Protein 2GCG (pdb70)

GO terms:
  GO:0120509 hydroxypyruvate reductase (NADPH) activity (F, EXP)
  GO:0005739 mitochondrion (C, HTP)
  GO:0030267 glyoxylate reductase (NADPH) activity (F, TAS)
  GO:0005782 peroxisomal matrix (C, TAS)
  GO:0005737 cytoplasm (C, IDA)
  GO:0005515 protein binding (F, IPI)
  GO:0070402 NADPH binding (F, IDA)
  GO:0030267 glyoxylate reductase (NADPH) activity (F, IDA)
  GO:0008465 hydroxypyruvate reductase (NADH) activity (F, IDA)
  GO:0016618 hydroxypyruvate reductase [NAD(P)H] activity (F, IDA)
  GO:0042803 protein homodimerization activity (F, IDA)
  GO:1902494 catalytic complex (C, IDA)
  GO:0046487 glyoxylate metabolic process (P, IDA)
  GO:0070062 extracellular exosome (C, HDA)

Organism: Homo sapiens (NCBI:txid9606)

B-factor: mean 33.36, std 8.47, range [8.5, 111.17]

InterPro domains:
  IPR006139 D-isomer specific 2-hydroxyacid dehydrogenase, catalytic domain [PF00389] (9-326)
  IPR006140 D-isomer specific 2-hydroxyacid dehydrogenase, NAD-binding domain [PF02826] (117-295)
  IPR029753 D-isomer specific 2-hydroxyacid dehydrogenase, NAD-binding domain conserved site [PS00671] (234-250)
  IPR036291 NAD(P)-binding domain superfamily [SSF51735] (108-296)
  IPR050223 D-isomer specific 2-hydroxyacid dehydrogenase [PTHR10996] (8-325)

Solvent-accessible surface area: 51468 Å² total; per-residue (Å²): 283,107,38,46,0,4,1,0,0,119,9,2,63,76,0,136,68,20,3,79,192,6,96,46,13,108,53,76,38,71,104,25,56,74,51,13,71,70,123,36,5,64,142,7,1,51,30,0,49,0,0,0,0,0,26,51,6,115,0,22,104,177,4,1,71,35,3,31,116,68,10,68,0,0,0,0,0,3,55,17,36,60,13,14,23,64,118,25,5,108,170,90,64,16,60,7,0,44,0,26,90,54,8,8,60,13,14,0,2,0,0,0,0,0,0,0,0,6,0,0,65,0,34,36,0,25,87,46,2,102,84,41,26,8,51,6,5,29,4,81,48,10,4,7,75,31,0,53,118,6,4,0,0,1,8,12,5,18,155,31,0,20,0,0,0,79,5,0,98,35,0,35,19,125,78,9,3,6,14,45,212,129,68,104,100,153,66,2,64,79,10,151,16,85,80,27,36,41,55,28,0,0,44,58,0,33,2,0,0,0,15,27,83,38,43,134,74,22,108,30,52,0,46,124,86,8,0,112,103,9,77,131,84,0,0,0,0,0,17,8,41,6,67,0,11,59,24,113,30,0,68,104,0,7,57,78,40,38,3,12,6,0,0,3,3,3,8,31,88,56,46,3,65,74,131,34,68,0,26,102,27,162,41,16,9,5,0,0,19,2,4,11,0,7,98,129,14,1,37,57,2,0,68,20,0,0,54,0,0,13,10,0,6,106,63,79,120,19,86,25,42,41,139,175,159,41,41,1,5,2,0,0,95,0,0,46,89,0,81,59,18,6,89,199,12,97,46,13,98,55,69,67,60,110,26,65,71,50,16,69,60,160,68,3,44,184,6,0,58,30,0,45,0,1,0,0,0,25,52,6,121,2,39,119,153,5,1,87,33,4,24,115,69,10,77,0,0,0,0,0,3,39,18,46,60,17,12,33,44,129,29,0,112,170,94,60,6,58,0,0,32,0,10,92,54,8,19,62,14,15,0,2,0,1,1,0,0,1,0,1,6,0,1,60,0,35,36,0,24,93,49,1,106,80,40,30,7,51,6,4,28,3,79,47,13,10,8,85,22,0,48,98,5,11,0,0,2,6,16,5,19,118,27,0,26,1,1,0,90,5,0,95,33,0,34,18,116,86,11,0,5,12,44,214,133,55,104,92,144,56,6,65,85,8,164,16,91,70,20,52,33,64,92,0,0,49,69,0,33,3,0,2,0,18,23,69,27,41,133,81,22,106,28,56,0,51,106,79,13,2,98,94,7,75,126,80,0,0,0,0,0,15,7,38,5,66,0,13,60,26,109,26,0,73,75,1,6,59,64,39,47,1,17,9,0,0,3,2,2,6,31,91,56,45,3,62,67,125,34,66,0,26,101,29,151,29,17,12,6,0,1,17,2,5,10,0,11,97,184,12,2,37,56,2,0,65,18,0,0,52,0,0,16,9,3,2,109,61,82,128,18,86,26,47,24,166,75,281,95,31,55,0,5,1,0,0,91,3,2,66,81,0,76,60,18,5,90,191,7,95,50,12,110,53,80,54,73,95,25,52,73,48,15,70,46,128,48,5,52,146,4,0,52,28,0,44,0,0,0,0,0,27,49,7,116,0,36,110,118,2,0,68,31,3,24,113,66,11,81,0,0,0,0,0,2,46,22,46,61,14,10,26,51,110,37,0,127,166,82,60,2,66,0,0,47,0,22,74,54,9,17,64,6,15,0,3,1,1,0,0,0,1,0,0,5,3,1,77,0,33,24,0,17,83,36,2,114,81,42,24,10,58,9,14,24,2,94,50,12,3,2,76,20,0,39,97,4,15,0,0,0,2,15,3,20,161,33,0,14,1,1,0,95,6,0,94,35,1,30,16,126,78,5,0,6,15,41,221,101,69,103,94,152,66,5,66,91,6,156,14,65,72,13,52,35,45,16,0,0,42,74,0,31,2,0,0,0,20,20,82,39,57,135,87,21,109,27,48,0,48,101,78,5,0,101,93,10,75,135,48,0,1,0,0,0,18,8,38,6,63,0,11,55,20,111,27,0,64,107,0,4,58,79,37,44,0,21,10,0,0,1,3,2,6,33,89,57,48,4,58,72,130,32,66,0,22,105,31,154,44,10,10,5,0,0,18,2,6,10,0,8,93,117,12,2,48,51,2,0,59,20,0,0,57,0,0,15,9,4,5,107,63,75,120,20,85,20,36,31,165,76,161,36,39,0,8,1,1,1,87,4,0,65,77,0,83,64,18,6,84,203,9,91,52,12,90,60,66,57,81,86,26,60,70,48,18,57,81,141,40,10,99,173,6,4,67,39,0,56,0,5,0,0,0,33,42,8,117,2,13,116,172,17,1,95,42,57,5,97,60,11,84,0,0,0,0,0,4,52,14,38,66,20,8,22,57,118,42,0,128,157,74,64,11,67,0,0,45,0,20,79,36,8,14,57,6,14,0,6,0,1,1,0,0,1,0,1,5,0,1,70,0,33,47,0,24,88,46,2,91,83,35,32,7,57,7,7,26,1,78,50,13,9,9,83,21,0,34,97,6,16,0,0,1,6,17,2,18,159,29,0,28,0,0,0,85,4,0,117,31,0,35,20,113,141,6,8,6,10,44,226,134,70,96,89,146,67,5,69,91,11,163,14,95,73,21,65,38,66,80,0,0,42,91,0,37,2,0,0,0,19,20,77,38,53,130,78,21,115,29,55,0,42,136,84,14,2,117,87,10,74,122,82,0,0,0,0,0,13,8,46,1,70,0,10,63,24,106,32,0,72,84,2,5,61,61,35,75,2,15,8,0,0,2,1,2,6,35,88,57,47,3,64,72,125,38,58,1,34,88,32,164,43,18,11,5,0,2,16,2,8,10,0,4,82,135,10,3,37,50,2,0,52,25,0,0,53,0,0,10,5,3,7,110,56,82,121,18,87,23,42,39,170,61

Sequence (1294 aa):
RLMKVFVTRRIPAEGRVALARAADCEVEQWDSDEPIPAKELERGVAGAHGLLCLLSDHVDKRILDAAGANLKVISTMSVGIDHLALDEIKKRGIRVGYTPDVLTDTTAELAVSLLLTTCRRLPEAIEEVKNGGWTSWKPLWLCGYGLTQSTVGIIGLGRIGQAIARRLKPFGVQRFLYTGRQPRPEEAAEFQAEFVSTPELAAQSDFIVVACSLTPATEGLCNKDFFQKMKETAVFINISRGDVVNQDDLYQALASGKIAAAGLDVTSPEPLPTNHPLLTLKNCVILPHIGSATHRTRNTMSLLAANNLLAGLRGEPMPSELKLLMKVFVTRRIPAEGRVALARAADCEVEQWDSDEPIPAKELERGVAGAHGLLCLLSDHVDKRILDAAGANLKVISTMSVGIDHLALDEIKKRGIRVGYTPDVLTDTTAELAVSLLLTTCRRLPEAIEEVKNGGWTSWKPLWLCGYGLTQSTVGIIGLGRIGQAIARRLKPFGVQRFLYTGRQPRPEEAAEFQAEFVSTPELAAQSDFIVVACSLTPATEGLCNKDFFQKMKETAVFINISRGDVVNQDDLYQALASGKIAAAGLDVTSPEPLPTNHPLLTLKNCVILPHIGSATHRTRNTMSLLAANNLLAGLRGEPMPSELKLRLMKVFVTRRIPAEGRVALARAADCEVEQWDSDEPIPAKELERGVAGAHGLLCLLSDHVDKRILDAAGANLKVISTMSVGIDHLALDEIKKRGIRVGYTPDVLTDTTAELAVSLLLTTCRRLPEAIEEVKNGGWTSWKPLWLCGYGLTQSTVGIIGLGRIGQAIARRLKPFGVQRFLYTGRQPRPEEAAEFQAEFVSTPELAAQSDFIVVACSLTPATEGLCNKDFFQKMKETAVFINISRGDVVNQDDLYQALASGKIAAAGLDVTSPEPLPTNHPLLTLKNCVILPHIGSATHRTRNTMSLLAANNLLAGLRGEPMPSELKLLMKVFVTRRIPAEGRVALARAADCEVEQWDSDEPIPAKELERGVAGAHGLLCLLSDHVDKRILDAAGANLKVISTMSVGIDHLALDEIKKRGIRVGYTPDVLTDTTAELAVSLLLTTCRRLPEAIEEVKNGGWTSWKPLWLCGYGLTQSTVGIIGLGRIGQAIARRLKPFGVQRFLYTGRQPRPEEAAEFQAEFVSTPELAAQSDFIVVACSLTPATEGLCNKDFFQKMKETAVFINISRGDVVNQDDLYQALASGKIAAAGLDVTSPEPLPTNHPLLTLKNCVILPHIGSATHRTRNTMSLLAANNLLAGLRGEPMPSELKL

Foldseek 3Di:
DAAEEEEQEDADDLLVVLQVPPPSHDYDYDYHHDGDDPVSLLVRLACHLEYEEEPPAQAAPSSVVSNPLNHAEYFYLAQADVSHPVVVCVVSNHWYHYDPPLQQLLLLVVQVVQQCCLQQLVVVVVVCVVVVVDDDDDDPPSHGHAQACFEEEEEACDSNVLSNLVVSVVSHHNAYEYEDDDDDCVSCVVNVYHYDYLLVSQQGGQEYEYAHEDDPVQFCQCALVSLQSHDLNHEYEYLYEARSHDVVSVLVCLVVSSHQAYEYLYHPPPPDPCPDSLVVHSRYHYHRNCSRDDSSSSSSSSNLSSQQRSCSSVVHDHPGIDDD/DAEEEEFADAPPVLVVLQVPDPVYHYDYPYHHDGDDPVVLLVRLDCHLEYEYEPPAQADPSSDVSNPLSHAEYFYLADADVSHPVVVCVVSNHWYHYDPPLLQLLLLVVQVVQVVCQQQLVVVVVVCVVVVVDDDDDPPPSDGDAQACFEEEEEDCDSNVLSNLVVSVVSHHPAYEYEDDDDDVVSCVVNVYHYDDLLVSQQRGQEYHYAHHDDPVLFQCAALVSLQNHQLNHEAEYLYEARSHPVVSVLVSCVVSSHQAYGYAYHPPPPDDCPDSLNVGSSYHYHRNCSRPDPVSRSVSSNLSNQQRVCSSVVHDHPGIDDD/DAAEEEEFEDADPLLVVLVVVPPRHDYDYDYHNDGDDPVVLLVRLQCGCEYEEEPVAQADVSSVVSNPLNHAEYQYLAQADPSHPVVVCVVSNHWYHYDPPLQQLLLLVVQLVFQCCQQQLVVVVVVCVVPVVDDDDDPPPSHGDAQAQFEEEEEDCDSNVLSNLVVSVVSHHPAYEYEDPDDPVVSCVVPVYHYDYLLVNQQRGQEYEYADEDDPVQFQCAAQVSLQNHQLRHEYAYLHEARSHDVVNVLVCCVVSSHPADYEAYHPPPPDDPPDSLNVDSRYDYHRNCSRDDSVSSSVSSNLSSQQRVCSSVVHDHPGIDDD/DAEAEEFEDAFVLLVVLQVVDPVYDYDYDYHPDGDDPVRLLVRCARHLYYEEEPVAQADDVNCPVVHQSNAEYFYLAQADVSHPVVVCVVSNHWYHYDPPLQQLQLLVVQVVFQCCQFLLVVVVVVCVVVVVDDDDDDPPSHGDAQACFEEEEEDLPSNVLSNLVVSVVSNHPAAEYEDPDDDVVSCVVGVYHYDHLLVNQQRGQEYEYADEDDPVQQQCAFLVSLQNHALNHEEAYLYAASSHDVVSVLCSCVVRSHQADYYQHHVDPPDDCPDSLVVDSRYDYHRNCSRDDSSSSSVSSNLSSQQRVQSSVVHDHPGIDDD

Radius of gyration: 41.06 Å; Cα contacts (8 Å, |Δi|>4): 2947; chains: 4; bounding box: 103×108×106 Å

Secondary structure (DSSP, 8-state):
-PEEEEESS---HHHHHHHHH-TTEEEEE--SSSPPPHHHHHHHHTT-SEEEE-TTS-B-HHHHHHH-TT--EEEESSS--TTB-HHHHHHTT-EEE---STTHHHHHHHHHHHHHHHHTTHHHHHHHHHTT---S--TTSS-B---TT-EEEEE--SHHHHHHHHHHGGGT--EEEEESSS--HHHHHTTTPEE--HHHHHHH-SEEEE-----TTTTT-BSHHHHHHS-TT-EEEE-S-GGGB-HHHHHHHHHHTSSSEEEES--SSSSPPTT-GGGG-TTEEE--S-TT-BHHHHHHHHHHHHHHHHHHHHT---TTEEP-/-EEEEE-S---HHHHHHHHT-TTEEEEE--SSSPPPHHHHHHHTTT-SEEEE-TTS-B-HHHHHHH-TT--EEEESSS--TTB-HHHHHHTT-EEE---STTHHHHHHHHHHHHHHHHTTHHHHHHHHHTT---S--TTSS-B---TT-EEEEE--SHHHHHHHHHHGGGT--EEEEESSS--HHHHGGGTPEE--HHHHHHH-SEEEE-----TTTTT-BSHHHHHHS-TT-EEEE-S-GGGB-HHHHHHHHHTTSSSEEEES--SSSSPPTT-GGGG-TTEEE--S-TT-BHHHHHHHHHHHHHHHHHHHTT---TTBPP-/-PEEEEE-S---HHHHHHHHT-TTEEEEE--SSSPPPHHHHHHHHTT-SEEEE-TTS-B-HHHHHHH-TT--EEEESSS--TTB-HHHHHHTT-EEE---STTHHHHHHHHHHHHHHHHTTHHHHHHHHHTT---S--TTSS-B---TT-EEEEES-SHHHHHHHHHHGGGT--EEEEE-SS--HHHHTTTTPEE--HHHHHHH-SEEEE-----TTTTT-B-HHHHHHS-TT-EEEE-S-GGGB-HHHHHHHHHHTSSSEEEES--SSSSPPTT-GGGG-TTEEE--S-TT-BHHHHHHHHHHHHHHHHHHHTT---SSEE--/-EEEEE-S---HHHHHHHHT-TTEEEEE---SSPPPHHHHHHHTTT-SEEEE-TTS-B-SSSSSSS-SS--EEEESSS--TTB-HHHHHHTT-EEE---STTHHHHHHHHHHHHHHHHTTHHHHHHHHHHT---S--TTSS-B--STT-EEEEE--SHHHHHHHHHHGGGT--EEEEE-SS--HHHHHTTTPEE--HHHHHHH-SEEEE-----TTTTT-BSHHHHHHS-TT-EEEE-S-STTB-HHHHHHHHHHTSSSEEEES--SSSSPPTT-GGGG-TTEEE--S-TT-BHHHHHHHHHHHHHHHHHHHHTPPPSSB---

Nearest PDB structures (foldseek):
  2gcg-assembly1_B  TM=1.001E+00  e=1.454E-60  Homo sapiens
  1gdh-assembly1_B  TM=8.686E-01  e=3.188E-30  Hyphomicrobium methylovorum
  6jwg-assembly1_B  TM=8.696E-01  e=2.112E-23  Pseudomonas sp. 101
  2nad-assembly1_B  TM=8.616E-01  e=4.915E-23  Pseudomonas sp. 101
  4xyg-assembly1_A  TM=8.766E-01  e=3.730E-22  Granulicella mallensis MP5ACTX8

CATH classification: 3.40.50.720 (+1 more: 3.40.50.720)

Structure (mmCIF, N/CA/C/O backbone):
data_2GCG
#
_entry.id   2GCG
#
_cell.length_a   76.568
_cell.length_b   66.877
_cell.length_c   149.780
_cell.angle_alpha   90.00
_cell.angle_beta   98.22
_cell.angle_gamma   90.00
#
_symmetry.space_group_name_H-M   'P 1 21 1'
#
loop_
_entity.id
_entity.type
_entity.pdbx_description
1 polymer 'Glyoxylate reductase/hydroxypyruvate reductase'
2 non-polymer 'NADPH DIHYDRO-NICOTINAMIDE-ADENINE-DINUCLEOTIDE PHOSPHATE'
3 non-polymer '(2R)-2,3-DIHYDROXYPROPANOIC ACID'
4 non-polymer 'SULFATE ION'
5 water water
#
loop_
_atom_site.group_PDB
_atom_site.id
_atom_site.type_symbol
_atom_site.label_atom_id
_atom_site.label_alt_id
_atom_site.label_comp_id
_atom_site.label_asym_id
_atom_site.label_entity_id
_atom_site.label_seq_id
_atom_site.pdbx_PDB_ins_code
_atom_site.Cartn_x
_atom_site.Cartn_y
_atom_site.Cartn_z
_atom_site.occupancy
_atom_site.B_iso_or_equiv
_atom_site.auth_seq_id
_atom_site.auth_comp_id
_atom_site.auth_asym_id
_atom_site.auth_atom_id
_atom_site.pdbx_PDB_model_num
ATOM 1 N N . ARG A 1 7 ? 10.858 -1.868 25.367 1.00 32.57 5 ARG A N 1
ATOM 2 C CA . ARG A 1 7 ? 10.275 -2.343 24.076 1.00 32.64 5 ARG A CA 1
ATOM 3 C C . ARG A 1 7 ? 10.702 -1.397 22.936 1.00 32.59 5 ARG A C 1
ATOM 4 O O . ARG A 1 7 ? 9.894 -1.059 22.059 1.00 32.33 5 ARG A O 1
ATOM 12 N N . LEU A 1 8 ? 11.973 -0.977 22.946 1.00 32.45 6 LEU A N 1
ATOM 13 C CA . LEU A 1 8 ? 12.452 0.057 21.995 1.00 32.39 6 LEU A CA 1
ATOM 14 C C . LEU A 1 8 ? 12.545 -0.450 20.580 1.00 32.41 6 LEU A C 1
ATOM 15 O O . LEU A 1 8 ? 13.360 -1.339 20.285 1.00 32.95 6 LEU A O 1
ATOM 20 N N . MET A 1 9 ? 11.744 0.138 19.700 1.00 32.21 7 MET A N 1
ATOM 21 C CA . MET A 1 9 ? 11.846 -0.137 18.272 1.00 32.22 7 MET A CA 1
ATOM 22 C C . MET A 1 9 ? 13.232 0.227 17.740 1.00 32.40 7 MET A C 1
ATOM 23 O O . MET A 1 9 ? 13.758 1.305 18.021 1.00 32.90 7 MET A O 1
ATOM 28 N N . LYS A 1 10 ? 13.847 -0.692 17.002 1.00 33.10 8 LYS A N 1
ATOM 29 C CA . LYS A 1 10 ? 15.104 -0.391 16.289 1.00 32.86 8 LYS A CA 1
ATOM 30 C C . LYS A 1 10 ? 14.837 0.381 15.006 1.00 32.24 8 LYS A C 1
ATOM 31 O O . LYS A 1 10 ? 13.923 0.059 14.276 1.00 32.61 8 LYS A O 1
ATOM 37 N N . VAL A 1 11 ? 15.655 1.394 14.730 1.00 32.40 9 VAL A N 1
ATOM 38 C CA . VAL A 1 11 ? 15.575 2.150 13.487 1.00 32.15 9 VAL A CA 1
ATOM 39 C C . VAL A 1 11 ? 16.951 2.115 12.856 1.00 32.33 9 VAL A C 1
ATOM 40 O O . VAL A 1 11 ? 17.942 2.293 13.551 1.00 33.95 9 VAL A O 1
ATOM 44 N N . PHE A 1 12 ? 17.039 1.877 11.551 1.00 32.26 10 PHE A N 1
ATOM 45 C CA . PHE A 1 12 ? 18.326 1.986 10.866 1.00 32.01 10 PHE A CA 1
ATOM 46 C C . PHE A 1 12 ? 18.278 3.141 9.891 1.00 32.20 10 PHE A C 1
ATOM 47 O O . PHE A 1 12 ? 17.295 3.332 9.196 1.00 31.94 10 PHE A O 1
ATOM 55 N N . VAL A 1 13 ? 19.356 3.915 9.864 1.00 32.64 11 VAL A N 1
ATOM 56 C CA . VAL A 1 13 ? 19.502 5.032 8.963 1.00 31.61 11 VAL A CA 1
ATOM 57 C C . VAL A 1 13 ? 20.723 4.714 8.146 1.00 31.69 11 VAL A C 1
ATOM 58 O O . VAL A 1 13 ? 21.800 4.470 8.699 1.00 30.64 11 VAL A O 1
ATOM 62 N N . THR A 1 14 ? 20.589 4.748 6.826 1.00 31.71 12 THR A N 1
ATOM 63 C CA . THR A 1 14 ? 21.651 4.198 5.972 1.00 31.83 12 THR A CA 1
ATOM 64 C C . THR A 1 14 ? 22.813 5.129 5.697 1.00 32.18 12 THR A C 1
ATOM 65 O O . THR A 1 14 ? 23.759 4.732 4.997 1.00 31.87 12 THR A O 1
ATOM 69 N N . ARG A 1 15 ? 22.763 6.339 6.248 1.00 32.60 13 ARG A N 1
ATOM 70 C CA . ARG A 1 15 ? 23.759 7.388 5.944 1.00 32.57 13 ARG A CA 1
ATOM 71 C C . ARG A 1 15 ? 23.677 8.495 6.975 1.00 32.27 13 ARG A C 1
ATOM 72 O O . ARG A 1 15 ? 22.717 8.542 7.704 1.00 32.80 13 ARG A O 1
ATOM 80 N N . ARG A 1 16 ? 24.691 9.367 7.042 1.00 32.32 14 ARG A N 1
ATOM 81 C CA . ARG A 1 16 ? 24.587 10.685 7.724 1.00 31.52 14 ARG A CA 1
ATOM 82 C C . ARG A 1 16 ? 23.584 11.570 6.972 1.00 30.39 14 ARG A C 1
ATOM 83 O O . ARG A 1 16 ? 23.803 11.904 5.791 1.00 29.80 14 ARG A O 1
ATOM 91 N N . ILE A 1 17 ? 22.512 11.976 7.647 1.00 30.07 15 ILE A N 1
ATOM 92 C CA . ILE A 1 17 ? 21.463 12.799 7.008 1.00 29.64 15 ILE A CA 1
ATOM 93 C C . ILE A 1 17 ? 21.510 14.201 7.602 1.00 28.86 15 ILE A C 1
ATOM 94 O O . ILE A 1 17 ? 22.068 14.364 8.682 1.00 28.32 15 ILE A O 1
ATOM 99 N N . PRO A 1 18 ? 20.935 15.217 6.908 1.00 28.66 16 PRO A N 1
ATOM 100 C CA . PRO A 1 18 ? 20.842 16.563 7.495 1.00 28.71 16 PRO A CA 1
ATOM 101 C C . PRO A 1 18 ? 20.309 16.610 8.943 1.00 27.96 16 PRO A C 1
ATOM 102 O O . PRO A 1 18 ? 19.558 15.736 9.362 1.00 28.03 16 PRO A O 1
ATOM 106 N N . ALA A 1 19 ? 20.702 17.638 9.675 1.00 28.92 17 ALA A N 1
ATOM 107 C CA . ALA A 1 19 ? 20.452 17.732 11.122 1.00 30.10 17 ALA A CA 1
ATOM 108 C C . ALA A 1 19 ? 18.985 17.696 11.571 1.00 30.98 17 ALA A C 1
ATOM 109 O O . ALA A 1 19 ? 18.673 17.031 12.558 1.00 32.11 17 ALA A O 1
ATOM 111 N N . GLU A 1 20 ? 18.082 18.335 10.834 1.00 31.75 18 GLU A N 1
ATOM 112 C CA . GLU A 1 20 ? 16.662 18.382 11.243 1.00 32.92 18 GLU A CA 1
ATOM 113 C C . GLU A 1 20 ? 16.010 17.005 11.326 1.00 32.80 18 GLU A C 1
ATOM 114 O O . GLU A 1 20 ? 15.199 16.754 12.229 1.00 33.52 18 GLU A O 1
ATOM 120 N N . GLY A 1 21 ? 16.361 16.121 10.395 1.00 32.71 19 GLY A N 1
ATOM 121 C CA . GLY A 1 21 ? 15.893 14.742 10.429 1.00 32.28 19 GLY A CA 1
ATOM 122 C C . GLY A 1 21 ? 16.577 13.898 11.492 1.00 32.55 19 GLY A C 1
ATOM 123 O O . GLY A 1 21 ? 15.932 13.094 12.172 1.00 32.80 19 GLY A O 1
ATOM 124 N N . ARG A 1 22 ? 17.883 14.082 11.632 1.00 32.25 20 ARG A N 1
ATOM 125 C CA . ARG A 1 22 ? 18.663 13.377 12.647 1.00 32.98 20 ARG A CA 1
ATOM 126 C C . ARG A 1 22 ? 18.159 13.716 14.081 1.00 32.82 20 ARG A C 1
ATOM 127 O O . ARG A 1 22 ? 17.974 12.814 14.915 1.00 32.39 20 ARG A O 1
ATOM 135 N N . VAL A 1 23 ? 17.886 14.993 14.340 1.00 32.28 21 VAL A N 1
ATOM 136 C CA . VAL A 1 23 ? 17.369 15.406 15.665 1.00 32.82 21 VAL A CA 1
ATOM 137 C C . VAL A 1 23 ? 15.988 14.809 15.947 1.00 32.62 21 VAL A C 1
ATOM 138 O O . VAL A 1 23 ? 15.739 14.323 17.050 1.00 32.68 21 VAL A O 1
ATOM 142 N N . ALA A 1 24 ? 15.100 14.820 14.951 1.00 32.71 22 ALA A N 1
ATOM 143 C CA . ALA A 1 24 ? 13.736 14.290 15.157 1.00 31.92 22 ALA A CA 1
ATOM 144 C C . ALA A 1 24 ? 13.780 12.818 15.542 1.00 31.29 22 ALA A C 1
ATOM 145 O O . ALA A 1 24 ? 13.054 12.392 16.415 1.00 30.22 22 ALA A O 1
ATOM 147 N N . LEU A 1 25 ? 14.656 12.049 14.897 1.00 31.21 23 LEU A N 1
ATOM 148 C CA . LEU A 1 25 ? 14.883 10.663 15.299 1.00 30.94 23 LEU A CA 1
ATOM 149 C C . LEU A 1 25 ? 15.474 10.513 16.699 1.00 31.50 23 LEU A C 1
ATOM 150 O O . LEU A 1 25 ? 15.016 9.668 17.491 1.00 31.49 23 LEU A O 1
ATOM 155 N N . ALA A 1 26 ? 16.461 11.354 17.010 1.00 31.32 24 ALA A N 1
ATOM 156 C CA . ALA A 1 26 ? 17.155 11.288 18.275 1.00 31.75 24 ALA A CA 1
ATOM 157 C C . ALA A 1 26 ? 16.188 11.494 19.435 1.00 32.38 24 ALA A C 1
ATOM 158 O O . ALA A 1 26 ? 16.313 10.828 20.452 1.00 32.76 24 ALA A O 1
ATOM 160 N N . ARG A 1 27 ? 15.209 12.381 19.258 1.00 33.16 25 ARG A N 1
ATOM 161 C CA . ARG A 1 27 ? 14.184 12.682 20.276 1.00 33.36 25 ARG A CA 1
ATOM 162 C C . ARG A 1 27 ? 13.143 11.557 20.469 1.00 33.77 25 ARG A C 1
ATOM 163 O O . ARG A 1 27 ? 12.471 11.489 21.513 1.00 33.98 25 ARG A O 1
ATOM 171 N N . ALA A 1 28 ? 12.992 10.697 19.464 1.00 33.98 26 ALA A N 1
ATOM 172 C CA . ALA A 1 28 ? 12.025 9.605 19.529 1.00 34.42 26 ALA A CA 1
ATOM 173 C C . ALA A 1 28 ? 12.383 8.600 20.650 1.00 34.85 26 ALA A C 1
ATOM 174 O O . ALA A 1 28 ? 13.217 7.683 20.454 1.00 34.75 26 ALA A O 1
ATOM 176 N N . ALA A 1 29 ? 11.757 8.793 21.813 1.00 34.30 27 ALA A N 1
ATOM 177 C CA . ALA A 1 29 ? 12.069 8.024 23.025 1.00 35.06 27 ALA A CA 1
ATOM 178 C C . ALA A 1 29 ? 11.433 6.624 23.039 1.00 35.15 27 ALA A C 1
ATOM 179 O O . ALA A 1 29 ? 11.649 5.854 23.971 1.00 34.93 27 ALA A O 1
ATOM 181 N N . ASP A 1 30 ? 10.649 6.319 22.004 1.00 35.34 28 ASP A N 1
ATOM 182 C CA . ASP A 1 30 ? 10.160 4.966 21.764 1.00 35.24 28 ASP A CA 1
ATOM 183 C C . ASP A 1 30 ? 11.040 4.215 20.740 1.00 35.36 28 ASP A C 1
ATOM 184 O O . ASP A 1 30 ? 10.746 3.055 20.402 1.00 34.85 28 ASP A O 1
ATOM 189 N N . CYS A 1 31 ? 12.114 4.872 20.273 1.00 35.13 29 CYS A N 1
ATOM 190 C CA . CYS A 1 31 ? 13.066 4.281 19.308 1.00 35.35 29 CYS A CA 1
ATOM 191 C C . CYS A 1 31 ? 14.535 4.303 19.768 1.00 35.36 29 CYS A C 1
ATOM 192 O O . CYS A 1 31 ? 14.963 5.204 20.498 1.00 35.15 29 CYS A O 1
ATOM 195 N N . GLU A 1 32 ? 15.296 3.302 19.323 1.00 35.38 30 GLU A N 1
ATOM 196 C CA . GLU A 1 32 ? 16.767 3.319 19.395 1.00 35.64 30 GLU A CA 1
ATOM 197 C C . GLU A 1 32 ? 17.341 3.462 17.976 1.00 35.98 30 GLU A C 1
ATOM 198 O O . GLU A 1 32 ? 17.100 2.618 17.103 1.00 35.96 30 GLU A O 1
ATOM 204 N N . VAL A 1 33 ? 18.104 4.519 17.741 1.00 36.34 31 VAL A N 1
ATOM 205 C CA . VAL A 1 33 ? 18.547 4.774 16.362 1.00 37.30 31 VAL A CA 1
ATOM 206 C C . VAL A 1 33 ? 19.967 4.263 16.136 1.00 37.17 31 VAL A C 1
ATOM 207 O O . VAL A 1 33 ? 20.911 4.693 16.821 1.00 37.73 31 VAL A O 1
ATOM 211 N N . GLU A 1 34 ? 20.091 3.328 15.197 1.00 36.74 32 GLU A N 1
ATOM 212 C CA . GLU A 1 34 ? 21.392 2.847 14.733 1.00 36.80 32 GLU A CA 1
ATOM 213 C C . GLU A 1 34 ? 21.675 3.392 13.313 1.00 35.87 32 GLU A C 1
ATOM 214 O O . GLU A 1 34 ? 20.774 3.487 12.463 1.00 35.22 32 GLU A O 1
ATOM 220 N N . GLN A 1 35 ? 22.918 3.802 13.066 1.00 35.03 33 GLN A N 1
ATOM 221 C CA . GLN A 1 35 ? 23.191 4.614 11.893 1.00 33.89 33 GLN A CA 1
ATOM 222 C C . GLN A 1 35 ? 24.501 4.249 11.215 1.00 32.85 33 GLN A C 1
ATOM 223 O O . GLN A 1 35 ? 25.479 3.914 11.887 1.00 33.10 33 GLN A O 1
ATOM 229 N N . TRP A 1 36 ? 24.526 4.358 9.899 1.00 30.70 34 TRP A N 1
ATOM 230 C CA . TRP A 1 36 ? 25.779 4.275 9.140 1.00 30.19 34 TRP A CA 1
ATOM 231 C C . TRP A 1 36 ? 26.422 5.662 9.172 1.00 30.17 34 TRP A C 1
ATOM 232 O O . TRP A 1 36 ? 26.020 6.574 8.451 1.00 30.27 34 TRP A O 1
ATOM 243 N N . ASP A 1 37 ? 27.393 5.809 10.069 1.00 30.37 35 ASP A N 1
ATOM 244 C CA . ASP A 1 37 ? 28.062 7.077 10.344 1.00 30.60 35 ASP A CA 1
ATOM 245 C C . ASP A 1 37 ? 29.052 7.404 9.217 1.00 29.90 35 ASP A C 1
ATOM 246 O O . ASP A 1 37 ? 30.277 7.262 9.407 1.00 30.60 35 ASP A O 1
ATOM 251 N N . SER A 1 38 ? 28.543 7.826 8.057 1.00 28.34 36 SER A N 1
ATOM 252 C CA . SER A 1 38 ? 29.429 8.101 6.890 1.00 28.25 36 SER A CA 1
ATOM 253 C C . SER A 1 38 ? 28.725 8.861 5.780 1.00 27.54 36 SER A C 1
ATOM 254 O O . SER A 1 38 ? 27.517 8.756 5.618 1.00 26.93 36 SER A O 1
ATOM 257 N N . ASP A 1 39 ? 29.504 9.573 4.984 1.00 27.50 37 ASP A N 1
ATOM 258 C CA . ASP A 1 39 ? 28.970 10.263 3.821 1.00 28.12 37 ASP A CA 1
ATOM 259 C C . ASP A 1 39 ? 28.991 9.334 2.633 1.00 27.80 37 ASP A C 1
ATOM 260 O O . ASP A 1 39 ? 28.355 9.600 1.638 1.00 28.58 37 ASP A O 1
ATOM 265 N N . GLU A 1 40 ? 29.623 8.182 2.794 1.00 28.24 38 GLU A N 1
ATOM 266 C CA . GLU A 1 40 ? 29.785 7.208 1.697 1.00 28.38 38 GLU A CA 1
ATOM 267 C C . GLU A 1 40 ? 28.685 6.155 1.731 1.00 29.81 38 GLU A C 1
ATOM 268 O O . GLU A 1 40 ? 28.158 5.832 2.827 1.00 30.43 38 GLU A O 1
ATOM 274 N N . PRO A 1 41 ? 28.326 5.615 0.545 1.00 30.10 39 PRO A N 1
ATOM 275 C CA . PRO A 1 41 ? 27.198 4.671 0.436 1.00 30.19 39 PRO A CA 1
ATOM 276 C C . PRO A 1 41 ? 27.458 3.402 1.263 1.00 30.27 39 PRO A C 1
ATOM 277 O O . PRO A 1 41 ? 28.564 2.911 1.307 1.00 29.44 39 PRO A O 1
ATOM 281 N N . ILE A 1 42 ? 26.454 2.884 1.964 1.00 30.74 40 ILE A N 1
ATOM 282 C CA . ILE A 1 42 ? 26.735 1.682 2.746 1.00 29.67 40 ILE A CA 1
ATOM 283 C C . ILE A 1 42 ? 26.794 0.482 1.785 1.00 29.48 40 ILE A C 1
ATOM 284 O O . ILE A 1 42 ? 25.887 0.338 0.970 1.00 29.30 40 ILE A O 1
ATOM 289 N N . PRO A 1 43 ? 27.843 -0.374 1.861 1.00 30.01 41 PRO A N 1
ATOM 290 C CA . PRO A 1 43 ? 27.760 -1.609 1.004 1.00 30.10 41 PRO A CA 1
ATOM 291 C C . PRO A 1 43 ? 26.551 -2.492 1.358 1.00 30.76 41 PRO A C 1
ATOM 292 O O . PRO A 1 43 ? 26.054 -2.438 2.502 1.00 30.75 41 PRO A O 1
ATOM 296 N N . ALA A 1 44 ? 26.073 -3.286 0.397 1.00 30.92 42 ALA A N 1
ATOM 297 C CA . ALA A 1 44 ? 24.865 -4.138 0.591 1.00 31.16 42 ALA A CA 1
ATOM 298 C C . ALA A 1 44 ? 24.967 -5.092 1.787 1.00 32.05 42 ALA A C 1
ATOM 299 O O . ALA A 1 44 ? 23.985 -5.295 2.530 1.00 31.74 42 ALA A O 1
ATOM 301 N N . LYS A 1 45 ? 26.148 -5.707 1.965 1.00 32.04 43 LYS A N 1
ATOM 302 C CA . LYS A 1 45 ? 26.302 -6.625 3.074 1.00 32.03 43 LYS A CA 1
ATOM 303 C C . LYS A 1 45 ? 26.346 -5.897 4.433 1.00 31.79 43 LYS A C 1
ATOM 304 O O . LYS A 1 45 ? 25.808 -6.405 5.423 1.00 30.80 43 LYS A O 1
ATOM 310 N N . GLU A 1 46 ? 26.886 -4.670 4.459 1.00 30.86 44 GLU A N 1
ATOM 311 C CA . GLU A 1 46 ? 26.798 -3.864 5.676 1.00 31.00 44 GLU A CA 1
ATOM 312 C C . GLU A 1 46 ? 25.359 -3.392 5.907 1.00 30.79 44 GLU A C 1
ATOM 313 O O . GLU A 1 46 ? 24.907 -3.293 7.054 1.00 30.65 44 GLU A O 1
ATOM 319 N N . LEU A 1 47 ? 24.639 -3.120 4.825 1.00 30.32 45 LEU A N 1
ATOM 320 C CA . LEU A 1 47 ? 23.213 -2.824 4.944 1.00 30.56 45 LEU A CA 1
ATOM 321 C C . LEU A 1 47 ? 22.456 -4.019 5.527 1.00 31.03 45 LEU A C 1
ATOM 322 O O . LEU A 1 47 ? 21.719 -3.851 6.505 1.00 31.01 45 LEU A O 1
ATOM 327 N N . GLU A 1 48 ? 22.636 -5.199 4.922 1.00 31.27 46 GLU A N 1
ATOM 328 C CA . GLU A 1 48 ? 21.977 -6.433 5.368 1.00 32.89 46 GLU A CA 1
ATOM 329 C C . GLU A 1 48 ? 22.203 -6.686 6.853 1.00 32.88 46 GLU A C 1
ATOM 330 O O . GLU A 1 48 ? 21.262 -7.097 7.538 1.00 32.42 46 GLU A O 1
ATOM 336 N N . ARG A 1 49 ? 23.444 -6.452 7.328 1.00 33.37 47 ARG A N 1
ATOM 337 C CA . ARG A 1 49 ? 23.826 -6.519 8.754 1.00 34.77 47 ARG A CA 1
ATOM 338 C C . ARG A 1 49 ? 23.065 -5.532 9.646 1.00 33.92 47 ARG A C 1
ATOM 339 O O . ARG A 1 49 ? 22.575 -5.898 10.720 1.00 33.85 47 ARG A O 1
ATOM 347 N N . GLY A 1 50 ? 22.974 -4.279 9.200 1.00 33.33 48 GLY A N 1
ATOM 348 C CA . GLY A 1 50 ? 22.397 -3.211 10.005 1.00 32.07 48 GLY A CA 1
ATOM 349 C C . GLY A 1 50 ? 20.891 -3.240 10.068 1.00 32.34 48 GLY A C 1
ATOM 350 O O . GLY A 1 50 ? 20.322 -2.841 11.078 1.00 32.60 48 GLY A O 1
ATOM 351 N N . VAL A 1 51 ? 20.227 -3.700 8.999 1.00 31.78 49 VAL A N 1
ATOM 352 C CA . VAL A 1 51 ? 18.749 -3.755 8.985 1.00 31.35 49 VAL A CA 1
ATOM 353 C C . VAL A 1 51 ? 18.174 -4.940 9.766 1.00 30.97 49 VAL A C 1
ATOM 354 O O . VAL A 1 51 ? 16.997 -4.971 10.015 1.00 30.81 49 VAL A O 1
ATOM 358 N N . ALA A 1 52 ? 19.015 -5.895 10.150 1.00 31.33 50 ALA A N 1
ATOM 359 C CA . ALA A 1 52 ? 18.577 -7.075 10.898 1.00 31.70 50 ALA A CA 1
ATOM 360 C C . ALA A 1 52 ? 17.735 -6.693 12.145 1.00 31.28 50 ALA A C 1
ATOM 361 O O . ALA A 1 52 ? 18.220 -6.029 13.062 1.00 30.90 50 ALA A O 1
ATOM 363 N N . GLY A 1 53 ? 16.462 -7.081 12.133 1.00 31.30 51 GLY A N 1
ATOM 364 C CA . GLY A 1 53 ? 15.549 -6.797 13.231 1.00 30.64 51 GLY A CA 1
ATOM 365 C C . GLY A 1 53 ? 15.186 -5.325 13.416 1.00 30.71 51 GLY A C 1
ATOM 366 O O . GLY A 1 53 ? 14.824 -4.905 14.523 1.00 31.28 51 GLY A O 1
ATOM 367 N N . ALA A 1 54 ? 15.256 -4.535 12.345 1.00 29.75 52 ALA A N 1
ATOM 368 C CA . ALA A 1 54 ? 14.847 -3.134 12.414 1.00 29.43 52 ALA A CA 1
ATOM 369 C C . ALA A 1 54 ? 13.327 -3.051 12.289 1.00 29.35 52 ALA A C 1
ATOM 370 O O . ALA A 1 54 ? 12.724 -3.794 11.514 1.00 29.57 52 ALA A O 1
ATOM 372 N N . HIS A 1 55 ? 12.713 -2.166 13.068 1.00 29.14 53 HIS A N 1
ATOM 373 C CA . HIS A 1 55 ? 11.297 -1.852 12.913 1.00 28.66 53 HIS A CA 1
ATOM 374 C C . HIS A 1 55 ? 11.064 -0.840 11.784 1.00 28.79 53 HIS A C 1
ATOM 375 O O . HIS A 1 55 ? 10.024 -0.895 11.090 1.00 28.48 53 HIS A O 1
ATOM 382 N N . GLY A 1 56 ? 12.032 0.067 11.599 1.00 28.16 54 GLY A N 1
ATOM 383 C CA . GLY A 1 56 ? 11.984 1.099 10.554 1.00 27.59 54 GLY A CA 1
ATOM 384 C C . GLY A 1 56 ? 13.327 1.319 9.855 1.00 27.99 54 GLY A C 1
ATOM 385 O O . GLY A 1 56 ? 14.385 1.161 10.489 1.00 27.25 54 GLY A O 1
ATOM 386 N N . LEU A 1 57 ? 13.274 1.635 8.550 1.00 27.08 55 LEU A N 1
ATOM 387 C CA . LEU A 1 57 ? 14.446 1.902 7.726 1.00 27.60 55 LEU A CA 1
ATOM 388 C C . LEU A 1 57 ? 14.352 3.318 7.139 1.00 28.68 55 LEU A C 1
ATOM 389 O O . LEU A 1 57 ? 13.354 3.661 6.512 1.00 29.25 55 LEU A O 1
ATOM 394 N N . LEU A 1 58 ? 15.393 4.121 7.318 1.00 28.68 56 LEU A N 1
ATOM 395 C CA . LEU A 1 58 ? 15.485 5.423 6.693 1.00 29.60 56 LEU A CA 1
ATOM 396 C C . LEU A 1 58 ? 16.637 5.319 5.696 1.00 30.29 56 LEU A C 1
ATOM 397 O O . LEU A 1 58 ? 17.814 5.143 6.095 1.00 30.51 56 LEU A O 1
ATOM 402 N N . CYS A 1 59 ? 16.286 5.389 4.414 1.00 30.65 57 CYS A N 1
ATOM 403 C CA . CYS A 1 59 ? 17.213 5.127 3.319 1.00 30.97 57 CYS A CA 1
ATOM 404 C C . CYS A 1 59 ? 17.179 6.268 2.350 1.00 30.75 57 CYS A C 1
ATOM 405 O O . CYS A 1 59 ? 16.453 7.254 2.554 1.00 30.12 57 CYS A O 1
ATOM 408 N N . LEU A 1 60 ? 17.986 6.109 1.297 1.00 30.84 58 LEU A N 1
ATOM 409 C CA . LEU A 1 60 ? 18.225 7.108 0.270 1.00 29.98 58 LEU A CA 1
ATOM 410 C C . LEU A 1 60 ? 18.078 6.411 -1.062 1.00 30.26 58 LEU A C 1
ATOM 411 O O . LEU A 1 60 ? 18.054 5.161 -1.134 1.00 29.95 58 LEU A O 1
ATOM 416 N N . LEU A 1 61 ? 18.049 7.228 -2.117 1.00 29.62 59 LEU A N 1
ATOM 417 C CA . LEU A 1 61 ? 17.677 6.784 -3.442 1.00 30.18 59 LEU A CA 1
ATOM 418 C C . LEU A 1 61 ? 18.665 5.815 -4.015 1.00 29.84 59 LEU A C 1
ATOM 419 O O . LEU A 1 61 ? 18.363 5.082 -4.951 1.00 30.76 59 LEU A O 1
ATOM 424 N N . SER A 1 62 ? 19.846 5.797 -3.437 1.00 30.84 60 SER A N 1
ATOM 425 C CA . SER A 1 62 ? 20.936 4.993 -3.994 1.00 30.98 60 SER A CA 1
ATOM 426 C C . SER A 1 62 ? 21.134 3.727 -3.185 1.00 30.63 60 SER A C 1
ATOM 427 O O . SER A 1 62 ? 21.978 2.909 -3.498 1.00 32.10 60 SER A O 1
ATOM 430 N N . ASP A 1 63 ? 20.343 3.556 -2.136 1.00 31.05 61 ASP A N 1
ATOM 431 C CA . ASP A 1 63 ? 20.303 2.284 -1.400 1.00 30.50 61 ASP A CA 1
ATOM 432 C C . ASP A 1 63 ? 19.303 1.360 -2.089 1.00 30.67 61 ASP A C 1
ATOM 433 O O . ASP A 1 63 ? 18.126 1.700 -2.219 1.00 30.12 61 ASP A O 1
ATOM 438 N N . HIS A 1 64 ? 19.766 0.189 -2.518 1.00 31.91 62 HIS A N 1
ATOM 439 C CA . HIS A 1 64 ? 18.890 -0.761 -3.223 1.00 31.60 62 HIS A CA 1
ATOM 440 C C . HIS A 1 64 ? 18.077 -1.664 -2.253 1.00 31.16 62 HIS A C 1
ATOM 441 O O . HIS A 1 64 ? 18.582 -2.630 -1.666 1.00 30.78 62 HIS A O 1
ATOM 448 N N . VAL A 1 65 ? 16.824 -1.309 -2.035 1.00 31.35 63 VAL A N 1
ATOM 449 C CA . VAL A 1 65 ? 16.041 -1.980 -0.990 1.00 31.05 63 VAL A CA 1
ATOM 450 C C . VAL A 1 65 ? 15.262 -3.138 -1.644 1.00 31.60 63 VAL A C 1
ATOM 451 O O . VAL A 1 65 ? 14.051 -3.029 -1.884 1.00 29.82 63 VAL A O 1
ATOM 455 N N . ASP A 1 66 ? 15.986 -4.236 -1.922 1.00 31.16 64 ASP A N 1
ATOM 456 C CA . ASP A 1 66 ? 15.464 -5.331 -2.711 1.00 31.69 64 ASP A CA 1
ATOM 457 C C . ASP A 1 66 ? 15.014 -6.465 -1.807 1.00 31.49 64 ASP A C 1
ATOM 458 O O . ASP A 1 66 ? 15.044 -6.325 -0.571 1.00 30.82 64 ASP A O 1
ATOM 463 N N . LYS A 1 67 ? 14.609 -7.586 -2.399 1.00 30.95 65 LYS A N 1
ATOM 464 C CA . LYS A 1 67 ? 14.180 -8.718 -1.581 1.00 31.28 65 LYS A CA 1
ATOM 465 C C . LYS A 1 67 ? 15.238 -9.174 -0.543 1.00 31.97 65 LYS A C 1
ATOM 466 O O . LYS A 1 67 ? 14.896 -9.390 0.624 1.00 32.26 65 LYS A O 1
ATOM 472 N N . ARG A 1 68 ? 16.498 -9.287 -0.981 1.00 32.40 66 ARG A N 1
ATOM 473 C CA . ARG A 1 68 ? 17.675 -9.524 -0.119 1.00 33.78 66 ARG A CA 1
ATOM 474 C C . ARG A 1 68 ? 17.692 -8.687 1.175 1.00 33.02 66 ARG A C 1
ATOM 475 O O . ARG A 1 68 ? 17.797 -9.262 2.265 1.00 32.94 66 ARG A O 1
ATOM 483 N N . ILE A 1 69 ? 17.533 -7.362 1.092 1.00 31.98 67 ILE A N 1
ATOM 484 C CA . ILE A 1 69 ? 17.539 -6.614 2.358 1.00 31.76 67 ILE A CA 1
ATOM 485 C C . ILE A 1 69 ? 16.228 -6.663 3.183 1.00 32.22 67 ILE A C 1
ATOM 486 O O . ILE A 1 69 ? 16.290 -6.532 4.433 1.00 32.05 67 ILE A O 1
ATOM 491 N N . LEU A 1 70 ? 15.074 -6.880 2.516 1.00 30.88 68 LEU A N 1
ATOM 492 C CA . LEU A 1 70 ? 13.825 -7.105 3.229 1.00 31.60 68 LEU A CA 1
ATOM 493 C C . LEU A 1 70 ? 13.845 -8.422 4.014 1.00 31.70 68 LEU A C 1
ATOM 494 O O . LEU A 1 70 ? 13.302 -8.482 5.114 1.00 32.29 68 LEU A O 1
ATOM 499 N N . ASP A 1 71 ? 14.467 -9.457 3.446 1.00 31.72 69 ASP A N 1
ATOM 500 C CA . ASP A 1 71 ? 14.669 -10.735 4.140 1.00 32.78 69 ASP A CA 1
ATOM 501 C C . ASP A 1 71 ? 15.656 -10.639 5.299 1.00 32.18 69 ASP A C 1
ATOM 502 O O . ASP A 1 71 ? 15.410 -11.155 6.397 1.00 32.06 69 ASP A O 1
ATOM 507 N N . ALA A 1 72 ? 16.775 -9.972 5.044 1.00 32.47 70 ALA A N 1
ATOM 508 C CA . ALA A 1 72 ? 17.761 -9.667 6.089 1.00 32.23 70 ALA A CA 1
ATOM 509 C C . ALA A 1 72 ? 17.145 -8.938 7.288 1.00 32.34 70 ALA A C 1
ATOM 510 O O . ALA A 1 72 ? 17.561 -9.131 8.412 1.00 32.68 70 ALA A O 1
ATOM 512 N N . ALA A 1 73 ? 16.137 -8.114 7.030 1.00 32.52 71 ALA A N 1
ATOM 513 C CA . ALA A 1 73 ? 15.442 -7.377 8.063 1.00 32.86 71 ALA A CA 1
ATOM 514 C C . ALA A 1 73 ? 14.466 -8.245 8.895 1.00 33.40 71 ALA A C 1
ATOM 515 O O . ALA A 1 73 ? 14.374 -8.079 10.123 1.00 33.45 71 ALA A O 1
ATOM 517 N N . GLY A 1 74 ? 13.752 -9.162 8.234 1.00 33.35 72 GLY A N 1
ATOM 518 C CA . GLY A 1 74 ? 12.778 -10.033 8.923 1.00 34.13 72 GLY A CA 1
ATOM 519 C C . GLY A 1 74 ? 11.428 -9.379 9.177 1.00 33.93 72 GLY A C 1
ATOM 520 O O . GLY A 1 74 ? 11.162 -8.275 8.695 1.00 34.34 72 GLY A O 1
ATOM 521 N N . ALA A 1 75 ? 10.592 -10.041 9.976 1.00 34.30 73 ALA A N 1
ATOM 522 C CA . ALA A 1 75 ? 9.194 -9.606 10.232 1.00 33.23 73 ALA A CA 1
ATOM 523 C C . ALA A 1 75 ? 8.995 -8.364 11.100 1.00 32.94 73 ALA A C 1
ATOM 524 O O . ALA A 1 75 ? 7.859 -7.881 11.199 1.00 32.13 73 ALA A O 1
ATOM 526 N N . ASN A 1 76 ? 10.062 -7.848 11.732 1.00 32.37 74 ASN A N 1
ATOM 527 C CA . ASN A 1 76 ? 9.966 -6.583 12.517 1.00 31.63 74 ASN A CA 1
ATOM 528 C C . ASN A 1 76 ? 9.661 -5.358 11.677 1.00 31.51 74 ASN A C 1
ATOM 529 O O . ASN A 1 76 ? 8.957 -4.436 12.130 1.00 30.99 74 ASN A O 1
ATOM 534 N N . LEU A 1 77 ? 10.214 -5.343 10.464 1.00 31.61 75 LEU A N 1
ATOM 535 C CA . LEU A 1 77 ? 10.146 -4.172 9.600 1.00 31.09 75 LEU A CA 1
ATOM 536 C C . LEU A 1 77 ? 8.712 -3.781 9.259 1.00 31.35 75 LEU A C 1
ATOM 537 O O . LEU A 1 77 ? 7.976 -4.566 8.685 1.00 31.44 75 LEU A O 1
ATOM 542 N N . LYS A 1 78 ? 8.328 -2.557 9.612 1.00 31.21 76 LYS A N 1
ATOM 543 C CA . LYS A 1 78 ? 6.966 -2.073 9.388 1.00 31.28 76 LYS A CA 1
ATOM 544 C C . LYS A 1 78 ? 6.887 -0.800 8.495 1.00 31.41 76 LYS A C 1
ATOM 545 O O . LYS A 1 78 ? 5.849 -0.517 7.871 1.00 30.56 76 LYS A O 1
ATOM 551 N N . VAL A 1 79 ? 7.988 -0.048 8.425 1.00 31.15 77 VAL A N 1
ATOM 552 C CA . VAL A 1 79 ? 8.011 1.169 7.628 1.00 31.96 77 VAL A CA 1
ATOM 553 C C . VAL A 1 79 ? 9.391 1.445 7.025 1.00 31.94 77 VAL A C 1
ATOM 554 O O . VAL A 1 79 ? 10.409 1.309 7.699 1.00 32.76 77 VAL A O 1
ATOM 558 N N . ILE A 1 80 ? 9.396 1.796 5.743 1.00 31.97 78 ILE A N 1
ATOM 559 C CA . ILE A 1 80 ? 10.584 2.198 5.018 1.00 32.32 78 ILE A CA 1
ATOM 560 C C . ILE A 1 80 ? 10.370 3.642 4.565 1.00 32.59 78 ILE A C 1
ATOM 561 O O . ILE A 1 80 ? 9.523 3.883 3.729 1.00 32.92 78 ILE A O 1
ATOM 566 N N . SER A 1 81 ? 11.144 4.578 5.119 1.00 32.22 79 SER A N 1
ATOM 567 C CA . SER A 1 81 ? 11.055 6.006 4.797 1.00 31.87 79 SER A CA 1
ATOM 568 C C . SER A 1 81 ? 12.209 6.440 3.884 1.00 31.67 79 SER A C 1
ATOM 569 O O . SER A 1 81 ? 13.324 6.507 4.329 1.00 32.41 79 SER A O 1
ATOM 572 N N . THR A 1 82 ? 11.959 6.723 2.614 1.00 31.36 80 THR A N 1
ATOM 573 C CA . THR A 1 82 ? 13.059 7.106 1.719 1.00 30.79 80 THR A CA 1
ATOM 574 C C . THR A 1 82 ? 13.182 8.639 1.578 1.00 30.95 80 THR A C 1
ATOM 575 O O . THR A 1 82 ? 12.178 9.326 1.425 1.00 31.10 80 THR A O 1
ATOM 579 N N . MET A 1 83 ? 14.407 9.176 1.632 1.00 30.98 81 MET A N 1
ATOM 580 C CA . MET A 1 83 ? 14.622 10.622 1.533 1.00 31.09 81 MET A CA 1
ATOM 581 C C . MET A 1 83 ? 14.740 11.078 0.087 1.00 30.24 81 MET A C 1
ATOM 582 O O . MET A 1 83 ? 15.787 11.578 -0.333 1.00 30.26 81 MET A O 1
ATOM 587 N N . SER A 1 84 ? 13.666 10.887 -0.675 1.00 29.73 82 SER A N 1
ATOM 588 C CA . SER A 1 84 ? 13.680 11.047 -2.123 1.00 30.62 82 SER A CA 1
ATOM 589 C C . SER A 1 84 ? 12.245 10.969 -2.595 1.00 30.61 82 SER A C 1
ATOM 590 O O . SER A 1 84 ? 11.375 10.449 -1.876 1.00 31.14 82 SER A O 1
ATOM 593 N N . VAL A 1 85 ? 11.970 11.505 -3.776 1.00 30.38 83 VAL A N 1
ATOM 594 C CA . VAL A 1 85 ? 10.635 11.366 -4.367 1.00 31.20 83 VAL A CA 1
ATOM 595 C C . VAL A 1 85 ? 10.612 10.135 -5.294 1.00 32.56 83 VAL A C 1
ATOM 596 O O . VAL A 1 85 ? 9.592 9.438 -5.416 1.00 32.77 83 VAL A O 1
ATOM 600 N N . GLY A 1 86 ? 11.753 9.866 -5.931 1.00 33.31 84 GLY A N 1
ATOM 601 C CA . GLY A 1 86 ? 11.952 8.631 -6.678 1.00 34.15 84 GLY A CA 1
ATOM 602 C C . GLY A 1 86 ? 11.825 7.411 -5.768 1.00 34.34 84 GLY A C 1
ATOM 603 O O . GLY A 1 86 ? 12.230 7.438 -4.601 1.00 35.94 84 GLY A O 1
ATOM 604 N N . ILE A 1 87 ? 11.320 6.328 -6.325 1.00 33.64 85 ILE A N 1
ATOM 605 C CA . ILE A 1 87 ? 10.901 5.187 -5.536 1.00 33.11 85 ILE A CA 1
ATOM 606 C C . ILE A 1 87 ? 11.388 3.896 -6.205 1.00 32.14 85 ILE A C 1
ATOM 607 O O . ILE A 1 87 ? 11.110 2.780 -5.729 1.00 32.91 85 ILE A O 1
ATOM 612 N N . ASP A 1 88 ? 12.146 4.047 -7.291 1.00 30.54 86 ASP A N 1
ATOM 613 C CA . ASP A 1 88 ? 12.526 2.892 -8.137 1.00 30.79 86 ASP A CA 1
ATOM 614 C C . ASP A 1 88 ? 13.560 1.990 -7.516 1.00 29.40 86 ASP A C 1
ATOM 615 O O . ASP A 1 88 ? 13.831 0.930 -8.045 1.00 28.20 86 ASP A O 1
ATOM 620 N N . HIS A 1 89 ? 14.148 2.431 -6.403 1.00 29.54 87 HIS A N 1
ATOM 621 C CA . HIS A 1 89 ? 15.210 1.668 -5.721 1.00 28.59 87 HIS A CA 1
ATOM 622 C C . HIS A 1 89 ? 14.556 0.725 -4.722 1.00 28.96 87 HIS A C 1
ATOM 623 O O . HIS A 1 89 ? 15.257 0.021 -3.982 1.00 27.67 87 HIS A O 1
ATOM 630 N N . LEU A 1 90 ? 13.216 0.720 -4.718 1.00 29.85 88 LEU A N 1
ATOM 631 C CA . LEU A 1 90 ? 12.431 -0.063 -3.756 1.00 31.39 88 LEU A CA 1
ATOM 632 C C . LEU A 1 90 ? 11.677 -1.224 -4.419 1.00 32.59 88 LEU A C 1
ATOM 633 O O . LEU A 1 90 ? 11.078 -1.048 -5.505 1.00 32.90 88 LEU A O 1
ATOM 638 N N . ALA A 1 91 ? 11.653 -2.377 -3.741 1.00 32.90 89 ALA A N 1
ATOM 639 C CA . ALA A 1 91 ? 10.913 -3.556 -4.212 1.00 33.56 89 ALA A CA 1
ATOM 640 C C . ALA A 1 91 ? 9.449 -3.469 -3.787 1.00 34.45 89 ALA A C 1
ATOM 641 O O . ALA A 1 91 ? 8.993 -4.164 -2.836 1.00 34.01 89 ALA A O 1
ATOM 643 N N . LEU A 1 92 ? 8.719 -2.612 -4.502 1.00 34.46 90 LEU A N 1
ATOM 644 C CA . LEU A 1 92 ? 7.347 -2.276 -4.143 1.00 35.15 90 LEU A CA 1
ATOM 645 C C . LEU A 1 92 ? 6.408 -3.487 -4.040 1.00 34.82 90 LEU A C 1
ATOM 646 O O . LEU A 1 92 ? 5.673 -3.601 -3.058 1.00 34.92 90 LEU A O 1
ATOM 651 N N . ASP A 1 93 ? 6.428 -4.378 -5.039 1.00 34.82 91 ASP A N 1
ATOM 652 C CA . ASP A 1 93 ? 5.653 -5.635 -4.965 1.00 35.07 91 ASP A CA 1
ATOM 653 C C . ASP A 1 93 ? 5.958 -6.440 -3.678 1.00 34.83 91 ASP A C 1
ATOM 654 O O . ASP A 1 93 ? 5.056 -6.894 -2.997 1.00 34.83 91 ASP A O 1
ATOM 659 N N . GLU A 1 94 ? 7.234 -6.591 -3.339 1.00 34.48 92 GLU A N 1
ATOM 660 C CA . GLU A 1 94 ? 7.597 -7.364 -2.169 1.00 34.35 92 GLU A CA 1
ATOM 661 C C . GLU A 1 94 ? 7.227 -6.590 -0.883 1.00 33.89 92 GLU A C 1
ATOM 662 O O . GLU A 1 94 ? 6.798 -7.179 0.118 1.00 34.32 92 GLU A O 1
ATOM 668 N N . ILE A 1 95 ? 7.344 -5.267 -0.946 1.00 33.45 93 ILE A N 1
ATOM 669 C CA . ILE A 1 95 ? 7.088 -4.379 0.186 1.00 32.05 93 ILE A CA 1
ATOM 670 C C . ILE A 1 95 ? 5.607 -4.387 0.484 1.00 31.87 93 ILE A C 1
ATOM 671 O O . ILE A 1 95 ? 5.200 -4.512 1.628 1.00 31.58 93 ILE A O 1
ATOM 676 N N . LYS A 1 96 ? 4.813 -4.330 -0.570 1.00 32.43 94 LYS A N 1
ATOM 677 C CA . LYS A 1 96 ? 3.343 -4.493 -0.497 1.00 32.52 94 LYS A CA 1
ATOM 678 C C . LYS A 1 96 ? 2.912 -5.828 0.129 1.00 33.25 94 LYS A C 1
ATOM 679 O O . LYS A 1 96 ? 2.150 -5.847 1.117 1.00 32.66 94 LYS A O 1
ATOM 685 N N . LYS A 1 97 ? 3.394 -6.933 -0.455 1.00 33.37 95 LYS A N 1
ATOM 686 C CA . LYS A 1 97 ? 3.095 -8.298 0.018 1.00 33.98 95 LYS A CA 1
ATOM 687 C C . LYS A 1 97 ? 3.216 -8.418 1.558 1.00 34.20 95 LYS A C 1
ATOM 688 O O . LYS A 1 97 ? 2.352 -8.990 2.210 1.00 35.10 95 LYS A O 1
ATOM 694 N N . ARG A 1 98 ? 4.262 -7.817 2.125 1.00 34.13 96 ARG A N 1
ATOM 695 C CA . ARG A 1 98 ? 4.588 -7.924 3.547 1.00 34.09 96 ARG A CA 1
ATOM 696 C C . ARG A 1 98 ? 3.861 -6.915 4.470 1.00 32.90 96 ARG A C 1
ATOM 697 O O . ARG A 1 98 ? 3.991 -6.988 5.702 1.00 32.28 96 ARG A O 1
ATOM 705 N N . GLY A 1 99 ? 3.102 -5.996 3.867 1.00 31.98 97 GLY A N 1
ATOM 706 C CA . GLY A 1 99 ? 2.281 -5.015 4.601 1.00 30.74 97 GLY A CA 1
ATOM 707 C C . GLY A 1 99 ? 3.072 -3.858 5.181 1.00 30.69 97 GLY A C 1
ATOM 708 O O . GLY A 1 99 ? 2.596 -3.198 6.089 1.00 30.98 97 GLY A O 1
ATOM 709 N N . ILE A 1 100 ? 4.280 -3.625 4.658 1.00 29.26 98 ILE A N 1
ATOM 710 C CA . ILE A 1 100 ? 5.183 -2.572 5.151 1.00 29.02 98 ILE A CA 1
ATOM 711 C C . ILE A 1 100 ? 4.791 -1.203 4.575 1.00 28.57 98 ILE A C 1
ATOM 712 O O . ILE A 1 100 ? 4.525 -1.112 3.367 1.00 29.01 98 ILE A O 1
ATOM 717 N N . ARG A 1 101 ? 4.798 -0.144 5.397 1.00 27.55 99 ARG A N 1
ATOM 718 C CA . ARG A 1 101 ? 4.413 1.199 4.879 1.00 27.39 99 ARG A CA 1
ATOM 719 C C . ARG A 1 101 ? 5.607 1.927 4.238 1.00 27.08 99 ARG A C 1
ATOM 720 O O . ARG A 1 101 ? 6.757 1.734 4.654 1.00 27.10 99 ARG A O 1
ATOM 728 N N . VAL A 1 102 ? 5.337 2.772 3.246 1.00 26.92 100 VAL A N 1
ATOM 729 C CA . VAL A 1 102 ? 6.402 3.516 2.579 1.00 27.14 100 VAL A CA 1
ATOM 730 C C . VAL A 1 102 ? 6.186 5.008 2.697 1.00 27.52 100 VAL A C 1
ATOM 731 O O . VAL A 1 102 ? 5.070 5.502 2.427 1.00 28.14 100 VAL A O 1
ATOM 735 N N . GLY A 1 103 ? 7.231 5.726 3.104 1.00 27.21 101 GLY A N 1
ATOM 736 C CA . GLY A 1 103 ? 7.191 7.190 3.095 1.00 28.16 101 GLY A CA 1
ATOM 737 C C . GLY A 1 103 ? 8.168 7.708 2.074 1.00 28.39 101 GLY A C 1
ATOM 738 O O . GLY A 1 103 ? 9.222 7.124 1.928 1.00 29.11 101 GLY A O 1
ATOM 739 N N . TYR A 1 104 ? 7.829 8.772 1.345 1.00 28.82 102 TYR A N 1
ATOM 740 C CA . TYR A 1 104 ? 8.788 9.381 0.396 1.00 29.33 102 TYR A CA 1
ATOM 741 C C . TYR A 1 104 ? 8.696 10.895 0.471 1.00 29.09 102 TYR A C 1
ATOM 742 O O . TYR A 1 104 ? 8.016 11.392 1.359 1.00 28.48 102 TYR A O 1
ATOM 751 N N . THR A 1 105 ? 9.388 11.628 -0.408 1.00 28.79 103 THR A N 1
ATOM 752 C CA . THR A 1 105 ? 9.439 13.100 -0.238 1.00 29.55 103 THR A CA 1
ATOM 753 C C . THR A 1 105 ? 9.005 13.941 -1.432 1.00 29.24 103 THR A C 1
ATOM 754 O O . THR A 1 105 ? 9.816 14.704 -1.930 1.00 30.18 103 THR A O 1
ATOM 758 N N . PRO A 1 106 ? 7.718 13.857 -1.863 1.00 29.89 104 PRO A N 1
ATOM 759 C CA . PRO A 1 106 ? 7.256 14.711 -2.982 1.00 29.51 104 PRO A CA 1
ATOM 760 C C . PRO A 1 106 ? 7.090 16.179 -2.550 1.00 30.38 104 PRO A C 1
ATOM 761 O O . PRO A 1 106 ? 7.159 16.475 -1.353 1.00 29.25 104 PRO A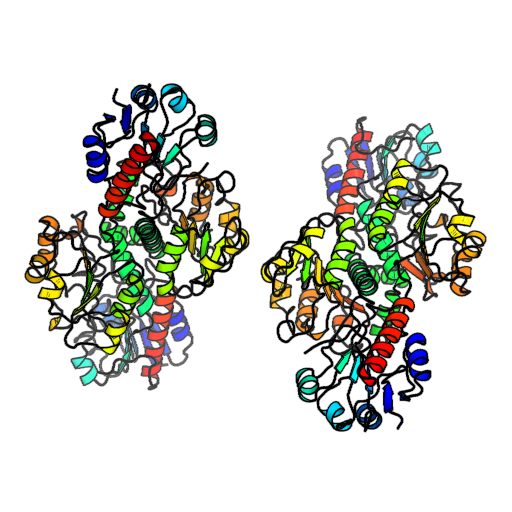 O 1
ATOM 765 N N . ASP A 1 107 ? 6.891 17.071 -3.537 1.00 31.17 105 ASP A N 1
ATOM 766 C CA . ASP A 1 107 ? 6.559 18.504 -3.384 1.00 30.34 105 ASP A CA 1
ATOM 767 C C . ASP A 1 107 ? 7.653 19.408 -2.796 1.00 30.42 105 ASP A C 1
ATOM 768 O O . ASP A 1 107 ? 8.020 20.486 -3.375 1.00 27.45 105 ASP A O 1
ATOM 773 N N . VAL A 1 108 ? 8.118 18.945 -1.631 1.00 29.38 106 VAL A N 1
ATOM 774 C CA . VAL A 1 108 ? 9.161 19.522 -0.793 1.00 30.15 106 VAL A CA 1
ATOM 775 C C . VAL A 1 108 ? 10.457 19.851 -1.577 1.00 29.57 106 VAL A C 1
ATOM 776 O O . VAL A 1 108 ? 11.129 20.825 -1.282 1.00 29.18 106 VAL A O 1
ATOM 780 N N . LEU A 1 109 ? 10.739 19.088 -2.628 1.00 29.79 107 LEU A N 1
ATOM 781 C CA . LEU A 1 109 ? 11.956 19.256 -3.443 1.00 30.90 107 LEU A CA 1
ATOM 782 C C . LEU A 1 109 ? 11.698 19.668 -4.903 1.00 30.89 107 LEU A C 1
ATOM 783 O O . LEU A 1 109 ? 12.634 19.776 -5.704 1.00 30.72 107 LEU A O 1
ATOM 788 N N . THR A 1 110 ? 10.422 19.897 -5.229 1.00 30.64 108 THR A N 1
ATOM 789 C CA . THR A 1 110 ? 9.962 20.283 -6.554 1.00 30.87 108 THR A CA 1
ATOM 790 C C . THR A 1 110 ? 10.567 21.572 -7.140 1.00 31.72 108 THR A C 1
ATOM 791 O O . THR A 1 110 ? 11.019 21.560 -8.311 1.00 32.12 108 THR A O 1
ATOM 795 N N . ASP A 1 111 ? 10.518 22.672 -6.381 1.00 30.81 109 ASP A N 1
ATOM 796 C CA . ASP A 1 111 ? 10.940 23.976 -6.911 1.00 31.94 109 ASP A CA 1
ATOM 797 C C . ASP A 1 111 ? 12.453 23.953 -7.142 1.00 31.01 109 ASP A C 1
ATOM 798 O O . ASP A 1 111 ? 12.931 24.305 -8.227 1.00 30.02 109 ASP A O 1
ATOM 803 N N . THR A 1 112 ? 13.183 23.494 -6.127 1.00 30.60 110 THR A N 1
ATOM 804 C CA . THR A 1 112 ? 14.643 23.296 -6.227 1.00 30.74 110 THR A CA 1
ATOM 805 C C . THR A 1 112 ? 15.179 22.445 -7.390 1.00 30.69 110 THR A C 1
ATOM 806 O O . THR A 1 112 ? 16.252 22.742 -7.949 1.00 31.07 110 THR A O 1
ATOM 810 N N . THR A 1 113 ? 14.459 21.372 -7.711 1.00 30.34 111 THR A N 1
ATOM 811 C CA . THR A 1 113 ? 14.839 20.448 -8.763 1.00 29.46 111 THR A CA 1
ATOM 812 C C . THR A 1 113 ? 14.553 21.059 -10.118 1.00 28.32 111 THR A C 1
ATOM 813 O O . THR A 1 113 ? 15.289 20.843 -11.059 1.00 27.74 111 THR A O 1
ATOM 817 N N . ALA A 1 114 ? 13.447 21.789 -10.191 1.00 27.46 112 ALA A N 1
ATOM 818 C CA . ALA A 1 114 ? 13.043 22.515 -11.409 1.00 26.67 112 ALA A CA 1
ATOM 819 C C . ALA A 1 114 ? 14.118 23.566 -11.734 1.00 26.27 112 ALA A C 1
ATOM 820 O O . ALA A 1 114 ? 14.511 23.765 -12.889 1.00 24.85 112 ALA A O 1
ATOM 822 N N . GLU A 1 115 ? 14.603 24.198 -10.661 1.00 27.16 113 GLU A N 1
ATOM 823 C CA . GLU A 1 115 ? 15.641 25.219 -10.712 1.00 27.20 113 GLU A CA 1
ATOM 824 C C . GLU A 1 115 ? 16.928 24.631 -11.280 1.00 27.28 113 GLU A C 1
ATOM 825 O O . GLU A 1 115 ? 17.628 25.300 -12.095 1.00 27.57 113 GLU A O 1
ATOM 831 N N . LEU A 1 116 ? 17.263 23.413 -10.826 1.00 26.70 114 LEU A N 1
ATOM 832 C CA . LEU A 1 116 ? 18.502 22.780 -11.202 1.00 26.15 114 LEU A CA 1
ATOM 833 C C . LEU A 1 116 ? 18.430 22.400 -12.693 1.00 27.00 114 LEU A C 1
ATOM 834 O O . LEU A 1 116 ? 19.415 22.605 -13.430 1.00 26.70 114 LEU A O 1
ATOM 839 N N . ALA A 1 117 ? 17.272 21.851 -13.107 1.00 26.41 115 ALA A N 1
ATOM 840 C CA . ALA A 1 117 ? 16.975 21.493 -14.484 1.00 26.89 115 ALA A CA 1
ATOM 841 C C . ALA A 1 117 ? 17.085 22.689 -15.428 1.00 26.95 115 ALA A C 1
ATOM 842 O O . ALA A 1 117 ? 17.625 22.556 -16.543 1.00 27.84 115 ALA A O 1
ATOM 844 N N . VAL A 1 118 ? 16.537 23.843 -15.024 1.00 26.04 116 VAL A N 1
ATOM 845 C CA . VAL A 1 118 ? 16.715 25.030 -15.860 1.00 25.66 116 VAL A CA 1
ATOM 846 C C . VAL A 1 118 ? 18.197 25.480 -15.816 1.00 25.35 116 VAL A C 1
ATOM 847 O O . VAL A 1 118 ? 18.770 25.752 -16.868 1.00 25.47 116 VAL A O 1
ATOM 851 N N . SER A 1 119 ? 18.846 25.464 -14.638 1.00 24.76 117 SER A N 1
ATOM 852 C CA . SER A 1 119 ? 20.292 25.698 -14.592 1.00 25.33 117 SER A CA 1
ATOM 853 C C . SER A 1 119 ? 21.007 24.837 -15.608 1.00 25.17 117 SER A C 1
ATOM 854 O O . SER A 1 119 ? 21.735 25.354 -16.414 1.00 25.96 117 SER A O 1
ATOM 857 N N . LEU A 1 120 ? 20.788 23.524 -15.569 1.00 24.06 118 LEU A N 1
ATOM 858 C CA . LEU A 1 120 ? 21.477 22.634 -16.476 1.00 23.56 118 LEU A CA 1
ATOM 859 C C . LEU A 1 120 ? 21.110 22.890 -17.932 1.00 23.88 118 LEU A C 1
ATOM 860 O O . LEU A 1 120 ? 21.959 22.858 -18.781 1.00 24.02 118 LEU A O 1
ATOM 865 N N . LEU A 1 121 ? 19.828 23.098 -18.224 1.00 24.15 119 LEU A N 1
ATOM 866 C CA . LEU A 1 121 ? 19.433 23.344 -19.600 1.00 24.54 119 LEU A CA 1
ATOM 867 C C . LEU A 1 121 ? 20.196 24.578 -20.172 1.00 23.54 119 LEU A C 1
ATOM 868 O O . LEU A 1 121 ? 20.652 24.572 -21.322 1.00 23.87 119 LEU A O 1
ATOM 873 N N . LEU A 1 122 ? 20.322 25.607 -19.351 1.00 21.90 120 LEU A N 1
ATOM 874 C CA . LEU A 1 122 ? 20.923 26.876 -19.751 1.00 21.87 120 LEU A CA 1
ATOM 875 C C . LEU A 1 122 ? 22.493 26.843 -19.861 1.00 22.14 120 LEU A C 1
ATOM 876 O O . LEU A 1 122 ? 23.074 27.386 -20.830 1.00 20.82 120 LEU A O 1
ATOM 881 N N . THR A 1 123 ? 23.174 26.174 -18.923 1.00 21.82 121 THR A N 1
ATOM 882 C CA . THR A 1 123 ? 24.642 26.041 -19.062 1.00 22.89 121 THR A CA 1
ATOM 883 C C . THR A 1 123 ? 25.014 25.235 -20.310 1.00 21.64 121 THR A C 1
ATOM 884 O O . THR A 1 123 ? 25.988 25.518 -20.932 1.00 20.46 121 THR A O 1
ATOM 888 N N . THR A 1 124 ? 24.212 24.223 -20.632 1.00 23.24 122 THR A N 1
ATOM 889 C CA . THR A 1 124 ? 24.354 23.367 -21.813 1.00 23.52 122 THR A CA 1
ATOM 890 C C . THR A 1 124 ? 24.026 24.169 -23.066 1.00 24.34 122 THR A C 1
ATOM 891 O O . THR A 1 124 ? 24.836 24.251 -23.979 1.00 23.97 122 THR A O 1
ATOM 895 N N . CYS A 1 125 ? 22.843 24.800 -23.070 1.00 24.69 123 CYS A N 1
ATOM 896 C CA . CYS A 1 125 ? 22.393 25.465 -24.247 1.00 24.97 123 CYS A CA 1
ATOM 897 C C . CYS A 1 125 ? 23.158 26.721 -24.499 1.00 26.37 123 CYS A C 1
ATOM 898 O O . CYS A 1 125 ? 23.381 27.053 -25.664 1.00 27.22 123 CYS A O 1
ATOM 901 N N . ARG A 1 126 ? 23.601 27.424 -23.450 1.00 26.58 124 ARG A N 1
ATOM 902 C CA . ARG A 1 126 ? 24.477 28.577 -23.707 1.00 26.04 124 ARG A CA 1
ATOM 903 C C . ARG A 1 126 ? 25.987 28.270 -23.615 1.00 26.59 124 ARG A C 1
ATOM 904 O O . ARG A 1 126 ? 26.807 29.175 -23.767 1.00 26.71 124 ARG A O 1
ATOM 912 N N . ARG A 1 127 ? 26.350 26.993 -23.400 1.00 27.20 125 ARG A N 1
ATOM 913 C CA . ARG A 1 127 ? 27.718 26.489 -23.668 1.00 26.76 125 ARG A CA 1
ATOM 914 C C . ARG A 1 127 ? 28.739 26.971 -22.627 1.00 27.96 125 ARG A C 1
ATOM 915 O O . ARG A 1 127 ? 29.953 27.054 -22.891 1.00 28.61 125 ARG A O 1
ATOM 923 N N . LEU A 1 128 ? 28.242 27.270 -21.435 1.00 28.95 126 LEU A N 1
ATOM 924 C CA . LEU A 1 128 ? 29.059 27.772 -20.338 1.00 28.71 126 LEU A CA 1
ATOM 925 C C . LEU A 1 128 ? 30.330 26.951 -20.029 1.00 29.08 126 LEU A C 1
ATOM 926 O O . LEU A 1 128 ? 31.432 27.540 -19.878 1.00 29.10 126 LEU A O 1
ATOM 931 N N . PRO A 1 129 ? 30.230 25.596 -19.960 1.00 28.45 127 PRO A N 1
ATOM 932 C CA . PRO A 1 129 ? 31.500 24.878 -19.639 1.00 27.44 127 PRO A CA 1
ATOM 933 C C . PRO A 1 129 ? 32.632 25.027 -20.674 1.00 27.21 127 PRO A C 1
ATOM 934 O O . PRO A 1 129 ? 33.772 25.154 -20.288 1.00 26.83 127 PRO A O 1
ATOM 938 N N . GLU A 1 130 ? 32.360 25.012 -21.971 1.00 27.35 128 GLU A N 1
ATOM 939 C CA . GLU A 1 130 ? 33.490 25.231 -22.879 1.00 28.66 128 GLU A CA 1
ATOM 940 C C . GLU A 1 130 ? 33.914 26.709 -22.914 1.00 28.38 128 GLU A C 1
ATOM 941 O O . GLU A 1 130 ? 35.098 27.009 -23.203 1.00 28.46 128 GLU A O 1
ATOM 947 N N . ALA A 1 131 ? 32.971 27.606 -22.582 1.00 26.16 129 ALA A N 1
ATOM 948 C CA . ALA A 1 131 ? 33.293 29.032 -22.451 1.00 25.33 129 ALA A CA 1
ATOM 949 C C . ALA A 1 131 ? 34.279 29.275 -21.287 1.00 24.20 129 ALA A C 1
ATOM 950 O O . ALA A 1 131 ? 35.329 29.853 -21.471 1.00 22.90 129 ALA A O 1
ATOM 952 N N . ILE A 1 132 ? 33.895 28.832 -20.090 1.00 23.77 130 ILE A N 1
ATOM 953 C CA . ILE A 1 132 ? 34.786 28.708 -18.934 1.00 22.63 130 ILE A CA 1
ATOM 954 C C . ILE A 1 132 ? 36.200 28.179 -19.261 1.00 22.18 130 ILE A C 1
ATOM 955 O O . ILE A 1 132 ? 37.202 28.757 -18.859 1.00 23.86 130 ILE A O 1
ATOM 960 N N . GLU A 1 133 ? 36.276 27.051 -19.949 1.00 22.42 131 GLU A N 1
ATOM 961 C CA . GLU A 1 133 ? 37.537 26.460 -20.340 1.00 22.83 131 GLU A CA 1
ATOM 962 C C . GLU A 1 133 ? 38.317 27.338 -21.344 1.00 23.08 131 GLU A C 1
ATOM 963 O O . GLU A 1 133 ? 39.570 27.358 -21.322 1.00 23.55 131 GLU A O 1
ATOM 969 N N . GLU A 1 134 ? 37.623 28.051 -22.228 1.00 23.60 132 GLU A N 1
ATOM 970 C CA . GLU A 1 134 ? 38.369 28.948 -23.149 1.00 25.33 132 GLU A CA 1
ATOM 971 C C . GLU A 1 134 ? 39.051 30.099 -22.401 1.00 25.99 132 GLU A C 1
ATOM 972 O O . GLU A 1 134 ? 40.099 30.588 -22.840 1.00 25.21 132 GLU A O 1
ATOM 978 N N . VAL A 1 135 ? 38.454 30.520 -21.271 1.00 26.45 133 VAL A N 1
ATOM 979 C CA . VAL A 1 135 ? 39.110 31.469 -20.340 1.00 25.88 133 VAL A CA 1
ATOM 980 C C . VAL A 1 135 ? 40.388 30.880 -19.696 1.00 26.17 133 VAL A C 1
ATOM 981 O O . VAL A 1 135 ? 41.456 31.494 -19.700 1.00 26.76 133 VAL A O 1
ATOM 985 N N . LYS A 1 136 ? 40.272 29.674 -19.156 1.00 26.06 134 LYS A N 1
ATOM 986 C CA . LYS A 1 136 ? 41.327 29.104 -18.374 1.00 26.16 134 LYS A CA 1
ATOM 987 C C . LYS A 1 136 ? 42.504 28.709 -19.214 1.00 26.12 134 LYS A C 1
ATOM 988 O O . LYS A 1 136 ? 43.638 28.861 -18.771 1.00 26.69 134 LYS A O 1
ATOM 994 N N . ASN A 1 137 ? 42.232 28.231 -20.424 1.00 25.90 135 ASN A N 1
ATOM 995 C CA . ASN A 1 137 ? 43.275 27.664 -21.291 1.00 25.81 135 ASN A CA 1
ATOM 996 C C . ASN A 1 137 ? 43.997 28.660 -22.216 1.00 25.32 135 ASN A C 1
ATOM 997 O O . ASN A 1 137 ? 44.863 28.261 -22.987 1.00 25.61 135 ASN A O 1
ATOM 1002 N N . GLY A 1 138 ? 43.598 29.934 -22.189 1.00 25.52 136 GLY A N 1
ATOM 1003 C CA . GLY A 1 138 ? 44.220 30.987 -23.020 1.00 25.00 136 GLY A CA 1
ATOM 1004 C C . GLY A 1 138 ? 43.574 31.136 -24.387 1.00 26.30 136 GLY A C 1
ATOM 1005 O O . GLY A 1 138 ? 44.101 31.845 -25.254 1.00 26.59 136 GLY A O 1
ATOM 1006 N N . GLY A 1 139 ? 42.417 30.492 -24.570 1.00 26.17 137 GLY A N 1
ATOM 1007 C CA . GLY A 1 139 ? 41.711 30.506 -25.840 1.00 26.03 137 GLY A CA 1
ATOM 1008 C C . GLY A 1 139 ? 41.068 31.852 -26.099 1.00 25.81 137 GLY A C 1
ATOM 1009 O O . GLY A 1 139 ? 40.993 32.315 -27.236 1.00 26.80 137 GLY A O 1
ATOM 1010 N N . TRP A 1 140 ? 40.620 32.495 -25.043 1.00 24.27 138 TRP A N 1
ATOM 1011 C CA . TRP A 1 140 ? 40.088 33.843 -25.145 1.00 24.01 138 TRP A CA 1
ATOM 1012 C C . TRP A 1 140 ? 41.137 34.875 -25.575 1.00 23.94 138 TRP A C 1
ATOM 1013 O O . TRP A 1 140 ? 42.188 35.029 -24.946 1.00 23.48 138 TRP A O 1
ATOM 1024 N N . THR A 1 141 ? 40.823 35.585 -26.660 1.00 23.70 139 THR A N 1
ATOM 1025 C CA . THR A 1 141 ? 41.674 36.657 -27.131 1.00 22.92 139 THR A CA 1
ATOM 1026 C C . THR A 1 141 ? 40.882 37.967 -27.284 1.00 23.06 139 THR A C 1
ATOM 1027 O O . THR A 1 141 ? 41.497 39.032 -27.282 1.00 21.87 139 THR A O 1
ATOM 1031 N N . SER A 1 142 ? 39.548 37.905 -27.405 1.00 21.70 140 SER A N 1
ATOM 1032 C CA . SER A 1 142 ? 38.757 39.148 -27.495 1.00 22.65 140 SER A CA 1
ATOM 1033 C C . SER A 1 142 ? 37.261 38.873 -27.456 1.00 22.85 140 SER A C 1
ATOM 1034 O O . SER A 1 142 ? 36.846 37.722 -27.384 1.00 20.93 140 SER A O 1
ATOM 1037 N N . TRP A 1 143 ? 36.467 39.941 -27.497 1.00 22.27 141 TRP A N 1
ATOM 1038 C CA . TRP A 1 143 ? 35.049 39.791 -27.828 1.00 22.41 141 TRP A CA 1
ATOM 1039 C C . TRP A 1 143 ? 35.065 39.381 -29.287 1.00 23.28 141 TRP A C 1
ATOM 1040 O O . TRP A 1 143 ? 35.778 40.000 -30.130 1.00 24.12 141 TRP A O 1
ATOM 1051 N N . LYS A 1 144 ? 34.331 38.315 -29.600 1.00 23.15 142 LYS A N 1
ATOM 1052 C CA . LYS A 1 144 ? 34.315 37.821 -30.979 1.00 22.75 142 LYS A CA 1
ATOM 1053 C C . LYS A 1 144 ? 32.896 37.568 -31.405 1.00 23.13 142 LYS A C 1
ATOM 1054 O O . LYS A 1 144 ? 32.147 36.923 -30.680 1.00 24.01 142 LYS A O 1
ATOM 1060 N N . PRO A 1 145 ? 32.524 38.049 -32.600 1.00 24.00 143 PRO A N 1
ATOM 1061 C CA . PRO A 1 145 ? 31.090 38.032 -32.947 1.00 24.15 143 PRO A CA 1
ATOM 1062 C C . PRO A 1 145 ? 30.496 36.629 -33.204 1.00 25.41 143 PRO A C 1
ATOM 1063 O O . PRO A 1 145 ? 29.310 36.437 -32.910 1.00 27.12 143 PRO A O 1
ATOM 1067 N N . LEU A 1 146 ? 31.291 35.662 -33.675 1.00 24.50 144 LEU A N 1
ATOM 1068 C CA . LEU A 1 146 ? 30.747 34.358 -34.011 1.00 24.91 144 LEU A CA 1
ATOM 1069 C C . LEU A 1 146 ? 31.254 33.196 -33.179 1.00 24.47 144 LEU A C 1
ATOM 1070 O O . LEU A 1 146 ? 31.239 32.062 -33.634 1.00 25.10 144 LEU A O 1
ATOM 1075 N N . TRP A 1 147 ? 31.649 33.487 -31.952 1.00 23.38 145 TRP A N 1
ATOM 1076 C CA . TRP A 1 147 ? 32.397 32.580 -31.104 1.00 22.68 145 TRP A CA 1
ATOM 1077 C C . TRP A 1 147 ? 31.508 32.215 -29.928 1.00 23.52 145 TRP A C 1
ATOM 1078 O O . TRP A 1 147 ? 30.841 33.104 -29.309 1.00 23.87 145 TRP A O 1
ATOM 1089 N N . LEU A 1 148 ? 31.439 30.915 -29.648 1.00 23.26 146 LEU A N 1
ATOM 1090 C CA . LEU A 1 148 ? 30.697 30.396 -28.475 1.00 23.74 146 LEU A CA 1
ATOM 1091 C C . LEU A 1 148 ? 29.196 30.703 -28.521 1.00 23.68 146 LEU A C 1
ATOM 1092 O O . LEU A 1 148 ? 28.489 30.849 -27.480 1.00 22.62 146 LEU A O 1
ATOM 1097 N N . CYS A 1 149 ? 28.710 30.828 -29.750 1.00 23.92 147 CYS A N 1
ATOM 1098 C CA . CYS A 1 149 ? 27.297 31.032 -29.965 1.00 24.40 147 CYS A CA 1
ATOM 1099 C C . CYS A 1 149 ? 26.505 29.761 -29.586 1.00 24.77 147 CYS A C 1
ATOM 1100 O O . CYS A 1 149 ? 26.842 28.633 -29.988 1.00 25.38 147 CYS A O 1
ATOM 1103 N N . GLY A 1 150 ? 25.494 29.964 -28.755 1.00 25.27 148 GLY A N 1
ATOM 1104 C CA . GLY A 1 150 ? 24.631 28.915 -28.231 1.00 26.06 148 GLY A CA 1
ATOM 1105 C C . GLY A 1 150 ? 23.204 28.965 -28.771 1.00 26.84 148 GLY A C 1
ATOM 1106 O O . GLY A 1 150 ? 22.902 29.669 -29.769 1.00 26.15 148 GLY A O 1
ATOM 1107 N N . TYR A 1 151 ? 22.327 28.217 -28.118 1.00 27.21 149 TYR A N 1
ATOM 1108 C CA . TYR A 1 151 ? 20.932 28.021 -28.615 1.00 28.76 149 TYR A CA 1
ATOM 1109 C C . TYR A 1 151 ? 19.990 28.686 -27.677 1.00 28.42 149 TYR A C 1
ATOM 1110 O O . TYR A 1 151 ? 19.937 28.317 -26.473 1.00 28.97 149 TYR A O 1
ATOM 1119 N N . GLY A 1 152 ? 19.248 29.654 -28.210 1.00 27.23 150 GLY A N 1
ATOM 1120 C CA . GLY A 1 152 ? 18.399 30.493 -27.391 1.00 27.80 150 GLY A CA 1
ATOM 1121 C C . GLY A 1 152 ? 16.969 30.014 -27.240 1.00 28.82 150 GLY A C 1
ATOM 1122 O O . GLY A 1 152 ? 16.432 29.334 -28.146 1.00 28.00 150 GLY A O 1
ATOM 1123 N N . LEU A 1 153 ? 16.353 30.390 -26.106 1.00 28.76 151 LEU A N 1
ATOM 1124 C CA . LEU A 1 153 ? 14.974 29.976 -25.769 1.00 29.81 151 LEU A CA 1
ATOM 1125 C C . LEU A 1 153 ? 13.865 30.861 -26.388 1.00 30.12 151 LEU A C 1
ATOM 1126 O O . LEU A 1 153 ? 12.660 30.521 -26.286 1.00 29.74 151 LEU A O 1
ATOM 1131 N N . THR A 1 154 ? 14.248 31.989 -27.003 1.00 29.56 152 THR A N 1
ATOM 1132 C CA . THR A 1 154 ? 13.239 32.908 -27.556 1.00 30.08 152 THR A CA 1
ATOM 1133 C C . THR A 1 154 ? 12.575 32.314 -28.817 1.00 30.37 152 THR A C 1
ATOM 1134 O O . THR A 1 154 ? 13.270 31.852 -29.730 1.00 29.67 152 THR A O 1
ATOM 1138 N N . GLN A 1 155 ? 11.229 32.303 -28.824 1.00 30.06 153 GLN A N 1
ATOM 1139 C CA . GLN A 1 155 ? 10.411 31.711 -29.899 1.00 30.91 153 GLN A CA 1
ATOM 1140 C C . GLN A 1 155 ? 10.609 30.203 -30.062 1.00 30.99 153 GLN A C 1
ATOM 1141 O O . GLN A 1 155 ? 10.300 29.615 -31.130 1.00 31.57 153 GLN A O 1
ATOM 1147 N N . SER A 1 156 ? 11.128 29.579 -29.010 1.00 29.71 154 SER A N 1
ATOM 1148 C CA . SER A 1 156 ? 11.497 28.192 -29.087 1.00 29.36 154 SER A CA 1
ATOM 1149 C C . SER A 1 156 ? 10.302 27.308 -28.735 1.00 28.52 154 SER A C 1
ATOM 1150 O O . SER A 1 156 ? 9.329 27.768 -28.145 1.00 27.84 154 SER A O 1
ATOM 1153 N N . THR A 1 157 ? 10.389 26.036 -29.104 1.00 28.15 155 THR A N 1
ATOM 1154 C CA . THR A 1 157 ? 9.434 25.025 -28.615 1.00 27.89 155 THR A CA 1
ATOM 1155 C C . THR A 1 157 ? 10.101 24.122 -27.580 1.00 28.38 155 THR A C 1
ATOM 1156 O O . THR A 1 157 ? 11.218 23.590 -27.795 1.00 27.68 155 THR A O 1
ATOM 1160 N N . VAL A 1 158 ? 9.419 23.978 -26.444 1.00 28.63 156 VAL A N 1
ATOM 1161 C CA . VAL A 1 158 ? 9.940 23.165 -25.344 1.00 28.15 156 VAL A CA 1
ATOM 1162 C C . VAL A 1 158 ? 9.053 21.931 -25.202 1.00 28.43 156 VAL A C 1
ATOM 1163 O O . VAL A 1 158 ? 7.838 22.040 -24.953 1.00 28.48 156 VAL A O 1
ATOM 1167 N N . GLY A 1 159 ? 9.664 20.763 -25.427 1.00 28.10 157 GLY A N 1
ATOM 1168 C CA . GLY A 1 159 ? 9.031 19.502 -25.156 1.00 27.85 157 GLY A CA 1
ATOM 1169 C C . GLY A 1 159 ? 9.369 18.958 -23.793 1.00 28.84 157 GLY A C 1
ATOM 1170 O O . GLY A 1 159 ? 10.529 18.816 -23.441 1.00 28.68 157 GLY A O 1
ATOM 1171 N N . ILE A 1 160 ? 8.346 18.659 -23.005 1.00 29.33 158 ILE A N 1
ATOM 1172 C CA . ILE A 1 160 ? 8.579 17.965 -21.737 1.00 30.59 158 ILE A CA 1
ATOM 1173 C C . ILE A 1 160 ? 8.032 16.530 -21.740 1.00 30.06 158 ILE A C 1
ATOM 1174 O O . ILE A 1 160 ? 6.853 16.309 -21.950 1.00 28.95 158 ILE A O 1
ATOM 1179 N N . ILE A 1 161 ? 8.908 15.558 -21.506 1.00 30.45 159 ILE A N 1
ATOM 1180 C CA . ILE A 1 161 ? 8.449 14.208 -21.309 1.00 30.75 159 ILE A CA 1
ATOM 1181 C C . ILE A 1 161 ? 8.146 14.081 -19.829 1.00 31.28 159 ILE A C 1
ATOM 1182 O O . ILE A 1 161 ? 9.068 14.002 -18.994 1.00 32.97 159 ILE A O 1
ATOM 1187 N N . GLY A 1 162 ? 6.874 14.104 -19.489 1.00 30.76 160 GLY A N 1
ATOM 1188 C CA . GLY A 1 162 ? 6.500 13.834 -18.126 1.00 31.89 160 GLY A CA 1
ATOM 1189 C C . GLY A 1 162 ? 6.211 15.090 -17.352 1.00 32.26 160 GLY A C 1
ATOM 1190 O O . GLY A 1 162 ? 6.980 15.474 -16.447 1.00 32.41 160 GLY A O 1
ATOM 1191 N N . LEU A 1 163 ? 5.076 15.701 -17.693 1.00 31.98 161 LEU A N 1
ATOM 1192 C CA . LEU A 1 163 ? 4.622 16.960 -17.093 1.00 31.66 161 LEU A CA 1
ATOM 1193 C C . LEU A 1 163 ? 3.962 16.814 -15.710 1.00 31.09 161 LEU A C 1
ATOM 1194 O O . LEU A 1 163 ? 2.795 17.240 -15.484 1.00 30.10 161 LEU A O 1
ATOM 1199 N N . GLY A 1 164 ? 4.733 16.234 -14.793 1.00 30.67 162 GLY A N 1
ATOM 1200 C CA . GLY A 1 164 ? 4.336 16.076 -13.393 1.00 31.31 162 GLY A CA 1
ATOM 1201 C C . GLY A 1 164 ? 4.637 17.371 -12.654 1.00 31.70 162 GLY A C 1
ATOM 1202 O O . GLY A 1 164 ? 4.786 18.414 -13.277 1.00 32.99 162 GLY A O 1
ATOM 1203 N N . ARG A 1 165 ? 4.736 17.317 -11.336 1.00 31.42 163 ARG A N 1
ATOM 1204 C CA . ARG A 1 165 ? 4.882 18.528 -10.561 1.00 31.19 163 ARG A CA 1
ATOM 1205 C C . ARG A 1 165 ? 6.217 19.206 -10.945 1.00 31.29 163 ARG A C 1
ATOM 1206 O O . ARG A 1 165 ? 6.262 20.395 -11.181 1.00 31.13 163 ARG A O 1
ATOM 1214 N N . ILE A 1 166 ? 7.289 18.426 -11.043 1.00 30.67 164 ILE A N 1
ATOM 1215 C CA . ILE A 1 166 ? 8.596 18.933 -11.449 1.00 29.64 164 ILE A CA 1
ATOM 1216 C C . ILE A 1 166 ? 8.595 19.454 -12.915 1.00 29.41 164 ILE A C 1
ATOM 1217 O O . ILE A 1 166 ? 9.061 20.553 -13.177 1.00 29.96 164 ILE A O 1
ATOM 1222 N N . GLY A 1 167 ? 8.020 18.688 -13.842 1.00 29.19 165 GLY A N 1
ATOM 1223 C CA . GLY A 1 167 ? 7.797 19.136 -15.231 1.00 27.88 165 GLY A CA 1
ATOM 1224 C C . GLY A 1 167 ? 6.939 20.400 -15.352 1.00 28.08 165 GLY A C 1
ATOM 1225 O O . GLY A 1 167 ? 7.189 21.241 -16.221 1.00 28.41 165 GLY A O 1
ATOM 1226 N N . GLN A 1 168 ? 5.944 20.569 -14.475 1.00 26.80 166 GLN A N 1
ATOM 1227 C CA . GLN A 1 168 ? 5.136 21.787 -14.498 1.00 25.34 166 GLN A CA 1
ATOM 1228 C C . GLN A 1 168 ? 5.996 22.986 -14.055 1.00 26.17 166 GLN A C 1
ATOM 1229 O O . GLN A 1 168 ? 6.088 23.974 -14.786 1.00 26.76 166 GLN A O 1
ATOM 1235 N N . ALA A 1 169 ? 6.661 22.859 -12.893 1.00 25.19 167 ALA A N 1
ATOM 1236 C CA . ALA A 1 169 ? 7.600 23.851 -12.330 1.00 25.08 167 ALA A CA 1
ATOM 1237 C C . ALA A 1 169 ? 8.769 24.255 -13.231 1.00 24.47 167 ALA A C 1
ATOM 1238 O O . ALA A 1 169 ? 9.343 25.323 -13.034 1.00 23.40 167 ALA A O 1
ATOM 1240 N N . ILE A 1 170 ? 9.121 23.396 -14.195 1.00 24.23 168 ILE A N 1
ATOM 1241 C CA . ILE A 1 170 ? 10.191 23.676 -15.122 1.00 23.93 168 ILE A CA 1
ATOM 1242 C C . ILE A 1 170 ? 9.640 24.537 -16.211 1.00 24.74 168 ILE A C 1
ATOM 1243 O O . ILE A 1 170 ? 10.278 25.542 -16.552 1.00 24.79 168 ILE A O 1
ATOM 1248 N N . ALA A 1 171 ? 8.450 24.155 -16.734 1.00 24.18 169 ALA A N 1
ATOM 1249 C CA . ALA A 1 171 ? 7.727 24.940 -17.748 1.00 23.85 169 ALA A CA 1
ATOM 1250 C C . ALA A 1 171 ? 7.457 26.384 -17.300 1.00 23.61 169 ALA A C 1
ATOM 1251 O O . ALA A 1 171 ? 7.737 27.347 -18.017 1.00 22.43 169 ALA A O 1
ATOM 1253 N N . ARG A 1 172 ? 6.979 26.498 -16.071 1.00 23.76 170 ARG A N 1
ATOM 1254 C CA . ARG A 1 172 ? 6.713 27.748 -15.407 1.00 23.84 170 ARG A CA 1
ATOM 1255 C C . ARG A 1 172 ? 7.994 28.605 -15.342 1.00 24.06 170 ARG A C 1
ATOM 1256 O O . ARG A 1 172 ? 7.926 29.817 -15.443 1.00 23.82 170 ARG A O 1
ATOM 1264 N N . ARG A 1 173 ? 9.164 27.971 -15.177 1.00 24.25 171 ARG A N 1
ATOM 1265 C CA . ARG A 1 173 ? 10.423 28.711 -15.060 1.00 23.36 171 ARG A CA 1
ATOM 1266 C C . ARG A 1 173 ? 10.995 29.102 -16.444 1.00 24.95 171 ARG A C 1
ATOM 1267 O O . ARG A 1 173 ? 11.772 30.076 -16.556 1.00 25.29 171 ARG A O 1
ATOM 1275 N N . LEU A 1 174 ? 10.629 28.338 -17.475 1.00 24.14 172 LEU A N 1
ATOM 1276 C CA . LEU A 1 174 ? 11.093 28.595 -18.856 1.00 25.09 172 LEU A CA 1
ATOM 1277 C C . LEU A 1 174 ? 10.175 29.568 -19.632 1.00 25.33 172 LEU A C 1
ATOM 1278 O O . LEU A 1 174 ? 10.614 30.232 -20.580 1.00 26.16 172 LEU A O 1
ATOM 1283 N N . LYS A 1 175 ? 8.918 29.665 -19.217 1.00 24.69 173 LYS A N 1
ATOM 1284 C CA . LYS A 1 175 ? 7.945 30.521 -19.897 1.00 25.84 173 LYS A CA 1
ATOM 1285 C C . LYS A 1 175 ? 8.492 31.946 -20.110 1.00 25.91 173 LYS A C 1
ATOM 1286 O O . LYS A 1 175 ? 8.574 32.379 -21.253 1.00 26.83 173 LYS A O 1
ATOM 1292 N N . PRO A 1 176 ? 8.907 32.659 -19.030 1.00 25.29 174 PRO A N 1
ATOM 1293 C CA . PRO A 1 176 ? 9.371 34.052 -19.236 1.00 24.18 174 PRO A CA 1
ATOM 1294 C C . PRO A 1 176 ? 10.618 34.209 -20.104 1.00 23.82 174 PRO A C 1
ATOM 1295 O O . PRO A 1 176 ? 11.028 35.359 -20.426 1.00 22.80 174 PRO A O 1
ATOM 1299 N N . PHE A 1 177 ? 11.219 33.078 -20.487 1.00 23.00 175 PHE A N 1
ATOM 1300 C CA . PHE A 1 177 ? 12.368 33.097 -21.417 1.00 22.46 175 PH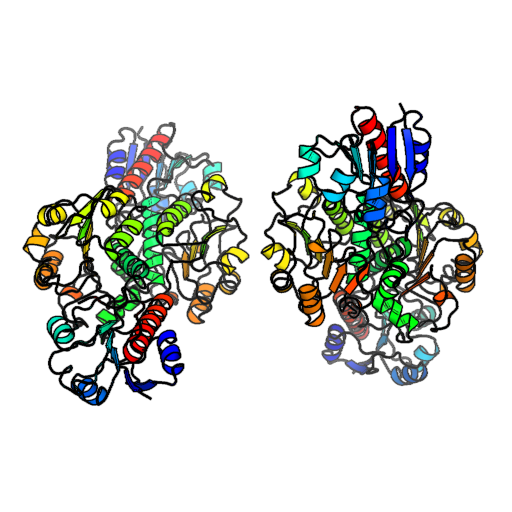E A CA 1
ATOM 1301 C C . PHE A 1 177 ? 11.920 33.287 -22.884 1.00 22.87 175 PHE A C 1
ATOM 1302 O O . PHE A 1 177 ? 12.742 33.316 -23.802 1.00 22.39 175 PHE A O 1
ATOM 1310 N N . GLY A 1 178 ? 10.611 33.401 -23.107 1.00 22.93 176 GLY A N 1
ATOM 1311 C CA . GLY A 1 178 ? 10.120 33.699 -24.454 1.00 23.13 176 GLY A CA 1
ATOM 1312 C C . GLY A 1 178 ? 9.752 32.462 -25.261 1.00 24.22 176 GLY A C 1
ATOM 1313 O O . GLY A 1 178 ? 9.539 32.550 -26.485 1.00 22.53 176 GLY A O 1
ATOM 1314 N N . VAL A 1 179 ? 9.694 31.307 -24.575 1.00 24.88 177 VAL A N 1
ATOM 1315 C CA . VAL A 1 179 ? 9.199 30.054 -25.181 1.00 25.56 177 VAL A CA 1
ATOM 1316 C C . VAL A 1 179 ? 7.856 30.274 -25.889 1.00 25.95 177 VAL A C 1
ATOM 1317 O O . VAL A 1 179 ? 6.910 30.806 -25.310 1.00 26.37 177 VAL A O 1
ATOM 1321 N N . GLN A 1 180 ? 7.786 29.850 -27.145 1.00 25.79 178 GLN A N 1
ATOM 1322 C CA . GLN A 1 180 ? 6.602 30.032 -27.961 1.00 25.13 178 GLN A CA 1
ATOM 1323 C C . GLN A 1 180 ? 5.544 28.949 -27.743 1.00 25.13 178 GLN A C 1
ATOM 1324 O O . GLN A 1 180 ? 4.337 29.226 -27.847 1.00 24.59 178 GLN A O 1
ATOM 1330 N N . ARG A 1 181 ? 5.995 27.724 -27.461 1.00 24.14 179 ARG A N 1
ATOM 1331 C CA . ARG A 1 181 ? 5.126 26.567 -27.479 1.00 24.58 179 ARG A CA 1
ATOM 1332 C C . ARG A 1 181 ? 5.655 25.497 -26.571 1.00 24.35 179 ARG A C 1
ATOM 1333 O O . ARG A 1 181 ? 6.815 25.093 -26.673 1.00 23.70 179 ARG A O 1
ATOM 1341 N N . PHE A 1 182 ? 4.774 25.022 -25.706 1.00 25.01 180 PHE A N 1
ATOM 1342 C CA . PHE A 1 182 ? 5.048 23.892 -24.811 1.00 26.14 180 PHE A CA 1
ATOM 1343 C C . PHE A 1 182 ? 4.328 22.594 -25.252 1.00 26.83 180 PHE A C 1
ATOM 1344 O O . PHE A 1 182 ? 3.104 22.571 -25.388 1.00 25.34 180 PHE A O 1
ATOM 1352 N N . LEU A 1 183 ? 5.108 21.528 -25.467 1.00 27.77 181 LEU A N 1
ATOM 1353 C CA . LEU A 1 183 ? 4.570 20.198 -25.802 1.00 27.53 181 LEU A CA 1
ATOM 1354 C C . LEU A 1 183 ? 4.868 19.261 -24.662 1.00 28.76 181 LEU A C 1
ATOM 1355 O O . LEU A 1 183 ? 5.790 19.520 -23.908 1.00 30.05 181 LEU A O 1
ATOM 1360 N N . TYR A 1 184 ? 4.102 18.183 -24.522 1.00 30.57 182 TYR A N 1
ATOM 1361 C CA . TYR A 1 184 ? 4.324 17.198 -23.453 1.00 31.71 182 TYR A CA 1
ATOM 1362 C C . TYR A 1 184 ? 3.715 15.797 -23.751 1.00 32.60 182 TYR A C 1
ATOM 1363 O O . TYR A 1 184 ? 2.746 15.627 -24.504 1.00 31.74 182 TYR A O 1
ATOM 1372 N N . THR A 1 185 ? 4.308 14.787 -23.132 1.00 33.32 183 THR A N 1
ATOM 1373 C CA . THR A 1 185 ? 4.028 13.400 -23.476 1.00 33.94 183 THR A CA 1
ATOM 1374 C C . THR A 1 185 ? 3.822 12.653 -22.157 1.00 33.86 183 THR A C 1
ATOM 1375 O O . THR A 1 185 ? 4.305 13.116 -21.095 1.00 34.49 183 THR A O 1
ATOM 1379 N N . GLY A 1 186 ? 3.113 11.522 -22.210 1.00 33.16 184 GLY A N 1
ATOM 1380 C CA . GLY A 1 186 ? 2.876 10.714 -21.020 1.00 32.45 184 GLY A CA 1
ATOM 1381 C C . GLY A 1 186 ? 1.704 9.768 -21.194 1.00 31.98 184 GLY A C 1
ATOM 1382 O O . GLY A 1 186 ? 1.176 9.634 -22.280 1.00 30.76 184 GLY A O 1
ATOM 1383 N N . ARG A 1 187 ? 1.271 9.131 -20.107 1.00 31.64 185 ARG A N 1
ATOM 1384 C CA . ARG A 1 187 ? 0.162 8.184 -20.211 1.00 32.08 185 ARG A CA 1
ATOM 1385 C C . ARG A 1 187 ? -1.117 8.854 -20.719 1.00 32.32 185 ARG A C 1
ATOM 1386 O O . ARG A 1 187 ? -1.684 8.418 -21.706 1.00 32.93 185 ARG A O 1
ATOM 1394 N N . GLN A 1 188 ? -1.537 9.919 -20.043 1.00 32.34 186 GLN A N 1
ATOM 1395 C CA . GLN A 1 188 ? -2.785 10.618 -20.323 1.00 32.09 186 GLN A CA 1
ATOM 1396 C C . GLN A 1 188 ? -2.563 12.142 -20.330 1.00 32.34 186 GLN A C 1
ATOM 1397 O O . GLN A 1 188 ? -1.609 12.638 -19.694 1.00 31.71 186 GLN A O 1
ATOM 1403 N N . PRO A 1 189 ? -3.435 12.896 -21.039 1.00 32.30 187 PRO A N 1
ATOM 1404 C CA . PRO A 1 189 ? -3.313 14.342 -20.903 1.00 32.66 187 PRO A CA 1
ATOM 1405 C C . PRO A 1 189 ? -3.554 14.813 -19.476 1.00 32.64 187 PRO A C 1
ATOM 1406 O O . PRO A 1 189 ? -4.150 14.104 -18.664 1.00 32.73 187 PRO A O 1
ATOM 1410 N N . ARG A 1 190 ? -3.078 16.012 -19.189 1.00 32.95 188 ARG A N 1
ATOM 1411 C CA . ARG A 1 190 ? -3.354 16.692 -17.936 1.00 33.33 188 ARG A CA 1
ATOM 1412 C C . ARG A 1 190 ? -3.763 18.104 -18.330 1.00 32.76 188 ARG A C 1
ATOM 1413 O O . ARG A 1 190 ? -2.955 19.014 -18.264 1.00 32.67 188 ARG A O 1
ATOM 1421 N N . PRO A 1 191 ? -5.012 18.283 -18.773 1.00 32.59 189 PRO A N 1
ATOM 1422 C CA . PRO A 1 191 ? -5.341 19.565 -19.410 1.00 32.68 189 PRO A CA 1
ATOM 1423 C C . PRO A 1 191 ? -5.468 20.724 -18.432 1.00 32.29 189 PRO A C 1
ATOM 1424 O O . PRO A 1 191 ? -5.242 21.873 -18.826 1.00 31.95 189 PRO A O 1
ATOM 1428 N N . GLU A 1 192 ? -5.839 20.395 -17.191 1.00 31.95 190 GLU A N 1
ATOM 1429 C CA . GLU A 1 192 ? -5.925 21.307 -16.054 1.00 32.00 190 GLU A CA 1
ATOM 1430 C C . GLU A 1 192 ? -4.513 21.802 -15.738 1.00 32.20 190 GLU A C 1
ATOM 1431 O O . GLU A 1 192 ? -4.269 23.012 -15.687 1.00 32.58 190 GLU A O 1
ATOM 1437 N N . GLU A 1 193 ? -3.586 20.856 -15.560 1.00 31.59 191 GLU A N 1
ATOM 1438 C CA . GLU A 1 193 ? -2.166 21.133 -15.340 1.00 31.41 191 GLU A CA 1
ATOM 1439 C C . GLU A 1 193 ? -1.530 21.926 -16.491 1.00 31.07 191 GLU A C 1
ATOM 1440 O O . GLU A 1 193 ? -0.928 22.965 -16.261 1.00 30.30 191 GLU A O 1
ATOM 1446 N N . ALA A 1 194 ? -1.682 21.402 -17.712 1.00 30.68 192 ALA A N 1
ATOM 1447 C CA . ALA A 1 194 ? -1.136 21.973 -18.955 1.00 31.23 192 ALA A CA 1
ATOM 1448 C C . ALA A 1 194 ? -1.662 23.355 -19.355 1.00 31.26 192 ALA A C 1
ATOM 1449 O O . ALA A 1 194 ? -0.899 24.133 -19.928 1.00 31.92 192 ALA A O 1
ATOM 1451 N N . ALA A 1 195 ? -2.935 23.646 -19.069 1.00 30.04 193 ALA A N 1
ATOM 1452 C CA . ALA A 1 195 ? -3.547 24.950 -19.348 1.00 30.15 193 ALA A CA 1
ATOM 1453 C C . ALA A 1 195 ? -2.682 26.156 -19.026 1.00 30.35 193 ALA A C 1
ATOM 1454 O O . ALA A 1 195 ? -2.590 27.092 -19.845 1.00 31.00 193 ALA A O 1
ATOM 1456 N N . GLU A 1 196 ? -2.120 26.163 -17.815 1.00 29.50 194 GLU A N 1
ATOM 1457 C CA . GLU A 1 196 ? -1.206 27.203 -17.377 1.00 30.30 194 GLU A CA 1
ATOM 1458 C C . GLU A 1 196 ? -0.168 27.545 -18.445 1.00 30.65 194 GLU A C 1
ATOM 1459 O O . GLU A 1 196 ? 0.258 28.697 -18.536 1.00 30.09 194 GLU A O 1
ATOM 1465 N N . PHE A 1 197 ? 0.258 26.546 -19.225 1.00 31.01 195 PHE A N 1
ATOM 1466 C CA . PHE A 1 197 ? 1.301 26.764 -20.229 1.00 31.68 195 PHE A CA 1
ATOM 1467 C C . PHE A 1 197 ? 0.743 26.677 -21.634 1.00 32.56 195 PHE A C 1
ATOM 1468 O O . PHE A 1 197 ? 1.478 26.824 -22.608 1.00 33.02 195 PHE A O 1
ATOM 1476 N N . GLN A 1 198 ? -0.572 26.483 -21.729 1.00 32.96 196 GLN A N 1
ATOM 1477 C CA . GLN A 1 198 ? -1.241 26.169 -22.993 1.00 33.57 196 GLN A CA 1
ATOM 1478 C C . GLN A 1 198 ? -0.478 25.040 -23.688 1.00 33.71 196 GLN A C 1
ATOM 1479 O O . GLN A 1 198 ? -0.360 25.001 -24.909 1.00 33.29 196 GLN A O 1
ATOM 1485 N N . ALA A 1 199 ? 0.049 24.127 -22.869 1.00 33.98 197 ALA A N 1
ATOM 1486 C CA . ALA A 1 199 ? 0.811 22.983 -23.359 1.00 34.76 197 ALA A CA 1
ATOM 1487 C C . ALA A 1 199 ? -0.089 22.031 -24.142 1.00 34.83 197 ALA A C 1
ATOM 1488 O O . ALA A 1 199 ? -1.259 21.861 -23.801 1.00 35.02 197 ALA A O 1
ATOM 1490 N N . GLU A 1 200 ? 0.466 21.429 -25.195 1.00 35.29 198 GLU A N 1
ATOM 1491 C CA . GLU A 1 200 ? -0.253 20.477 -26.054 1.00 35.24 198 GLU A CA 1
ATOM 1492 C C . GLU A 1 200 ? 0.187 19.042 -25.735 1.00 35.20 198 GLU A C 1
ATOM 1493 O O . GLU A 1 200 ? 1.375 18.757 -25.556 1.00 34.98 198 GLU A O 1
ATOM 1499 N N . PHE A 1 201 ? -0.770 18.138 -25.653 1.00 35.45 199 PHE A N 1
ATOM 1500 C CA . PHE A 1 201 ? -0.462 16.736 -25.420 1.00 35.74 199 PHE A CA 1
ATOM 1501 C C . PHE A 1 201 ? -0.173 16.079 -26.759 1.00 35.65 199 PHE A C 1
ATOM 1502 O O . PHE A 1 201 ? -1.031 16.052 -27.605 1.00 35.77 199 PHE A O 1
ATOM 1510 N N . VAL A 1 202 ? 1.040 15.568 -26.958 1.00 36.08 200 VAL A N 1
ATOM 1511 C CA . VAL A 1 202 ? 1.431 14.964 -28.254 1.00 35.73 200 VAL A CA 1
ATOM 1512 C C . VAL A 1 202 ? 2.063 13.578 -28.078 1.00 35.96 200 VAL A C 1
ATOM 1513 O O . VAL A 1 202 ? 2.329 13.142 -26.962 1.00 35.31 200 VAL A O 1
ATOM 1517 N N . SER A 1 203 ? 2.299 12.891 -29.189 1.00 36.22 201 SER A N 1
ATOM 1518 C CA . SER A 1 203 ? 2.963 11.609 -29.157 1.00 37.32 201 SER A CA 1
ATOM 1519 C C . SER A 1 203 ? 4.438 11.874 -29.042 1.00 37.86 201 SER A C 1
ATOM 1520 O O . SER A 1 203 ? 4.888 12.963 -29.357 1.00 38.70 201 SER A O 1
ATOM 1523 N N . THR A 1 204 ? 5.183 10.870 -28.587 1.00 38.76 202 THR A N 1
ATOM 1524 C CA . THR A 1 204 ? 6.638 10.947 -28.512 1.00 39.43 202 THR A CA 1
ATOM 1525 C C . THR A 1 204 ? 7.274 11.359 -29.852 1.00 39.54 202 THR A C 1
ATOM 1526 O O . THR A 1 204 ? 8.035 12.302 -29.872 1.00 39.80 202 THR A O 1
ATOM 1530 N N . PRO A 1 205 ? 6.967 10.652 -30.962 1.00 39.74 203 PRO A N 1
ATOM 1531 C CA . PRO A 1 205 ? 7.523 11.086 -32.245 1.00 39.89 203 PRO A CA 1
ATOM 1532 C C . PRO A 1 205 ? 7.297 12.569 -32.564 1.00 40.10 203 PRO A C 1
ATOM 1533 O O . PRO A 1 205 ? 8.265 13.252 -32.911 1.00 40.10 203 PRO A O 1
ATOM 1537 N N . GLU A 1 206 ? 6.060 13.065 -32.429 1.00 40.34 204 GLU A N 1
ATOM 1538 C CA . GLU A 1 206 ? 5.791 14.519 -32.570 1.00 40.18 204 GLU A CA 1
ATOM 1539 C C . GLU A 1 206 ? 6.572 15.437 -31.620 1.00 39.59 204 GLU A C 1
ATOM 1540 O O . GLU A 1 206 ? 7.048 16.483 -32.052 1.00 39.56 204 GLU A O 1
ATOM 1546 N N . LEU A 1 207 ? 6.674 15.056 -30.342 1.00 38.86 205 LEU A N 1
ATOM 1547 C CA . LEU A 1 207 ? 7.538 15.746 -29.360 1.00 38.39 205 LEU A CA 1
ATOM 1548 C C . LEU A 1 207 ? 9.002 15.854 -29.871 1.00 37.74 205 LEU A C 1
ATOM 1549 O O . LEU A 1 207 ? 9.658 16.897 -29.770 1.00 36.33 205 LEU A O 1
ATOM 1554 N N . ALA A 1 208 ? 9.516 14.768 -30.425 1.00 37.52 206 ALA A N 1
ATOM 1555 C CA . ALA A 1 208 ? 10.921 14.768 -30.832 1.00 37.75 206 ALA A CA 1
ATOM 1556 C C . ALA A 1 208 ? 11.091 15.661 -32.043 1.00 38.02 206 ALA A C 1
ATOM 1557 O O . ALA A 1 208 ? 12.023 16.459 -32.092 1.00 38.30 206 ALA A O 1
ATOM 1559 N N . ALA A 1 209 ? 10.167 15.554 -33.003 1.00 38.54 207 ALA A N 1
ATOM 1560 C CA . ALA A 1 209 ? 10.358 16.195 -34.309 1.00 38.83 207 ALA A CA 1
ATOM 1561 C C . ALA A 1 209 ? 10.306 17.713 -34.185 1.00 38.79 207 ALA A C 1
ATOM 1562 O O . ALA A 1 209 ? 10.995 18.442 -34.932 1.00 38.95 207 ALA A O 1
ATOM 1564 N N . GLN A 1 210 ? 9.518 18.172 -33.208 1.00 38.16 208 GLN A N 1
ATOM 1565 C CA . GLN A 1 210 ? 9.108 19.579 -33.133 1.00 37.26 208 GLN A CA 1
ATOM 1566 C C . GLN A 1 210 ? 9.835 20.434 -32.115 1.00 36.04 208 GLN A C 1
ATOM 1567 O O . GLN A 1 210 ? 9.736 21.660 -32.171 1.00 36.01 208 GLN A O 1
ATOM 1573 N N . SER A 1 211 ? 10.534 19.815 -31.168 1.00 35.45 209 SER A N 1
ATOM 1574 C CA . SER A 1 211 ? 11.076 20.575 -30.035 1.00 33.62 209 SER A CA 1
ATOM 1575 C C . SER A 1 211 ? 12.496 21.026 -30.300 1.00 33.30 209 SER A C 1
ATOM 1576 O O . SER A 1 211 ? 13.290 20.281 -30.889 1.00 34.00 209 SER A O 1
ATOM 1579 N N . ASP A 1 212 ? 12.799 22.238 -29.837 1.00 32.56 210 ASP A N 1
ATOM 1580 C CA . ASP A 1 212 ? 14.146 22.803 -29.779 1.00 32.24 210 ASP A CA 1
ATOM 1581 C C . ASP A 1 212 ? 14.815 22.371 -28.462 1.00 32.42 210 ASP A C 1
ATOM 1582 O O . ASP A 1 212 ? 16.031 22.222 -28.361 1.00 31.83 210 ASP A O 1
ATOM 1587 N N . PHE A 1 213 ? 13.980 22.148 -27.456 1.00 32.52 211 PHE A N 1
ATOM 1588 C CA . PHE A 1 213 ? 14.436 21.769 -26.135 1.00 33.34 211 PHE A CA 1
ATOM 1589 C C . PHE A 1 213 ? 13.633 20.582 -25.681 1.00 33.56 211 PHE A C 1
ATOM 1590 O O . PHE A 1 213 ? 12.412 20.599 -25.747 1.00 33.65 211 PHE A O 1
ATOM 1598 N N . ILE A 1 214 ? 14.326 19.552 -25.226 1.00 34.74 212 ILE A N 1
ATOM 1599 C CA . ILE A 1 214 ? 13.636 18.402 -24.677 1.00 35.92 212 ILE A CA 1
ATOM 1600 C C . ILE A 1 214 ? 14.105 18.226 -23.260 1.00 36.76 212 ILE A C 1
ATOM 1601 O O . ILE A 1 214 ? 15.315 18.075 -23.010 1.00 37.31 212 ILE A O 1
ATOM 1606 N N . VAL A 1 215 ? 13.140 18.226 -22.344 1.00 36.49 213 VAL A N 1
ATOM 1607 C CA . VAL A 1 215 ? 13.401 18.034 -20.947 1.00 36.48 213 VAL A CA 1
ATOM 1608 C C . VAL A 1 215 ? 12.599 16.812 -20.476 1.00 36.70 213 VAL A C 1
ATOM 1609 O O . VAL A 1 215 ? 11.361 16.811 -20.553 1.00 35.58 213 VAL A O 1
ATOM 1613 N N . VAL A 1 216 ? 13.332 15.823 -19.934 1.00 36.59 214 VAL A N 1
ATOM 1614 C CA . VAL A 1 216 ? 12.777 14.578 -19.413 1.00 36.54 214 VAL A CA 1
ATOM 1615 C C . VAL A 1 216 ? 12.609 14.636 -17.869 1.00 37.62 214 VAL A C 1
ATOM 1616 O O . VAL A 1 216 ? 13.598 14.677 -17.124 1.00 36.83 214 VAL A O 1
ATOM 1620 N N . ALA A 1 217 ? 11.371 14.664 -17.383 1.00 38.40 215 ALA A N 1
ATOM 1621 C CA . ALA A 1 217 ? 11.155 14.799 -15.945 1.00 39.23 215 ALA A CA 1
ATOM 1622 C C . ALA A 1 217 ? 10.050 13.854 -15.490 1.00 39.80 215 ALA A C 1
ATOM 1623 O O . ALA A 1 217 ? 9.114 14.228 -14.765 1.00 40.56 215 ALA A O 1
ATOM 1625 N N . CYS A 1 218 ? 10.205 12.618 -15.933 1.00 40.43 216 CYS A N 1
ATOM 1626 C CA . CYS A 1 218 ? 9.275 11.524 -15.707 1.00 40.42 216 CYS A CA 1
ATOM 1627 C C . CYS A 1 218 ? 9.823 10.579 -14.662 1.00 40.59 216 CYS A C 1
ATOM 1628 O O . CYS A 1 218 ? 10.921 10.776 -14.155 1.00 41.30 216 CYS A O 1
ATOM 1631 N N . SER A 1 219 ? 9.059 9.544 -14.340 1.00 40.94 217 SER A N 1
ATOM 1632 C CA . SER A 1 219 ? 9.533 8.493 -13.466 1.00 41.43 217 SER A CA 1
ATOM 1633 C C . SER A 1 219 ? 10.177 7.358 -14.269 1.00 41.31 217 SER A C 1
ATOM 1634 O O . SER A 1 219 ? 9.866 7.177 -15.448 1.00 41.54 217 SER A O 1
ATOM 1637 N N . LEU A 1 220 ? 11.070 6.595 -13.622 1.00 41.00 218 LEU A N 1
ATOM 1638 C CA . LEU A 1 220 ? 11.537 5.298 -14.153 1.00 39.74 218 LEU A CA 1
ATOM 1639 C C . LEU A 1 220 ? 10.543 4.135 -13.946 1.00 39.41 218 LEU A C 1
ATOM 1640 O O . LEU A 1 220 ? 10.342 3.647 -12.839 1.00 39.30 218 LEU A O 1
ATOM 1645 N N . THR A 1 221 ? 9.928 3.705 -15.040 1.00 39.32 219 THR A N 1
ATOM 1646 C CA . THR A 1 221 ? 9.074 2.518 -15.065 1.00 39.14 219 THR A CA 1
ATOM 1647 C C . THR A 1 221 ? 9.601 1.573 -16.149 1.00 39.51 219 THR A C 1
ATOM 1648 O O . THR A 1 221 ? 10.506 1.948 -16.908 1.00 39.36 219 THR A O 1
ATOM 1652 N N . PRO A 1 222 ? 9.048 0.345 -16.223 1.00 40.02 220 PRO A N 1
ATOM 1653 C CA . PRO A 1 222 ? 9.246 -0.493 -17.419 1.00 40.49 220 PRO A CA 1
ATOM 1654 C C . PRO A 1 222 ? 8.956 0.240 -18.742 1.00 40.92 220 PRO A C 1
ATOM 1655 O O . PRO A 1 222 ? 9.690 0.041 -19.725 1.00 41.48 220 PRO A O 1
ATOM 1659 N N . ALA A 1 223 ? 7.909 1.077 -18.747 1.00 40.46 221 ALA A N 1
ATOM 1660 C CA . ALA A 1 223 ? 7.544 1.933 -19.884 1.00 40.13 221 ALA A CA 1
ATOM 1661 C C . ALA A 1 223 ? 8.563 3.012 -20.278 1.00 39.99 221 ALA A C 1
ATOM 1662 O O . ALA A 1 223 ? 8.643 3.376 -21.451 1.00 39.76 221 ALA A O 1
ATOM 1664 N N . THR A 1 224 ? 9.299 3.551 -19.300 1.00 39.47 222 THR A N 1
ATOM 1665 C CA . THR A 1 224 ? 10.212 4.672 -19.540 1.00 39.20 222 THR A CA 1
ATOM 1666 C C . THR A 1 224 ? 11.681 4.260 -19.666 1.00 38.95 222 THR A C 1
ATOM 1667 O O . THR A 1 224 ? 12.502 5.025 -20.162 1.00 39.17 222 THR A O 1
ATOM 1671 N N . GLU A 1 225 ? 11.997 3.054 -19.207 1.00 38.99 223 GLU A N 1
ATOM 1672 C CA . GLU A 1 225 ? 13.322 2.470 -19.340 1.00 38.81 223 GLU A CA 1
ATOM 1673 C C . GLU A 1 225 ? 13.728 2.403 -20.834 1.00 38.50 223 GLU A C 1
ATOM 1674 O O . GLU A 1 225 ? 12.973 1.891 -21.678 1.00 38.37 223 GLU A O 1
ATOM 1680 N N . GLY A 1 226 ? 14.909 2.930 -21.152 1.00 37.31 224 GLY A N 1
ATOM 1681 C CA . GLY A 1 226 ? 15.449 2.877 -22.514 1.00 36.40 224 GLY A CA 1
ATOM 1682 C C . GLY A 1 226 ? 14.712 3.768 -23.518 1.00 35.57 224 GLY A C 1
ATOM 1683 O O . GLY A 1 226 ? 14.972 3.675 -24.719 1.00 34.62 224 GLY A O 1
ATOM 1684 N N . LEU A 1 227 ? 13.804 4.619 -23.017 1.00 34.95 225 LEU A N 1
ATOM 1685 C CA . LEU A 1 227 ? 12.930 5.494 -23.841 1.00 35.02 225 LEU A CA 1
ATOM 1686 C C . LEU A 1 227 ? 13.678 6.308 -24.892 1.00 34.37 225 LEU A C 1
ATOM 1687 O O . LEU A 1 227 ? 13.325 6.284 -26.066 1.00 33.85 225 LEU A O 1
ATOM 1692 N N . CYS A 1 228 ? 14.696 7.031 -24.443 1.00 33.56 226 CYS A N 1
ATOM 1693 C CA . CYS A 1 228 ? 15.434 7.923 -25.310 1.00 33.96 226 CYS A CA 1
ATOM 1694 C C . CYS A 1 228 ? 16.630 7.150 -25.867 1.00 34.12 226 CYS A C 1
ATOM 1695 O O . CYS A 1 228 ? 17.727 7.167 -25.302 1.00 34.23 226 CYS A O 1
ATOM 1698 N N . ASN A 1 229 ? 16.396 6.471 -26.984 1.00 33.80 227 ASN A N 1
ATOM 1699 C CA . ASN A 1 229 ? 17.416 5.645 -27.634 1.00 34.35 227 ASN A CA 1
ATOM 1700 C C . ASN A 1 229 ? 17.842 6.241 -28.971 1.00 34.05 227 ASN A C 1
ATOM 1701 O O . ASN A 1 229 ? 17.571 7.403 -29.231 1.00 33.61 227 ASN A O 1
ATOM 1706 N N . LYS A 1 230 ? 18.493 5.435 -29.815 1.00 34.10 228 LYS A N 1
ATOM 1707 C CA . LYS A 1 230 ? 18.918 5.873 -31.151 1.00 34.58 228 LYS A CA 1
ATOM 1708 C C . LYS A 1 230 ? 17.711 6.375 -31.950 1.00 35.01 228 LYS A C 1
ATOM 1709 O O . LYS A 1 230 ? 17.728 7.477 -32.500 1.00 35.22 228 LYS A O 1
ATOM 1715 N N . ASP A 1 231 ? 16.654 5.567 -31.954 1.00 34.87 229 ASP A N 1
ATOM 1716 C CA . ASP A 1 231 ? 15.399 5.869 -32.625 1.00 34.95 229 ASP A CA 1
ATOM 1717 C C . ASP A 1 231 ? 14.851 7.253 -32.273 1.00 34.23 229 ASP A C 1
ATOM 1718 O O . ASP A 1 231 ? 14.469 8.012 -33.155 1.00 33.71 229 ASP A O 1
ATOM 1723 N N . PHE A 1 232 ? 14.840 7.581 -30.985 1.00 34.42 230 PHE A N 1
ATOM 1724 C CA . PHE A 1 232 ? 14.421 8.899 -30.496 1.00 33.78 230 PHE A CA 1
ATOM 1725 C C . PHE A 1 232 ? 15.368 10.040 -30.930 1.00 33.13 230 PHE A C 1
ATOM 1726 O O . PHE A 1 232 ? 14.920 11.027 -31.477 1.00 31.80 230 PHE A O 1
ATOM 1734 N N . PHE A 1 233 ? 16.670 9.905 -30.701 1.00 33.23 231 PHE A N 1
ATOM 1735 C CA . PHE A 1 233 ? 17.605 10.978 -31.073 1.00 33.91 231 PHE A CA 1
ATOM 1736 C C . PHE A 1 233 ? 17.608 11.216 -32.588 1.00 34.31 231 PHE A C 1
ATOM 1737 O O . PHE A 1 233 ? 18.017 12.267 -33.071 1.00 34.79 231 PHE A O 1
ATOM 1745 N N . GLN A 1 234 ? 17.113 10.246 -33.329 1.00 34.75 232 GLN A N 1
ATOM 1746 C CA . GLN A 1 234 ? 17.109 10.346 -34.769 1.00 35.69 232 GLN A CA 1
ATOM 1747 C C . GLN A 1 234 ? 15.924 11.197 -35.230 1.00 35.32 232 GLN A C 1
ATOM 1748 O O . GLN A 1 234 ? 16.002 11.895 -36.241 1.00 35.83 232 GLN A O 1
ATOM 1754 N N . LYS A 1 235 ? 14.835 11.167 -34.477 1.00 34.74 233 LYS A N 1
ATOM 1755 C CA . LYS A 1 235 ? 13.685 12.000 -34.824 1.00 34.25 233 LYS A CA 1
ATOM 1756 C C . LYS A 1 235 ? 13.917 13.448 -34.367 1.00 34.08 233 LYS A C 1
ATOM 1757 O O . LYS A 1 235 ? 13.253 14.368 -34.844 1.00 33.91 233 LYS A O 1
ATOM 1763 N N . MET A 1 236 ? 14.876 13.639 -33.456 1.00 33.45 234 MET A N 1
ATOM 1764 C CA . MET A 1 236 ? 15.223 14.967 -32.943 1.00 33.48 234 MET A CA 1
ATOM 1765 C C . MET A 1 236 ? 15.875 15.858 -33.994 1.00 33.11 234 MET A C 1
ATOM 1766 O O . MET A 1 236 ? 16.578 15.384 -34.886 1.00 33.27 234 MET A O 1
ATOM 1771 N N . LYS A 1 237 ? 15.597 17.156 -33.885 1.00 33.26 235 LYS A N 1
ATOM 1772 C CA . LYS A 1 237 ? 16.280 18.215 -34.648 1.00 32.39 235 LYS A CA 1
ATOM 1773 C C . LYS A 1 237 ? 17.790 18.199 -34.385 1.00 31.88 235 LYS A C 1
ATOM 1774 O O . LYS A 1 237 ? 18.213 17.921 -33.268 1.00 31.63 235 LYS A O 1
ATOM 1780 N N . GLU A 1 238 ? 18.588 18.526 -35.398 1.00 31.52 236 GLU A N 1
ATOM 1781 C CA . GLU A 1 238 ? 20.051 18.641 -35.258 1.00 31.72 236 GLU A CA 1
ATOM 1782 C C . GLU A 1 238 ? 20.468 19.785 -34.323 1.00 31.05 236 GLU A C 1
ATOM 1783 O O . GLU A 1 238 ? 21.580 19.760 -33.733 1.00 31.20 236 GLU A O 1
ATOM 1789 N N . THR A 1 239 ? 19.596 20.795 -34.216 1.00 29.11 237 THR A N 1
ATOM 1790 C CA . THR A 1 239 ? 19.873 21.969 -33.405 1.00 28.18 237 THR A CA 1
ATOM 1791 C C . THR A 1 239 ? 19.322 21.843 -31.972 1.00 28.76 237 THR A C 1
ATOM 1792 O O . THR A 1 239 ? 19.457 22.791 -31.187 1.00 28.55 237 THR A O 1
ATOM 1796 N N . ALA A 1 240 ? 18.731 20.688 -31.632 1.00 28.36 238 ALA A N 1
ATOM 1797 C CA . ALA A 1 240 ? 18.052 20.513 -30.335 1.00 28.39 238 ALA A CA 1
ATOM 1798 C C . ALA A 1 240 ? 18.993 20.096 -29.212 1.00 28.78 238 ALA A C 1
ATOM 1799 O O . ALA A 1 240 ? 20.024 19.466 -29.439 1.00 30.07 238 ALA A O 1
ATOM 1801 N N . VAL A 1 241 ? 18.578 20.404 -27.998 1.00 28.82 239 VAL A N 1
ATOM 1802 C CA . VAL A 1 241 ? 19.325 20.190 -26.796 1.00 29.39 239 VAL A CA 1
ATOM 1803 C C . VAL A 1 241 ? 18.440 19.275 -25.951 1.00 31.06 239 VAL A C 1
ATOM 1804 O O . VAL A 1 241 ? 17.223 19.489 -25.820 1.00 31.99 239 VAL A O 1
ATOM 1808 N N . PHE A 1 242 ? 19.060 18.250 -25.380 1.00 31.83 240 PHE A N 1
ATOM 1809 C CA . PHE A 1 242 ? 18.371 17.196 -24.668 1.00 31.28 240 PHE A CA 1
ATOM 1810 C C . PHE A 1 242 ? 18.771 17.220 -23.200 1.00 31.14 240 PHE A C 1
ATOM 1811 O O . PHE A 1 242 ? 19.960 17.127 -22.883 1.00 30.66 240 PHE A O 1
ATOM 1819 N N . ILE A 1 243 ? 17.780 17.295 -22.313 1.00 29.99 241 ILE A N 1
ATOM 1820 C CA . ILE A 1 243 ? 18.031 17.457 -20.883 1.00 30.22 241 ILE A CA 1
ATOM 1821 C C . ILE A 1 243 ? 17.323 16.327 -20.080 1.00 30.29 241 ILE A C 1
ATOM 1822 O O . ILE A 1 243 ? 16.074 16.197 -20.145 1.00 30.95 241 ILE A O 1
ATOM 1827 N N . ASN A 1 244 ? 18.105 15.548 -19.321 1.00 29.77 242 ASN A N 1
ATOM 1828 C CA . ASN A 1 244 ? 17.543 14.511 -18.466 1.00 31.15 242 ASN A CA 1
ATOM 1829 C C . ASN A 1 244 ? 17.852 14.659 -17.000 1.00 31.43 242 ASN A C 1
ATOM 1830 O O . ASN A 1 244 ? 19.001 14.614 -16.615 1.00 32.02 242 ASN A O 1
ATOM 1835 N N . ILE A 1 245 ? 16.813 14.835 -16.195 1.00 31.14 243 ILE A N 1
ATOM 1836 C CA . ILE A 1 245 ? 16.947 14.992 -14.755 1.00 31.13 243 ILE A CA 1
ATOM 1837 C C . ILE A 1 245 ? 16.102 13.905 -14.085 1.00 30.87 243 ILE A C 1
ATOM 1838 O O . ILE A 1 245 ? 15.770 14.000 -12.906 1.00 31.12 243 ILE A O 1
ATOM 1843 N N . SER A 1 246 ? 15.747 12.870 -14.843 1.00 30.21 244 SER A N 1
ATOM 1844 C CA . SER A 1 246 ? 14.843 11.853 -14.315 1.00 30.42 244 SER A CA 1
ATOM 1845 C C . SER A 1 246 ? 15.632 10.688 -13.652 1.00 30.59 244 SER A C 1
ATOM 1846 O O . SER A 1 246 ? 16.030 10.795 -12.467 1.00 29.77 244 SER A O 1
ATOM 1849 N N . ARG A 1 247 ? 15.879 9.615 -14.419 1.00 30.50 245 ARG A N 1
ATOM 1850 C CA . ARG A 1 247 ? 16.778 8.528 -14.055 1.00 30.32 245 ARG A CA 1
ATOM 1851 C C . ARG A 1 247 ? 17.693 8.165 -15.225 1.00 30.49 245 ARG A C 1
ATOM 1852 O O . ARG A 1 247 ? 17.339 8.382 -16.373 1.00 29.82 245 ARG A O 1
ATOM 1860 N N . GLY A 1 248 ? 18.883 7.630 -14.914 1.00 30.70 246 GLY A N 1
ATOM 1861 C CA . GLY A 1 248 ? 19.863 7.259 -15.935 1.00 29.98 246 GLY A CA 1
ATOM 1862 C C . GLY A 1 248 ? 19.325 6.234 -16.915 1.00 28.76 246 GLY A C 1
ATOM 1863 O O . GLY A 1 248 ? 19.575 6.316 -18.136 1.00 26.94 246 GLY A O 1
ATOM 1864 N N . ASP A 1 249 ? 18.549 5.292 -16.385 1.00 28.70 247 ASP A N 1
ATOM 1865 C CA . ASP A 1 249 ? 18.043 4.185 -17.215 1.00 29.94 247 ASP A CA 1
ATOM 1866 C C . ASP A 1 249 ? 16.966 4.573 -18.239 1.00 29.10 247 ASP A C 1
ATOM 1867 O O . ASP A 1 249 ? 16.567 3.753 -19.054 1.00 29.76 247 ASP A O 1
ATOM 1872 N N . VAL A 1 250 ? 16.503 5.807 -18.199 1.00 28.41 248 VAL A N 1
ATOM 1873 C CA . VAL A 1 250 ? 15.674 6.327 -19.274 1.00 28.63 248 VAL A CA 1
ATOM 1874 C C . VAL A 1 250 ? 16.533 6.530 -20.541 1.00 28.35 248 VAL A C 1
ATOM 1875 O O . VAL A 1 250 ? 16.055 6.395 -21.647 1.00 27.62 248 VAL A O 1
ATOM 1879 N N . VAL A 1 251 ? 17.822 6.835 -20.374 1.00 29.40 249 VAL A N 1
ATOM 1880 C CA . VAL A 1 251 ? 18.638 7.214 -21.526 1.00 29.37 249 VAL A CA 1
ATOM 1881 C C . VAL A 1 251 ? 19.561 6.069 -21.936 1.00 30.26 249 VAL A C 1
ATOM 1882 O O . VAL A 1 251 ? 20.271 5.483 -21.100 1.00 30.90 249 VAL A O 1
ATOM 1886 N N . ASN A 1 252 ? 19.516 5.695 -23.216 1.00 30.35 250 ASN A N 1
ATOM 1887 C CA . ASN A 1 252 ? 20.533 4.775 -23.755 1.00 29.42 250 ASN A CA 1
ATOM 1888 C C . ASN A 1 252 ? 21.799 5.611 -24.032 1.00 29.00 250 ASN A C 1
ATOM 1889 O O . ASN A 1 252 ? 21.792 6.412 -24.968 1.00 28.24 250 ASN A O 1
ATOM 1894 N N . GLN A 1 253 ? 22.847 5.445 -23.205 1.00 28.16 251 GLN A N 1
ATOM 1895 C CA . GLN A 1 253 ? 24.090 6.304 -23.233 1.00 28.56 251 GLN A CA 1
ATOM 1896 C C . GLN A 1 253 ? 25.000 6.095 -24.462 1.00 29.19 251 GLN A C 1
ATOM 1897 O O . GLN A 1 253 ? 25.740 7.011 -24.901 1.00 29.43 251 GLN A O 1
ATOM 1903 N N . ASP A 1 254 ? 24.925 4.904 -25.027 1.00 29.24 252 ASP A N 1
ATOM 1904 C CA . ASP A 1 254 ? 25.635 4.586 -26.266 1.00 30.34 252 ASP A CA 1
ATOM 1905 C C . ASP A 1 254 ? 25.006 5.364 -27.442 1.00 30.43 252 ASP A C 1
ATOM 1906 O O . ASP A 1 254 ? 25.699 6.013 -28.249 1.00 30.46 252 ASP A O 1
ATOM 1911 N N . ASP A 1 255 ? 23.683 5.319 -27.503 1.00 30.19 253 ASP A N 1
ATOM 1912 C CA . ASP A 1 255 ? 22.926 6.061 -28.490 1.00 29.91 253 ASP A CA 1
ATOM 1913 C C . ASP A 1 255 ? 23.065 7.549 -28.265 1.00 29.55 253 ASP A C 1
ATOM 1914 O O . ASP A 1 255 ? 23.221 8.281 -29.229 1.00 29.68 253 ASP A O 1
ATOM 1919 N N . LEU A 1 256 ? 23.051 8.008 -27.005 1.00 29.60 254 LEU A N 1
ATOM 1920 C CA . LEU A 1 256 ? 23.358 9.419 -26.719 1.00 29.23 254 LEU A CA 1
ATOM 1921 C C . LEU A 1 256 ? 24.742 9.845 -27.258 1.00 29.23 254 LEU A C 1
ATOM 1922 O O . LEU A 1 256 ? 24.846 10.812 -28.012 1.00 28.30 254 LEU A O 1
ATOM 1927 N N . TYR A 1 257 ? 25.799 9.135 -26.869 1.00 30.18 255 TYR A N 1
ATOM 1928 C CA . TYR A 1 257 ? 27.151 9.474 -27.340 1.00 29.39 255 TYR A CA 1
ATOM 1929 C C . TYR A 1 257 ? 27.145 9.519 -28.862 1.00 29.84 255 TYR A C 1
ATOM 1930 O O . TYR A 1 257 ? 27.518 10.519 -29.458 1.00 30.24 255 TYR A O 1
ATOM 1939 N N . GLN A 1 258 ? 26.710 8.451 -29.513 1.00 29.58 256 GLN A N 1
ATOM 1940 C CA . GLN A 1 258 ? 26.692 8.475 -30.966 1.00 29.89 256 GLN A CA 1
ATOM 1941 C C . GLN A 1 258 ? 26.015 9.732 -31.566 1.00 30.04 256 GLN A C 1
ATOM 1942 O O . GLN A 1 258 ? 26.562 10.377 -32.472 1.00 30.28 256 GLN A O 1
ATOM 1948 N N . ALA A 1 259 ? 24.828 10.074 -31.067 1.00 29.92 257 ALA A N 1
ATOM 1949 C CA . ALA A 1 259 ? 24.052 11.167 -31.622 1.00 29.87 257 ALA A CA 1
ATOM 1950 C C . ALA A 1 259 ? 24.721 12.513 -31.352 1.00 29.85 257 ALA A C 1
ATOM 1951 O O . ALA A 1 259 ? 24.715 13.405 -32.208 1.00 30.09 257 ALA A O 1
ATOM 1953 N N . LEU A 1 260 ? 25.318 12.648 -30.175 1.00 29.29 258 LEU A N 1
ATOM 1954 C CA . LEU A 1 260 ? 26.165 13.818 -29.869 1.00 29.99 258 LEU A CA 1
ATOM 1955 C C . LEU A 1 260 ? 27.405 13.908 -30.750 1.00 30.55 258 LEU A C 1
ATOM 1956 O O . LEU A 1 260 ? 27.716 14.991 -31.295 1.00 30.45 258 LEU A O 1
ATOM 1961 N 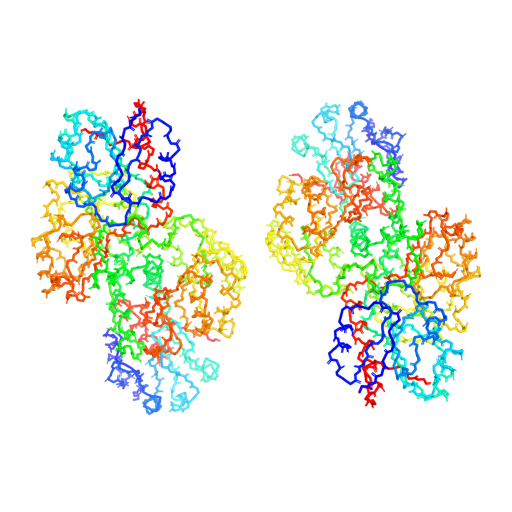N . ALA A 1 261 ? 28.094 12.771 -30.915 1.00 30.90 259 ALA A N 1
ATOM 1962 C CA . ALA A 1 261 ? 29.330 12.728 -31.733 1.00 31.52 259 ALA A CA 1
ATOM 1963 C C . ALA A 1 261 ? 29.122 12.909 -33.255 1.00 31.81 259 ALA A C 1
ATOM 1964 O O . ALA A 1 261 ? 30.027 13.361 -33.960 1.00 32.46 259 ALA A O 1
ATOM 1966 N N . SER A 1 262 ? 27.934 12.573 -33.753 1.00 32.08 260 SER A N 1
ATOM 1967 C CA . SER A 1 262 ? 27.662 12.572 -35.192 1.00 32.29 260 SER A CA 1
ATOM 1968 C C . SER A 1 262 ? 26.945 13.822 -35.679 1.00 33.01 260 SER A C 1
ATOM 1969 O O . SER A 1 262 ? 26.799 14.013 -36.900 1.00 33.09 260 SER A O 1
ATOM 1972 N N . GLY A 1 263 ? 26.469 14.646 -34.737 1.00 33.33 261 GLY A N 1
ATOM 1973 C CA . GLY A 1 263 ? 25.757 15.895 -35.063 1.00 34.00 261 GLY A CA 1
ATOM 1974 C C . GLY A 1 263 ? 24.260 15.705 -35.286 1.00 34.44 261 GLY A C 1
ATOM 1975 O O . GLY A 1 263 ? 23.643 16.435 -36.058 1.00 34.89 261 GLY A O 1
ATOM 1976 N N . LYS A 1 264 ? 23.677 14.724 -34.603 1.00 34.43 262 LYS A N 1
ATOM 1977 C CA . LYS A 1 264 ? 22.268 14.372 -34.766 1.00 34.27 262 LYS A CA 1
ATOM 1978 C C . LYS A 1 264 ? 21.433 15.261 -33.861 1.00 34.14 262 LYS A C 1
ATOM 1979 O O . LYS A 1 264 ? 20.302 15.611 -34.194 1.00 34.30 262 LYS A O 1
ATOM 1985 N N . ILE A 1 265 ? 21.995 15.604 -32.704 1.00 33.37 263 ILE A N 1
ATOM 1986 C CA . ILE A 1 265 ? 21.456 16.673 -31.883 1.00 32.38 263 ILE A CA 1
ATOM 1987 C C . ILE A 1 265 ? 22.603 17.617 -31.570 1.00 33.26 263 ILE A C 1
ATOM 1988 O O . ILE A 1 265 ? 23.790 17.267 -31.765 1.00 33.71 263 ILE A O 1
ATOM 1993 N N . ALA A 1 266 ? 22.245 18.804 -31.090 1.00 32.51 264 ALA A N 1
ATOM 1994 C CA . ALA A 1 266 ? 23.215 19.804 -30.698 1.00 31.22 264 ALA A CA 1
ATOM 1995 C C . ALA A 1 266 ? 23.998 19.513 -29.391 1.00 30.14 264 ALA A C 1
ATOM 1996 O O . ALA A 1 266 ? 25.227 19.602 -29.400 1.00 28.79 264 ALA A O 1
ATOM 1998 N N . ALA A 1 267 ? 23.309 19.113 -28.313 1.00 29.41 265 ALA A N 1
ATOM 1999 C CA . ALA A 1 267 ? 23.953 18.980 -27.009 1.00 29.08 265 ALA A CA 1
ATOM 2000 C C . ALA A 1 267 ? 23.070 18.276 -26.000 1.00 29.92 265 ALA A C 1
ATOM 2001 O O . ALA A 1 267 ? 21.861 18.128 -26.230 1.00 30.66 265 ALA A O 1
ATOM 2003 N N . ALA A 1 268 ? 23.648 17.833 -24.880 1.00 28.63 266 ALA A N 1
ATOM 2004 C CA . ALA A 1 268 ? 22.793 17.258 -23.825 1.00 29.29 266 ALA A CA 1
ATOM 2005 C C . ALA A 1 268 ? 23.319 17.616 -22.473 1.00 28.75 266 ALA A C 1
ATOM 2006 O O . ALA A 1 268 ? 24.491 17.845 -22.319 1.00 28.15 266 ALA A O 1
ATOM 2008 N N . GLY A 1 269 ? 22.432 17.662 -21.485 1.00 29.71 267 GLY A N 1
ATOM 2009 C CA . GLY A 1 269 ? 22.848 17.913 -20.097 1.00 28.51 267 GLY A CA 1
ATOM 2010 C C . GLY A 1 269 ? 22.200 16.858 -19.260 1.00 29.77 267 GLY A C 1
ATOM 2011 O O . GLY A 1 269 ? 20.947 16.662 -19.312 1.00 29.78 267 GLY A O 1
ATOM 2012 N N . LEU A 1 270 ? 23.020 16.151 -18.489 1.00 29.32 268 LEU A N 1
ATOM 2013 C CA . LEU A 1 270 ? 22.460 15.084 -17.677 1.00 29.54 268 LEU A CA 1
ATOM 2014 C C . LEU A 1 270 ? 22.721 15.351 -16.206 1.00 29.68 268 LEU A C 1
ATOM 2015 O O . LEU A 1 270 ? 23.834 15.728 -15.856 1.00 30.96 268 LEU A O 1
ATOM 2020 N N . ASP A 1 271 ? 21.691 15.201 -15.374 1.00 28.60 269 ASP A N 1
ATOM 2021 C CA . ASP A 1 271 ? 21.816 15.256 -13.919 1.00 29.33 269 ASP A CA 1
ATOM 2022 C C . ASP A 1 271 ? 21.904 13.866 -13.332 1.00 28.95 269 ASP A C 1
ATOM 2023 O O . ASP A 1 271 ? 22.212 13.679 -12.160 1.00 28.50 269 ASP A O 1
ATOM 2028 N N . VAL A 1 272 ? 21.582 12.891 -14.169 1.00 29.42 270 VAL A N 1
ATOM 2029 C CA . VAL A 1 272 ? 21.431 11.503 -13.779 1.00 28.67 270 VAL A CA 1
ATOM 2030 C C . VAL A 1 272 ? 22.207 10.607 -14.785 1.00 28.65 270 VAL A C 1
ATOM 2031 O O . VAL A 1 272 ? 22.294 10.940 -15.986 1.00 29.14 270 VAL A O 1
ATOM 2035 N N . THR A 1 273 ? 22.770 9.484 -14.322 1.00 28.07 271 THR A N 1
ATOM 2036 C CA . THR A 1 273 ? 23.486 8.564 -15.241 1.00 28.35 271 THR A CA 1
ATOM 2037 C C . THR A 1 273 ? 23.296 7.088 -14.890 1.00 28.71 271 THR A C 1
ATOM 2038 O O . THR A 1 273 ? 22.704 6.783 -13.850 1.00 28.54 271 THR A O 1
ATOM 2042 N N . SER A 1 274 ? 23.793 6.198 -15.768 1.00 28.16 272 SER A N 1
ATOM 2043 C CA . SER A 1 274 ? 23.951 4.770 -15.482 1.00 28.76 272 SER A CA 1
ATOM 2044 C C . SER A 1 274 ? 25.426 4.308 -15.694 1.00 28.40 272 SER A C 1
ATOM 2045 O O . SER A 1 274 ? 25.997 4.472 -16.786 1.00 27.94 272 SER A O 1
ATOM 2048 N N . PRO A 1 275 ? 26.074 3.783 -14.641 1.00 28.08 273 PRO A N 1
ATOM 2049 C CA . PRO A 1 275 ? 25.631 3.805 -13.266 1.00 28.04 273 PRO A CA 1
ATOM 2050 C C . PRO A 1 275 ? 25.938 5.197 -12.645 1.00 28.55 273 PRO A C 1
ATOM 2051 O O . PRO A 1 275 ? 26.320 6.139 -13.351 1.00 27.28 273 PRO A O 1
ATOM 2055 N N . GLU A 1 276 ? 25.748 5.299 -11.333 1.00 28.69 274 GLU A N 1
ATOM 2056 C CA . GLU A 1 276 ? 26.109 6.480 -10.593 1.00 28.69 274 GLU A CA 1
ATOM 2057 C C . GLU A 1 276 ? 27.029 6.012 -9.464 1.00 29.41 274 GLU A C 1
ATOM 2058 O O . GLU A 1 276 ? 26.644 5.137 -8.685 1.00 29.36 274 GLU A O 1
ATOM 2064 N N . PRO A 1 277 ? 28.279 6.531 -9.424 1.00 29.51 275 PRO A N 1
ATOM 2065 C CA . PRO A 1 277 ? 28.906 7.476 -10.387 1.00 28.86 275 PRO A CA 1
ATOM 2066 C C . PRO A 1 277 ? 29.203 6.898 -11.798 1.00 29.21 275 PRO A C 1
ATOM 2067 O O . PRO A 1 277 ? 29.344 5.690 -11.964 1.00 29.45 275 PRO A O 1
ATOM 2071 N N . LEU A 1 278 ? 29.313 7.772 -12.803 1.00 29.34 276 LEU A N 1
ATOM 2072 C CA . LEU A 1 278 ? 29.710 7.364 -14.157 1.00 29.15 276 LEU A CA 1
ATOM 2073 C C . LEU A 1 278 ? 31.221 7.257 -14.090 1.00 29.18 276 LEU A C 1
ATOM 2074 O O . LEU A 1 278 ? 31.836 8.101 -13.464 1.00 29.53 276 LEU A O 1
ATOM 2079 N N . PRO A 1 279 ? 31.835 6.192 -14.678 1.00 29.57 277 PRO A N 1
ATOM 2080 C CA . PRO A 1 279 ? 33.289 6.046 -14.580 1.00 29.12 277 PRO A CA 1
ATOM 2081 C C . PRO A 1 279 ? 33.923 7.240 -15.277 1.00 28.90 277 PRO A C 1
ATOM 2082 O O . PRO A 1 279 ? 33.416 7.674 -16.327 1.00 29.42 277 PRO A O 1
ATOM 2086 N N . THR A 1 280 ? 34.984 7.788 -14.693 1.00 28.35 278 THR A N 1
ATOM 2087 C CA . THR A 1 280 ? 35.634 9.019 -15.196 1.00 28.54 278 THR A CA 1
ATOM 2088 C C . THR A 1 280 ? 36.167 8.726 -16.612 1.00 29.62 278 THR A C 1
ATOM 2089 O O . THR A 1 280 ? 36.508 9.608 -17.399 1.00 29.11 278 THR A O 1
ATOM 2093 N N . ASN A 1 281 ? 36.152 7.433 -16.887 1.00 30.22 279 ASN A N 1
ATOM 2094 C CA . ASN A 1 281 ? 36.550 6.798 -18.111 1.00 32.11 279 ASN A CA 1
ATOM 2095 C C . ASN A 1 281 ? 35.564 6.911 -19.277 1.00 31.63 279 ASN A C 1
ATOM 2096 O O . ASN A 1 281 ? 35.942 6.700 -20.436 1.00 31.81 279 ASN A O 1
ATOM 2101 N N . HIS A 1 282 ? 34.299 7.187 -18.955 1.00 31.82 280 HIS A N 1
ATOM 2102 C CA . HIS A 1 282 ? 33.196 7.134 -19.921 1.00 31.84 280 HIS A CA 1
ATOM 2103 C C . HIS A 1 282 ? 33.342 8.076 -21.134 1.00 32.45 280 HIS A C 1
ATOM 2104 O O . HIS A 1 282 ? 33.676 9.258 -20.962 1.00 32.67 280 HIS A O 1
ATOM 2111 N N . PRO A 1 283 ? 33.037 7.577 -22.355 1.00 32.68 281 PRO A N 1
ATOM 2112 C CA . PRO A 1 283 ? 33.105 8.431 -23.570 1.00 31.78 281 PRO A CA 1
ATOM 2113 C C . PRO A 1 283 ? 32.244 9.697 -23.462 1.00 31.64 281 PRO A C 1
ATOM 2114 O O . PRO A 1 283 ? 32.584 10.722 -24.076 1.00 31.24 281 PRO A O 1
ATOM 2118 N N . LEU A 1 284 ? 31.150 9.647 -22.683 1.00 30.53 282 LEU A N 1
ATOM 2119 C CA . LEU A 1 284 ? 30.354 10.845 -22.476 1.00 30.06 282 LEU A CA 1
ATOM 2120 C C . LEU A 1 284 ? 31.203 12.015 -21.954 1.00 30.21 282 LEU A C 1
ATOM 2121 O O . LEU A 1 284 ? 30.998 13.169 -22.338 1.00 30.40 282 LEU A O 1
ATOM 2126 N N . LEU A 1 285 ? 32.188 11.704 -21.114 1.00 29.94 283 LEU A N 1
ATOM 2127 C CA . LEU A 1 285 ? 32.996 12.733 -20.464 1.00 29.80 283 LEU A CA 1
ATOM 2128 C C . LEU A 1 285 ? 34.049 13.334 -21.388 1.00 29.65 283 LEU A C 1
ATOM 2129 O O . LEU A 1 285 ? 34.842 14.162 -20.961 1.00 29.91 283 LEU A O 1
ATOM 2134 N N . THR A 1 286 ? 34.072 12.881 -22.637 1.00 28.88 284 THR A N 1
ATOM 2135 C CA . THR A 1 286 ? 35.056 13.351 -23.597 1.00 28.65 284 THR A CA 1
ATOM 2136 C C . THR A 1 286 ? 34.408 14.320 -24.575 1.00 28.64 284 THR A C 1
ATOM 2137 O O . THR A 1 286 ? 35.075 14.914 -25.396 1.00 30.07 284 THR A O 1
ATOM 2141 N N . LEU A 1 287 ? 33.095 14.442 -24.499 1.00 28.59 285 LEU A N 1
ATOM 2142 C CA . LEU A 1 287 ? 32.351 15.253 -25.422 1.00 28.17 285 LEU A CA 1
ATOM 2143 C C . LEU A 1 287 ? 32.214 16.646 -24.861 1.00 28.38 285 LEU A C 1
ATOM 2144 O O . LEU A 1 287 ? 31.776 16.820 -23.698 1.00 26.62 285 LEU A O 1
ATOM 2149 N N . LYS A 1 288 ? 32.566 17.646 -25.667 1.00 27.51 286 LYS A N 1
ATOM 2150 C CA . LYS A 1 288 ? 32.336 19.047 -25.257 1.00 28.93 286 LYS A CA 1
ATOM 2151 C C . LYS A 1 288 ? 30.873 19.533 -25.373 1.00 27.60 286 LYS A C 1
ATOM 2152 O O . LYS A 1 288 ? 30.524 20.555 -24.791 1.00 28.07 286 LYS A O 1
ATOM 2158 N N . ASN A 1 289 ? 30.030 18.822 -26.121 1.00 26.69 287 ASN A N 1
ATOM 2159 C CA . ASN A 1 289 ? 28.608 19.152 -26.125 1.00 25.59 287 ASN A CA 1
ATOM 2160 C C . ASN A 1 289 ? 27.762 18.256 -25.225 1.00 24.45 287 ASN A C 1
ATOM 2161 O O . ASN A 1 289 ? 26.605 18.061 -25.477 1.00 23.92 287 ASN A O 1
ATOM 2166 N N . CYS A 1 290 ? 28.375 17.709 -24.170 1.00 25.31 288 CYS A N 1
ATOM 2167 C CA . CYS A 1 290 ? 27.651 16.961 -23.119 1.00 24.42 288 CYS A CA 1
ATOM 2168 C C . CYS A 1 290 ? 28.003 17.542 -21.737 1.00 24.48 288 CYS A C 1
ATOM 2169 O O . CYS A 1 290 ? 29.209 17.684 -21.388 1.00 25.57 288 CYS A O 1
ATOM 2172 N N . VAL A 1 291 ? 26.989 17.899 -20.954 1.00 23.82 289 VAL A N 1
ATOM 2173 C CA . VAL A 1 291 ? 27.229 18.313 -19.559 1.00 23.75 289 VAL A CA 1
ATOM 2174 C C . VAL A 1 291 ? 26.667 17.267 -18.626 1.00 23.40 289 VAL A C 1
ATOM 2175 O O . VAL A 1 291 ? 25.513 16.835 -18.758 1.00 24.83 289 VAL A O 1
ATOM 2179 N N . ILE A 1 292 ? 27.479 16.838 -17.677 1.00 22.73 290 ILE A N 1
ATOM 2180 C CA . ILE A 1 292 ? 27.051 15.818 -16.752 1.00 21.53 290 ILE A CA 1
ATOM 2181 C C . ILE A 1 292 ? 27.185 16.310 -15.300 1.00 21.86 290 ILE A C 1
ATOM 2182 O O . ILE A 1 292 ? 28.243 16.796 -14.876 1.00 20.49 290 ILE A O 1
ATOM 2187 N N . LEU A 1 293 ? 26.085 16.256 -14.564 1.00 21.45 291 LEU A N 1
ATOM 2188 C CA . LEU A 1 293 ? 26.128 16.666 -13.151 1.00 22.47 291 LEU A CA 1
ATOM 2189 C C . LEU A 1 293 ? 25.816 15.423 -12.399 1.00 23.16 291 LEU A C 1
ATOM 2190 O O . LEU A 1 293 ? 25.008 14.600 -12.853 1.00 24.81 291 LEU A O 1
ATOM 2195 N N . PRO A 1 294 ? 26.392 15.320 -11.214 1.00 23.97 292 PRO A N 1
ATOM 2196 C CA . PRO A 1 294 ? 26.386 14.300 -10.209 1.00 22.51 292 PRO A CA 1
ATOM 2197 C C . PRO A 1 294 ? 25.118 14.235 -9.322 1.00 22.66 292 PRO A C 1
ATOM 2198 O O . PRO A 1 294 ? 25.236 14.080 -8.126 1.00 20.96 292 PRO A O 1
ATOM 2202 N N . HIS A 1 295 ? 23.936 14.301 -9.937 1.00 23.64 293 HIS A N 1
ATOM 2203 C CA . HIS A 1 295 ? 22.622 14.111 -9.251 1.00 24.84 293 HIS A CA 1
ATOM 2204 C C . HIS A 1 295 ? 22.430 15.089 -8.115 1.00 24.44 293 HIS A C 1
ATOM 2205 O O . HIS A 1 295 ? 22.237 14.678 -6.972 1.00 26.18 293 HIS A O 1
ATOM 2212 N N . ILE A 1 296 ? 22.503 16.383 -8.434 1.00 25.13 294 ILE A N 1
ATOM 2213 C CA . ILE A 1 296 ? 22.325 17.521 -7.472 1.00 24.92 294 ILE A CA 1
ATOM 2214 C C . ILE A 1 296 ? 20.984 18.297 -7.625 1.00 24.32 294 ILE A C 1
ATOM 2215 O O . ILE A 1 296 ? 20.807 19.406 -7.057 1.00 24.85 294 ILE A O 1
ATOM 2220 N N . GLY A 1 297 ? 20.028 17.725 -8.348 1.00 24.45 295 GLY A N 1
ATOM 2221 C CA . GLY A 1 297 ? 18.693 18.375 -8.501 1.00 23.11 295 GLY A CA 1
ATOM 2222 C C . GLY A 1 297 ? 18.133 19.049 -7.258 1.00 23.07 295 GLY A C 1
ATOM 2223 O O . GLY A 1 297 ? 17.754 20.211 -7.295 1.00 22.02 295 GLY A O 1
ATOM 2224 N N . SER A 1 298 ? 18.064 18.320 -6.144 1.00 23.96 296 SER A N 1
ATOM 2225 C CA . SER A 1 298 ? 17.459 18.883 -4.902 1.00 24.22 296 SER A CA 1
ATOM 2226 C C . SER A 1 298 ? 18.454 19.467 -3.919 1.00 24.74 296 SER A C 1
ATOM 2227 O O . SER A 1 298 ? 18.099 19.602 -2.722 1.00 24.18 296 SER A O 1
ATOM 2230 N N . ALA A 1 299 ? 19.671 19.810 -4.382 1.00 23.99 297 ALA A N 1
ATOM 2231 C CA . ALA A 1 299 ? 20.741 20.198 -3.456 1.00 25.05 297 ALA A CA 1
ATOM 2232 C C . ALA A 1 299 ? 20.862 21.669 -3.083 1.00 26.11 297 ALA A C 1
ATOM 2233 O O . ALA A 1 299 ? 21.628 22.397 -3.698 1.00 26.39 297 ALA A O 1
ATOM 2235 N N . THR A 1 300 ? 20.111 22.079 -2.058 1.00 26.62 298 THR A N 1
ATOM 2236 C CA . THR A 1 300 ? 20.331 23.285 -1.284 1.00 27.84 298 THR A CA 1
ATOM 2237 C C . THR A 1 300 ? 20.129 22.747 0.103 1.00 28.39 298 THR A C 1
ATOM 2238 O O . THR A 1 300 ? 19.402 21.789 0.286 1.00 29.10 298 THR A O 1
ATOM 2242 N N . HIS A 1 301 ? 20.725 23.366 1.104 1.00 28.92 299 HIS A N 1
ATOM 2243 C CA . HIS A 1 301 ? 20.565 22.876 2.456 1.00 28.54 299 HIS A CA 1
ATOM 2244 C C . HIS A 1 301 ? 19.126 22.922 2.929 1.00 28.08 299 HIS A C 1
ATOM 2245 O O . HIS A 1 301 ? 18.626 21.968 3.490 1.00 26.46 299 HIS A O 1
ATOM 2252 N N . ARG A 1 302 ? 18.475 24.046 2.704 1.00 28.62 300 ARG A N 1
ATOM 2253 C CA . ARG A 1 302 ? 17.099 24.237 3.146 1.00 30.25 300 ARG A CA 1
ATOM 2254 C C . ARG A 1 302 ? 16.191 23.066 2.637 1.00 29.27 300 ARG A C 1
ATOM 2255 O O . ARG A 1 302 ? 15.514 22.389 3.413 1.00 29.15 300 ARG A O 1
ATOM 2263 N N . THR A 1 303 ? 16.253 22.788 1.345 1.00 28.17 301 THR A N 1
ATOM 2264 C CA . THR A 1 303 ? 15.508 21.672 0.757 1.00 27.14 301 THR A CA 1
ATOM 2265 C C . THR A 1 303 ? 15.857 20.304 1.401 1.00 27.23 301 THR A C 1
ATOM 2266 O O . THR A 1 303 ? 14.967 19.482 1.688 1.00 25.39 301 THR A O 1
ATOM 2270 N N . ARG A 1 304 ? 17.158 20.068 1.581 1.00 26.41 302 ARG A N 1
ATOM 2271 C CA . ARG A 1 304 ? 17.677 18.787 2.031 1.00 26.59 302 ARG A CA 1
ATOM 2272 C C . ARG A 1 304 ? 17.343 18.635 3.525 1.00 26.98 302 ARG A C 1
ATOM 2273 O O . ARG A 1 304 ? 16.934 17.557 3.999 1.00 26.93 302 ARG A O 1
ATOM 2281 N N . ASN A 1 305 ? 17.516 19.721 4.269 1.00 27.16 303 ASN A N 1
ATOM 2282 C CA . ASN A 1 305 ? 16.919 19.832 5.617 1.00 28.53 303 ASN A CA 1
ATOM 2283 C C . ASN A 1 305 ? 15.430 19.469 5.635 1.00 27.94 303 ASN A C 1
ATOM 2284 O O . ASN A 1 305 ? 14.969 18.665 6.457 1.00 27.91 303 ASN A O 1
ATOM 2289 N N . THR A 1 306 ? 14.679 20.063 4.723 1.00 28.47 304 THR A N 1
ATOM 2290 C CA . THR A 1 306 ? 13.247 19.788 4.658 1.00 29.46 304 THR A CA 1
ATOM 2291 C C . THR A 1 306 ? 12.966 18.323 4.338 1.00 29.70 304 THR A C 1
ATOM 2292 O O . THR A 1 306 ? 12.147 17.719 5.036 1.00 29.40 304 THR A O 1
ATOM 2296 N N . MET A 1 307 ? 13.692 17.735 3.363 1.00 28.69 305 MET A N 1
ATOM 2297 C CA . MET A 1 307 ? 13.496 16.310 3.032 1.00 29.07 305 MET A CA 1
ATOM 2298 C C . MET A 1 307 ? 13.902 15.393 4.181 1.00 28.59 305 MET A C 1
ATOM 2299 O O . MET A 1 307 ? 13.330 14.335 4.393 1.00 29.15 305 MET A O 1
ATOM 2304 N N . SER A 1 308 ? 14.955 15.780 4.872 1.00 28.34 306 SER A N 1
ATOM 2305 C CA . SER A 1 308 ? 15.454 14.998 5.971 1.00 28.04 306 SER A CA 1
ATOM 2306 C C . SER A 1 308 ? 14.400 14.921 7.103 1.00 27.22 306 SER A C 1
ATOM 2307 O O . SER A 1 308 ? 14.151 13.849 7.656 1.00 25.81 306 SER A O 1
ATOM 2310 N N . LEU A 1 309 ? 13.781 16.066 7.414 1.00 27.45 307 LEU A N 1
ATOM 2311 C CA . LEU A 1 309 ? 12.736 16.152 8.448 1.00 27.03 307 LEU A CA 1
ATOM 2312 C C . LEU A 1 309 ? 11.503 15.403 7.993 1.00 26.92 307 LEU A C 1
ATOM 2313 O O . LEU A 1 309 ? 10.883 14.666 8.787 1.00 26.72 307 LEU A O 1
ATOM 2318 N N . LEU A 1 310 ? 11.131 15.588 6.729 1.00 26.67 308 LEU A N 1
ATOM 2319 C CA . LEU A 1 310 ? 10.009 14.814 6.160 1.00 27.42 308 LEU A CA 1
ATOM 2320 C C . LEU A 1 310 ? 10.253 13.290 6.273 1.00 27.29 308 LEU A C 1
ATOM 2321 O O . LEU A 1 310 ? 9.409 12.562 6.805 1.00 26.19 308 LEU A O 1
ATOM 2326 N N . ALA A 1 311 ? 11.414 12.825 5.808 1.00 27.44 309 ALA A N 1
ATOM 2327 C CA . ALA A 1 311 ? 11.749 11.405 5.937 1.00 28.24 309 ALA A CA 1
ATOM 2328 C C . ALA A 1 311 ? 11.665 10.933 7.404 1.00 29.01 309 ALA A C 1
ATOM 2329 O O . ALA A 1 311 ? 11.090 9.847 7.679 1.00 28.51 309 ALA A O 1
ATOM 2331 N N . ALA A 1 312 ? 12.210 11.736 8.338 1.00 29.22 310 ALA A N 1
ATOM 2332 C CA . ALA A 1 312 ? 12.143 11.377 9.782 1.00 29.53 310 ALA A CA 1
ATOM 2333 C C . ALA A 1 312 ? 10.709 11.177 10.198 1.00 29.86 310 ALA A C 1
ATOM 2334 O O . ALA A 1 312 ? 10.378 10.163 10.815 1.00 30.50 310 ALA A O 1
ATOM 2336 N N . ASN A 1 313 ? 9.874 12.150 9.862 1.00 29.80 311 ASN A N 1
ATOM 2337 C CA . ASN A 1 313 ? 8.500 12.192 10.366 1.00 30.18 311 ASN A CA 1
ATOM 2338 C C . ASN A 1 313 ? 7.631 11.132 9.734 1.00 29.40 311 ASN A C 1
ATOM 2339 O O . ASN A 1 313 ? 6.711 10.605 10.392 1.00 30.06 311 ASN A O 1
ATOM 2344 N N . ASN A 1 314 ? 7.913 10.821 8.467 1.00 27.53 312 ASN A N 1
ATOM 2345 C CA . ASN A 1 314 ? 7.305 9.653 7.818 1.00 27.60 312 ASN A CA 1
ATOM 2346 C C . ASN A 1 314 ? 7.562 8.338 8.615 1.00 27.53 312 ASN A C 1
ATOM 2347 O O . ASN A 1 314 ? 6.647 7.522 8.819 1.00 26.36 312 ASN A O 1
ATOM 2352 N N . LEU A 1 315 ? 8.806 8.159 9.048 1.00 28.09 313 LEU A N 1
ATOM 2353 C CA . LEU A 1 315 ? 9.234 6.935 9.720 1.00 29.41 313 LEU A CA 1
ATOM 2354 C C . LEU A 1 315 ? 8.609 6.881 11.097 1.00 29.08 313 LEU A C 1
ATOM 2355 O O . LEU A 1 315 ? 7.993 5.894 11.450 1.00 31.06 313 LEU A O 1
ATOM 2360 N N . LEU A 1 316 ? 8.726 7.947 11.865 1.00 28.92 314 LEU A N 1
ATOM 2361 C CA . LEU A 1 316 ? 8.198 7.936 13.223 1.00 29.33 314 LEU A CA 1
ATOM 2362 C C . LEU A 1 316 ? 6.698 7.676 13.263 1.00 29.05 314 LEU A C 1
ATOM 2363 O O . LEU A 1 316 ? 6.259 6.812 14.041 1.00 29.66 314 LEU A O 1
ATOM 2368 N N . ALA A 1 317 ? 5.922 8.396 12.439 1.00 29.08 315 ALA A N 1
ATOM 2369 C CA . ALA A 1 317 ? 4.450 8.146 12.314 1.00 29.51 315 ALA A CA 1
ATOM 2370 C C . ALA A 1 317 ? 4.171 6.703 11.871 1.00 30.80 315 ALA A C 1
ATOM 2371 O O . ALA A 1 317 ? 3.415 5.970 12.526 1.00 30.34 315 ALA A O 1
ATOM 2373 N N . GLY A 1 318 ? 4.843 6.284 10.787 1.00 31.48 316 GLY A N 1
ATOM 2374 C CA . GLY A 1 318 ? 4.834 4.883 10.354 1.00 32.63 316 GLY A CA 1
ATOM 2375 C C . GLY A 1 318 ? 5.133 3.884 11.452 1.00 33.27 316 GLY A C 1
ATOM 2376 O O . GLY A 1 318 ? 4.482 2.844 11.558 1.00 34.21 316 GLY A O 1
ATOM 2377 N N . LEU A 1 319 ? 6.126 4.188 12.273 1.00 33.57 317 LEU A N 1
ATOM 2378 C CA . LEU A 1 319 ? 6.427 3.382 13.458 1.00 34.04 317 LEU A CA 1
ATOM 2379 C C . LEU A 1 319 ? 5.257 3.327 14.482 1.00 33.95 317 LEU A C 1
ATOM 2380 O O . LEU A 1 319 ? 5.001 2.273 15.089 1.00 33.16 317 LEU A O 1
ATOM 2385 N N . ARG A 1 320 ? 4.551 4.454 14.651 1.00 34.20 318 ARG A N 1
ATOM 2386 C CA . ARG A 1 320 ? 3.512 4.596 15.707 1.00 34.27 318 ARG A CA 1
ATOM 2387 C C . ARG A 1 320 ? 2.069 4.252 15.247 1.00 34.76 318 ARG A C 1
ATOM 2388 O O . ARG A 1 320 ? 1.100 4.436 16.004 1.00 34.44 318 ARG A O 1
ATOM 2396 N N . GLY A 1 321 ? 1.935 3.752 14.016 1.00 35.12 319 GLY A N 1
ATOM 2397 C CA . GLY A 1 321 ? 0.616 3.418 13.452 1.00 35.01 319 GLY A CA 1
ATOM 2398 C C . GLY A 1 321 ? -0.245 4.633 13.151 1.00 35.01 319 GLY A C 1
ATOM 2399 O O . GLY A 1 321 ? -1.472 4.558 13.163 1.00 34.47 319 GLY A O 1
ATOM 2400 N N . GLU A 1 322 ? 0.406 5.754 12.865 1.00 35.52 320 GLU A N 1
ATOM 2401 C CA . GLU A 1 322 ? -0.283 7.022 12.581 1.00 35.93 320 GLU A CA 1
ATOM 2402 C C . GLU A 1 322 ? -0.262 7.394 11.078 1.00 35.90 320 GLU A C 1
ATOM 2403 O O . GLU A 1 322 ? 0.524 6.865 10.283 1.00 34.95 320 GLU A O 1
ATOM 2409 N N . PRO A 1 323 ? -1.146 8.313 10.677 1.00 36.15 321 PRO A N 1
ATOM 2410 C CA . PRO A 1 323 ? -1.034 8.854 9.320 1.00 36.03 321 PRO A CA 1
ATOM 2411 C C . PRO A 1 323 ? 0.349 9.463 9.062 1.00 35.40 321 PRO A C 1
ATOM 2412 O O . PRO A 1 323 ? 0.946 10.021 9.976 1.00 34.81 321 PRO A O 1
ATOM 2416 N N . MET A 1 324 ? 0.853 9.353 7.842 1.00 35.15 322 MET A N 1
ATOM 2417 C CA . MET A 1 324 ? 2.170 9.942 7.527 1.00 36.32 322 MET A CA 1
ATOM 2418 C C . MET A 1 324 ? 1.984 11.279 6.851 1.00 36.35 322 MET A C 1
ATOM 2419 O O . MET A 1 324 ? 1.013 11.448 6.113 1.00 35.76 322 MET A O 1
ATOM 2424 N N . PRO A 1 325 ? 2.883 12.249 7.123 1.00 37.11 323 PRO A N 1
ATOM 2425 C CA . PRO A 1 325 ? 2.813 13.496 6.352 1.00 37.51 323 PRO A CA 1
ATOM 2426 C C . PRO A 1 325 ? 2.804 13.224 4.837 1.00 37.75 323 PRO A C 1
ATOM 2427 O O . PRO A 1 325 ? 2.028 13.863 4.140 1.00 38.08 323 PRO A O 1
ATOM 2431 N N . SER A 1 326 ? 3.620 12.280 4.347 1.00 38.16 324 SER A N 1
ATOM 2432 C CA . SER A 1 326 ? 3.611 11.876 2.900 1.00 38.88 324 SER A CA 1
ATOM 2433 C C . SER A 1 326 ? 3.812 10.364 2.637 1.00 38.72 324 SER A C 1
ATOM 2434 O O . SER A 1 326 ? 4.902 9.918 2.232 1.00 37.73 324 SER A O 1
ATOM 2437 N N . GLU A 1 327 ? 2.764 9.576 2.855 1.00 39.15 325 GLU A N 1
ATOM 2438 C CA . GLU A 1 327 ? 2.856 8.141 2.633 1.00 39.06 325 GLU A CA 1
ATOM 2439 C C . GLU A 1 327 ? 2.713 7.829 1.144 1.00 40.08 325 GLU A C 1
ATOM 2440 O O . GLU A 1 327 ? 1.923 8.453 0.459 1.00 39.73 325 GLU A O 1
ATOM 2446 N N . LEU A 1 328 ? 3.486 6.879 0.641 1.00 41.62 326 LEU A N 1
ATOM 2447 C CA . LEU A 1 328 ? 3.216 6.313 -0.678 1.00 43.77 326 LEU A CA 1
ATOM 2448 C C . LEU A 1 328 ? 2.321 5.088 -0.539 1.00 45.17 326 LEU A C 1
ATOM 2449 O O . LEU A 1 328 ? 2.688 4.114 0.114 1.00 45.87 326 LEU A O 1
ATOM 2454 N N . LYS A 1 329 ? 1.167 5.088 -1.178 1.00 47.92 327 LYS A N 1
ATOM 2455 C CA . LYS A 1 329 ? 0.342 3.854 -1.122 1.00 50.52 327 LYS A CA 1
ATOM 2456 C C . LYS A 1 329 ? 0.463 2.938 -2.340 1.00 51.43 327 LYS A C 1
ATOM 2457 O O . LYS A 1 329 ? 0.581 3.391 -3.489 1.00 51.36 327 LYS A O 1
ATOM 2463 N N . LEU A 1 330 ? 0.510 1.646 -2.027 1.00 53.59 328 LEU A N 1
ATOM 2464 C CA . LEU A 1 330 ? 0.239 0.502 -2.936 1.00 55.49 328 LEU A CA 1
ATOM 2465 C C . LEU A 1 330 ? 0.603 0.584 -4.428 1.00 56.62 328 LEU A C 1
ATOM 2466 O O . LEU A 1 330 ? 0.264 -0.371 -5.140 1.00 56.89 328 LEU A O 1
ATOM 2472 N N . LEU B 1 8 ? 33.058 57.452 -54.544 1.00 35.59 6 LEU B N 1
ATOM 2473 C CA . LEU B 1 8 ? 32.821 56.317 -53.591 1.00 34.81 6 LEU B CA 1
ATOM 2474 C C . LEU B 1 8 ? 33.221 56.629 -52.138 1.00 34.61 6 LEU B C 1
ATOM 2475 O O . LEU B 1 8 ? 34.387 56.983 -51.844 1.00 34.49 6 LEU B O 1
ATOM 2480 N N . MET B 1 9 ? 32.261 56.462 -51.227 1.0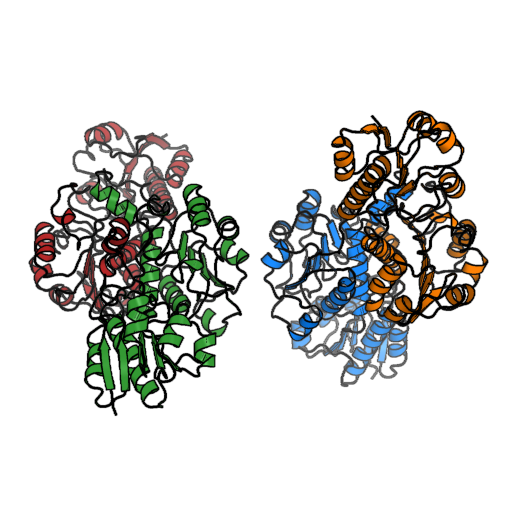0 33.50 7 MET B N 1
ATOM 2481 C CA . MET B 1 9 ? 32.527 56.606 -49.787 1.00 32.51 7 MET B CA 1
ATOM 2482 C C . MET B 1 9 ? 33.327 55.407 -49.272 1.00 31.81 7 MET B C 1
ATOM 2483 O O . MET B 1 9 ? 32.979 54.266 -49.558 1.00 31.78 7 MET B O 1
ATOM 2488 N N . LYS B 1 10 ? 34.396 55.680 -48.520 1.00 31.03 8 LYS B N 1
ATOM 2489 C CA . LYS B 1 10 ? 35.311 54.656 -47.995 1.00 30.23 8 LYS B CA 1
ATOM 2490 C C . LYS B 1 10 ? 34.815 54.170 -46.634 1.00 29.97 8 LYS B C 1
ATOM 2491 O O . LYS B 1 10 ? 34.388 54.985 -45.797 1.00 29.65 8 LYS B O 1
ATOM 2497 N N . VAL B 1 11 ? 34.817 52.841 -46.460 1.00 29.04 9 VAL B N 1
ATOM 2498 C CA . VAL B 1 11 ? 34.417 52.166 -45.211 1.00 28.72 9 VAL B CA 1
ATOM 2499 C C . VAL B 1 11 ? 35.553 51.270 -44.653 1.00 27.93 9 VAL B C 1
ATOM 2500 O O . VAL B 1 11 ? 36.175 50.501 -45.389 1.00 27.25 9 VAL B O 1
ATOM 2504 N N . PHE B 1 12 ? 35.836 51.378 -43.357 1.00 28.20 10 PHE B N 1
ATOM 2505 C CA . PHE B 1 12 ? 36.720 50.396 -42.725 1.00 27.66 10 PHE B CA 1
ATOM 2506 C C . PHE B 1 12 ? 35.955 49.564 -41.722 1.00 28.00 10 PHE B C 1
ATOM 2507 O O . PHE B 1 12 ? 35.240 50.116 -40.852 1.00 28.82 10 PHE B O 1
ATOM 2515 N N . VAL B 1 13 ? 36.091 48.238 -41.836 1.00 27.14 11 VAL B N 1
ATOM 2516 C CA . VAL B 1 13 ? 35.428 47.293 -40.899 1.00 26.99 11 VAL B CA 1
ATOM 2517 C C . VAL B 1 13 ? 36.550 46.594 -40.108 1.00 27.27 11 VAL B C 1
ATOM 2518 O O . VAL B 1 13 ? 37.471 46.049 -40.715 1.00 26.25 11 VAL B O 1
ATOM 2522 N N . THR B 1 14 ? 36.463 46.621 -38.768 1.00 26.76 12 THR B N 1
ATOM 2523 C CA . THR B 1 14 ? 37.585 46.260 -37.899 1.00 26.37 12 THR B CA 1
ATOM 2524 C C . THR B 1 14 ? 37.696 44.739 -37.618 1.00 27.11 12 THR B C 1
ATOM 2525 O O . THR B 1 14 ? 38.549 44.298 -36.825 1.00 28.22 12 THR B O 1
ATOM 2529 N N . ARG B 1 15 ? 36.854 43.926 -38.251 1.00 26.67 13 ARG B N 1
ATOM 2530 C CA . ARG B 1 15 ? 36.819 42.474 -37.970 1.00 26.58 13 ARG B CA 1
ATOM 2531 C C . ARG B 1 15 ? 35.980 41.766 -39.021 1.00 26.94 13 ARG B C 1
ATOM 2532 O O . ARG B 1 15 ? 35.202 42.431 -39.729 1.00 26.04 13 ARG B O 1
ATOM 2540 N N . ARG B 1 16 ? 36.123 40.429 -39.117 1.00 26.57 14 ARG B N 1
ATOM 2541 C CA . ARG B 1 16 ? 35.096 39.621 -39.797 1.00 26.21 14 ARG B CA 1
ATOM 2542 C C . ARG B 1 16 ? 33.780 39.706 -39.058 1.00 26.22 14 ARG B C 1
ATOM 2543 O O . ARG B 1 16 ? 33.646 39.150 -37.964 1.00 26.30 14 ARG B O 1
ATOM 2551 N N . ILE B 1 17 ? 32.795 40.357 -39.665 1.00 26.16 15 ILE B N 1
ATOM 2552 C CA . ILE B 1 17 ? 31.471 40.314 -39.070 1.00 26.99 15 ILE B CA 1
ATOM 2553 C C . ILE B 1 17 ? 30.612 39.179 -39.645 1.00 27.09 15 ILE B C 1
ATOM 2554 O O . ILE B 1 17 ? 30.911 38.680 -40.724 1.00 27.60 15 ILE B O 1
ATOM 2559 N N . PRO B 1 18 ? 29.613 38.697 -38.876 1.00 26.94 16 PRO B N 1
ATOM 2560 C CA . PRO B 1 18 ? 28.652 37.760 -39.411 1.00 26.93 16 PRO B CA 1
ATOM 2561 C C . PRO B 1 18 ? 28.135 38.189 -40.796 1.00 28.03 16 PRO B C 1
ATOM 2562 O O . PRO B 1 18 ? 27.792 39.366 -41.000 1.00 27.68 16 PRO B O 1
ATOM 2566 N N . ALA B 1 19 ? 28.101 37.207 -41.703 1.00 29.07 17 ALA B N 1
ATOM 2567 C CA . ALA B 1 19 ? 27.648 37.280 -43.124 1.00 30.07 17 ALA B CA 1
ATOM 2568 C C . ALA B 1 19 ? 26.593 38.302 -43.481 1.00 30.30 17 ALA B C 1
ATOM 2569 O O . ALA B 1 19 ? 26.837 39.129 -44.334 1.00 30.59 17 ALA B O 1
ATOM 2571 N N . GLU B 1 20 ? 25.436 38.267 -42.836 1.00 31.43 18 GLU B N 1
ATOM 2572 C CA . GLU B 1 20 ? 24.344 39.144 -43.281 1.00 32.98 18 GLU B CA 1
ATOM 2573 C C . GLU B 1 20 ? 24.767 40.597 -43.367 1.00 32.72 18 GLU B C 1
ATOM 2574 O O . GLU B 1 20 ? 24.360 41.307 -44.279 1.00 33.66 18 GLU B O 1
ATOM 2580 N N . GLY B 1 21 ? 25.598 41.035 -42.439 1.00 32.13 19 GLY B N 1
ATOM 2581 C CA . GLY B 1 21 ? 25.955 42.443 -42.378 1.00 32.55 19 GLY B CA 1
ATOM 2582 C C . GLY B 1 21 ? 27.006 42.769 -43.402 1.00 32.16 19 GLY B C 1
ATOM 2583 O O . GLY B 1 21 ? 27.023 43.874 -43.946 1.00 32.25 19 GLY B O 1
ATOM 2584 N N . ARG B 1 22 ? 27.860 41.783 -43.661 1.00 32.20 20 ARG B N 1
ATOM 2585 C CA . ARG B 1 22 ? 28.974 41.850 -44.604 1.00 32.28 20 ARG B CA 1
ATOM 2586 C C . ARG B 1 22 ? 28.409 41.860 -46.011 1.00 32.81 20 ARG B C 1
ATOM 2587 O O . ARG B 1 22 ? 28.923 42.525 -46.922 1.00 34.02 20 ARG B O 1
ATOM 2595 N N . VAL B 1 23 ? 27.347 41.084 -46.193 1.00 32.48 21 VAL B N 1
ATOM 2596 C CA . VAL B 1 23 ? 26.569 41.058 -47.431 1.00 32.11 21 VAL B CA 1
ATOM 2597 C C . VAL B 1 23 ? 25.948 42.450 -47.721 1.00 32.30 21 VAL B C 1
ATOM 2598 O O . VAL B 1 23 ? 26.123 43.010 -48.811 1.00 31.46 21 VAL B O 1
ATOM 2602 N N . ALA B 1 24 ? 25.254 43.012 -46.731 1.00 31.74 22 ALA B N 1
ATOM 2603 C CA . ALA B 1 24 ? 24.707 44.352 -46.844 1.00 32.01 22 ALA B CA 1
ATOM 2604 C C . ALA B 1 24 ? 25.765 45.340 -47.355 1.00 32.45 22 ALA B C 1
ATOM 2605 O O . ALA B 1 24 ? 25.488 46.176 -48.215 1.00 32.26 22 ALA B O 1
ATOM 2607 N N . LEU B 1 25 ? 26.986 45.230 -46.835 1.00 32.80 23 LEU B N 1
ATOM 2608 C CA . LEU B 1 25 ? 28.046 46.165 -47.189 1.00 32.34 23 LEU B CA 1
ATOM 2609 C C . LEU B 1 25 ? 28.631 45.840 -48.552 1.00 31.98 23 LEU B C 1
ATOM 2610 O O . LEU B 1 25 ? 29.054 46.759 -49.246 1.00 31.34 23 LEU B O 1
ATOM 2615 N N . ALA B 1 26 ? 28.646 44.555 -48.930 1.00 31.36 24 ALA B N 1
ATOM 2616 C CA . ALA B 1 26 ? 29.124 44.147 -50.266 1.00 31.51 24 ALA B CA 1
ATOM 2617 C C . ALA B 1 26 ? 28.179 44.505 -51.390 1.00 31.02 24 ALA B C 1
ATOM 2618 O O . ALA B 1 26 ? 28.575 44.543 -52.555 1.00 31.93 24 ALA B O 1
ATOM 2620 N N . ARG B 1 27 ? 26.915 44.735 -51.053 1.00 30.59 25 ARG B N 1
ATOM 2621 C CA . ARG B 1 27 ? 25.910 45.071 -52.055 1.00 28.46 25 ARG B CA 1
ATOM 2622 C C . ARG B 1 27 ? 25.754 46.586 -52.175 1.00 27.93 25 ARG B C 1
ATOM 2623 O O . ARG B 1 27 ? 24.968 47.045 -52.985 1.00 27.23 25 ARG B O 1
ATOM 2631 N N . ALA B 1 28 ? 26.520 47.359 -51.401 1.00 26.88 26 ALA B N 1
ATOM 2632 C CA . ALA B 1 28 ? 26.466 48.819 -51.516 1.00 27.11 26 ALA B CA 1
ATOM 2633 C C . ALA B 1 28 ? 27.360 49.403 -52.655 1.00 27.16 26 ALA B C 1
ATOM 2634 O O . ALA B 1 28 ? 28.581 49.471 -52.525 1.00 26.62 26 ALA B O 1
ATOM 2636 N N . ALA B 1 29 ? 26.746 49.830 -53.758 1.00 27.28 27 ALA B N 1
ATOM 2637 C CA . ALA B 1 29 ? 27.506 50.366 -54.909 1.00 27.91 27 ALA B CA 1
ATOM 2638 C C . ALA B 1 29 ? 28.165 51.734 -54.644 1.00 28.44 27 ALA B C 1
ATOM 2639 O O . ALA B 1 29 ? 29.196 52.048 -55.234 1.00 28.15 27 ALA B O 1
ATOM 2641 N N . ASP B 1 30 ? 27.574 52.527 -53.750 1.00 28.85 28 ASP B N 1
ATOM 2642 C CA . ASP B 1 30 ? 28.145 53.819 -53.348 1.00 29.59 28 ASP B CA 1
ATOM 2643 C C . ASP B 1 30 ? 29.406 53.766 -52.425 1.00 30.23 28 ASP B C 1
ATOM 2644 O O . ASP B 1 30 ? 30.070 54.801 -52.198 1.00 29.50 28 ASP B O 1
ATOM 2649 N N . CYS B 1 31 ? 29.750 52.572 -51.932 1.00 31.15 29 CYS B N 1
ATOM 2650 C CA . CYS B 1 31 ? 30.773 52.442 -50.900 1.00 32.29 29 CYS B CA 1
ATOM 2651 C C . CYS B 1 31 ? 31.991 51.675 -51.324 1.00 32.84 29 CYS B C 1
ATOM 2652 O O . CYS B 1 31 ? 31.883 50.748 -52.121 1.00 33.63 29 CYS B O 1
ATOM 2655 N N . GLU B 1 32 ? 33.147 52.076 -50.789 1.00 32.81 30 GLU B N 1
ATOM 2656 C CA . GLU B 1 32 ? 34.372 51.295 -50.898 1.00 33.85 30 GLU B CA 1
ATOM 2657 C C . GLU B 1 32 ? 34.758 50.719 -49.526 1.00 33.10 30 GLU B C 1
ATOM 2658 O O . GLU B 1 32 ? 35.199 51.450 -48.628 1.00 32.84 30 GLU B O 1
ATOM 2664 N N . VAL B 1 33 ? 34.587 49.403 -49.395 1.00 32.49 31 VAL B N 1
ATOM 2665 C CA . VAL B 1 33 ? 34.690 48.717 -48.121 1.00 32.40 31 VAL B CA 1
ATOM 2666 C C . VAL B 1 33 ? 36.022 47.978 -47.973 1.00 32.45 31 VAL B C 1
ATOM 2667 O O . VAL B 1 33 ? 36.401 47.151 -48.832 1.00 33.20 31 VAL B O 1
ATOM 2671 N N . GLU B 1 34 ? 36.730 48.308 -46.901 1.00 31.24 32 GLU B N 1
ATOM 2672 C CA . GLU B 1 34 ? 37.961 47.620 -46.529 1.00 31.62 32 GLU B CA 1
ATOM 2673 C C . GLU B 1 34 ? 37.684 46.919 -45.196 1.00 30.85 32 GLU B C 1
ATOM 2674 O O . GLU B 1 34 ? 37.106 47.533 -44.297 1.00 30.10 32 GLU B O 1
ATOM 2680 N N . GLN B 1 35 ? 38.099 45.646 -45.100 1.00 30.69 33 GLN B N 1
ATOM 2681 C CA . GLN B 1 35 ? 37.980 44.819 -43.903 1.00 31.41 33 GLN B CA 1
ATOM 2682 C C . GLN B 1 35 ? 39.328 44.439 -43.264 1.00 31.39 33 GLN B C 1
ATOM 2683 O O . GLN B 1 35 ? 40.305 44.163 -43.961 1.00 31.47 33 GLN B O 1
ATOM 2689 N N . TRP B 1 36 ? 39.358 44.397 -41.933 1.00 31.37 34 TRP B N 1
ATOM 2690 C CA . TRP B 1 36 ? 40.372 43.659 -41.194 1.00 30.86 34 TRP B CA 1
ATOM 2691 C C . TRP B 1 36 ? 39.864 42.229 -41.340 1.00 30.73 34 TRP B C 1
ATOM 2692 O O . TRP B 1 36 ? 38.811 41.880 -40.783 1.00 29.80 34 TRP B O 1
ATOM 2703 N N . ASP B 1 37 ? 40.594 41.430 -42.118 1.00 30.47 35 ASP B N 1
ATOM 2704 C CA . ASP B 1 37 ? 40.106 40.113 -42.611 1.00 30.35 35 ASP B CA 1
ATOM 2705 C C . ASP B 1 37 ? 40.471 39.011 -41.618 1.00 30.08 35 ASP B C 1
ATOM 2706 O O . ASP B 1 37 ? 41.295 38.142 -41.941 1.00 29.67 35 ASP B O 1
ATOM 2711 N N . SER B 1 38 ? 39.845 39.020 -40.440 1.00 28.49 36 SER B N 1
ATOM 2712 C CA . SER B 1 38 ? 40.356 38.247 -39.312 1.00 28.16 36 SER B CA 1
ATOM 2713 C C . SER B 1 38 ? 39.332 38.137 -38.200 1.00 27.74 36 SER B C 1
ATOM 2714 O O . SER B 1 38 ? 38.449 38.982 -38.069 1.00 28.50 36 SER B O 1
ATOM 2717 N N . ASP B 1 39 ? 39.481 37.111 -37.376 1.00 27.28 37 ASP B N 1
ATOM 2718 C CA . ASP B 1 39 ? 38.676 36.969 -36.180 1.00 27.13 37 ASP B CA 1
ATOM 2719 C C . ASP B 1 39 ? 39.347 37.555 -34.966 1.00 27.93 37 ASP B C 1
ATOM 2720 O O . ASP B 1 39 ? 38.750 37.604 -33.881 1.00 28.67 37 ASP B O 1
ATOM 2725 N N . GLU B 1 40 ? 40.603 37.989 -35.134 1.00 28.65 38 GLU B N 1
ATOM 2726 C CA . GLU B 1 40 ? 41.443 38.482 -34.025 1.00 28.63 38 GLU B CA 1
ATOM 2727 C C . GLU B 1 40 ? 41.387 40.028 -33.963 1.00 29.07 38 GLU B C 1
ATOM 2728 O O . GLU B 1 40 ? 41.186 40.661 -35.018 1.00 29.75 38 GLU B O 1
ATOM 2734 N N . PRO B 1 41 ? 41.599 40.644 -32.767 1.00 28.85 39 PRO B N 1
ATOM 2735 C CA . PRO B 1 41 ? 41.272 42.077 -32.682 1.00 29.60 39 PRO B CA 1
ATOM 2736 C C . PRO B 1 41 ? 42.298 42.886 -33.447 1.00 29.52 39 PRO B C 1
ATOM 2737 O O . PRO B 1 41 ? 43.395 42.406 -33.620 1.00 31.03 39 PRO B O 1
ATOM 2741 N N . ILE B 1 42 ? 41.946 44.085 -33.914 1.00 30.46 40 ILE B N 1
ATOM 2742 C CA . ILE B 1 42 ? 42.925 44.924 -34.657 1.00 31.07 40 ILE B CA 1
ATOM 2743 C C . ILE B 1 42 ? 43.917 45.661 -33.727 1.00 31.64 40 ILE B C 1
ATOM 2744 O O . ILE B 1 42 ? 43.504 46.357 -32.834 1.00 32.22 40 ILE B O 1
ATOM 2749 N N . PRO B 1 43 ? 45.238 45.486 -33.927 1.00 33.07 41 PRO B N 1
ATOM 2750 C CA . PRO B 1 43 ? 46.176 46.436 -33.276 1.00 33.01 41 PRO B CA 1
ATOM 2751 C C . PRO B 1 43 ? 45.795 47.912 -33.520 1.00 33.86 41 PRO B C 1
ATOM 2752 O O . PRO B 1 43 ? 45.444 48.301 -34.654 1.00 33.38 41 PRO B O 1
ATOM 2756 N N . ALA B 1 44 ? 45.830 48.719 -32.460 1.00 34.23 42 ALA B N 1
ATOM 2757 C CA . ALA B 1 44 ? 45.515 50.142 -32.565 1.00 34.78 42 ALA B CA 1
ATOM 2758 C C . ALA B 1 44 ? 46.267 50.732 -33.741 1.00 35.27 42 ALA B C 1
ATOM 2759 O O . ALA B 1 44 ? 45.710 51.507 -34.496 1.00 35.23 42 ALA B O 1
ATOM 2761 N N . LYS B 1 45 ? 47.531 50.328 -33.900 1.00 36.49 43 LYS B N 1
ATOM 2762 C CA . LYS B 1 45 ? 48.378 50.785 -35.006 1.00 37.09 43 LYS B CA 1
ATOM 2763 C C . LYS B 1 45 ? 47.801 50.438 -36.380 1.00 36.49 43 LYS B C 1
ATOM 2764 O O . LYS B 1 45 ? 47.868 51.256 -37.318 1.00 36.86 43 LYS B O 1
ATOM 2770 N N . GLU B 1 46 ? 47.224 49.244 -36.497 1.00 34.91 44 GLU B N 1
ATOM 2771 C CA . GLU B 1 46 ? 46.648 48.822 -37.778 1.00 34.65 44 GLU B CA 1
ATOM 2772 C C . GLU B 1 46 ? 45.293 49.514 -38.003 1.00 34.12 44 GLU B C 1
ATOM 2773 O O . GLU B 1 46 ? 44.859 49.763 -39.145 1.00 32.97 44 GLU B O 1
ATOM 2779 N N . LEU B 1 47 ? 44.622 49.810 -36.891 1.00 34.32 45 LEU B N 1
ATOM 2780 C CA . LEU B 1 47 ? 43.337 50.516 -36.925 1.00 33.69 45 LEU B CA 1
ATOM 2781 C C . LEU B 1 47 ? 43.504 51.962 -37.408 1.00 33.68 45 LEU B C 1
ATOM 2782 O O . LEU B 1 47 ? 42.668 52.434 -38.168 1.00 33.78 45 LEU B O 1
ATOM 2787 N N . GLU B 1 48 ? 44.563 52.651 -36.956 1.00 33.25 46 GLU B N 1
ATOM 2788 C CA . GLU B 1 48 ? 44.885 54.004 -37.402 1.00 34.41 46 GLU B CA 1
ATOM 2789 C C . GLU B 1 48 ? 45.181 54.034 -38.909 1.00 34.26 46 GLU B C 1
ATOM 2790 O O . GLU B 1 48 ? 44.731 54.944 -39.594 1.00 33.29 46 GLU B O 1
ATOM 2796 N N . ARG B 1 49 ? 45.954 53.051 -39.406 1.00 34.44 47 ARG B N 1
ATOM 2797 C CA . ARG B 1 49 ? 46.218 52.916 -40.860 1.00 34.42 47 ARG B CA 1
ATOM 2798 C C . ARG B 1 49 ? 44.916 52.588 -41.579 1.00 34.75 47 ARG B C 1
ATOM 2799 O O . ARG B 1 49 ? 44.575 53.236 -42.569 1.00 35.54 47 ARG B O 1
ATOM 2807 N N . GLY B 1 50 ? 44.210 51.568 -41.080 1.00 34.39 48 GLY B N 1
ATOM 2808 C CA . GLY B 1 50 ? 42.927 51.133 -41.642 1.00 34.06 48 GLY B CA 1
ATOM 2809 C C . GLY B 1 50 ? 41.881 52.235 -41.821 1.00 33.90 48 GLY B C 1
ATOM 2810 O O . GLY B 1 50 ? 41.226 52.284 -42.862 1.00 34.95 48 GLY B O 1
ATOM 2811 N N . VAL B 1 51 ? 41.735 53.124 -40.831 1.00 32.74 49 VAL B N 1
ATOM 2812 C CA . VAL B 1 51 ? 40.659 54.137 -40.855 1.00 31.71 49 VAL B CA 1
ATOM 2813 C C . VAL B 1 51 ? 40.996 55.433 -41.596 1.00 31.43 49 VAL B C 1
ATOM 2814 O O . VAL B 1 51 ? 40.147 56.321 -41.666 1.00 29.61 49 VAL B O 1
ATOM 2818 N N . ALA B 1 52 ? 42.227 55.559 -42.097 1.00 30.64 50 ALA B N 1
ATOM 2819 C CA . ALA B 1 52 ? 42.657 56.791 -42.760 1.00 32.60 50 ALA B CA 1
ATOM 2820 C C . ALA B 1 52 ? 41.816 57.076 -44.009 1.00 33.23 50 ALA B C 1
ATOM 2821 O O . ALA B 1 52 ? 41.864 56.320 -44.984 1.00 34.55 50 ALA B O 1
ATOM 2823 N N . GLY B 1 53 ? 41.053 58.162 -43.994 1.00 33.28 51 GLY B N 1
ATOM 2824 C CA . GLY B 1 53 ? 40.314 58.547 -45.185 1.00 34.19 51 GLY B CA 1
ATOM 2825 C C . GLY B 1 53 ? 38.865 58.076 -45.165 1.00 34.92 51 GLY B C 1
ATOM 2826 O O . GLY B 1 53 ? 38.021 58.561 -45.938 1.00 35.45 51 GLY B O 1
ATOM 2827 N N . ALA B 1 54 ? 38.574 57.152 -44.256 1.00 34.72 52 ALA B N 1
ATOM 2828 C CA . ALA B 1 54 ? 37.286 56.512 -44.194 1.00 34.20 52 ALA B CA 1
ATOM 2829 C C . ALA B 1 54 ? 36.220 57.548 -43.916 1.00 34.36 52 ALA B C 1
ATOM 2830 O O . ALA B 1 54 ? 36.456 58.518 -43.187 1.00 34.52 52 ALA B O 1
ATOM 2832 N N . HIS B 1 55 ? 35.065 57.337 -44.547 1.00 34.56 53 HIS B N 1
ATOM 2833 C CA . HIS B 1 55 ? 33.840 58.087 -44.330 1.00 33.66 53 HIS B CA 1
ATOM 2834 C C . HIS B 1 55 ? 33.026 57.398 -43.247 1.00 33.41 53 HIS B C 1
ATOM 2835 O O . HIS B 1 55 ? 32.286 58.057 -42.500 1.00 33.27 53 HIS B O 1
ATOM 2842 N N . GLY B 1 56 ? 33.180 56.073 -43.168 1.00 32.93 54 GLY B N 1
ATOM 2843 C CA . GLY B 1 56 ? 32.413 55.239 -42.248 1.00 32.86 54 GLY B CA 1
ATOM 2844 C C . GLY B 1 56 ? 33.282 54.188 -41.574 1.00 32.46 54 GLY B C 1
ATOM 2845 O O . GLY B 1 56 ? 34.118 53.551 -42.220 1.00 33.90 54 GLY B O 1
ATOM 2846 N N . LEU B 1 57 ? 33.099 54.016 -40.271 1.00 31.41 55 LEU B N 1
ATOM 2847 C CA . LEU B 1 57 ? 33.788 52.966 -39.527 1.00 30.19 55 LEU B CA 1
ATOM 2848 C C . LEU B 1 57 ? 32.764 52.069 -38.864 1.00 29.63 55 LEU B C 1
ATOM 2849 O O . LEU B 1 57 ? 31.881 52.554 -38.133 1.00 30.37 55 LEU B O 1
ATOM 2854 N N . LEU B 1 58 ? 32.829 50.772 -39.167 1.00 28.81 56 LEU B N 1
ATOM 2855 C CA . LEU B 1 58 ? 32.002 49.771 -38.461 1.00 27.01 56 LEU B CA 1
ATOM 2856 C C . LEU B 1 58 ? 32.950 49.036 -37.522 1.00 25.76 56 LEU B C 1
ATOM 2857 O O . LEU B 1 58 ? 33.935 48.402 -37.968 1.00 26.53 56 LEU B O 1
ATOM 2862 N N . CYS B 1 59 ? 32.681 49.143 -36.223 1.00 24.02 57 CYS B N 1
ATOM 2863 C CA . CYS B 1 59 ? 33.676 48.820 -35.190 1.00 22.40 57 CYS B CA 1
ATOM 2864 C C . CYS B 1 59 ? 33.024 47.887 -34.114 1.00 22.23 57 CYS B C 1
ATOM 2865 O O . CYS B 1 59 ? 31.790 47.720 -34.112 1.00 20.68 57 CYS B O 1
ATOM 2868 N N . LEU B 1 60 ? 33.845 47.281 -33.231 1.00 20.76 58 LEU B N 1
ATOM 2869 C CA . LEU B 1 60 ? 33.323 46.377 -32.141 1.00 20.70 58 LEU B CA 1
ATOM 2870 C C . LEU B 1 60 ? 33.521 47.016 -30.783 1.00 18.45 58 LEU B C 1
ATOM 2871 O O . LEU B 1 60 ? 34.338 47.914 -30.697 1.00 18.63 58 LEU B O 1
ATOM 2876 N N . LEU B 1 61 ? 32.850 46.508 -29.740 1.00 17.14 59 LEU B N 1
ATOM 2877 C CA . LEU B 1 61 ? 32.936 47.051 -28.367 1.00 17.20 59 LEU B CA 1
ATOM 2878 C C . LEU B 1 61 ? 34.347 47.047 -27.776 1.00 18.29 59 LEU B C 1
ATOM 2879 O O . LEU B 1 61 ? 34.609 47.728 -26.762 1.00 18.21 59 LEU B O 1
ATOM 2884 N N . SER B 1 62 ? 35.231 46.259 -28.399 1.00 18.57 60 SER B N 1
ATOM 2885 C CA . SER B 1 62 ? 36.613 46.089 -27.961 1.00 19.13 60 SER B CA 1
ATOM 2886 C C . SER B 1 62 ? 37.644 46.964 -28.727 1.00 19.77 60 SER B C 1
ATOM 2887 O O . SER B 1 62 ? 38.823 47.012 -28.369 1.00 18.59 60 SER B O 1
ATOM 2890 N N . ASP B 1 63 ? 37.205 47.631 -29.792 1.00 21.71 61 ASP B N 1
ATOM 2891 C CA . ASP B 1 63 ? 38.044 48.631 -30.464 1.00 22.45 61 ASP B CA 1
ATOM 2892 C C . ASP B 1 63 ? 38.009 49.942 -29.690 1.00 23.02 61 ASP B C 1
ATOM 2893 O O . ASP B 1 63 ? 36.956 50.377 -29.220 1.00 23.49 61 ASP B O 1
ATOM 2898 N N . HIS B 1 64 ? 39.176 50.545 -29.518 1.00 23.47 62 HIS B N 1
ATOM 2899 C CA . HIS B 1 64 ? 39.303 51.754 -28.707 1.00 23.90 62 HIS B CA 1
ATOM 2900 C C . HIS B 1 64 ? 39.234 52.938 -29.654 1.00 23.78 62 HIS B C 1
ATOM 2901 O O . HIS B 1 64 ? 40.247 53.311 -30.207 1.00 23.16 62 HIS B O 1
ATOM 2908 N N . VAL B 1 65 ? 38.035 53.494 -29.880 1.00 24.35 63 VAL B N 1
ATOM 2909 C CA . VAL B 1 65 ? 37.867 54.669 -30.775 1.00 23.94 63 VAL B CA 1
ATOM 2910 C C . VAL B 1 65 ? 38.052 55.958 -29.971 1.00 24.46 63 VAL B C 1
ATOM 2911 O O . VAL B 1 65 ? 37.052 56.550 -29.462 1.00 24.64 63 VAL B O 1
ATOM 2915 N N . ASP B 1 66 ? 39.321 56.341 -29.808 1.00 24.12 64 ASP B N 1
ATOM 2916 C CA . ASP B 1 66 ? 39.729 57.536 -29.063 1.00 25.40 64 ASP B CA 1
ATOM 2917 C C . ASP B 1 66 ? 40.103 58.676 -30.015 1.00 26.19 64 ASP B C 1
ATOM 2918 O O . ASP B 1 66 ? 39.930 58.570 -31.223 1.00 25.62 64 ASP B O 1
ATOM 2923 N N . LYS B 1 67 ? 40.627 59.764 -29.457 1.00 27.78 65 LYS B N 1
ATOM 2924 C CA . LYS B 1 67 ? 41.167 60.877 -30.255 1.00 28.57 65 LYS B CA 1
ATOM 2925 C C . LYS B 1 67 ? 42.085 60.416 -31.416 1.00 29.33 65 LYS B C 1
ATOM 2926 O O . LYS B 1 67 ? 41.899 60.812 -32.573 1.00 29.72 65 LYS B O 1
ATOM 2932 N N . ARG B 1 68 ? 43.063 59.557 -31.119 1.00 29.95 66 ARG B N 1
ATOM 2933 C CA . ARG B 1 68 ? 44.054 59.190 -32.147 1.00 30.28 66 ARG B CA 1
ATOM 2934 C C . ARG B 1 68 ? 43.428 58.524 -33.358 1.00 29.67 66 ARG B C 1
ATOM 2935 O O . ARG B 1 68 ? 43.847 58.802 -34.474 1.00 29.53 66 ARG B O 1
ATOM 2943 N N . ILE B 1 69 ? 42.427 57.665 -33.151 1.00 28.89 67 ILE B N 1
ATOM 2944 C CA . ILE B 1 69 ? 41.767 57.047 -34.289 1.00 28.72 67 ILE B CA 1
ATOM 2945 C C . ILE B 1 69 ? 40.853 58.045 -35.049 1.00 28.50 67 ILE B C 1
ATOM 2946 O O . ILE B 1 69 ? 40.718 57.968 -36.280 1.00 27.82 67 ILE B O 1
ATOM 2951 N N . LEU B 1 70 ? 40.293 59.018 -34.336 1.00 27.20 68 LEU B N 1
ATOM 2952 C CA . LEU B 1 70 ? 39.447 59.995 -35.023 1.00 26.97 68 LEU B CA 1
ATOM 2953 C C . LEU B 1 70 ? 40.294 60.901 -35.891 1.00 26.25 68 LEU B C 1
ATOM 2954 O O . LEU B 1 70 ? 39.873 61.214 -36.991 1.00 25.59 68 LEU B O 1
ATOM 2959 N N . ASP B 1 71 ? 41.466 61.293 -35.375 1.00 26.30 69 ASP B N 1
ATOM 2960 C CA . ASP B 1 71 ? 42.466 62.135 -36.079 1.00 27.10 69 ASP B CA 1
ATOM 2961 C C . ASP B 1 71 ? 43.141 61.378 -37.245 1.00 26.77 69 ASP B C 1
ATOM 2962 O O . ASP B 1 71 ? 43.310 61.919 -38.332 1.00 27.38 69 ASP B O 1
ATOM 2967 N N . ALA B 1 72 ? 43.542 60.132 -37.002 1.00 26.76 70 ALA B N 1
ATOM 2968 C CA . ALA B 1 72 ? 43.861 59.200 -38.085 1.00 25.96 70 ALA B CA 1
ATOM 2969 C C . ALA B 1 72 ? 42.796 59.236 -39.194 1.00 25.51 70 ALA B C 1
ATOM 2970 O O . ALA B 1 72 ? 43.121 59.438 -40.339 1.00 25.19 70 ALA B O 1
ATOM 2972 N N . ALA B 1 73 ? 41.523 59.007 -38.858 1.00 25.40 71 ALA B N 1
ATOM 2973 C CA . ALA B 1 73 ? 40.471 58.948 -39.887 1.00 25.34 71 ALA B CA 1
ATOM 2974 C C . ALA B 1 73 ? 40.361 60.238 -40.683 1.00 25.87 71 ALA B C 1
ATOM 2975 O O . ALA B 1 73 ? 40.350 60.210 -41.921 1.00 26.86 71 ALA B O 1
ATOM 2977 N N . GLY B 1 74 ? 40.305 61.369 -39.973 1.00 25.80 72 GLY B N 1
ATOM 2978 C CA . GLY B 1 74 ? 40.260 62.676 -40.619 1.00 26.20 72 GLY B CA 1
ATOM 2979 C C . GLY B 1 74 ? 38.862 63.174 -40.933 1.00 26.25 72 GLY B C 1
ATOM 2980 O O . GLY B 1 74 ? 37.870 62.495 -40.649 1.00 25.91 72 GLY B O 1
ATOM 2981 N N . ALA B 1 75 ? 38.790 64.341 -41.569 1.00 26.30 73 ALA B N 1
ATOM 2982 C CA . ALA B 1 75 ? 37.521 65.094 -41.699 1.00 26.71 73 ALA B CA 1
ATOM 2983 C C . ALA B 1 75 ? 36.402 64.397 -42.505 1.00 26.56 73 ALA B C 1
ATOM 2984 O O . ALA B 1 75 ? 35.225 64.772 -42.385 1.00 26.37 73 ALA B O 1
ATOM 2986 N N . ASN B 1 76 ? 36.792 63.396 -43.306 1.00 26.93 74 ASN B N 1
ATOM 2987 C CA . ASN B 1 76 ? 35.898 62.481 -44.027 1.00 27.25 74 ASN B CA 1
ATOM 2988 C C . ASN B 1 76 ? 34.945 61.700 -43.133 1.00 28.03 74 ASN B C 1
ATOM 2989 O O . ASN B 1 76 ? 33.802 61.429 -43.510 1.00 28.78 74 ASN B O 1
ATOM 2994 N N . LEU B 1 77 ? 35.423 61.311 -41.962 1.00 28.24 75 LEU B N 1
ATOM 2995 C CA . LEU B 1 77 ? 34.642 60.451 -41.076 1.00 29.09 75 LEU B CA 1
ATOM 2996 C C . LEU B 1 77 ? 33.261 61.064 -40.720 1.00 29.20 75 LEU B C 1
ATOM 2997 O O . LEU B 1 77 ? 33.207 62.118 -40.091 1.00 30.28 75 LEU B O 1
ATOM 3002 N N . LYS B 1 78 ? 32.171 60.410 -41.143 1.00 28.83 76 LYS B N 1
ATOM 3003 C CA . LYS B 1 78 ? 30.794 60.899 -40.917 1.00 28.75 76 LYS B CA 1
ATOM 3004 C C . LYS B 1 78 ? 29.870 60.026 -40.031 1.00 28.77 76 LYS B C 1
ATOM 3005 O O . LYS B 1 78 ? 28.879 60.520 -39.480 1.00 28.39 76 LYS B O 1
ATOM 3011 N N . VAL B 1 79 ? 30.182 58.733 -39.929 1.00 28.72 77 VAL B N 1
ATOM 3012 C CA . VAL B 1 79 ? 29.369 57.787 -39.164 1.00 28.06 77 VAL B CA 1
ATOM 3013 C C . VAL B 1 79 ? 30.315 56.800 -38.525 1.00 28.07 77 VAL B C 1
ATOM 3014 O O . VAL B 1 79 ? 31.219 56.277 -39.194 1.00 27.44 77 VAL B O 1
ATOM 3018 N N . ILE B 1 80 ? 30.120 56.577 -37.225 1.00 28.24 78 ILE B N 1
ATOM 3019 C CA . ILE B 1 80 ? 30.670 55.417 -36.534 1.00 27.70 78 ILE B CA 1
ATOM 3020 C C . ILE B 1 80 ? 29.506 54.503 -36.128 1.00 27.47 78 ILE B C 1
ATOM 3021 O O . ILE B 1 80 ? 28.572 54.955 -35.489 1.00 28.52 78 ILE B O 1
ATOM 3026 N N . SER B 1 81 ? 29.565 53.231 -36.522 1.00 28.03 79 SER B N 1
ATOM 3027 C CA . SER B 1 81 ? 28.531 52.233 -36.221 1.00 27.94 79 SER B CA 1
ATOM 3028 C C . SER B 1 81 ? 29.117 51.050 -35.461 1.00 29.00 79 SER B C 1
ATOM 3029 O O . SER B 1 81 ? 29.876 50.252 -36.036 1.00 28.84 79 SER B O 1
ATOM 3032 N N . THR B 1 82 ? 28.758 50.936 -3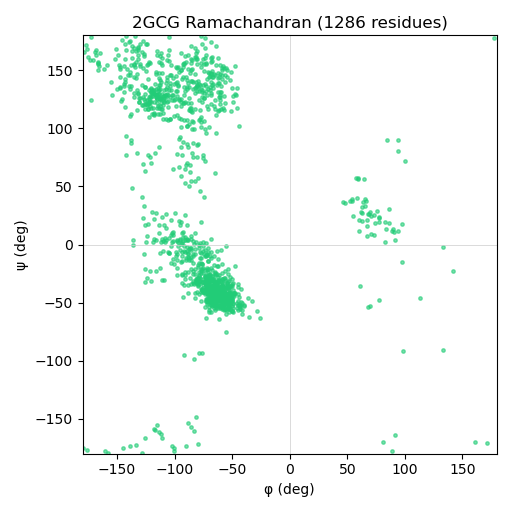4.180 1.00 29.41 80 THR B N 1
ATOM 3033 C CA . THR B 1 82 ? 29.313 49.893 -33.311 1.00 30.31 80 THR B CA 1
ATOM 3034 C C . THR B 1 82 ? 28.355 48.698 -33.237 1.00 31.11 80 THR B C 1
ATOM 3035 O O . THR B 1 82 ? 27.138 48.871 -33.185 1.00 32.12 80 THR B O 1
ATOM 3039 N N . MET B 1 83 ? 28.914 47.496 -33.306 1.00 30.50 81 MET B N 1
ATOM 3040 C CA . MET B 1 83 ? 28.157 46.295 -33.223 1.00 30.11 81 MET B CA 1
ATOM 3041 C C . MET B 1 83 ? 28.003 45.920 -31.737 1.00 30.32 81 MET B C 1
ATOM 3042 O O . MET B 1 83 ? 28.577 44.916 -31.256 1.00 31.71 81 MET B O 1
ATOM 3047 N N . SER B 1 84 ? 27.248 46.734 -31.016 1.00 30.29 82 SER B N 1
ATOM 3048 C CA . SER B 1 84 ? 27.066 46.589 -29.570 1.00 29.81 82 SER B CA 1
ATOM 3049 C C . SER B 1 84 ? 26.115 47.653 -29.051 1.00 29.91 82 SER B C 1
ATOM 3050 O O . SER B 1 84 ? 25.895 48.673 -29.735 1.00 29.64 82 SER B O 1
ATOM 3053 N N . VAL B 1 85 ? 25.636 47.459 -27.813 1.00 29.20 83 VAL B N 1
ATOM 3054 C CA . VAL B 1 85 ? 24.769 48.415 -27.131 1.00 28.64 83 VAL B CA 1
ATOM 3055 C C . VAL B 1 85 ? 25.564 49.386 -26.272 1.00 29.16 83 VAL B C 1
ATOM 3056 O O . VAL B 1 85 ? 25.312 50.606 -26.293 1.00 29.11 83 VAL B O 1
ATOM 3060 N N . GLY B 1 86 ? 26.520 48.847 -25.512 1.00 29.45 84 GLY B N 1
ATOM 3061 C CA . GLY B 1 86 ? 27.511 49.662 -24.814 1.00 28.33 84 GLY B CA 1
ATOM 3062 C C . GLY B 1 86 ? 28.223 50.571 -25.810 1.00 29.05 84 GLY B C 1
ATOM 3063 O O . GLY B 1 86 ? 28.399 50.218 -27.016 1.00 28.80 84 GLY B O 1
ATOM 3064 N N . ILE B 1 87 ? 28.653 51.725 -25.294 1.00 28.97 85 ILE B N 1
ATOM 3065 C CA . ILE B 1 87 ? 29.291 52.777 -26.079 1.00 29.51 85 ILE B CA 1
ATOM 3066 C C . ILE B 1 87 ? 30.527 53.358 -25.367 1.00 29.98 85 ILE B C 1
ATOM 3067 O O . ILE B 1 87 ? 31.227 54.258 -25.891 1.00 29.81 85 ILE B O 1
ATOM 3072 N N . ASP B 1 88 ? 30.811 52.829 -24.178 1.00 29.57 86 ASP B N 1
ATOM 3073 C CA . ASP B 1 88 ? 31.963 53.294 -23.373 1.00 30.34 86 ASP B CA 1
ATOM 3074 C C . ASP B 1 88 ? 33.337 53.152 -24.044 1.00 29.11 86 ASP B C 1
ATOM 3075 O O . ASP B 1 88 ? 34.314 53.598 -23.455 1.00 30.27 86 ASP B O 1
ATOM 3080 N N . HIS B 1 89 ? 33.417 52.546 -25.230 1.00 28.02 87 HIS B N 1
ATOM 3081 C CA . HIS B 1 89 ? 34.668 52.478 -26.016 1.00 28.10 87 HIS B CA 1
ATOM 3082 C C . HIS B 1 89 ? 34.758 53.579 -27.104 1.00 27.70 87 HIS B C 1
ATOM 3083 O O . HIS B 1 89 ? 35.700 53.588 -27.895 1.00 27.29 87 HIS B O 1
ATOM 3090 N N . LEU B 1 90 ? 33.721 54.409 -27.205 1.00 26.87 88 LEU B N 1
ATOM 3091 C CA . LEU B 1 90 ? 33.736 55.569 -28.104 1.00 27.89 88 LEU B CA 1
ATOM 3092 C C . LEU B 1 90 ? 33.979 56.839 -27.301 1.00 28.44 88 LEU B C 1
ATOM 3093 O O . LEU B 1 90 ? 33.385 57.049 -26.235 1.00 27.88 88 LEU B O 1
ATOM 3098 N N . ALA B 1 91 ? 34.902 57.664 -27.792 1.00 29.79 89 ALA B N 1
ATOM 3099 C CA . ALA B 1 91 ? 35.129 59.011 -27.259 1.00 29.85 89 ALA B CA 1
ATOM 3100 C C . ALA B 1 91 ? 33.980 59.916 -27.694 1.00 30.57 89 ALA B C 1
ATOM 3101 O O . ALA B 1 91 ? 34.158 60.777 -28.551 1.00 30.74 89 ALA B O 1
ATOM 3103 N N . LEU B 1 92 ? 32.809 59.710 -27.099 1.00 30.58 90 LEU B N 1
ATOM 3104 C CA . LEU B 1 92 ? 31.570 60.412 -27.496 1.00 31.73 90 LEU B CA 1
ATOM 3105 C C . LEU B 1 92 ? 31.654 61.958 -27.558 1.00 32.12 90 LEU B C 1
ATOM 3106 O O . LEU B 1 92 ? 31.118 62.596 -28.489 1.00 32.44 90 LEU B O 1
ATOM 3111 N N . ASP B 1 93 ? 32.337 62.558 -26.584 1.00 32.96 91 ASP B N 1
ATOM 3112 C CA . ASP B 1 93 ? 32.540 64.011 -26.574 1.00 33.43 91 ASP B CA 1
ATOM 3113 C C . ASP B 1 93 ? 33.159 64.512 -27.880 1.00 33.84 91 ASP B C 1
ATOM 3114 O O . ASP B 1 93 ? 32.679 65.490 -28.486 1.00 33.85 91 ASP B O 1
ATOM 3119 N N . GLU B 1 94 ? 34.224 63.846 -28.304 1.00 33.67 92 GLU B N 1
ATOM 3120 C CA . GLU B 1 94 ? 34.907 64.221 -29.531 1.00 34.71 92 GLU B CA 1
ATOM 3121 C C . GLU B 1 94 ? 34.030 63.973 -30.754 1.00 34.66 92 GLU B C 1
ATOM 3122 O O . GLU B 1 94 ? 34.053 64.750 -31.704 1.00 35.21 92 GLU B O 1
ATOM 3128 N N . ILE B 1 95 ? 33.253 62.893 -30.716 1.00 34.67 93 ILE B N 1
ATOM 3129 C CA . ILE B 1 95 ? 32.411 62.474 -31.848 1.00 34.39 93 ILE B CA 1
ATOM 3130 C C . ILE B 1 95 ? 31.278 63.490 -32.074 1.00 34.43 93 ILE B C 1
ATOM 3131 O O . ILE B 1 95 ? 31.034 63.912 -33.203 1.00 34.11 93 ILE B O 1
ATOM 3136 N N . LYS B 1 96 ? 30.628 63.888 -30.972 1.00 34.87 94 LYS B N 1
ATOM 3137 C CA . LYS B 1 96 ? 29.590 64.932 -30.930 1.00 34.98 94 LYS B CA 1
ATOM 3138 C C . LYS B 1 96 ? 30.113 66.214 -31.572 1.00 35.12 94 LYS B C 1
ATOM 3139 O O . LYS B 1 96 ? 29.505 66.751 -32.502 1.00 35.42 94 LYS B O 1
ATOM 3145 N N . LYS B 1 97 ? 31.254 66.682 -31.080 1.00 34.66 95 LYS B N 1
ATOM 3146 C CA . LYS B 1 97 ? 31.783 67.972 -31.479 1.00 34.32 95 LYS B CA 1
ATOM 3147 C C . LYS B 1 97 ? 32.276 67.990 -32.943 1.00 34.02 95 LYS B C 1
ATOM 3148 O O . LYS B 1 97 ? 32.127 68.985 -33.652 1.00 33.28 95 LYS B O 1
ATOM 3154 N N . ARG B 1 98 ? 32.769 66.847 -33.407 1.00 34.03 96 ARG B N 1
ATOM 3155 C CA . ARG B 1 98 ? 33.065 66.629 -34.825 1.00 33.96 96 ARG B CA 1
ATOM 3156 C C . ARG B 1 98 ? 31.780 66.446 -35.682 1.00 33.51 96 ARG B C 1
ATOM 3157 O O . ARG B 1 98 ? 31.838 66.447 -36.904 1.00 33.38 96 ARG B O 1
ATOM 3165 N N . GLY B 1 99 ? 30.621 66.308 -35.035 1.00 33.34 97 GLY B N 1
ATOM 3166 C CA . GLY B 1 99 ? 29.342 66.150 -35.752 1.00 32.63 97 GLY B CA 1
ATOM 3167 C C . GLY B 1 99 ? 29.186 64.798 -36.459 1.00 32.41 97 GLY B C 1
ATOM 3168 O O . GLY B 1 99 ? 28.410 64.684 -37.417 1.00 32.25 97 GLY B O 1
ATOM 3169 N N . ILE B 1 100 ? 29.904 63.778 -35.967 1.00 31.19 98 ILE B N 1
ATOM 3170 C CA . ILE B 1 100 ? 29.863 62.434 -36.523 1.00 30.34 98 ILE B CA 1
ATOM 3171 C C . ILE B 1 100 ? 28.645 61.691 -35.957 1.00 30.43 98 ILE B C 1
ATOM 3172 O O . ILE B 1 100 ? 28.403 61.730 -34.747 1.00 30.78 98 ILE B O 1
ATOM 3177 N N . ARG B 1 101 ? 27.890 61.001 -36.816 1.00 30.09 99 ARG B N 1
ATOM 3178 C CA . ARG B 1 101 ? 26.692 60.259 -36.364 1.00 29.53 99 ARG B CA 1
ATOM 3179 C C . ARG B 1 101 ? 27.106 58.920 -35.800 1.00 29.12 99 ARG B C 1
ATOM 3180 O O . ARG B 1 101 ? 28.047 58.307 -36.304 1.00 29.60 99 ARG B O 1
ATOM 3188 N N . VAL B 1 102 ? 26.380 58.433 -34.785 1.00 29.26 100 VAL B N 1
ATOM 3189 C CA . VAL B 1 102 ? 26.678 57.118 -34.166 1.00 28.13 100 VAL B CA 1
ATOM 3190 C C . VAL B 1 102 ? 25.500 56.136 -34.247 1.00 28.03 100 VAL B C 1
ATOM 3191 O O . VAL B 1 102 ? 24.377 56.490 -33.918 1.00 28.04 100 VAL B O 1
ATOM 3195 N N . GLY B 1 103 ? 25.785 54.903 -34.697 1.00 28.60 101 GLY B N 1
ATOM 3196 C CA . GLY B 1 103 ? 24.867 53.762 -34.624 1.00 27.07 101 GLY B CA 1
ATOM 3197 C C . GLY B 1 103 ? 25.284 52.733 -33.562 1.00 27.34 101 GLY B C 1
ATOM 3198 O O . GLY B 1 103 ? 26.482 52.483 -33.345 1.00 26.51 101 GLY B O 1
ATOM 3199 N N . TYR B 1 104 ? 24.302 52.120 -32.895 1.00 25.68 102 TYR B N 1
ATOM 3200 C CA . TYR B 1 104 ? 24.623 51.051 -31.931 1.00 25.88 102 TYR B CA 1
ATOM 3201 C C . TYR B 1 104 ? 23.525 49.995 -31.978 1.00 25.74 102 TYR B C 1
ATOM 3202 O O . TYR B 1 104 ? 22.616 50.124 -32.798 1.00 24.90 102 TYR B O 1
ATOM 3211 N N . THR B 1 105 ? 23.569 48.985 -31.098 1.00 25.67 103 THR B N 1
ATOM 3212 C CA . THR B 1 105 ? 22.628 47.872 -31.192 1.00 25.41 103 THR B CA 1
ATOM 3213 C C . THR B 1 105 ? 21.855 47.544 -29.896 1.00 25.42 103 THR B C 1
ATOM 3214 O O . THR B 1 105 ? 22.083 46.506 -29.280 1.00 24.60 103 THR B O 1
ATOM 3218 N N . PRO B 1 106 ? 20.937 48.449 -29.490 1.00 25.15 104 PRO B N 1
ATOM 3219 C CA . PRO B 1 106 ? 19.989 48.257 -28.391 1.00 25.15 104 PRO B CA 1
ATOM 3220 C C . PRO B 1 106 ? 18.903 47.278 -28.818 1.00 27.00 104 PRO B C 1
ATOM 3221 O O . PRO B 1 106 ? 18.743 47.060 -30.040 1.00 27.60 104 PRO B O 1
ATOM 3225 N N . ASP B 1 107 ? 18.154 46.721 -27.837 1.00 27.76 105 ASP B N 1
ATOM 3226 C CA . ASP B 1 107 ? 16.915 45.878 -28.049 1.00 27.58 105 ASP B CA 1
ATOM 3227 C C . ASP B 1 107 ? 17.116 44.449 -28.671 1.00 28.82 105 ASP B C 1
ATOM 3228 O O . ASP B 1 107 ? 16.656 43.432 -28.104 1.00 29.12 105 ASP B O 1
ATOM 3233 N N . VAL B 1 108 ? 17.799 44.374 -29.812 1.00 27.96 106 VAL B N 1
ATOM 3234 C CA . VAL B 1 108 ? 17.921 43.093 -30.513 1.00 28.49 106 VAL B CA 1
ATOM 3235 C C . VAL B 1 108 ? 18.667 42.059 -29.691 1.00 28.59 106 VAL B C 1
ATOM 3236 O O . VAL B 1 108 ? 18.480 40.877 -29.896 1.00 29.98 106 VAL B O 1
ATOM 3240 N N . LEU B 1 109 ? 19.527 42.518 -28.784 1.00 28.26 107 LEU B N 1
ATOM 3241 C CA . LEU B 1 109 ? 20.259 41.639 -27.890 1.00 28.63 107 LEU B CA 1
ATOM 3242 C C . LEU B 1 109 ? 19.742 41.570 -26.423 1.00 28.41 107 LEU B C 1
ATOM 3243 O O . LEU B 1 109 ? 20.408 40.979 -25.554 1.00 28.67 107 LEU B O 1
ATOM 3248 N N . THR B 1 110 ? 18.581 42.174 -26.140 1.00 28.42 108 THR B N 1
ATOM 3249 C CA . THR B 1 110 ? 18.140 42.318 -24.735 1.00 27.04 108 THR B CA 1
ATOM 3250 C C . THR B 1 110 ? 17.804 40.928 -24.184 1.00 27.57 108 THR B C 1
ATOM 3251 O O . THR B 1 110 ? 18.202 40.574 -23.053 1.00 27.24 108 THR B O 1
ATOM 3255 N N . ASP B 1 111 ? 17.096 40.129 -24.975 1.00 26.76 109 ASP B N 1
ATOM 3256 C CA . ASP B 1 111 ? 16.567 38.862 -24.453 1.00 28.03 109 ASP B CA 1
ATOM 3257 C C . ASP B 1 111 ? 17.710 37.835 -24.266 1.00 28.65 109 ASP B C 1
ATOM 3258 O O . ASP B 1 111 ? 17.803 37.183 -23.237 1.00 29.57 109 ASP B O 1
ATOM 3263 N N . THR B 1 112 ? 18.527 37.691 -25.296 1.00 28.09 110 THR B N 1
ATOM 3264 C CA . THR B 1 112 ? 19.714 36.873 -25.245 1.00 29.07 110 THR B CA 1
ATOM 3265 C C . THR B 1 112 ? 20.683 37.178 -24.113 1.00 29.58 110 THR B C 1
ATOM 3266 O O . THR B 1 112 ? 21.225 36.252 -23.517 1.00 30.42 110 THR B O 1
ATOM 3270 N N . THR B 1 113 ? 20.951 38.462 -23.866 1.00 29.12 111 THR B N 1
ATOM 3271 C CA . THR B 1 113 ? 21.840 38.860 -22.779 1.00 28.59 111 THR B CA 1
ATOM 3272 C C . THR B 1 113 ? 21.231 38.547 -21.395 1.00 28.20 111 THR B C 1
ATOM 3273 O O . THR B 1 113 ? 21.947 38.130 -20.480 1.00 29.06 111 THR B O 1
ATOM 3277 N N . ALA B 1 114 ? 19.945 38.811 -21.217 1.00 26.64 112 ALA B N 1
ATOM 3278 C CA . ALA B 1 114 ? 19.263 38.487 -19.962 1.00 25.99 112 ALA B CA 1
ATOM 3279 C C . ALA B 1 114 ? 19.306 37.007 -19.738 1.00 26.28 112 ALA B C 1
ATOM 3280 O O . ALA B 1 114 ? 19.293 36.551 -18.607 1.00 26.67 112 ALA B O 1
ATOM 3282 N N . GLU B 1 115 ? 19.312 36.259 -20.850 1.00 27.17 113 GLU B N 1
ATOM 3283 C CA . GLU B 1 115 ? 19.247 34.806 -20.818 1.00 27.45 113 GLU B CA 1
ATOM 3284 C C . GLU B 1 115 ? 20.573 34.298 -20.294 1.00 27.32 113 GLU B C 1
ATOM 3285 O O . GLU B 1 115 ? 20.622 33.333 -19.523 1.00 26.15 113 GLU B O 1
ATOM 3291 N N . LEU B 1 116 ? 21.640 34.961 -20.756 1.00 26.80 114 LEU B N 1
ATOM 3292 C CA . LEU B 1 116 ? 22.985 34.570 -20.402 1.00 26.24 114 LEU B CA 1
ATOM 3293 C C . LEU B 1 116 ? 23.213 34.948 -18.942 1.00 26.93 114 LEU B C 1
ATOM 3294 O O . LEU B 1 116 ? 23.816 34.170 -18.183 1.00 26.38 114 LEU B O 1
ATOM 3299 N N . ALA B 1 117 ? 22.679 36.110 -18.526 1.00 26.55 115 ALA B N 1
ATOM 3300 C CA . ALA B 1 117 ? 22.926 36.541 -17.183 1.00 27.30 115 ALA B CA 1
ATOM 3301 C C . ALA B 1 117 ? 22.281 35.633 -16.124 1.00 27.50 115 ALA B C 1
ATOM 3302 O O . ALA B 1 117 ? 22.856 35.422 -15.060 1.00 27.27 115 ALA B O 1
ATOM 3304 N N . VAL B 1 118 ? 21.085 35.114 -16.419 1.00 27.97 116 VAL B N 1
ATOM 3305 C CA . VAL B 1 118 ? 20.420 34.173 -15.533 1.00 27.09 116 VAL B CA 1
ATOM 3306 C C . VAL B 1 118 ? 21.119 32.834 -15.672 1.00 27.37 116 VAL B C 1
ATOM 3307 O O . VAL B 1 118 ? 21.164 32.058 -14.704 1.00 26.86 116 VAL B O 1
ATOM 3311 N N . SER B 1 119 ? 21.630 32.530 -16.880 1.00 26.59 117 SER B N 1
ATOM 3312 C CA . SER B 1 119 ? 22.432 31.319 -17.062 1.00 27.23 117 SER B CA 1
ATOM 3313 C C . SER B 1 119 ? 23.589 31.295 -16.043 1.00 27.16 117 SER B C 1
ATOM 3314 O O . SER B 1 119 ? 23.791 30.274 -15.331 1.00 25.57 117 SER B O 1
ATOM 3317 N N . LEU B 1 120 ? 24.317 32.434 -15.995 1.00 26.43 118 LEU B N 1
ATOM 3318 C CA . LEU B 1 120 ? 25.524 32.637 -15.177 1.00 26.42 118 LEU B CA 1
ATOM 3319 C C . LEU B 1 120 ? 25.170 32.609 -13.718 1.00 26.05 118 LEU B C 1
ATOM 3320 O O . LEU B 1 120 ? 25.891 32.054 -12.918 1.00 26.43 118 LEU B O 1
ATOM 3325 N N . LEU B 1 121 ? 24.064 33.245 -13.369 1.00 26.16 119 LEU B N 1
ATOM 3326 C CA . LEU B 1 121 ? 23.636 33.277 -11.957 1.00 26.07 119 LEU B CA 1
ATOM 3327 C C . LEU B 1 121 ? 23.308 31.879 -11.466 1.00 25.11 119 LEU B C 1
ATOM 3328 O O . LEU B 1 121 ? 23.728 31.447 -10.378 1.00 25.06 119 LEU B O 1
ATOM 3333 N N . LEU B 1 122 ? 22.558 31.150 -12.284 1.00 24.16 120 LEU B N 1
ATOM 3334 C CA . LEU B 1 122 ? 22.273 29.758 -11.969 1.00 22.56 120 LEU B CA 1
ATOM 3335 C C . LEU B 1 122 ? 23.510 28.833 -12.019 1.00 22.62 120 LEU B C 1
ATOM 3336 O O . LEU B 1 122 ? 23.665 27.973 -11.138 1.00 23.01 120 LEU B O 1
ATOM 3341 N N . THR B 1 123 ? 24.402 28.980 -13.003 1.00 21.80 121 THR B N 1
ATOM 3342 C CA . THR B 1 123 ? 25.591 28.105 -12.987 1.00 21.36 121 THR B CA 1
ATOM 3343 C C . THR B 1 123 ? 26.376 28.352 -11.690 1.00 19.85 121 THR B C 1
ATOM 3344 O O . THR B 1 123 ? 26.815 27.424 -11.037 1.00 19.76 121 THR B O 1
ATOM 3348 N N . THR B 1 124 ? 26.507 29.620 -11.323 1.00 19.29 122 THR B N 1
ATOM 3349 C CA . THR B 1 124 ? 27.254 30.038 -10.154 1.00 18.63 122 THR B CA 1
ATOM 3350 C C . THR B 1 124 ? 26.572 29.589 -8.844 1.00 18.73 122 THR B C 1
ATOM 3351 O O . THR B 1 124 ? 27.213 29.052 -7.962 1.00 17.99 122 THR B O 1
ATOM 3355 N N . CYS B 1 125 ? 25.280 29.823 -8.703 1.00 19.83 123 CYS B N 1
ATOM 3356 C CA . CYS B 1 125 ? 24.672 29.679 -7.375 1.00 21.70 123 CYS B CA 1
ATOM 3357 C C . CYS B 1 125 ? 24.354 28.208 -7.086 1.00 22.08 123 CYS B C 1
ATOM 3358 O O . CYS B 1 125 ? 24.388 27.795 -5.927 1.00 20.13 123 CYS B O 1
ATOM 3361 N N . ARG B 1 126 ? 24.075 27.425 -8.142 1.00 22.54 124 ARG B N 1
ATOM 3362 C CA . ARG B 1 126 ? 23.929 25.964 -8.003 1.00 23.08 124 ARG B CA 1
ATOM 3363 C C . ARG B 1 126 ? 25.244 25.123 -8.209 1.00 23.87 124 ARG B C 1
ATOM 3364 O O . ARG B 1 126 ? 25.242 23.867 -8.199 1.00 24.33 124 ARG B O 1
ATOM 3372 N N . ARG B 1 127 ? 26.349 25.834 -8.402 1.00 23.19 125 ARG B N 1
ATOM 3373 C CA . ARG B 1 127 ? 27.733 25.273 -8.319 1.00 22.90 125 ARG B CA 1
ATOM 3374 C C . ARG B 1 127 ? 28.079 24.273 -9.390 1.00 22.61 125 ARG B C 1
ATOM 3375 O O . ARG B 1 127 ? 28.792 23.318 -9.144 1.00 23.45 125 ARG B O 1
ATOM 3383 N N . LEU B 1 128 ? 27.579 24.531 -10.591 1.00 22.72 126 LEU B N 1
ATOM 3384 C CA . LEU B 1 128 ? 27.670 23.602 -11.680 1.00 21.02 126 LEU B CA 1
ATOM 3385 C C . LEU B 1 128 ? 29.078 23.258 -12.097 1.00 21.42 126 LEU B C 1
ATOM 3386 O O . LEU B 1 128 ? 29.374 22.091 -12.265 1.00 21.38 126 LEU B O 1
ATOM 3391 N N . PRO B 1 129 ? 29.965 24.257 -12.214 1.00 21.97 127 PRO B N 1
ATOM 3392 C CA . PRO B 1 129 ? 31.398 23.978 -12.457 1.00 22.18 127 PRO B CA 1
ATOM 3393 C C . PRO B 1 129 ? 32.061 22.997 -11.496 1.00 22.61 127 PRO B C 1
ATOM 3394 O O . PRO B 1 129 ? 32.617 22.001 -11.940 1.00 23.11 127 PRO B O 1
ATOM 3398 N N . GLU B 1 130 ? 31.994 23.280 -10.195 1.00 22.98 128 GLU B N 1
ATOM 3399 C CA . GLU B 1 130 ? 32.452 22.398 -9.166 1.00 22.32 128 GLU B CA 1
ATOM 3400 C C . GLU B 1 130 ? 31.881 20.976 -9.382 1.00 21.98 128 GLU B C 1
ATOM 3401 O O . GLU B 1 130 ? 32.652 19.994 -9.388 1.00 22.66 128 GLU B O 1
ATOM 3407 N N . ALA B 1 131 ? 30.544 20.883 -9.571 1.00 21.23 129 ALA B N 1
ATOM 3408 C CA . ALA B 1 131 ? 29.790 19.631 -9.852 1.00 20.66 129 ALA B CA 1
ATOM 3409 C C . ALA B 1 131 ? 30.312 18.919 -11.088 1.00 20.97 129 ALA B C 1
ATOM 3410 O O . ALA B 1 131 ? 30.629 17.683 -11.038 1.00 20.60 129 ALA B O 1
ATOM 3412 N N . ILE B 1 132 ? 30.421 19.693 -12.173 1.00 20.47 130 ILE B N 1
ATOM 3413 C CA . ILE B 1 132 ? 30.926 19.153 -13.417 1.00 21.67 130 ILE B CA 1
ATOM 3414 C C . ILE B 1 132 ? 32.296 18.484 -13.183 1.00 21.97 130 ILE B C 1
ATOM 3415 O O . ILE B 1 132 ? 32.529 17.368 -13.639 1.00 21.39 130 ILE B O 1
ATOM 3420 N N . GLU B 1 133 ? 33.177 19.143 -12.445 1.00 22.79 131 GLU B N 1
ATOM 3421 C CA . GLU B 1 133 ? 34.459 18.524 -12.228 1.00 24.28 131 GLU B CA 1
ATOM 3422 C C . GLU B 1 133 ? 34.538 17.439 -11.137 1.00 24.69 131 GLU B C 1
ATOM 3423 O O . GLU B 1 133 ? 35.341 16.550 -11.265 1.00 25.33 131 GLU B O 1
ATOM 3429 N N . GLU B 1 134 ? 33.706 17.475 -10.090 1.00 25.21 132 GLU B N 1
ATOM 3430 C CA . GLU B 1 134 ? 33.628 16.280 -9.219 1.00 24.86 132 GLU B CA 1
ATOM 3431 C C . GLU B 1 134 ? 33.340 15.014 -10.016 1.00 24.97 132 GLU B C 1
ATOM 3432 O O . GLU B 1 134 ? 33.734 13.941 -9.620 1.00 26.67 132 GLU B O 1
ATOM 3438 N N . VAL B 1 135 ? 32.699 15.150 -11.176 1.00 24.57 133 VAL B N 1
ATOM 3439 C CA . VAL B 1 135 ? 32.332 14.012 -12.021 1.00 23.60 133 VAL B CA 1
ATOM 3440 C C . VAL B 1 135 ? 33.533 13.493 -12.782 1.00 23.23 133 VAL B C 1
ATOM 3441 O O . VAL B 1 135 ? 33.792 12.278 -12.776 1.00 23.51 133 VAL B O 1
ATOM 3445 N N . LYS B 1 136 ? 34.262 14.403 -13.421 1.00 22.29 134 LYS B N 1
ATOM 3446 C CA . LYS B 1 136 ? 35.391 14.054 -14.257 1.00 22.64 134 LYS B CA 1
ATOM 3447 C C . LYS B 1 136 ? 36.646 13.649 -13.489 1.00 23.48 134 LYS B C 1
ATOM 3448 O O . LYS B 1 136 ? 37.548 13.046 -14.077 1.00 22.88 134 LYS B O 1
ATOM 3454 N N . ASN B 1 137 ? 36.732 14.032 -12.207 1.00 23.76 135 ASN B N 1
ATOM 3455 C CA . ASN B 1 137 ? 37.942 13.837 -11.408 1.00 23.60 135 ASN B CA 1
ATOM 3456 C C . ASN B 1 137 ? 37.781 12.758 -10.351 1.00 24.68 135 ASN B C 1
ATOM 3457 O O . ASN B 1 137 ? 38.662 12.597 -9.499 1.00 24.48 135 ASN B O 1
ATOM 3462 N N . GLY B 1 138 ? 36.644 12.068 -10.366 1.00 24.57 136 GLY B N 1
ATOM 3463 C CA . GLY B 1 138 ? 36.487 10.876 -9.548 1.00 25.57 136 GLY B CA 1
ATOM 3464 C C . GLY B 1 138 ? 36.080 11.168 -8.107 1.00 26.35 136 GLY B C 1
ATOM 3465 O O . GLY B 1 138 ? 36.132 10.272 -7.255 1.00 26.24 136 GLY B O 1
ATOM 3466 N N . GLY B 1 139 ? 35.659 12.409 -7.842 1.00 26.38 137 GLY B N 1
ATOM 3467 C CA . GLY B 1 139 ? 35.167 12.791 -6.505 1.00 26.97 137 GLY B CA 1
ATOM 3468 C C . GLY B 1 139 ? 33.748 12.323 -6.282 1.00 26.86 137 GLY B C 1
ATOM 3469 O O . GLY B 1 139 ? 33.336 12.086 -5.141 1.00 27.99 137 GLY B O 1
ATOM 3470 N N . TRP B 1 140 ? 33.006 12.178 -7.374 1.00 26.54 138 TRP B N 1
ATOM 3471 C CA . TRP B 1 140 ? 31.644 11.596 -7.347 1.00 25.60 138 TRP B CA 1
ATOM 3472 C C . TRP B 1 140 ? 31.664 10.120 -6.930 1.00 25.55 138 TRP B C 1
ATOM 3473 O O . TRP B 1 140 ? 32.244 9.289 -7.631 1.00 23.33 138 TRP B O 1
ATOM 3484 N N . THR B 1 141 ? 31.039 9.809 -5.790 1.00 25.15 139 THR B N 1
ATOM 3485 C CA . THR B 1 141 ? 30.959 8.415 -5.335 1.00 25.89 139 THR B CA 1
ATOM 3486 C C . THR B 1 141 ? 29.560 7.878 -5.088 1.00 25.38 139 THR B C 1
ATOM 3487 O O . THR B 1 141 ? 29.346 6.684 -5.213 1.00 25.85 139 THR B O 1
ATOM 3491 N N . SER B 1 142 ? 28.619 8.750 -4.730 1.00 25.07 140 SER B N 1
ATOM 3492 C CA . SER B 1 142 ? 27.217 8.359 -4.605 1.00 24.05 140 SER B CA 1
ATOM 3493 C C . SER B 1 142 ? 26.374 9.637 -4.732 1.00 23.51 140 SER B C 1
ATOM 3494 O O . SER B 1 142 ? 26.920 10.758 -4.851 1.00 23.48 140 SER B O 1
ATOM 3497 N N . TRP B 1 143 ? 25.058 9.484 -4.636 1.00 21.78 141 TRP B N 1
ATOM 3498 C CA . TRP B 1 143 ? 24.194 10.607 -4.269 1.00 21.88 141 TRP B CA 1
ATOM 3499 C C . TRP B 1 143 ? 24.473 10.864 -2.762 1.00 21.46 141 TRP B C 1
ATOM 3500 O O . TRP B 1 143 ? 24.686 9.928 -2.001 1.00 20.38 141 TRP B O 1
ATOM 3511 N N . LYS B 1 144 ? 24.481 12.129 -2.373 1.00 21.08 142 LYS B N 1
ATOM 3512 C CA . LYS B 1 144 ? 24.854 12.549 -1.041 1.00 21.67 142 LYS B CA 1
ATOM 3513 C C . LYS B 1 144 ? 24.016 13.744 -0.663 1.00 21.46 142 LYS B C 1
ATOM 3514 O O . LYS B 1 144 ? 24.036 14.752 -1.361 1.00 21.39 142 LYS B O 1
ATOM 3520 N N . PRO B 1 145 ? 23.324 13.641 0.477 1.00 21.48 143 PRO B N 1
ATOM 3521 C CA . PRO B 1 145 ? 22.385 14.629 1.042 1.00 21.93 143 PRO B CA 1
ATOM 3522 C C . PRO B 1 145 ? 22.987 16.028 1.390 1.00 22.19 143 PRO B C 1
ATOM 3523 O O . PRO B 1 145 ? 22.233 17.028 1.361 1.00 23.02 143 PRO B O 1
ATOM 3527 N N . LEU B 1 146 ? 24.291 16.109 1.672 1.00 21.34 144 LEU B N 1
ATOM 3528 C CA . LEU B 1 146 ? 24.913 17.367 2.132 1.00 21.47 144 LEU B CA 1
ATOM 3529 C C . LEU B 1 146 ? 25.997 17.934 1.197 1.00 21.66 144 LEU B C 1
ATOM 3530 O O . LEU B 1 146 ? 26.839 18.730 1.631 1.00 20.91 144 LEU B O 1
ATOM 3535 N N . TRP B 1 147 ? 25.944 17.531 -0.072 1.00 21.85 145 TRP B N 1
ATOM 3536 C CA . TRP B 1 147 ? 27.029 17.676 -1.026 1.00 22.18 145 TRP B CA 1
ATOM 3537 C C . TRP B 1 147 ? 26.612 18.509 -2.212 1.00 22.36 145 TRP B C 1
ATOM 3538 O O . TRP B 1 147 ? 25.545 18.317 -2.795 1.00 21.13 145 TRP B O 1
ATOM 3549 N N . LEU B 1 148 ? 27.499 19.435 -2.556 1.00 23.32 146 LEU B N 1
ATOM 3550 C CA . LEU B 1 148 ? 27.303 20.392 -3.626 1.00 23.68 146 LEU B CA 1
ATOM 3551 C C . LEU B 1 148 ? 26.008 21.225 -3.498 1.00 24.17 146 LEU B C 1
ATOM 3552 O O . LEU B 1 148 ? 25.452 21.682 -4.502 1.00 23.74 146 LEU B O 1
ATOM 3557 N N . CYS B 1 149 ? 25.513 21.363 -2.268 1.00 23.54 147 CYS B N 1
ATOM 3558 C CA . CYS B 1 149 ? 24.375 22.223 -1.980 1.00 23.64 147 CYS B CA 1
ATOM 3559 C C . CYS B 1 149 ? 24.664 23.685 -2.333 1.00 24.67 147 CYS B C 1
ATOM 3560 O O . CYS B 1 149 ? 25.727 24.229 -1.951 1.00 24.70 147 CYS B O 1
ATOM 3563 N N . GLY B 1 150 ? 23.759 24.302 -3.105 1.00 24.70 148 GLY B N 1
ATOM 3564 C CA . GLY B 1 150 ? 23.949 25.670 -3.550 1.00 25.54 148 GLY B CA 1
ATOM 3565 C C . GLY B 1 150 ? 22.913 26.561 -2.911 1.00 27.50 148 GLY B C 1
ATOM 3566 O O . GLY B 1 150 ? 22.317 26.182 -1.903 1.00 27.16 148 GLY B O 1
ATOM 3567 N N . TYR B 1 151 ? 22.719 27.737 -3.504 1.00 27.60 149 TYR B N 1
ATOM 3568 C CA . TYR B 1 151 ? 21.824 28.777 -3.008 1.00 28.82 149 TYR B CA 1
ATOM 3569 C C . TYR B 1 151 ? 20.567 28.957 -3.904 1.00 28.13 149 TYR B C 1
ATOM 3570 O O . TYR B 1 151 ? 20.672 29.428 -5.062 1.00 29.44 149 TYR B O 1
ATOM 3579 N N . GLY B 1 152 ? 19.398 28.625 -3.360 1.00 25.88 150 GLY B N 1
ATOM 3580 C CA . GLY B 1 152 ? 18.121 28.784 -4.064 1.00 24.14 150 GLY B CA 1
ATOM 3581 C C . GLY B 1 152 ? 17.573 30.205 -4.184 1.00 24.50 150 GLY B C 1
ATOM 3582 O O . GLY B 1 152 ? 17.962 31.128 -3.435 1.00 21.52 150 GLY B O 1
ATOM 3583 N N . LEU B 1 153 ? 16.672 30.340 -5.164 1.00 24.09 151 LEU B N 1
ATOM 3584 C CA . LEU B 1 153 ? 15.990 31.575 -5.555 1.00 25.71 151 LEU B CA 1
ATOM 3585 C C . LEU B 1 153 ? 14.654 31.679 -4.841 1.00 26.23 151 LEU B C 1
ATOM 3586 O O . LEU B 1 153 ? 14.073 32.751 -4.755 1.00 25.98 151 LEU B O 1
ATOM 3591 N N . THR B 1 154 ? 14.211 30.574 -4.268 1.00 27.30 152 THR B N 1
ATOM 3592 C CA . THR B 1 154 ? 12.967 30.580 -3.501 1.00 29.33 152 THR B CA 1
ATOM 3593 C C . THR B 1 154 ? 13.091 31.547 -2.334 1.00 29.11 152 THR B C 1
ATOM 3594 O O . THR B 1 154 ? 14.014 31.466 -1.551 1.00 29.62 152 THR B O 1
ATOM 3598 N N . GLN B 1 155 ? 12.141 32.459 -2.231 1.00 29.48 153 GLN B N 1
ATOM 3599 C CA . GLN B 1 155 ? 12.055 33.419 -1.114 1.00 29.20 153 GLN B CA 1
ATOM 3600 C C . GLN B 1 155 ? 13.286 34.299 -1.016 1.00 28.07 153 GLN B C 1
ATOM 3601 O O . GLN B 1 155 ? 13.550 34.872 0.039 1.00 28.61 153 GLN B O 1
ATOM 3607 N N . SER B 1 156 ? 14.027 34.424 -2.116 1.00 27.64 154 SER B N 1
ATOM 3608 C CA . SER B 1 156 ? 15.237 35.245 -2.147 1.00 26.56 154 SER B CA 1
ATOM 3609 C C . SER B 1 156 ? 14.933 36.716 -2.351 1.00 27.07 154 SER B C 1
ATOM 3610 O O . SER B 1 156 ? 13.834 37.075 -2.771 1.00 25.47 154 SER B O 1
ATOM 3613 N N . THR B 1 157 ? 15.933 37.561 -2.082 1.00 26.71 155 THR B N 1
ATOM 3614 C CA . THR B 1 157 ? 15.885 38.986 -2.472 1.00 26.48 155 THR B CA 1
ATOM 3615 C C . THR B 1 157 ? 16.903 39.141 -3.617 1.00 26.47 155 THR B C 1
ATOM 3616 O O . THR B 1 157 ? 18.060 38.718 -3.493 1.00 27.66 155 THR B O 1
ATOM 3620 N N . VAL B 1 158 ? 16.468 39.613 -4.773 1.00 26.11 156 VAL B N 1
ATOM 3621 C CA . VAL B 1 158 ? 17.426 39.989 -5.795 1.00 25.85 156 VAL B CA 1
ATOM 3622 C C . VAL B 1 158 ? 17.479 41.493 -5.974 1.00 25.42 156 VAL B C 1
ATOM 3623 O O . VAL B 1 158 ? 16.449 42.158 -6.121 1.00 24.74 156 VAL B O 1
ATOM 3627 N N . GLY B 1 159 ? 18.707 42.002 -5.896 1.00 24.69 157 GLY B N 1
ATOM 3628 C CA . GLY B 1 159 ? 19.009 43.392 -6.166 1.00 24.38 157 GLY B CA 1
ATOM 3629 C C . GLY B 1 159 ? 19.568 43.506 -7.559 1.00 25.33 157 GLY B C 1
ATOM 3630 O O . GLY B 1 159 ? 20.519 42.809 -7.927 1.00 26.75 157 GLY B O 1
ATOM 3631 N N . ILE B 1 160 ? 18.950 44.339 -8.365 1.00 25.11 158 ILE B N 1
ATOM 3632 C CA . ILE B 1 160 ? 19.487 44.628 -9.680 1.00 25.13 158 ILE B CA 1
ATOM 3633 C C . ILE B 1 160 ? 20.086 46.037 -9.682 1.00 24.79 158 ILE B C 1
ATOM 3634 O O . ILE B 1 160 ? 19.425 46.993 -9.381 1.00 25.41 158 ILE B O 1
ATOM 3639 N N . ILE B 1 161 ? 21.349 46.151 -10.013 1.00 24.46 159 ILE B N 1
ATOM 3640 C CA . ILE B 1 161 ? 21.973 47.462 -10.226 1.00 24.04 159 ILE B CA 1
ATOM 3641 C C . ILE B 1 161 ? 21.860 47.840 -11.710 1.00 24.21 159 ILE B C 1
ATOM 3642 O O . ILE B 1 161 ? 22.573 47.281 -12.553 1.00 24.38 159 ILE B O 1
ATOM 3647 N N . GLY B 1 162 ? 20.975 48.798 -12.029 1.00 24.45 160 GLY B N 1
ATOM 3648 C CA . GLY B 1 162 ? 20.632 49.102 -13.421 1.00 23.38 160 GLY B CA 1
ATOM 3649 C C . GLY B 1 162 ? 19.407 48.375 -13.956 1.00 23.12 160 GLY B C 1
ATOM 3650 O O . GLY B 1 162 ? 19.535 47.392 -14.670 1.00 23.69 160 GLY B O 1
ATOM 3651 N N . LEU B 1 163 ? 18.214 48.866 -13.633 1.00 23.41 161 LEU B N 1
ATOM 3652 C CA . LEU B 1 163 ? 16.943 48.300 -14.143 1.00 23.78 161 LEU B CA 1
ATOM 3653 C C . LEU B 1 163 ? 16.578 48.889 -15.503 1.00 23.33 161 LEU B C 1
ATOM 3654 O O . LEU B 1 163 ? 15.491 49.442 -15.703 1.00 23.43 161 LEU B O 1
ATOM 3659 N N . GLY B 1 164 ? 17.500 48.779 -16.443 1.00 23.69 162 GLY B N 1
ATOM 3660 C CA . GLY B 1 164 ? 17.229 49.205 -17.805 1.00 24.16 162 GLY B CA 1
ATOM 3661 C C . GLY B 1 164 ? 16.615 48.051 -18.560 1.00 25.11 162 GLY B C 1
ATOM 3662 O O . GLY B 1 164 ? 16.072 47.130 -17.964 1.00 23.93 162 GLY B O 1
ATOM 3663 N N . ARG B 1 165 ? 16.797 48.063 -19.876 1.00 26.54 163 ARG B N 1
ATOM 3664 C CA . ARG B 1 165 ? 16.208 47.078 -20.782 1.00 28.11 163 ARG B CA 1
ATOM 3665 C C . ARG B 1 165 ? 16.536 45.674 -20.343 1.00 27.22 163 ARG B C 1
ATOM 3666 O O . ARG B 1 165 ? 15.646 44.828 -20.163 1.00 28.53 163 ARG B O 1
ATOM 3674 N N . ILE B 1 166 ? 17.821 45.438 -20.149 1.00 26.00 164 ILE B N 1
ATOM 3675 C CA . ILE B 1 166 ? 18.350 44.123 -19.797 1.00 23.83 164 ILE B CA 1
ATOM 3676 C C . ILE B 1 166 ? 18.023 43.778 -18.359 1.00 23.55 164 ILE B C 1
ATOM 3677 O O . ILE B 1 166 ? 17.419 42.761 -18.133 1.00 24.10 164 ILE B O 1
ATOM 3682 N N . GLY B 1 167 ? 18.358 44.633 -17.394 1.00 23.88 165 GLY B N 1
ATOM 3683 C CA . GLY B 1 167 ? 17.914 44.425 -15.999 1.00 25.08 165 GLY B CA 1
ATOM 3684 C C . GLY B 1 167 ? 16.446 44.033 -15.848 1.00 26.51 165 GLY B C 1
ATOM 3685 O O . GLY B 1 167 ? 16.110 43.201 -14.990 1.00 27.66 165 GLY B O 1
ATOM 3686 N N . GLN B 1 168 ? 15.580 44.603 -16.701 1.00 26.62 166 GLN B N 1
ATOM 3687 C CA . GLN B 1 168 ? 14.141 44.245 -16.752 1.00 27.18 166 GLN B CA 1
ATOM 3688 C C . GLN B 1 168 ? 13.872 42.817 -17.306 1.00 27.00 166 GLN B C 1
ATOM 3689 O O . GLN B 1 168 ? 13.098 42.061 -16.726 1.00 27.25 166 GLN B O 1
ATOM 3695 N N . ALA B 1 169 ? 14.526 42.478 -18.432 1.00 26.70 167 ALA B N 1
ATOM 3696 C CA . ALA B 1 169 ? 14.467 41.147 -19.006 1.00 25.12 167 ALA B CA 1
ATOM 3697 C C . ALA B 1 169 ? 15.036 40.058 -18.100 1.00 24.30 167 ALA B C 1
ATOM 3698 O O . ALA B 1 169 ? 14.602 38.918 -18.180 1.00 23.94 167 ALA B O 1
ATOM 3700 N N . ILE B 1 170 ? 15.989 40.435 -17.244 1.00 24.76 168 ILE B N 1
ATOM 3701 C CA . ILE B 1 170 ? 16.570 39.597 -16.187 1.00 23.87 168 ILE B CA 1
ATOM 3702 C C . ILE B 1 170 ? 15.552 39.307 -15.072 1.00 24.49 168 ILE B C 1
ATOM 3703 O O . ILE B 1 170 ? 15.235 38.125 -14.789 1.00 25.41 168 ILE B O 1
ATOM 3708 N N . ALA B 1 171 ? 15.019 40.373 -14.450 1.00 24.82 169 ALA B N 1
ATOM 3709 C CA . ALA B 1 171 ? 14.007 40.241 -13.399 1.00 25.51 169 ALA B CA 1
ATOM 3710 C C . ALA B 1 171 ? 12.812 39.412 -13.867 1.00 26.73 169 ALA B C 1
ATOM 3711 O O . ALA B 1 171 ? 12.207 38.673 -13.090 1.00 27.52 169 ALA B O 1
ATOM 3713 N N . ARG B 1 172 ? 12.476 39.527 -15.150 1.00 26.84 170 ARG B N 1
ATOM 3714 C CA . ARG B 1 172 ? 11.249 38.928 -15.676 1.00 27.21 170 ARG B CA 1
ATOM 3715 C C . ARG B 1 172 ? 11.493 37.430 -15.727 1.00 27.55 170 ARG B C 1
ATOM 3716 O O . ARG B 1 172 ? 10.597 36.626 -15.426 1.00 27.01 170 ARG B O 1
ATOM 3724 N N . ARG B 1 173 ? 12.732 37.067 -16.088 1.00 27.73 171 ARG B N 1
ATOM 3725 C CA . ARG B 1 173 ? 13.175 35.666 -16.124 1.00 27.43 171 ARG B CA 1
ATOM 3726 C C . ARG B 1 173 ? 13.385 35.102 -14.704 1.00 27.74 171 ARG B C 1
ATOM 3727 O O . ARG B 1 173 ? 13.211 33.929 -14.494 1.00 28.41 171 ARG B O 1
ATOM 3735 N N . LEU B 1 174 ? 13.711 35.959 -13.733 1.00 27.99 172 LEU B N 1
ATOM 3736 C CA . LEU B 1 174 ? 13.966 35.533 -12.345 1.00 27.40 172 LEU B CA 1
ATOM 3737 C C . LEU B 1 174 ? 12.718 35.292 -11.481 1.00 27.91 172 LEU B C 1
ATOM 3738 O O . LEU B 1 174 ? 12.724 34.417 -10.595 1.00 26.61 172 LEU B O 1
ATOM 3743 N N . LYS B 1 175 ? 11.666 36.077 -11.755 1.00 27.77 173 LYS B N 1
ATOM 3744 C CA . LYS B 1 175 ? 10.369 36.042 -11.053 1.00 28.77 173 LYS B CA 1
ATOM 3745 C C . LYS B 1 175 ? 9.735 34.629 -10.775 1.00 29.31 173 LYS B C 1
ATOM 3746 O O . LYS B 1 175 ? 9.320 34.374 -9.655 1.00 29.73 173 LYS B O 1
ATOM 3752 N N . PRO B 1 176 ? 9.588 33.741 -11.800 1.00 28.85 174 PRO B N 1
ATOM 3753 C CA . PRO B 1 176 ? 8.963 32.429 -11.500 1.00 28.96 174 PRO B CA 1
ATOM 3754 C C . PRO B 1 176 ? 9.851 31.440 -10.711 1.00 29.16 174 PRO B C 1
ATOM 3755 O O . PRO B 1 176 ? 9.364 30.393 -10.325 1.00 29.34 174 PRO B O 1
ATOM 3759 N N . PHE B 1 177 ? 11.108 31.800 -10.448 1.00 27.54 175 PHE B N 1
ATOM 3760 C CA . PHE B 1 177 ? 11.962 31.040 -9.580 1.00 27.11 175 PHE B CA 1
ATOM 3761 C C . PHE B 1 177 ? 11.567 31.265 -8.114 1.00 26.83 175 PHE B C 1
ATOM 3762 O O . PHE B 1 177 ? 12.223 30.797 -7.221 1.00 27.12 175 PHE B O 1
ATOM 3770 N N . GLY B 1 178 ? 10.526 32.044 -7.863 1.00 27.19 176 GLY B N 1
ATOM 3771 C CA . GLY B 1 178 ? 10.021 32.180 -6.482 1.00 26.35 176 GLY B CA 1
ATOM 3772 C C . GLY B 1 178 ? 10.640 33.305 -5.685 1.00 25.14 176 GLY B C 1
ATOM 3773 O O . GLY B 1 178 ? 10.436 33.399 -4.471 1.00 24.50 176 GLY B O 1
ATOM 3774 N N . VAL B 1 179 ? 11.388 34.162 -6.366 1.00 24.42 177 VAL B N 1
ATOM 3775 C CA . VAL B 1 179 ? 11.936 35.389 -5.738 1.00 24.41 177 VAL B CA 1
ATOM 3776 C C . VAL B 1 179 ? 10.790 36.071 -4.987 1.00 25.65 177 VAL B C 1
ATOM 3777 O O . VAL B 1 179 ? 9.719 36.253 -5.534 1.00 26.06 177 VAL B O 1
ATOM 3781 N N . GLN B 1 180 ? 11.013 36.412 -3.728 1.00 26.13 178 GLN B N 1
ATOM 3782 C CA . GLN B 1 180 ? 10.022 37.070 -2.895 1.00 26.16 178 GLN B CA 1
ATOM 3783 C C . GLN B 1 180 ? 10.156 38.590 -2.993 1.00 25.56 178 GLN B C 1
ATOM 3784 O O . GLN B 1 180 ? 9.194 39.319 -2.801 1.00 23.67 178 GLN B O 1
ATOM 3790 N N . ARG B 1 181 ? 11.358 39.088 -3.300 1.00 25.90 179 ARG B N 1
ATOM 3791 C CA . ARG B 1 181 ? 11.530 40.543 -3.325 1.00 26.44 179 ARG B CA 1
ATOM 3792 C C . ARG B 1 181 ? 12.579 41.025 -4.318 1.00 26.47 179 ARG B C 1
ATOM 3793 O O . ARG B 1 181 ? 13.663 40.453 -4.393 1.00 25.94 179 ARG B O 1
ATOM 3801 N N . PHE B 1 182 ? 12.235 42.065 -5.100 1.00 27.19 180 PHE B N 1
ATOM 3802 C CA . PHE B 1 182 ? 13.221 42.720 -6.001 1.00 27.77 180 PHE B CA 1
ATOM 3803 C C . PHE B 1 182 ? 13.513 44.131 -5.523 1.00 27.86 180 PHE B C 1
ATOM 3804 O O . PHE B 1 182 ? 12.600 44.916 -5.241 1.00 28.29 180 PHE B O 1
ATOM 3812 N N . LEU B 1 183 ? 14.793 44.463 -5.485 1.00 27.80 181 LEU B N 1
ATOM 3813 C CA . LEU B 1 183 ? 15.196 45.796 -5.170 1.00 28.07 181 LEU B CA 1
ATOM 3814 C C . LEU B 1 183 ? 16.020 46.251 -6.360 1.00 28.86 181 LEU B C 1
ATOM 3815 O O . LEU B 1 183 ? 16.532 45.421 -7.117 1.00 29.19 181 LEU B O 1
ATOM 3820 N N . TYR B 1 184 ? 16.119 47.556 -6.543 1.00 29.24 182 TYR B N 1
ATOM 3821 C CA . TYR B 1 184 ? 17.016 48.091 -7.560 1.00 30.09 182 TYR B CA 1
ATOM 3822 C C . TYR B 1 184 ? 17.538 49.448 -7.127 1.00 30.67 182 TYR B C 1
ATOM 3823 O O . TYR B 1 184 ? 17.000 50.135 -6.200 1.00 28.98 182 TYR B O 1
ATOM 3832 N N . THR B 1 185 ? 18.611 49.832 -7.795 1.00 31.00 183 THR B N 1
ATOM 3833 C CA . THR B 1 185 ? 19.118 51.163 -7.627 1.00 31.90 183 THR B CA 1
ATOM 3834 C C . THR B 1 185 ? 19.630 51.699 -8.978 1.00 32.55 183 THR B C 1
ATOM 3835 O O . THR B 1 185 ? 19.743 50.944 -9.964 1.00 33.13 183 THR B O 1
ATOM 3839 N N . GLY B 1 186 ? 19.885 53.007 -9.003 1.00 31.78 184 GLY B N 1
ATOM 3840 C CA . GLY B 1 186 ? 20.273 53.746 -10.188 1.00 32.11 184 GLY B CA 1
ATOM 3841 C C . GLY B 1 186 ? 20.258 55.218 -9.816 1.00 32.16 184 GLY B C 1
ATOM 3842 O O . GLY B 1 186 ? 20.108 55.567 -8.640 1.00 31.38 184 GLY B O 1
ATOM 3843 N N . ARG B 1 187 ? 20.408 56.080 -10.810 1.00 32.72 185 ARG B N 1
ATOM 3844 C CA . ARG B 1 187 ? 20.379 57.520 -10.575 1.00 33.94 185 ARG B CA 1
ATOM 3845 C C . ARG B 1 187 ? 19.011 58.018 -10.117 1.00 34.43 185 ARG B C 1
ATOM 3846 O O . ARG B 1 187 ? 18.918 58.899 -9.258 1.00 35.36 185 ARG B O 1
ATOM 3854 N N . GLN B 1 188 ? 17.965 57.410 -10.671 1.00 34.77 186 GLN B N 1
ATOM 3855 C CA . GLN B 1 188 ? 16.601 57.917 -10.646 1.00 34.97 186 GLN B CA 1
ATOM 3856 C C . GLN B 1 188 ? 15.706 56.680 -10.598 1.00 35.78 186 GLN B C 1
ATOM 3857 O O . GLN B 1 188 ? 16.058 55.638 -11.184 1.00 34.54 186 GLN B O 1
ATOM 3863 N N . PRO B 1 189 ? 14.575 56.756 -9.862 1.00 35.91 187 PRO B N 1
ATOM 3864 C CA . PRO B 1 189 ? 13.703 55.601 -9.947 1.00 35.99 187 PRO B CA 1
ATOM 3865 C C . PRO B 1 189 ? 13.089 55.467 -11.343 1.00 36.32 187 PRO B C 1
ATOM 3866 O O . PRO B 1 189 ? 13.013 56.445 -12.104 1.00 35.90 187 PRO B O 1
ATOM 3870 N N . ARG B 1 190 ? 12.672 54.247 -11.661 1.00 36.05 188 ARG B N 1
ATOM 3871 C CA . ARG B 1 190 ? 11.944 53.955 -12.885 1.00 37.05 188 ARG B CA 1
ATOM 3872 C C . ARG B 1 190 ? 10.614 53.303 -12.485 1.00 36.74 188 ARG B C 1
ATOM 3873 O O . ARG B 1 190 ? 10.465 52.091 -12.573 1.00 36.71 188 ARG B O 1
ATOM 3881 N N . PRO B 1 191 ? 9.651 54.118 -12.024 1.00 37.13 189 PRO B N 1
ATOM 3882 C CA . PRO B 1 191 ? 8.440 53.595 -11.384 1.00 37.17 189 PRO B CA 1
ATOM 3883 C C . PRO B 1 191 ? 7.567 52.687 -12.258 1.00 36.58 189 PRO B C 1
ATOM 3884 O O . PRO B 1 191 ? 6.976 51.741 -11.743 1.00 36.94 189 PRO B O 1
ATOM 3888 N N . GLU B 1 192 ? 7.509 52.972 -13.554 1.00 35.88 190 GLU B N 1
ATOM 3889 C CA . GLU B 1 192 ? 6.629 52.271 -14.481 1.00 35.78 190 GLU B CA 1
ATOM 3890 C C . GLU B 1 192 ? 7.158 50.872 -14.730 1.00 35.34 190 GLU B C 1
ATOM 3891 O O . GLU B 1 192 ? 6.419 49.883 -14.629 1.00 34.57 190 GLU B O 1
ATOM 3897 N N . GLU B 1 193 ? 8.456 50.815 -15.035 1.00 35.35 191 GLU B N 1
ATOM 3898 C CA . GLU B 1 193 ? 9.193 49.584 -15.232 1.00 35.86 191 GLU B CA 1
ATOM 3899 C C . GLU B 1 193 ? 9.409 48.775 -13.948 1.00 35.48 191 GLU B C 1
ATOM 3900 O O . GLU B 1 193 ? 9.361 47.544 -13.995 1.00 35.34 191 GLU B O 1
ATOM 3906 N N . ALA B 1 194 ? 9.651 49.466 -12.826 1.00 34.42 192 ALA B N 1
ATOM 3907 C CA . ALA B 1 194 ? 9.749 48.844 -11.487 1.00 33.46 192 ALA B CA 1
ATOM 3908 C C . ALA B 1 194 ? 8.514 48.048 -11.121 1.00 32.88 192 ALA B C 1
ATOM 3909 O O . ALA B 1 194 ? 8.625 46.965 -10.572 1.00 32.73 192 ALA B O 1
ATOM 3911 N N . ALA B 1 195 ? 7.347 48.610 -11.440 1.00 32.16 193 ALA B N 1
ATOM 3912 C CA . ALA B 1 195 ? 6.028 48.041 -11.142 1.00 31.62 193 ALA B CA 1
ATOM 3913 C C . ALA B 1 195 ? 5.786 46.576 -11.586 1.00 31.43 193 ALA B C 1
ATOM 3914 O O . ALA B 1 195 ? 5.107 45.827 -10.885 1.00 30.91 193 ALA B O 1
ATOM 3916 N N . GLU B 1 196 ? 6.349 46.167 -12.728 1.00 31.19 194 GLU B N 1
ATOM 3917 C CA . GLU B 1 196 ? 6.153 44.816 -13.224 1.00 31.33 194 GLU B CA 1
ATOM 3918 C C . GLU B 1 196 ? 6.655 43.782 -12.187 1.00 31.33 194 GLU B C 1
ATOM 3919 O O . GLU B 1 196 ? 6.121 42.664 -12.074 1.00 31.70 194 GLU B O 1
ATOM 3925 N N . PHE B 1 197 ? 7.650 44.187 -11.405 1.00 30.55 195 PHE B N 1
ATOM 3926 C CA . PHE B 1 197 ? 8.335 43.289 -10.477 1.00 30.55 195 PHE B CA 1
ATOM 3927 C C . PHE B 1 197 ? 8.026 43.646 -9.005 1.00 30.56 195 PHE B C 1
ATOM 3928 O O . PHE B 1 197 ? 8.558 43.013 -8.089 1.00 31.11 195 PHE B O 1
ATOM 3936 N N . GLN B 1 198 ? 7.134 44.630 -8.813 1.00 29.48 196 GLN B N 1
ATOM 3937 C CA . GLN B 1 198 ? 6.983 45.382 -7.562 1.00 29.08 196 GLN B CA 1
ATOM 3938 C C . GLN B 1 198 ? 8.355 45.848 -6.989 1.00 28.21 196 GLN B C 1
ATOM 3939 O O . GLN B 1 198 ? 8.543 45.856 -5.773 1.00 29.18 196 GLN B O 1
ATOM 3945 N N . ALA B 1 199 ? 9.310 46.228 -7.835 1.00 25.63 197 ALA B N 1
ATOM 3946 C CA . ALA B 1 199 ? 10.680 46.468 -7.314 1.00 26.57 197 ALA B CA 1
ATOM 3947 C C . ALA B 1 199 ? 10.744 47.748 -6.440 1.00 25.65 197 ALA B C 1
ATOM 3948 O O . ALA B 1 199 ? 10.055 48.707 -6.723 1.00 25.54 197 ALA B O 1
ATOM 3950 N N . GLU B 1 200 ? 11.547 47.738 -5.380 1.00 24.53 198 GLU B N 1
ATOM 3951 C CA . GLU B 1 200 ? 11.786 48.928 -4.579 1.00 23.98 198 GLU B CA 1
ATOM 3952 C C . GLU B 1 200 ? 13.122 49.562 -4.923 1.00 22.67 198 GLU B C 1
ATOM 3953 O O . GLU B 1 200 ? 14.143 48.895 -4.891 1.00 21.34 198 GLU B O 1
ATOM 3959 N N . PHE B 1 201 ? 13.101 50.865 -5.211 1.00 22.38 199 PHE B N 1
ATOM 3960 C CA . PHE B 1 201 ? 14.309 51.695 -5.384 1.00 21.27 199 PHE B CA 1
ATOM 3961 C C . PHE B 1 201 ? 14.923 52.008 -4.042 1.00 20.55 199 PHE B C 1
ATOM 3962 O O . PHE B 1 201 ? 14.261 52.567 -3.160 1.00 20.16 199 PHE B O 1
ATOM 3970 N N . VAL B 1 202 ? 16.188 51.633 -3.875 1.00 20.49 200 VAL B N 1
ATOM 3971 C CA . VAL B 1 202 ? 16.898 51.804 -2.589 1.00 19.72 200 VAL B CA 1
ATOM 3972 C C . VAL B 1 202 ? 18.288 52.357 -2.901 1.00 21.31 200 VAL B C 1
ATOM 3973 O O . VAL B 1 202 ? 18.706 52.358 -4.080 1.00 20.68 200 VAL B O 1
ATOM 3977 N N . SER B 1 203 ? 19.019 52.802 -1.876 1.00 21.38 201 SER B N 1
ATOM 3978 C CA . SER B 1 203 ? 20.431 53.114 -2.097 1.00 22.90 201 SER B CA 1
ATOM 3979 C C . SER B 1 203 ? 21.254 51.827 -2.373 1.00 24.04 201 SER B C 1
ATOM 3980 O O . SER B 1 203 ? 20.757 50.666 -2.286 1.00 23.39 201 SER B O 1
ATOM 3983 N N . THR B 1 204 ? 22.516 52.059 -2.703 1.00 24.11 202 THR B N 1
ATOM 3984 C CA . THR B 1 204 ? 23.432 50.985 -3.005 1.00 25.21 202 THR B CA 1
ATOM 3985 C C . THR B 1 204 ? 23.864 50.229 -1.767 1.00 24.37 202 THR B C 1
ATOM 3986 O O . THR B 1 204 ? 23.963 49.028 -1.837 1.00 24.72 202 THR B O 1
ATOM 3990 N N . PRO B 1 205 ? 24.173 50.934 -0.650 1.00 24.84 203 PRO B N 1
ATOM 3991 C CA . PRO B 1 205 ? 24.426 50.221 0.609 1.00 24.19 203 PRO B CA 1
ATOM 3992 C C . PRO B 1 205 ? 23.259 49.332 1.090 1.00 24.27 203 PRO B C 1
ATOM 3993 O O . PRO B 1 205 ? 23.496 48.179 1.483 1.00 23.84 203 PRO B O 1
ATOM 3997 N N . GLU B 1 206 ? 22.035 49.857 1.056 1.00 23.68 204 GLU B N 1
ATOM 3998 C CA . GLU B 1 206 ? 20.819 49.071 1.333 1.00 23.63 204 GLU B CA 1
ATOM 3999 C C . GLU B 1 206 ? 20.607 47.917 0.369 1.00 23.80 204 GLU B C 1
ATOM 4000 O O . GLU B 1 206 ? 20.167 46.843 0.778 1.00 23.98 204 GLU B O 1
ATOM 4006 N N . LEU B 1 207 ? 20.906 48.110 -0.911 1.00 24.12 205 LEU B N 1
ATOM 4007 C CA . LEU B 1 207 ? 20.769 47.002 -1.860 1.00 23.72 205 LEU B CA 1
ATOM 4008 C C . LEU B 1 207 ? 21.767 45.870 -1.529 1.00 23.98 205 LEU B C 1
ATOM 4009 O O . LEU B 1 207 ? 21.444 44.679 -1.679 1.00 23.40 205 LEU B O 1
ATOM 4014 N N . ALA B 1 208 ? 22.978 46.226 -1.090 1.00 23.02 206 ALA B N 1
ATOM 4015 C CA . ALA B 1 208 ? 23.956 45.192 -0.712 1.00 22.05 206 ALA B CA 1
ATOM 4016 C C . ALA B 1 208 ? 23.471 44.475 0.543 1.00 21.65 206 ALA B C 1
ATOM 4017 O O . ALA B 1 208 ? 23.478 43.224 0.595 1.00 21.19 206 ALA B O 1
ATOM 4019 N N . ALA B 1 209 ? 23.046 45.264 1.538 1.00 20.52 207 ALA B N 1
ATOM 4020 C CA . ALA B 1 209 ? 22.634 44.742 2.844 1.00 21.12 207 ALA B CA 1
ATOM 4021 C C . ALA B 1 209 ? 21.510 43.711 2.741 1.00 21.62 207 ALA B C 1
ATOM 4022 O O . ALA B 1 209 ? 21.549 42.699 3.433 1.00 21.30 207 ALA B O 1
ATOM 4024 N N . GLN B 1 210 ? 20.541 43.961 1.862 1.00 22.55 208 GLN B N 1
ATOM 4025 C CA . GLN B 1 210 ? 19.340 43.131 1.785 1.00 24.63 208 GLN B CA 1
ATOM 4026 C C . GLN B 1 210 ? 19.403 42.001 0.766 1.00 24.23 208 GLN B C 1
ATOM 4027 O O . GLN B 1 210 ? 18.697 41.023 0.925 1.00 24.95 208 GLN B O 1
ATOM 4033 N N . SER B 1 211 ? 20.205 42.135 -0.291 1.00 23.90 209 SER B N 1
ATOM 4034 C CA . SER B 1 211 ? 20.065 41.197 -1.415 1.00 22.88 209 SER B CA 1
ATOM 4035 C C . SER B 1 211 ? 20.708 39.848 -1.171 1.00 23.11 209 SER B C 1
ATOM 4036 O O . SER B 1 211 ? 21.851 39.757 -0.739 1.00 23.31 209 SER B O 1
ATOM 4039 N N . ASP B 1 212 ? 19.967 38.793 -1.460 1.00 22.37 210 ASP B N 1
ATOM 4040 C CA . ASP B 1 212 ? 20.582 37.469 -1.492 1.00 22.29 210 ASP B CA 1
ATOM 4041 C C . ASP B 1 212 ? 21.364 37.240 -2.840 1.00 22.64 210 ASP B C 1
ATOM 4042 O O . ASP B 1 212 ? 22.287 36.395 -2.918 1.00 23.63 210 ASP B O 1
ATOM 4047 N N . PHE B 1 213 ? 20.976 37.970 -3.882 1.00 22.53 211 PHE B N 1
ATOM 4048 C CA . PHE B 1 213 ? 21.612 37.873 -5.206 1.00 23.55 211 PHE B CA 1
ATOM 4049 C C . PHE B 1 213 ? 21.725 39.258 -5.757 1.00 24.35 211 PHE B C 1
ATOM 4050 O O . PHE B 1 213 ? 20.800 40.047 -5.643 1.00 24.91 211 PHE B O 1
ATOM 4058 N N . ILE B 1 214 ? 22.877 39.559 -6.335 1.00 25.17 212 ILE B N 1
ATOM 4059 C CA . ILE B 1 214 ? 23.111 40.884 -6.863 1.00 25.54 212 ILE B CA 1
ATOM 4060 C C . ILE B 1 214 ? 23.465 40.715 -8.315 1.00 25.61 212 ILE B C 1
ATOM 4061 O O . ILE B 1 214 ? 24.413 39.966 -8.632 1.00 25.65 212 ILE B O 1
ATOM 4066 N N . VAL B 1 215 ? 22.648 41.355 -9.168 1.00 24.74 213 VAL B N 1
ATOM 4067 C CA . VAL B 1 215 ? 22.908 41.496 -10.611 1.00 24.16 213 VAL B CA 1
ATOM 4068 C C . VAL B 1 215 ? 23.185 42.952 -11.077 1.00 24.38 213 VAL B C 1
ATOM 4069 O O . VAL B 1 215 ? 22.365 43.863 -10.891 1.00 22.10 213 VAL B O 1
ATOM 4073 N N . VAL B 1 216 ? 24.337 43.105 -11.746 1.00 23.61 214 VAL B N 1
ATOM 4074 C CA . VAL B 1 216 ? 24.791 44.361 -12.276 1.00 23.59 214 VAL B CA 1
ATOM 4075 C C . VAL B 1 216 ? 24.616 44.347 -13.816 1.00 24.38 214 VAL B C 1
ATOM 4076 O O . VAL B 1 216 ? 25.361 43.675 -14.541 1.00 24.20 214 VAL B O 1
ATOM 4080 N N . ALA B 1 217 ? 23.629 45.094 -14.284 1.00 24.52 215 ALA B N 1
ATOM 4081 C CA . ALA B 1 217 ? 23.354 45.255 -15.679 1.00 26.79 215 ALA B CA 1
ATOM 4082 C C . ALA B 1 217 ? 23.468 46.737 -16.132 1.00 28.19 215 ALA B C 1
ATOM 4083 O O . ALA B 1 217 ? 22.794 47.149 -17.079 1.00 28.91 215 ALA B O 1
ATOM 4085 N N . CYS B 1 218 ? 24.298 47.546 -15.471 1.00 30.12 216 CYS B N 1
ATOM 4086 C CA . CYS B 1 218 ? 24.332 48.997 -15.788 1.00 31.52 216 CYS B CA 1
ATOM 4087 C C . CYS B 1 218 ? 25.269 49.352 -16.960 1.00 32.07 216 CYS B C 1
ATOM 4088 O O . CYS B 1 218 ? 25.973 48.502 -17.453 1.00 32.60 216 CYS B O 1
ATOM 4091 N N . SER B 1 219 ? 25.230 50.590 -17.451 1.00 33.07 217 SER B N 1
ATOM 4092 C CA . SER B 1 219 ? 26.225 51.071 -18.405 1.00 33.69 217 SER B CA 1
ATOM 4093 C C . SER B 1 219 ? 27.490 51.482 -17.630 1.00 34.07 217 SER B C 1
ATOM 4094 O O . SER B 1 219 ? 27.389 51.763 -16.418 1.00 34.04 217 SER B O 1
ATOM 4097 N N . LEU B 1 220 ? 28.660 51.465 -18.293 1.00 33.24 218 LEU B N 1
ATOM 4098 C CA . LEU B 1 220 ? 29.901 51.962 -17.689 1.00 32.73 218 LEU B CA 1
ATOM 4099 C C . LEU B 1 220 ? 30.057 53.439 -17.966 1.00 33.71 218 LEU B C 1
ATOM 4100 O O . LEU B 1 220 ? 30.330 53.827 -19.097 1.00 32.98 218 LEU B O 1
ATOM 4105 N N . THR B 1 221 ? 29.848 54.248 -16.927 1.00 34.32 219 THR B N 1
ATOM 4106 C CA . THR B 1 221 ? 30.073 55.700 -16.955 1.00 35.22 219 THR B CA 1
ATOM 4107 C C . THR B 1 221 ? 31.044 56.045 -15.815 1.00 35.89 219 THR B C 1
ATOM 4108 O O . THR B 1 221 ? 31.341 55.162 -14.983 1.00 35.19 219 THR B O 1
ATOM 4112 N N . PRO B 1 222 ? 31.515 57.322 -15.755 1.00 36.37 220 PRO B N 1
ATOM 4113 C CA . PRO B 1 222 ? 32.350 57.803 -14.656 1.00 36.74 220 PRO B CA 1
ATOM 4114 C C . PRO B 1 222 ? 31.813 57.498 -13.248 1.00 36.93 220 PRO B C 1
ATOM 4115 O O . PRO B 1 222 ? 32.628 57.256 -12.354 1.00 37.67 220 PRO B O 1
ATOM 4119 N N . ALA B 1 223 ? 30.486 57.482 -13.075 1.00 36.36 221 ALA B N 1
ATOM 4120 C CA . ALA B 1 223 ? 29.804 57.194 -11.781 1.00 35.95 221 ALA B CA 1
ATOM 4121 C C . ALA B 1 223 ? 29.491 55.683 -11.483 1.00 35.83 221 ALA B C 1
ATOM 4122 O O . ALA B 1 223 ? 29.079 55.311 -10.373 1.00 35.61 221 ALA B O 1
ATOM 4124 N N . THR B 1 224 ? 29.646 54.828 -12.478 1.00 35.37 222 THR B N 1
ATOM 4125 C CA . THR B 1 224 ? 29.485 53.395 -12.256 1.00 35.58 222 THR B CA 1
ATOM 4126 C C . THR B 1 224 ? 30.840 52.734 -12.063 1.00 35.43 222 THR B C 1
ATOM 4127 O O . THR B 1 224 ? 30.929 51.626 -11.530 1.00 36.04 222 THR B O 1
ATOM 4131 N N . GLU B 1 225 ? 31.882 53.422 -12.523 1.00 34.97 223 GLU B N 1
ATOM 4132 C CA . GLU B 1 225 ? 33.253 52.933 -12.504 1.00 34.64 223 GLU B CA 1
ATOM 4133 C C . GLU B 1 225 ? 33.745 52.645 -11.085 1.00 34.22 223 GLU B C 1
ATOM 4134 O O . GLU B 1 225 ? 33.725 53.520 -10.230 1.00 33.51 223 GLU B O 1
ATOM 4140 N N . GLY B 1 226 ? 34.211 51.421 -10.846 1.00 34.17 224 GLY B N 1
ATOM 4141 C CA . GLY B 1 226 ? 34.696 51.041 -9.509 1.00 34.17 224 GLY B CA 1
ATOM 4142 C C . GLY B 1 226 ? 33.584 51.113 -8.458 1.00 34.62 224 GLY B C 1
ATOM 4143 O O . GLY B 1 226 ? 33.871 51.324 -7.289 1.00 34.72 224 GLY B O 1
ATOM 4144 N N . LEU B 1 227 ? 32.319 50.942 -8.874 1.00 34.45 225 LEU B N 1
ATOM 4145 C CA . LEU B 1 227 ? 31.161 51.066 -7.958 1.00 34.64 225 LEU B CA 1
ATOM 4146 C C . LEU B 1 227 ? 31.149 49.859 -7.007 1.00 33.84 225 LEU B C 1
ATOM 4147 O O . LEU B 1 227 ? 30.842 49.967 -5.827 1.00 33.56 225 LEU B O 1
ATOM 4152 N N . CYS B 1 228 ? 31.527 48.723 -7.561 1.00 33.35 226 CYS B N 1
ATOM 4153 C CA . CYS B 1 228 ? 31.512 47.442 -6.858 1.00 33.18 226 CYS B CA 1
ATOM 4154 C C . CYS B 1 228 ? 32.930 47.156 -6.291 1.00 32.94 226 CYS B C 1
ATOM 4155 O O . CYS B 1 228 ? 33.834 46.571 -6.950 1.00 31.91 226 CYS B O 1
ATOM 4158 N N . ASN B 1 229 ? 33.100 47.611 -5.050 1.00 33.11 227 ASN B N 1
ATOM 4159 C CA . ASN B 1 229 ? 34.407 47.680 -4.409 1.00 33.21 227 ASN B CA 1
ATOM 4160 C C . ASN B 1 229 ? 34.354 47.133 -3.005 1.00 33.47 227 ASN B C 1
ATOM 4161 O O . ASN B 1 229 ? 33.321 46.607 -2.584 1.00 35.00 227 ASN B O 1
ATOM 4166 N N . LYS B 1 230 ? 35.457 47.293 -2.286 1.00 32.86 228 LYS B N 1
ATOM 4167 C CA . LYS B 1 230 ? 35.633 46.805 -0.920 1.00 33.71 228 LYS B CA 1
ATOM 4168 C C . LYS B 1 230 ? 34.405 47.070 -0.047 1.00 33.39 228 LYS B C 1
ATOM 4169 O O . LYS B 1 230 ? 33.861 46.153 0.584 1.00 33.97 228 LYS B O 1
ATOM 4175 N N . ASP B 1 231 ? 33.963 48.318 0.018 1.00 32.74 229 ASP B N 1
ATOM 4176 C CA . ASP B 1 231 ? 32.834 48.582 0.889 1.00 31.82 229 ASP B CA 1
ATOM 4177 C C . ASP B 1 231 ? 31.491 48.062 0.399 1.00 31.54 229 ASP B C 1
ATOM 4178 O O . ASP B 1 231 ? 30.698 47.593 1.228 1.00 31.06 229 ASP B O 1
ATOM 4183 N N . PHE B 1 232 ? 31.268 48.054 -0.917 1.00 29.73 230 PHE B N 1
ATOM 4184 C CA . PHE B 1 232 ? 30.123 47.326 -1.456 1.00 29.18 230 PHE B CA 1
ATOM 4185 C C . PHE B 1 232 ? 30.135 45.896 -0.881 1.00 28.87 230 PHE B C 1
ATOM 4186 O O . PHE B 1 232 ? 29.173 45.475 -0.241 1.00 28.00 230 PHE B O 1
ATOM 4194 N N . PHE B 1 233 ? 31.252 45.184 -1.104 1.00 28.66 231 PHE B N 1
ATOM 4195 C CA . PHE B 1 233 ? 31.373 43.751 -0.793 1.00 28.33 231 PHE B CA 1
ATOM 4196 C C . PHE B 1 233 ? 31.293 43.529 0.695 1.00 28.74 231 PHE B C 1
ATOM 4197 O O . PHE B 1 233 ? 30.749 42.527 1.142 1.00 29.22 231 PHE B O 1
ATOM 4205 N N . GLN B 1 234 ? 31.840 44.480 1.453 1.00 29.53 232 GLN B N 1
ATOM 4206 C CA . GLN B 1 234 ? 31.732 44.474 2.915 1.00 30.99 232 GLN B CA 1
ATOM 4207 C C . GLN B 1 234 ? 30.292 44.413 3.445 1.00 30.67 232 GLN B C 1
ATOM 4208 O O . GLN B 1 234 ? 30.044 43.618 4.336 1.00 31.62 232 GLN B O 1
ATOM 4214 N N . LYS B 1 235 ? 29.357 45.188 2.871 1.00 30.15 233 LYS B N 1
ATOM 4215 C CA . LYS B 1 235 ? 27.954 45.253 3.341 1.00 29.66 233 LYS B CA 1
ATOM 4216 C C . LYS B 1 235 ? 27.055 44.131 2.829 1.00 28.77 233 LYS B C 1
ATOM 4217 O O . LYS B 1 235 ? 25.987 43.905 3.399 1.00 29.62 233 LYS B O 1
ATOM 4223 N N . MET B 1 236 ? 27.442 43.486 1.723 1.00 27.09 234 MET B N 1
ATOM 4224 C CA . MET B 1 236 ? 26.742 42.310 1.222 1.00 25.77 234 MET B CA 1
ATOM 4225 C C . MET B 1 236 ? 26.688 41.209 2.278 1.00 25.31 234 MET B C 1
ATOM 4226 O O . MET B 1 236 ? 27.584 41.109 3.107 1.00 24.43 234 MET B O 1
ATOM 4231 N N . LYS B 1 237 ? 25.648 40.377 2.202 1.00 25.38 235 LYS B N 1
ATOM 4232 C CA . LYS B 1 237 ? 25.536 39.156 2.985 1.00 24.72 235 LYS B CA 1
ATOM 4233 C C . LYS B 1 237 ? 26.663 38.204 2.649 1.00 25.16 235 LYS B C 1
ATOM 4234 O O . LYS B 1 237 ? 27.090 38.096 1.501 1.00 24.88 235 LYS B O 1
ATOM 4240 N N . GLU B 1 238 ? 27.132 37.494 3.666 1.00 25.54 236 GLU B N 1
ATOM 4241 C CA . GLU B 1 238 ? 28.187 36.538 3.501 1.00 25.71 236 GLU B CA 1
ATOM 4242 C C . GLU B 1 238 ? 27.717 35.346 2.689 1.00 25.53 236 GLU B C 1
ATOM 4243 O O . GLU B 1 238 ? 28.549 34.609 2.110 1.00 24.76 236 GLU B O 1
ATOM 4249 N N . THR B 1 239 ? 26.386 35.187 2.642 1.00 24.02 237 THR B N 1
ATOM 4250 C CA . THR B 1 239 ? 25.727 34.169 1.809 1.00 24.06 237 THR B CA 1
ATOM 4251 C C . THR B 1 239 ? 25.361 34.559 0.382 1.00 22.79 237 THR B C 1
ATOM 4252 O O . THR B 1 239 ? 24.942 33.707 -0.358 1.00 23.12 237 THR B O 1
ATOM 4256 N N . ALA B 1 240 ? 25.540 35.816 -0.001 1.00 23.18 238 ALA B N 1
ATOM 4257 C CA . ALA B 1 240 ? 25.026 36.326 -1.270 1.00 24.11 238 ALA B CA 1
ATOM 4258 C C . ALA B 1 240 ? 25.902 36.032 -2.479 1.00 24.02 238 ALA B C 1
ATOM 4259 O O . ALA B 1 240 ? 27.104 35.816 -2.365 1.00 23.87 238 ALA B O 1
ATOM 4261 N N . VAL B 1 241 ? 25.292 36.134 -3.650 1.00 24.40 239 VAL B N 1
ATOM 4262 C CA . VAL B 1 241 ? 25.972 35.803 -4.886 1.00 24.39 239 VAL B CA 1
ATOM 4263 C C . VAL B 1 241 ? 26.036 37.047 -5.722 1.00 24.98 239 VAL B C 1
ATOM 4264 O O . VAL B 1 241 ? 25.019 37.741 -5.854 1.00 25.72 239 VAL B O 1
ATOM 4268 N N . PHE B 1 242 ? 27.219 37.334 -6.278 1.00 25.74 240 PHE B N 1
ATOM 4269 C CA . PHE B 1 242 ? 27.468 38.547 -7.067 1.00 25.54 240 PHE B CA 1
ATOM 4270 C C . PHE B 1 242 ? 27.695 38.250 -8.551 1.00 26.12 240 PHE B C 1
ATOM 4271 O O . PHE B 1 242 ? 28.665 37.581 -8.938 1.00 25.71 240 PHE B O 1
ATOM 4279 N N . ILE B 1 243 ? 26.787 38.770 -9.378 1.00 26.95 241 ILE B N 1
ATOM 4280 C CA . ILE B 1 243 ? 26.843 38.653 -10.847 1.00 27.29 241 ILE B CA 1
ATOM 4281 C C . ILE B 1 243 ? 27.108 40.010 -11.601 1.00 28.74 241 ILE B C 1
ATOM 4282 O O . ILE B 1 243 ? 26.368 41.000 -11.429 1.00 28.77 241 ILE B O 1
ATOM 4287 N N . ASN B 1 244 ? 28.133 40.039 -12.462 1.00 29.01 242 ASN B N 1
ATOM 4288 C CA . ASN B 1 244 ? 28.366 41.193 -13.309 1.00 28.30 242 ASN B CA 1
ATOM 4289 C C . ASN B 1 244 ? 28.348 40.881 -14.780 1.00 29.31 242 ASN B C 1
ATOM 4290 O O . ASN B 1 244 ? 29.216 40.152 -15.302 1.00 30.05 242 ASN B O 1
ATOM 4295 N N . ILE B 1 245 ? 27.414 41.510 -15.472 1.00 27.92 243 ILE B N 1
ATOM 4296 C CA . ILE B 1 245 ? 27.372 41.415 -16.910 1.00 28.12 243 ILE B CA 1
ATOM 4297 C C . ILE B 1 245 ? 27.571 42.796 -17.589 1.00 28.62 243 ILE B C 1
ATOM 4298 O O . ILE B 1 245 ? 27.538 42.889 -18.820 1.00 28.99 243 ILE B O 1
ATOM 4303 N N . SER B 1 246 ? 27.849 43.850 -16.804 1.00 27.85 244 SER B N 1
ATOM 4304 C CA . SER B 1 246 ? 27.942 45.178 -17.384 1.00 26.87 244 SER B CA 1
ATOM 4305 C C . SER B 1 246 ? 29.281 45.388 -18.088 1.00 26.55 244 SER B C 1
ATOM 4306 O O . SER B 1 246 ? 29.437 45.009 -19.248 1.00 26.35 244 SER B O 1
ATOM 4309 N N . ARG B 1 247 ? 30.250 45.946 -17.378 1.00 26.40 245 ARG B N 1
ATOM 4310 C CA . ARG B 1 247 ? 31.603 46.117 -17.869 1.00 26.58 245 ARG B CA 1
ATOM 4311 C C . ARG B 1 247 ? 32.603 45.749 -16.738 1.00 26.77 245 ARG B C 1
ATOM 4312 O O . ARG B 1 247 ? 32.271 45.808 -15.537 1.00 26.57 245 ARG B O 1
ATOM 4320 N N . GLY B 1 248 ? 33.828 45.346 -17.099 1.00 26.56 246 GLY B N 1
ATOM 4321 C CA . GLY B 1 248 ? 34.856 45.067 -16.085 1.00 26.55 246 GLY B CA 1
ATOM 4322 C C . GLY B 1 248 ? 35.120 46.172 -15.061 1.00 26.89 246 GLY B C 1
ATOM 4323 O O . GLY B 1 248 ? 35.206 45.932 -13.834 1.00 26.64 246 GLY B O 1
ATOM 4324 N N . ASP B 1 249 ? 35.233 47.392 -15.573 1.00 27.23 247 ASP B N 1
ATOM 4325 C CA . ASP B 1 249 ? 35.601 48.519 -14.790 1.00 28.70 247 ASP B CA 1
ATOM 4326 C C . ASP B 1 249 ? 34.534 48.934 -13.776 1.00 29.28 247 ASP B C 1
ATOM 4327 O O . ASP B 1 249 ? 34.807 49.748 -12.927 1.00 29.38 247 ASP B O 1
ATOM 4332 N N . VAL B 1 250 ? 33.325 48.396 -13.856 1.00 30.06 248 VAL B N 1
ATOM 4333 C CA . VAL B 1 250 ? 32.366 48.681 -12.754 1.00 30.67 248 VAL B CA 1
ATOM 4334 C C . VAL B 1 250 ? 32.847 48.025 -11.450 1.00 29.84 248 VAL B C 1
ATOM 4335 O O . VAL B 1 250 ? 32.609 48.568 -10.386 1.00 29.44 248 VAL B O 1
ATOM 4339 N N . VAL B 1 251 ? 33.552 46.894 -11.567 1.00 29.19 249 VAL B N 1
ATOM 4340 C CA . VAL B 1 251 ? 34.098 46.156 -10.411 1.00 29.29 249 VAL B CA 1
ATOM 4341 C C . VAL B 1 251 ? 35.542 46.541 -9.970 1.00 29.80 249 VAL B C 1
ATOM 4342 O O . VAL B 1 251 ? 36.458 46.593 -10.811 1.00 28.97 249 VAL B O 1
ATOM 4346 N N . ASN B 1 252 ? 35.757 46.766 -8.668 1.00 29.10 250 ASN B N 1
ATOM 4347 C CA . ASN B 1 252 ? 37.123 46.677 -8.156 1.00 29.63 250 ASN B CA 1
ATOM 4348 C C . ASN B 1 252 ? 37.521 45.214 -8.002 1.00 31.12 250 ASN B C 1
ATOM 4349 O O . ASN B 1 252 ? 37.052 44.512 -7.063 1.00 31.74 250 ASN B O 1
ATOM 4354 N N . GLN B 1 253 ? 38.372 44.749 -8.928 1.00 30.97 251 GLN B N 1
ATOM 4355 C CA . GLN B 1 253 ? 38.695 43.323 -9.075 1.00 31.05 251 GLN B CA 1
ATOM 4356 C C . GLN B 1 253 ? 39.454 42.724 -7.915 1.00 31.94 251 GLN B C 1
ATOM 4357 O O . GLN B 1 253 ? 39.170 41.596 -7.492 1.00 33.34 251 GLN B O 1
ATOM 4363 N N . ASP B 1 254 ? 40.403 43.479 -7.385 1.00 32.82 252 ASP B N 1
ATOM 4364 C CA . ASP B 1 254 ? 41.100 43.090 -6.157 1.00 33.14 252 ASP B CA 1
ATOM 4365 C C . ASP B 1 254 ? 40.198 42.926 -4.936 1.00 32.87 252 ASP B C 1
ATOM 4366 O O . ASP B 1 254 ? 40.376 41.990 -4.150 1.00 33.93 252 ASP B O 1
ATOM 4371 N N . ASP B 1 255 ? 39.253 43.846 -4.773 1.00 31.61 253 ASP B N 1
ATOM 4372 C CA . ASP B 1 255 ? 38.345 43.809 -3.643 1.00 31.14 253 ASP B CA 1
ATOM 4373 C C . ASP B 1 255 ? 37.497 42.589 -3.836 1.00 29.85 253 ASP B C 1
ATOM 4374 O O . ASP B 1 255 ? 37.215 41.873 -2.887 1.00 29.32 253 ASP B O 1
ATOM 4379 N N . LEU B 1 256 ? 37.110 42.323 -5.082 1.00 28.81 254 LEU B N 1
ATOM 4380 C CA . LEU B 1 256 ? 36.295 41.108 -5.325 1.00 28.37 254 LEU B CA 1
ATOM 4381 C C . LEU B 1 256 ? 37.095 39.834 -4.986 1.00 27.21 254 LEU B C 1
ATOM 4382 O O . LEU B 1 256 ? 36.629 39.001 -4.207 1.00 27.82 254 LEU B O 1
ATOM 4387 N N . TYR B 1 257 ? 38.276 39.677 -5.579 1.00 26.06 255 TYR B N 1
ATOM 4388 C CA . TYR B 1 257 ? 39.171 38.579 -5.181 1.00 26.39 255 TYR B CA 1
ATOM 4389 C C . TYR B 1 257 ? 39.251 38.481 -3.661 1.00 25.78 255 TYR B C 1
ATOM 4390 O O . TYR B 1 257 ? 39.067 37.425 -3.102 1.00 25.61 255 TYR B O 1
ATOM 4399 N N . GLN B 1 258 ? 39.537 39.589 -3.003 1.00 25.36 256 GLN B N 1
ATOM 4400 C CA . GLN B 1 258 ? 39.732 39.563 -1.540 1.00 26.03 256 GLN B CA 1
ATOM 4401 C C . GLN B 1 258 ? 38.520 39.034 -0.815 1.00 26.12 256 GLN B C 1
ATOM 4402 O O . GLN B 1 258 ? 38.673 38.239 0.118 1.00 26.79 256 GLN B O 1
ATOM 4408 N N . ALA B 1 259 ? 37.337 39.493 -1.253 1.00 25.56 257 ALA B N 1
ATOM 4409 C CA . ALA B 1 259 ? 36.035 39.169 -0.669 1.00 25.60 257 ALA B CA 1
ATOM 4410 C C . ALA B 1 259 ? 35.647 37.695 -0.777 1.00 25.44 257 ALA B C 1
ATOM 4411 O O . ALA B 1 259 ? 35.145 37.087 0.198 1.00 25.15 257 ALA B O 1
ATOM 4413 N N . LEU B 1 260 ? 35.879 37.145 -1.962 1.00 24.88 258 LEU B N 1
ATOM 4414 C CA . LEU B 1 260 ? 35.623 35.749 -2.264 1.00 25.37 258 LEU B CA 1
ATOM 4415 C C . LEU B 1 260 ? 36.548 34.803 -1.526 1.00 26.49 258 LEU B C 1
ATOM 4416 O O . LEU B 1 260 ? 36.087 33.754 -1.052 1.00 27.82 258 LEU B O 1
ATOM 4421 N N . ALA B 1 261 ? 37.842 35.172 -1.445 1.00 25.80 259 ALA B N 1
ATOM 4422 C CA . ALA B 1 261 ? 38.873 34.379 -0.787 1.00 24.98 259 ALA B CA 1
ATOM 4423 C C . ALA B 1 261 ? 38.734 34.375 0.743 1.00 25.36 259 ALA B C 1
ATOM 4424 O O . ALA B 1 261 ? 39.149 33.420 1.404 1.00 25.06 259 ALA B O 1
ATOM 4426 N N . SER B 1 262 ? 38.151 35.430 1.305 1.00 25.54 260 SER B N 1
ATOM 4427 C CA . SER B 1 262 ? 37.937 35.507 2.750 1.00 25.88 260 SER B CA 1
ATOM 4428 C C . SER B 1 262 ? 36.494 35.196 3.240 1.00 26.23 260 SER B C 1
ATOM 4429 O O . SER B 1 262 ? 36.182 35.272 4.441 1.00 26.52 260 SER B O 1
ATOM 4432 N N . GLY B 1 263 ? 35.616 34.837 2.307 1.00 27.13 261 GLY B N 1
ATOM 4433 C CA . GLY B 1 263 ? 34.268 34.389 2.628 1.00 27.13 261 GLY B CA 1
ATOM 4434 C C . GLY B 1 263 ? 33.338 35.525 2.978 1.00 28.28 261 GLY B C 1
ATOM 4435 O O . GLY B 1 263 ? 32.355 35.322 3.696 1.00 28.39 261 GLY B O 1
ATOM 4436 N N . LYS B 1 264 ? 33.659 36.725 2.496 1.00 28.52 262 LYS B N 1
ATOM 4437 C CA . LYS B 1 264 ? 32.812 37.899 2.714 1.00 29.69 262 LYS B CA 1
ATOM 4438 C C . LYS B 1 264 ? 31.534 37.893 1.873 1.00 30.00 262 LYS B C 1
ATOM 4439 O O . LYS B 1 264 ? 30.543 38.531 2.241 1.00 30.95 262 LYS B O 1
ATOM 4445 N N . ILE B 1 265 ? 31.600 37.225 0.724 1.00 29.83 263 ILE B N 1
ATOM 4446 C CA . ILE B 1 265 ? 30.421 36.845 -0.040 1.00 30.01 263 ILE B CA 1
ATOM 4447 C C . ILE B 1 265 ? 30.558 35.357 -0.405 1.00 29.72 263 ILE B C 1
ATOM 4448 O O . ILE B 1 265 ? 31.651 34.789 -0.324 1.00 29.65 263 ILE B O 1
ATOM 4453 N N . ALA B 1 266 ? 29.453 34.748 -0.793 1.00 28.66 264 ALA B N 1
ATOM 4454 C CA . ALA B 1 266 ? 29.451 33.346 -1.151 1.00 28.23 264 ALA B CA 1
ATOM 4455 C C . ALA B 1 266 ? 30.105 32.995 -2.521 1.00 27.61 264 ALA B C 1
ATOM 4456 O O . ALA B 1 266 ? 30.806 32.001 -2.602 1.00 28.06 264 ALA B O 1
ATOM 4458 N N . ALA B 1 267 ? 29.914 33.808 -3.562 1.00 27.20 265 ALA B N 1
ATOM 4459 C CA . ALA B 1 267 ? 30.454 33.512 -4.911 1.00 26.50 265 ALA B CA 1
ATOM 4460 C C . ALA B 1 267 ? 30.177 34.618 -5.913 1.00 26.34 265 ALA B C 1
ATOM 4461 O O . ALA B 1 267 ? 29.404 35.520 -5.635 1.00 26.79 265 ALA B O 1
ATOM 4463 N N . ALA B 1 268 ? 30.775 34.522 -7.096 1.00 26.39 266 ALA B N 1
ATOM 4464 C CA . ALA B 1 268 ? 30.647 35.546 -8.104 1.00 26.84 266 ALA B CA 1
ATOM 4465 C C . ALA B 1 268 ? 30.678 34.958 -9.482 1.00 27.41 266 ALA B C 1
ATOM 4466 O O . ALA B 1 268 ? 31.500 34.103 -9.816 1.00 28.40 266 ALA B O 1
ATOM 4468 N N . GLY B 1 269 ? 29.770 35.437 -10.301 1.00 27.62 267 GLY B N 1
ATOM 4469 C CA . GLY B 1 269 ? 29.765 35.056 -11.702 1.00 27.44 267 GLY B CA 1
ATOM 4470 C C . GLY B 1 269 ? 30.028 36.306 -12.529 1.00 26.73 267 GLY B C 1
ATOM 4471 O O . GLY B 1 269 ? 29.348 37.319 -12.364 1.00 26.66 267 GLY B O 1
ATOM 4472 N N . LEU B 1 270 ? 31.014 36.245 -13.404 1.00 26.05 268 LEU B N 1
ATOM 4473 C CA . LEU B 1 270 ? 31.325 37.426 -14.222 1.00 26.13 268 LEU B CA 1
ATOM 4474 C C . LEU B 1 270 ? 31.360 37.159 -15.720 1.00 26.31 268 LEU B C 1
ATOM 4475 O O . LEU B 1 270 ? 32.110 36.285 -16.175 1.00 27.73 268 LEU B O 1
ATOM 4480 N N . ASP B 1 271 ? 30.581 37.910 -16.491 1.00 26.60 269 ASP B N 1
ATOM 4481 C CA . ASP B 1 271 ? 30.676 37.817 -17.945 1.00 26.76 269 ASP B CA 1
ATOM 4482 C C . ASP B 1 271 ? 31.651 38.798 -18.542 1.00 26.14 269 ASP B C 1
ATOM 4483 O O . ASP B 1 271 ? 31.912 38.749 -19.753 1.00 26.74 269 ASP B O 1
ATOM 4488 N N . VAL B 1 272 ? 32.177 39.688 -17.712 1.00 26.32 270 VAL B N 1
ATOM 4489 C CA . VAL B 1 272 ? 33.122 40.776 -18.130 1.00 25.54 270 VAL B CA 1
ATOM 4490 C C . VAL B 1 272 ? 34.253 40.943 -17.112 1.00 25.66 270 VAL B C 1
ATOM 4491 O O . VAL B 1 272 ? 34.018 40.755 -15.890 1.00 26.34 270 VAL B O 1
ATOM 4495 N N . THR B 1 273 ? 35.451 41.334 -17.561 1.00 24.67 271 THR B N 1
ATOM 4496 C CA . THR B 1 273 ? 36.605 41.509 -16.647 1.00 24.10 271 THR B CA 1
ATOM 4497 C C . THR B 1 273 ? 37.422 42.712 -17.075 1.00 25.09 271 THR B C 1
ATOM 4498 O O . THR B 1 273 ? 37.059 43.368 -18.043 1.00 25.66 271 THR B O 1
ATOM 4502 N N . SER B 1 274 ? 38.502 43.003 -16.337 1.00 25.34 272 SER B N 1
ATOM 4503 C CA . SER B 1 274 ? 39.435 44.064 -16.653 1.00 24.88 272 SER B CA 1
ATOM 4504 C C . SER B 1 274 ? 40.833 43.504 -16.529 1.00 24.78 272 SER B C 1
ATOM 4505 O O . SER B 1 274 ? 41.215 43.067 -15.461 1.00 26.09 272 SER B O 1
ATOM 4508 N N . PRO B 1 275 ? 41.610 43.432 -17.623 1.00 24.67 273 PRO B N 1
ATOM 4509 C CA . PRO B 1 275 ? 41.307 43.676 -19.038 1.00 24.32 273 PRO B CA 1
ATOM 4510 C C . PRO B 1 275 ? 40.538 42.446 -19.625 1.00 24.44 273 PRO B C 1
ATOM 4511 O O . PRO B 1 275 ? 40.260 41.490 -18.892 1.00 24.12 273 PRO B O 1
ATOM 4515 N N . GLU B 1 276 ? 40.175 42.496 -20.901 1.00 23.33 274 GLU B N 1
ATOM 4516 C CA . GLU B 1 276 ? 39.647 41.335 -21.583 1.00 24.02 274 GLU B CA 1
ATOM 4517 C C . GLU B 1 276 ? 40.628 41.054 -22.703 1.00 23.20 274 GLU B C 1
ATOM 4518 O O . GLU B 1 276 ? 41.006 41.980 -23.409 1.00 22.96 274 GLU B O 1
ATOM 4524 N N . PRO B 1 277 ? 41.085 39.794 -22.850 1.00 23.36 275 PRO B N 1
ATOM 4525 C CA . PRO B 1 277 ? 40.902 38.582 -22.002 1.00 23.38 275 PRO B CA 1
ATOM 4526 C C . PRO B 1 277 ? 41.540 38.675 -20.640 1.00 24.18 275 PRO B C 1
ATOM 4527 O O . PRO B 1 277 ? 42.610 39.266 -20.484 1.00 23.43 275 PRO B O 1
ATOM 4531 N N . LEU B 1 278 ? 40.923 38.048 -19.646 1.00 25.45 276 LEU B N 1
ATOM 4532 C CA . LEU B 1 278 ? 41.635 37.935 -18.364 1.00 26.01 276 LEU B CA 1
ATOM 4533 C C . LEU B 1 278 ? 42.835 36.983 -18.503 1.00 26.07 276 LEU B C 1
ATOM 4534 O O . LEU B 1 278 ? 42.678 35.860 -18.998 1.00 26.69 276 LEU B O 1
ATOM 4539 N N . PRO B 1 279 ? 44.030 37.390 -18.002 1.00 25.93 277 PRO B N 1
ATOM 4540 C CA . PRO B 1 279 ? 45.165 36.493 -18.100 1.00 25.10 277 PRO B CA 1
ATOM 4541 C C . PRO B 1 279 ? 44.868 35.151 -17.389 1.00 25.09 277 PRO B C 1
ATOM 4542 O O . PRO B 1 279 ? 44.093 35.082 -16.426 1.00 25.76 277 PRO B O 1
ATOM 4546 N N . THR B 1 280 ? 45.492 34.088 -17.837 1.00 25.08 278 THR B N 1
ATOM 4547 C CA . THR B 1 280 ? 45.072 32.765 -17.418 1.00 24.79 278 THR B CA 1
ATOM 4548 C C . THR B 1 280 ? 45.557 32.449 -16.026 1.00 25.26 278 THR B C 1
ATOM 4549 O O . THR B 1 280 ? 45.017 31.530 -15.388 1.00 26.10 278 THR B O 1
ATOM 4553 N N . ASN B 1 281 ? 46.527 33.235 -15.553 1.00 23.92 279 ASN B N 1
ATOM 4554 C CA . ASN B 1 281 ? 47.109 33.068 -14.211 1.00 24.05 279 ASN B CA 1
ATOM 4555 C C . ASN B 1 281 ? 46.584 34.126 -13.222 1.00 24.51 279 ASN B C 1
ATOM 4556 O O . ASN B 1 281 ? 47.226 34.418 -12.210 1.00 26.19 279 ASN B O 1
ATOM 4561 N N . HIS B 1 282 ? 45.446 34.723 -13.516 1.00 24.43 280 HIS B N 1
ATOM 4562 C CA . HIS B 1 282 ? 44.976 35.815 -12.695 1.00 24.62 280 HIS B CA 1
ATOM 4563 C C . HIS B 1 282 ? 44.439 35.260 -11.358 1.00 25.66 280 HIS B C 1
ATOM 4564 O O . HIS B 1 282 ? 43.944 34.123 -11.294 1.00 25.55 280 HIS B O 1
ATOM 4571 N N . PRO B 1 283 ? 44.554 36.039 -10.269 1.00 26.29 281 PRO B N 1
ATOM 4572 C CA . PRO B 1 283 ? 44.034 35.508 -8.992 1.00 25.57 281 PRO B CA 1
ATOM 4573 C C . PRO B 1 283 ? 42.589 35.011 -8.983 1.00 25.81 281 PRO B C 1
ATOM 4574 O O . PRO B 1 283 ? 42.324 34.054 -8.266 1.00 26.61 281 PRO B O 1
ATOM 4578 N N . LEU B 1 284 ? 41.654 35.628 -9.717 1.00 25.73 282 LEU B N 1
ATOM 4579 C CA . LEU B 1 284 ? 40.246 35.188 -9.665 1.00 26.21 282 LEU B CA 1
ATOM 4580 C C . LEU B 1 284 ? 40.068 33.806 -10.283 1.00 27.12 282 LEU B C 1
ATOM 4581 O O . LEU B 1 284 ? 39.156 33.071 -9.886 1.00 29.26 282 LEU B O 1
ATOM 4586 N N . LEU B 1 285 ? 40.942 33.435 -11.216 1.00 27.50 283 LEU B N 1
ATOM 4587 C CA . LEU B 1 285 ? 40.899 32.094 -11.804 1.00 28.40 283 LEU B CA 1
ATOM 4588 C C . LEU B 1 285 ? 41.447 30.993 -10.893 1.00 28.33 283 LEU B C 1
ATOM 4589 O O . LEU B 1 285 ? 41.406 29.846 -11.279 1.00 29.49 283 LEU B O 1
ATOM 4594 N N . THR B 1 286 ? 41.922 31.332 -9.690 1.00 28.22 284 THR B N 1
ATOM 4595 C CA . THR B 1 286 ? 42.346 30.315 -8.712 1.00 27.12 284 THR B CA 1
ATOM 4596 C C . THR B 1 286 ? 41.282 29.996 -7.646 1.00 27.92 284 THR B C 1
ATOM 4597 O O . THR B 1 286 ? 41.564 29.227 -6.684 1.00 27.16 284 THR B O 1
ATOM 4601 N N . LEU B 1 287 ? 40.093 30.600 -7.781 1.00 26.76 285 LEU B N 1
ATOM 4602 C CA . LEU B 1 287 ? 39.046 30.449 -6.756 1.00 27.45 285 LEU B CA 1
ATOM 4603 C C . LEU B 1 287 ? 37.907 29.600 -7.236 1.00 27.66 285 LEU B C 1
ATOM 4604 O O . LEU B 1 287 ? 37.301 29.918 -8.273 1.00 27.75 285 LEU B O 1
ATOM 4609 N N . LYS B 1 288 ? 37.584 28.560 -6.466 1.00 27.18 286 LYS B N 1
ATOM 4610 C CA . LYS B 1 288 ? 36.518 27.657 -6.819 1.00 29.84 286 LYS B CA 1
ATOM 4611 C C . LYS B 1 288 ? 35.097 28.286 -6.725 1.00 28.88 286 LYS B C 1
ATOM 4612 O O . LYS B 1 288 ? 34.111 27.649 -7.116 1.00 28.97 286 LYS B O 1
ATOM 4618 N N . ASN B 1 289 ? 34.999 29.491 -6.156 1.00 28.08 287 ASN B N 1
ATOM 4619 C CA . ASN B 1 289 ? 33.703 30.156 -5.943 1.00 27.43 287 ASN B CA 1
ATOM 4620 C C . ASN B 1 289 ? 33.556 31.381 -6.847 1.00 26.37 287 ASN B C 1
ATOM 4621 O O . ASN B 1 289 ? 32.786 32.294 -6.587 1.00 25.38 287 ASN B O 1
ATOM 4626 N N . CYS B 1 290 ? 34.304 31.354 -7.935 1.00 26.00 288 CYS B N 1
ATOM 4627 C CA . CYS B 1 290 ? 34.287 32.395 -8.930 1.00 25.66 288 CYS B CA 1
ATOM 4628 C C . CYS B 1 290 ? 34.145 31.749 -10.281 1.00 26.53 288 CYS B C 1
ATOM 4629 O O . CYS B 1 290 ? 34.992 30.880 -10.660 1.00 25.87 288 CYS B O 1
ATOM 4632 N N . VAL B 1 291 ? 33.083 32.146 -11.000 1.00 26.45 289 VAL B N 1
ATOM 4633 C CA . VAL B 1 291 ? 32.857 31.681 -12.356 1.00 26.26 289 VAL B CA 1
ATOM 4634 C C . VAL B 1 291 ? 33.113 32.861 -13.308 1.00 26.27 289 VAL B C 1
ATOM 4635 O O . VAL B 1 291 ? 32.616 33.958 -13.063 1.00 25.34 289 VAL B O 1
ATOM 4639 N N . ILE B 1 292 ? 33.882 32.628 -14.375 1.00 26.21 290 ILE B N 1
ATOM 4640 C CA . ILE B 1 292 ? 34.230 33.719 -15.341 1.00 26.41 290 ILE B CA 1
ATOM 4641 C C . ILE B 1 292 ? 33.966 33.263 -16.761 1.00 26.61 290 ILE B C 1
ATOM 4642 O O . ILE B 1 292 ? 34.509 32.225 -17.188 1.00 27.01 290 ILE B O 1
ATOM 4647 N N . LEU B 1 293 ? 33.112 34.009 -17.481 1.00 25.81 291 LEU B N 1
ATOM 4648 C CA . LEU B 1 293 ? 32.809 33.702 -18.889 1.00 25.25 291 LEU B CA 1
ATOM 4649 C C . LEU B 1 293 ? 33.408 34.794 -19.709 1.00 24.91 291 LEU B C 1
ATOM 4650 O O . LEU B 1 293 ? 33.548 35.915 -19.184 1.00 26.04 291 LEU B O 1
ATOM 4655 N N . PRO B 1 294 ? 33.731 34.504 -20.990 1.00 23.87 292 PRO B N 1
ATOM 4656 C CA . PRO B 1 294 ? 34.487 35.389 -21.887 1.00 23.64 292 PRO B CA 1
ATOM 4657 C C . PRO B 1 294 ? 33.613 36.394 -22.671 1.00 23.68 292 PRO B C 1
ATOM 4658 O O . PRO B 1 294 ? 33.730 36.516 -23.895 1.00 23.19 292 PRO B O 1
ATOM 4662 N N . HIS B 1 295 ? 32.745 37.104 -21.953 1.00 23.98 293 HIS B N 1
ATOM 4663 C CA . HIS B 1 295 ? 31.905 38.158 -22.555 1.00 23.05 293 HIS B CA 1
ATOM 4664 C C . HIS B 1 295 ? 31.012 37.638 -23.668 1.00 22.41 293 HIS B C 1
ATOM 4665 O O . HIS B 1 295 ? 31.049 38.117 -24.816 1.00 21.61 293 HIS B O 1
ATOM 4672 N N . ILE B 1 296 ? 30.213 36.642 -23.307 1.00 22.11 294 ILE B N 1
ATOM 4673 C CA . ILE B 1 296 ? 29.372 35.910 -24.272 1.00 20.69 294 ILE B CA 1
ATOM 4674 C C . ILE B 1 296 ? 27.885 36.233 -24.082 1.00 20.76 294 ILE B C 1
ATOM 4675 O O . ILE B 1 296 ? 26.998 35.528 -24.591 1.00 19.67 294 ILE B O 1
ATOM 4680 N N . GLY B 1 297 ? 27.603 37.320 -23.371 1.00 23.56 295 GLY B N 1
ATOM 4681 C CA . GLY B 1 297 ? 26.181 37.814 -23.204 1.00 23.60 295 GLY B CA 1
ATOM 4682 C C . GLY B 1 297 ? 25.295 37.610 -24.436 1.00 25.67 295 GLY B C 1
ATOM 4683 O O . GLY B 1 297 ? 24.310 36.877 -24.393 1.00 24.96 295 GLY B O 1
ATOM 4684 N N . SER B 1 298 ? 25.655 38.249 -25.558 1.00 27.57 296 SER B N 1
ATOM 4685 C CA . SER B 1 298 ? 24.812 38.198 -26.754 1.00 28.97 296 SER B CA 1
ATOM 4686 C C . SER B 1 298 ? 25.105 37.024 -27.721 1.00 29.50 296 SER B C 1
ATOM 4687 O O . SER B 1 298 ? 24.670 37.032 -28.883 1.00 29.28 296 SER B O 1
ATOM 4690 N N . ALA B 1 299 ? 25.819 36.011 -27.249 1.00 29.83 297 ALA B N 1
ATOM 4691 C CA . ALA B 1 299 ? 26.234 34.920 -28.131 1.00 29.54 297 ALA B CA 1
ATOM 4692 C C . ALA B 1 299 ? 25.146 33.861 -28.405 1.00 30.22 297 ALA B C 1
ATOM 4693 O O . ALA B 1 299 ? 25.177 32.742 -27.833 1.00 29.32 297 ALA B O 1
ATOM 4695 N N . THR B 1 300 ? 24.177 34.229 -29.252 1.00 29.03 298 THR B N 1
ATOM 4696 C CA . THR B 1 300 ? 23.534 33.256 -30.104 1.00 29.37 298 THR B CA 1
ATOM 4697 C C . THR B 1 300 ? 23.716 33.751 -31.518 1.00 29.75 298 THR B C 1
ATOM 4698 O O . THR B 1 300 ? 23.652 34.965 -31.760 1.00 29.17 298 THR B O 1
ATOM 4702 N N . HIS B 1 301 ? 23.948 32.811 -32.435 1.00 30.24 299 HIS B N 1
ATOM 4703 C CA . HIS B 1 301 ? 24.082 33.091 -33.866 1.00 30.80 299 HIS B CA 1
ATOM 4704 C C . HIS B 1 301 ? 22.970 33.985 -34.415 1.00 29.36 299 HIS B C 1
ATOM 4705 O O . HIS B 1 301 ? 23.268 34.894 -35.166 1.00 28.35 299 HIS B O 1
ATOM 4712 N N . ARG B 1 302 ? 21.713 33.725 -34.046 1.00 28.08 300 ARG B N 1
ATOM 4713 C CA . ARG B 1 302 ? 20.593 34.548 -34.550 1.00 28.55 300 ARG B CA 1
ATOM 4714 C C . ARG B 1 302 ? 20.637 35.986 -34.011 1.00 27.69 300 ARG B C 1
ATOM 4715 O O . ARG B 1 302 ? 20.399 36.941 -34.762 1.00 26.40 300 ARG B O 1
ATOM 4723 N N . THR B 1 303 ? 20.948 36.150 -32.724 1.00 26.82 301 THR B N 1
ATOM 4724 C CA . THR B 1 303 ? 21.136 37.505 -32.186 1.00 26.66 301 THR B CA 1
ATOM 4725 C C . THR B 1 303 ? 22.340 38.191 -32.823 1.00 27.30 301 THR B C 1
ATOM 4726 O O . THR B 1 303 ? 22.356 39.419 -32.974 1.00 26.97 301 THR B O 1
ATOM 4730 N N . ARG B 1 304 ? 23.357 37.410 -33.169 1.00 27.36 302 ARG B N 1
ATOM 4731 C CA . ARG B 1 304 ? 24.608 38.017 -33.620 1.00 28.07 302 ARG B CA 1
ATOM 4732 C C . ARG B 1 304 ? 24.457 38.465 -35.061 1.00 28.38 302 ARG B C 1
ATOM 4733 O O . ARG B 1 304 ? 24.888 39.570 -35.381 1.00 29.33 302 ARG B O 1
ATOM 4741 N N . ASN B 1 305 ? 23.829 37.650 -35.921 1.00 27.61 303 ASN B N 1
ATOM 4742 C CA . ASN B 1 305 ? 23.518 38.121 -37.283 1.00 27.71 303 ASN B CA 1
ATOM 4743 C C . ASN B 1 305 ? 22.623 39.336 -37.324 1.00 27.49 303 ASN B C 1
ATOM 4744 O O . ASN B 1 305 ? 22.819 40.216 -38.177 1.00 28.08 303 ASN B O 1
ATOM 4749 N N . THR B 1 306 ? 21.636 39.400 -36.423 1.00 27.42 304 THR B N 1
ATOM 4750 C CA . THR B 1 306 ? 20.702 40.549 -36.382 1.00 26.83 304 THR B CA 1
ATOM 4751 C C . THR B 1 306 ? 21.488 41.809 -36.045 1.00 26.88 304 THR B C 1
ATOM 4752 O O . THR B 1 306 ? 21.218 42.871 -36.614 1.00 26.24 304 THR B O 1
ATOM 4756 N N . MET B 1 307 ? 22.472 41.654 -35.136 1.00 26.97 305 MET B N 1
ATOM 4757 C CA . MET B 1 307 ? 23.438 42.693 -34.738 1.00 26.99 305 MET B CA 1
ATOM 4758 C C . MET B 1 307 ? 24.332 43.107 -35.891 1.00 25.85 305 MET B C 1
ATOM 4759 O O . MET B 1 307 ? 24.585 44.304 -36.087 1.00 24.70 305 MET B O 1
ATOM 4764 N N . SER B 1 308 ? 24.838 42.111 -36.626 1.00 25.32 306 SER B N 1
ATOM 4765 C CA . SER B 1 308 ? 25.672 42.382 -37.768 1.00 25.53 306 SER B CA 1
ATOM 4766 C C . SER B 1 308 ? 24.854 43.233 -38.732 1.00 25.22 306 SER B C 1
ATOM 4767 O O . SER B 1 308 ? 25.245 44.330 -39.084 1.00 24.87 306 SER B O 1
ATOM 4770 N N . LEU B 1 309 ? 23.685 42.740 -39.108 1.00 25.54 307 LEU B N 1
ATOM 4771 C CA . LEU B 1 309 ? 22.828 43.476 -40.046 1.00 26.11 307 LEU B CA 1
ATOM 4772 C C . LEU B 1 309 ? 22.484 44.885 -39.544 1.00 25.66 307 LEU B C 1
ATOM 4773 O O . LEU B 1 309 ? 22.580 45.844 -40.326 1.00 25.96 307 LEU B O 1
ATOM 4778 N N . LEU B 1 310 ? 22.157 45.031 -38.252 1.00 25.52 308 LEU B N 1
ATOM 4779 C CA . LEU B 1 310 ? 21.903 46.364 -37.673 1.00 26.21 308 LEU B CA 1
ATOM 4780 C C . LEU B 1 310 ? 23.119 47.243 -37.920 1.00 26.20 308 LEU B C 1
ATOM 4781 O O . LEU B 1 310 ? 22.990 48.322 -38.508 1.00 27.72 308 LEU B O 1
ATOM 4786 N N . ALA B 1 311 ? 24.289 46.786 -37.467 1.00 25.27 309 ALA B N 1
ATOM 4787 C CA . ALA B 1 311 ? 25.497 47.593 -37.502 1.00 25.08 309 ALA B CA 1
ATOM 4788 C C . ALA B 1 311 ? 25.727 48.081 -38.936 1.00 26.18 309 ALA B C 1
ATOM 4789 O O . ALA B 1 311 ? 26.135 49.228 -39.138 1.00 27.59 309 ALA B O 1
ATOM 4791 N N . ALA B 1 312 ? 25.416 47.241 -39.925 1.00 26.49 310 ALA B N 1
ATOM 4792 C CA . ALA B 1 312 ? 25.590 47.600 -41.346 1.00 27.10 310 ALA B CA 1
ATOM 4793 C C . ALA B 1 312 ? 24.583 48.625 -41.819 1.00 27.14 310 ALA B C 1
ATOM 4794 O O . ALA B 1 312 ? 24.942 49.582 -42.508 1.00 27.29 310 ALA B O 1
ATOM 4796 N N . ASN B 1 313 ? 23.314 48.409 -41.486 1.00 26.95 311 ASN B N 1
ATOM 4797 C CA . ASN B 1 313 ? 22.282 49.348 -41.920 1.00 26.54 311 ASN B CA 1
ATOM 4798 C C . ASN B 1 313 ? 22.432 50.721 -41.251 1.00 27.04 311 ASN B C 1
ATOM 4799 O O . ASN B 1 313 ? 22.158 51.757 -41.889 1.00 27.55 311 ASN B O 1
ATOM 4804 N N . ASN B 1 314 ? 22.845 50.733 -39.975 1.00 26.99 312 ASN B N 1
ATOM 4805 C CA . ASN B 1 314 ? 23.118 51.986 -39.278 1.00 27.38 312 ASN B CA 1
ATOM 4806 C C . ASN B 1 314 ? 24.244 52.734 -40.039 1.00 27.93 312 ASN B C 1
ATOM 4807 O O . ASN B 1 314 ? 24.187 53.970 -40.210 1.00 27.27 312 ASN B O 1
ATOM 4812 N N . LEU B 1 315 ? 25.269 51.993 -40.455 1.00 27.35 313 LEU B N 1
ATOM 4813 C CA . LEU B 1 315 ? 26.384 52.570 -41.216 1.00 28.52 313 LEU B CA 1
ATOM 4814 C C . LEU B 1 315 ? 25.936 53.182 -42.548 1.00 28.05 313 LEU B C 1
ATOM 4815 O O . LEU B 1 315 ? 26.070 54.396 -42.752 1.00 28.04 313 LEU B O 1
ATOM 4820 N N . LEU B 1 316 ? 25.422 52.337 -43.446 1.00 27.93 314 LEU B N 1
ATOM 4821 C CA . LEU B 1 316 ? 24.795 52.780 -44.711 1.00 28.15 314 LEU B CA 1
ATOM 4822 C C . LEU B 1 316 ? 23.871 53.990 -44.574 1.00 29.07 314 LEU B C 1
ATOM 4823 O O . LEU B 1 316 ? 24.041 54.982 -45.277 1.00 29.11 314 LEU B O 1
ATOM 4828 N N . ALA B 1 317 ? 22.910 53.921 -43.654 1.00 29.40 315 ALA B N 1
ATOM 4829 C CA . ALA B 1 317 ? 21.984 55.037 -43.472 1.00 30.00 315 ALA B CA 1
ATOM 4830 C C . ALA B 1 317 ? 22.709 56.340 -43.121 1.00 30.19 315 ALA B C 1
ATOM 4831 O O . ALA B 1 317 ? 22.348 57.403 -43.639 1.00 30.80 315 ALA B O 1
ATOM 4833 N N . GLY B 1 318 ? 23.739 56.254 -42.276 1.00 30.06 316 GLY B N 1
ATOM 4834 C CA . GLY B 1 318 ? 24.531 57.429 -41.889 1.00 30.07 316 GLY B CA 1
ATOM 4835 C C . GLY B 1 318 ? 25.339 57.999 -43.043 1.00 30.10 316 GLY B C 1
ATOM 4836 O O . GLY B 1 318 ? 25.386 59.204 -43.256 1.00 30.18 316 GLY B O 1
ATOM 4837 N N . LEU B 1 319 ? 25.988 57.105 -43.779 1.00 30.74 317 LEU B N 1
ATOM 4838 C CA . LEU B 1 319 ? 26.755 57.416 -44.994 1.00 30.27 317 LEU B CA 1
ATOM 4839 C C . LEU B 1 319 ? 25.913 58.127 -46.054 1.00 29.39 317 LEU B C 1
ATOM 4840 O O . LEU B 1 319 ? 26.392 59.009 -46.703 1.00 29.97 317 LEU B O 1
ATOM 4845 N N . ARG B 1 320 ? 24.651 57.750 -46.211 1.00 29.11 318 ARG B N 1
ATOM 4846 C CA . ARG B 1 320 ? 23.760 58.387 -47.189 1.00 28.85 318 ARG B CA 1
ATOM 4847 C C . ARG B 1 320 ? 22.899 59.566 -46.647 1.00 28.68 318 ARG B C 1
ATOM 4848 O O . ARG B 1 320 ? 21.998 60.010 -47.321 1.00 28.62 318 ARG B O 1
ATOM 4856 N N . GLY B 1 321 ? 23.169 60.053 -45.437 1.00 29.08 319 GLY B N 1
ATOM 4857 C CA . GLY B 1 321 ? 22.372 61.107 -44.799 1.00 29.91 319 GLY B CA 1
ATOM 4858 C C . GLY B 1 321 ? 20.913 60.738 -44.529 1.00 30.86 319 GLY B C 1
ATOM 4859 O O . GLY B 1 321 ? 20.033 61.602 -44.567 1.00 31.42 319 GLY B O 1
ATOM 4860 N N . GLU B 1 322 ? 20.643 59.466 -44.252 1.00 31.27 320 GLU B N 1
ATOM 4861 C CA . GLU B 1 322 ? 19.265 59.024 -43.980 1.00 32.62 320 GLU B CA 1
ATOM 4862 C C . GLU B 1 322 ? 19.041 58.775 -42.483 1.00 32.98 320 GLU B C 1
ATOM 4863 O O . GLU B 1 322 ? 20.002 58.763 -41.709 1.00 33.29 320 GLU B O 1
ATOM 4869 N N . PRO B 1 323 ? 17.775 58.619 -42.064 1.00 33.18 321 PRO B N 1
ATOM 4870 C CA . PRO B 1 323 ? 17.542 58.118 -40.701 1.00 34.04 321 PRO B CA 1
ATOM 4871 C C . PRO B 1 323 ? 17.988 56.671 -40.554 1.00 35.28 321 PRO B C 1
ATOM 4872 O O . PRO B 1 323 ? 17.750 55.827 -41.437 1.00 35.48 321 PRO B O 1
ATOM 4876 N N . MET B 1 324 ? 18.646 56.414 -39.430 1.00 36.54 322 MET B N 1
ATOM 4877 C CA . MET B 1 324 ? 19.250 55.129 -39.130 1.00 38.07 322 MET B CA 1
ATOM 4878 C C . MET B 1 324 ? 18.277 54.267 -38.342 1.00 37.78 322 MET B C 1
ATOM 4879 O O . MET B 1 324 ? 17.515 54.796 -37.523 1.00 38.51 322 MET B O 1
ATOM 4884 N N . PRO B 1 325 ? 18.280 52.945 -38.595 1.00 38.07 323 PRO B N 1
ATOM 4885 C CA . PRO B 1 325 ? 17.437 52.040 -37.837 1.00 38.57 323 PRO B CA 1
ATOM 4886 C C . PRO B 1 325 ? 17.605 52.210 -36.310 1.00 38.52 323 PRO B C 1
ATOM 4887 O O . PRO B 1 325 ? 16.590 52.366 -35.631 1.00 38.30 323 PRO B O 1
ATOM 4891 N N . SER B 1 326 ? 18.839 52.261 -35.785 1.00 38.07 324 SER B N 1
ATOM 4892 C CA . SER B 1 326 ? 19.066 52.676 -34.372 1.00 38.17 324 SER B CA 1
ATOM 4893 C C . SER B 1 326 ? 20.257 53.625 -34.150 1.00 39.10 324 SER B C 1
ATOM 4894 O O . SER B 1 326 ? 21.395 53.182 -33.899 1.00 39.03 324 SER B O 1
ATOM 4897 N N . GLU B 1 327 ? 19.996 54.929 -34.229 1.00 39.36 325 GLU B N 1
ATOM 4898 C CA . GLU B 1 327 ? 21.018 55.919 -33.938 1.00 39.52 325 GLU B CA 1
ATOM 4899 C C . GLU B 1 327 ? 21.093 56.171 -32.434 1.00 40.24 325 GLU B C 1
ATOM 4900 O O . GLU B 1 327 ? 20.052 56.243 -31.769 1.00 39.30 325 GLU B O 1
ATOM 4906 N N . LEU B 1 328 ? 22.323 56.308 -31.915 1.00 40.64 326 LEU B N 1
ATOM 4907 C CA . LEU B 1 328 ? 22.573 56.820 -30.557 1.00 41.64 326 LEU B CA 1
ATOM 4908 C C . LEU B 1 328 ? 22.349 58.330 -30.494 1.00 42.64 326 LEU B C 1
ATOM 4909 O O . LEU B 1 328 ? 22.908 59.104 -31.293 1.00 41.44 326 LEU B O 1
ATOM 4914 N N . LYS B 1 329 ? 21.583 58.769 -29.504 1.00 44.34 327 LYS B N 1
ATOM 4915 C CA . LYS B 1 329 ? 21.363 60.199 -29.405 1.00 45.45 327 LYS B CA 1
ATOM 4916 C C . LYS B 1 329 ? 22.429 60.772 -28.513 1.00 45.99 327 LYS B C 1
ATOM 4917 O O . LYS B 1 329 ? 22.627 60.303 -27.390 1.00 46.56 327 LYS B O 1
ATOM 4923 N N . LEU B 1 330 ? 23.169 61.728 -29.062 1.00 46.38 328 LEU B N 1
ATOM 4924 C CA . LEU B 1 330 ? 24.360 62.262 -28.404 1.00 48.02 328 LEU B CA 1
ATOM 4925 C C . LEU B 1 330 ? 24.014 63.578 -27.668 1.00 48.81 328 LEU B C 1
ATOM 4926 O O . LEU B 1 330 ? 24.575 63.872 -26.597 1.00 49.54 328 LEU B O 1
ATOM 4931 N N . ARG C 1 7 ? -55.682 28.775 -48.062 1.00 31.94 5 ARG C N 1
ATOM 4932 C CA . ARG C 1 7 ? -54.415 29.392 -48.590 1.00 32.03 5 ARG C CA 1
ATOM 4933 C C . ARG C 1 7 ? -53.207 28.419 -48.602 1.00 31.99 5 ARG C C 1
ATOM 4934 O O . ARG C 1 7 ? -52.501 28.228 -47.596 1.00 31.78 5 ARG C O 1
ATOM 4942 N N . LEU C 1 8 ? -52.979 27.812 -49.762 1.00 31.99 6 LEU C N 1
ATOM 4943 C CA . LEU C 1 8 ? -51.914 26.827 -49.928 1.00 31.67 6 LEU C CA 1
ATOM 4944 C C . LEU C 1 8 ? -50.558 27.487 -49.713 1.00 32.05 6 LEU C C 1
ATOM 4945 O O . LEU C 1 8 ? -50.436 28.713 -49.852 1.00 32.72 6 LEU C O 1
ATOM 4950 N N . MET C 1 9 ? -49.555 26.698 -49.318 1.00 31.73 7 MET C N 1
ATOM 4951 C CA . MET C 1 9 ? -48.193 27.219 -49.195 1.00 30.53 7 MET C CA 1
ATOM 4952 C C . MET C 1 9 ? -47.460 26.827 -50.453 1.00 30.72 7 MET C C 1
ATOM 4953 O O . MET C 1 9 ? -47.503 25.660 -50.863 1.00 30.71 7 MET C O 1
ATOM 4958 N N . LYS C 1 10 ? -46.770 27.801 -51.047 1.00 30.69 8 LYS C N 1
ATOM 4959 C CA . LYS C 1 10 ? -46.046 27.605 -52.273 1.00 30.16 8 LYS C CA 1
ATOM 4960 C C . LYS C 1 10 ? -44.712 26.979 -51.937 1.00 30.52 8 LYS C C 1
ATOM 4961 O O . LYS C 1 10 ? -44.042 27.400 -50.986 1.00 30.88 8 LYS C O 1
ATOM 4967 N N . VAL C 1 11 ? -44.359 25.963 -52.731 1.00 29.88 9 VAL C N 1
ATOM 4968 C CA . VAL C 1 11 ? -43.150 25.175 -52.596 1.00 29.31 9 VAL C CA 1
ATOM 4969 C C . VAL C 1 11 ? -42.435 25.228 -53.923 1.00 29.25 9 VAL C C 1
ATOM 4970 O O . VAL C 1 11 ? -43.062 25.006 -54.959 1.00 30.49 9 VAL C O 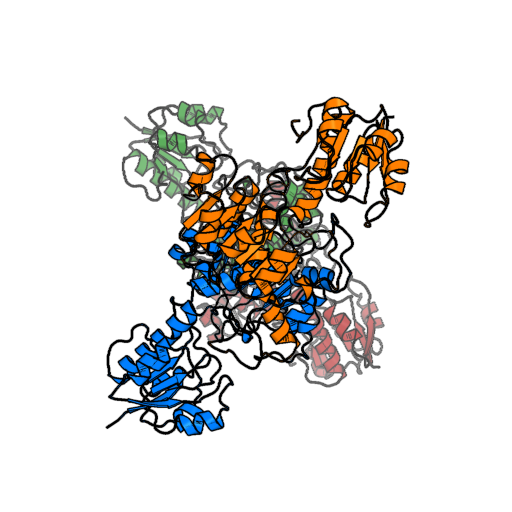1
ATOM 4974 N N . PHE C 1 12 ? -41.142 25.551 -53.905 1.00 28.45 10 PHE C N 1
ATOM 4975 C CA . PHE C 1 12 ? -40.325 25.488 -55.124 1.00 27.56 10 PHE C CA 1
ATOM 4976 C C . PHE C 1 12 ? -39.298 24.346 -55.078 1.00 26.92 10 PHE C C 1
ATOM 4977 O O . PHE C 1 12 ? -38.516 24.244 -54.115 1.00 25.91 10 PHE C O 1
ATOM 4985 N N . VAL C 1 13 ? -39.283 23.509 -56.125 1.00 26.43 11 VAL C N 1
ATOM 4986 C CA . VAL C 1 13 ? -38.357 22.398 -56.217 1.00 24.79 11 VAL C CA 1
ATOM 4987 C C . VAL C 1 13 ? -37.451 22.707 -57.414 1.00 24.99 11 VAL C C 1
ATOM 4988 O O . VAL C 1 13 ? -37.942 22.954 -58.508 1.00 24.45 11 VAL C O 1
ATOM 4992 N N . THR C 1 14 ? -36.134 22.642 -57.220 1.00 23.64 12 THR C N 1
ATOM 4993 C CA . THR C 1 14 ? -35.187 23.191 -58.191 1.00 22.63 12 THR C CA 1
ATOM 4994 C C . THR C 1 14 ? -34.735 22.240 -59.296 1.00 22.21 12 THR C C 1
ATOM 4995 O O . THR C 1 14 ? -33.872 22.614 -60.110 1.00 20.47 12 THR C O 1
ATOM 4999 N N . ARG C 1 15 ? -35.321 21.033 -59.324 1.00 21.04 13 ARG C N 1
ATOM 5000 C CA . ARG C 1 15 ? -34.897 19.956 -60.231 1.00 21.18 13 ARG C CA 1
ATOM 5001 C C . ARG C 1 15 ? -35.952 18.836 -60.272 1.00 21.11 13 ARG C C 1
ATOM 5002 O O . ARG C 1 15 ? -36.761 18.710 -59.331 1.00 22.60 13 ARG C O 1
ATOM 5010 N N . ARG C 1 16 ? -35.991 18.054 -61.346 1.00 20.53 14 ARG C N 1
ATOM 5011 C CA . ARG C 1 16 ? -36.685 16.749 -61.283 1.00 20.95 14 ARG C CA 1
ATOM 5012 C C . ARG C 1 16 ? -36.016 15.924 -60.158 1.00 20.20 14 ARG C C 1
ATOM 5013 O O . ARG C 1 16 ? -34.813 15.663 -60.240 1.00 20.14 14 ARG C O 1
ATOM 5021 N N . ILE C 1 17 ? -36.768 15.578 -59.111 1.00 19.39 15 ILE C N 1
ATOM 5022 C CA . ILE C 1 17 ? -36.266 14.707 -58.015 1.00 19.48 15 ILE C CA 1
ATOM 5023 C C . ILE C 1 17 ? -36.816 13.250 -58.072 1.00 19.96 15 ILE C C 1
ATOM 5024 O O . ILE C 1 17 ? -37.832 12.995 -58.730 1.00 19.54 15 ILE C O 1
ATOM 5029 N N . PRO C 1 18 ? -36.127 12.266 -57.441 1.00 20.40 16 PRO C N 1
ATOM 5030 C CA . PRO C 1 18 ? -36.739 10.906 -57.498 1.00 20.67 16 PRO C CA 1
ATOM 5031 C C . PRO C 1 18 ? -38.214 10.836 -57.088 1.00 21.68 16 PRO C C 1
ATOM 5032 O O . PRO C 1 18 ? -38.659 11.599 -56.230 1.00 21.33 16 PRO C O 1
ATOM 5036 N N . ALA C 1 19 ? -38.941 9.905 -57.700 1.00 22.53 17 ALA C N 1
ATOM 5037 C CA . ALA C 1 19 ? -40.390 9.779 -57.558 1.00 24.30 17 ALA C CA 1
ATOM 5038 C C . ALA C 1 19 ? -40.890 9.754 -56.111 1.00 25.33 17 ALA C C 1
ATOM 5039 O O . ALA C 1 19 ? -41.832 10.465 -55.773 1.00 26.06 17 ALA C O 1
ATOM 5041 N N . GLU C 1 20 ? -40.247 8.964 -55.258 1.00 26.15 18 GLU C N 1
ATOM 5042 C CA . GLU C 1 20 ? -40.663 8.840 -53.869 1.00 27.38 18 GLU C CA 1
ATOM 5043 C C . GLU C 1 20 ? -40.859 10.224 -53.210 1.00 28.06 18 GLU C C 1
ATOM 5044 O O . GLU C 1 20 ? -41.952 10.550 -52.759 1.00 28.29 18 GLU C O 1
ATOM 5050 N N . GLY C 1 21 ? -39.814 11.049 -53.208 1.00 28.64 19 GLY C N 1
ATOM 5051 C CA . GLY C 1 21 ? -39.927 12.451 -52.813 1.00 28.95 19 GLY C CA 1
ATOM 5052 C C . GLY C 1 21 ? -40.961 13.248 -53.606 1.00 29.61 19 GLY C C 1
ATOM 5053 O O . GLY C 1 21 ? -41.765 13.995 -53.018 1.00 29.56 19 GLY C O 1
ATOM 5054 N N . ARG C 1 22 ? -40.964 13.088 -54.927 1.00 29.40 20 ARG C N 1
ATOM 5055 C CA . ARG C 1 22 ? -41.918 13.813 -55.792 1.00 30.20 20 ARG C CA 1
ATOM 5056 C C . ARG C 1 22 ? -43.369 13.611 -55.326 1.00 29.83 20 ARG C C 1
ATOM 5057 O O . ARG C 1 22 ? -44.135 14.568 -55.200 1.00 29.88 20 ARG C O 1
ATOM 5065 N N . VAL C 1 23 ? -43.695 12.348 -55.040 1.00 29.57 21 VAL C N 1
ATOM 5066 C CA . VAL C 1 23 ? -45.019 11.868 -54.679 1.00 29.16 21 VAL C CA 1
ATOM 5067 C C . VAL C 1 23 ? -45.468 12.345 -53.297 1.00 29.27 21 VAL C C 1
ATOM 5068 O O . VAL C 1 23 ? -46.630 12.748 -53.137 1.00 30.06 21 VAL C O 1
ATOM 5072 N N . ALA C 1 24 ? -44.566 12.329 -52.310 1.00 28.40 22 ALA C N 1
ATOM 5073 C CA . ALA C 1 24 ? -44.852 12.946 -51.003 1.00 28.15 22 ALA C CA 1
ATOM 5074 C C . ALA C 1 24 ? -45.250 14.424 -51.091 1.00 28.33 22 ALA C C 1
ATOM 5075 O O . ALA C 1 24 ? -46.143 14.877 -50.355 1.00 27.78 22 ALA C O 1
ATOM 5077 N N . LEU C 1 25 ? -44.594 15.178 -51.975 1.00 28.03 23 LEU C N 1
ATOM 5078 C CA . LEU C 1 25 ? -45.012 16.553 -52.256 1.00 28.44 23 LEU C CA 1
ATOM 5079 C C . LEU C 1 25 ? -46.346 16.733 -53.027 1.00 29.57 23 LEU C C 1
ATOM 5080 O O . LEU C 1 25 ? -47.098 17.671 -52.734 1.00 31.02 23 LEU C O 1
ATOM 5085 N N . ALA C 1 26 ? -46.638 15.873 -54.002 1.00 30.39 24 ALA C N 1
ATOM 5086 C CA . ALA C 1 26 ? -47.918 15.922 -54.758 1.00 31.14 24 ALA C CA 1
ATOM 5087 C C . ALA C 1 26 ? -49.133 15.565 -53.922 1.00 31.91 24 ALA C C 1
ATOM 5088 O O . ALA C 1 26 ? -50.277 15.915 -54.277 1.00 32.01 24 ALA C O 1
ATOM 5090 N N . ARG C 1 27 ? -48.891 14.839 -52.833 1.00 32.34 25 ARG C N 1
ATOM 5091 C CA . ARG C 1 27 ? -49.965 14.442 -51.923 1.00 32.50 25 ARG C CA 1
ATOM 5092 C C . ARG C 1 27 ? -50.247 15.522 -50.879 1.00 32.26 25 ARG C C 1
ATOM 5093 O O . ARG C 1 27 ? -51.265 15.458 -50.182 1.00 32.10 25 ARG C O 1
ATOM 5101 N N . ALA C 1 28 ? -49.365 16.526 -50.793 1.00 32.23 26 ALA C N 1
ATOM 5102 C CA . ALA C 1 28 ? -49.475 17.591 -49.773 1.00 31.74 26 ALA C CA 1
ATOM 5103 C C . ALA C 1 28 ? -50.622 18.570 -50.085 1.00 31.98 26 ALA C C 1
ATOM 5104 O O . ALA C 1 28 ? -50.460 19.514 -50.869 1.00 31.48 26 ALA C O 1
ATOM 5106 N N . ALA C 1 29 ? -51.784 18.329 -49.463 1.00 31.80 27 ALA C N 1
ATOM 5107 C CA . ALA C 1 29 ? -53.017 19.036 -49.803 1.00 31.92 27 ALA C CA 1
ATOM 5108 C C . ALA C 1 29 ? -53.033 20.500 -49.361 1.00 32.28 27 ALA C C 1
ATOM 5109 O O . ALA C 1 29 ? -53.891 21.275 -49.809 1.00 31.93 27 ALA C O 1
ATOM 5111 N N . ASP C 1 30 ? -52.084 20.865 -48.496 1.00 32.83 28 ASP C N 1
ATOM 5112 C CA . ASP C 1 30 ? -51.907 22.247 -48.036 1.00 33.54 28 ASP C CA 1
ATOM 5113 C C . ASP C 1 30 ? -50.808 22.997 -48.805 1.00 33.67 28 ASP C C 1
ATOM 5114 O O . ASP C 1 30 ? -50.513 24.155 -48.515 1.00 34.27 28 ASP C O 1
ATOM 5119 N N . CYS C 1 31 ? -50.216 22.341 -49.800 1.00 33.81 29 CYS C N 1
ATOM 5120 C CA . CYS C 1 31 ? -49.196 22.986 -50.622 1.00 33.76 29 CYS C CA 1
ATOM 5121 C C . CYS C 1 31 ? -49.502 23.045 -52.134 1.00 33.81 29 CYS C C 1
ATOM 5122 O O . CYS C 1 31 ? -50.244 22.215 -52.671 1.00 33.09 29 CYS C O 1
ATOM 5125 N N . GLU C 1 32 ? -48.877 24.026 -52.794 1.00 33.96 30 GLU C N 1
ATOM 5126 C CA . GLU C 1 32 ? -48.861 24.196 -54.248 1.00 34.62 30 GLU C CA 1
ATOM 5127 C C . GLU C 1 32 ? -47.403 24.135 -54.723 1.00 34.03 30 GLU C C 1
ATOM 5128 O O . GLU C 1 32 ? -46.617 25.010 -54.435 1.00 33.16 30 GLU C O 1
ATOM 5134 N N . VAL C 1 33 ? -47.058 23.085 -55.453 1.00 34.87 31 VAL C N 1
ATOM 5135 C CA . VAL C 1 33 ? -45.671 22.801 -55.820 1.00 35.16 31 VAL C CA 1
ATOM 5136 C C . VAL C 1 33 ? -45.332 23.369 -57.199 1.00 36.25 31 VAL C C 1
ATOM 5137 O O . VAL C 1 33 ? -45.947 23.010 -58.219 1.00 36.44 31 VAL C O 1
ATOM 5141 N N . GLU C 1 34 ? -44.364 24.274 -57.232 1.00 36.69 32 GLU C N 1
ATOM 5142 C CA . GLU C 1 34 ? -43.822 24.701 -58.518 1.00 36.68 32 GLU C CA 1
ATOM 5143 C C . GLU C 1 34 ? -42.481 24.039 -58.704 1.00 35.64 32 GLU C C 1
ATOM 5144 O O . GLU C 1 34 ? -41.766 23.814 -57.740 1.00 35.05 32 GLU C O 1
ATOM 5150 N N . GLN C 1 35 ? -42.151 23.703 -59.939 1.00 35.12 33 GLN C N 1
ATOM 5151 C CA . GLN C 1 35 ? -40.969 22.911 -60.184 1.00 35.70 33 GLN C CA 1
ATOM 5152 C C . GLN C 1 35 ? -40.232 23.286 -61.469 1.00 35.03 33 GLN C C 1
ATOM 5153 O O . GLN C 1 35 ? -40.847 23.546 -62.508 1.00 34.70 33 GLN C O 1
ATOM 5159 N N . TRP C 1 36 ? -38.909 23.324 -61.364 1.00 34.66 34 TRP C N 1
ATOM 5160 C CA . TRP C 1 36 ? -38.005 23.284 -62.496 1.00 34.24 34 TRP C CA 1
ATOM 5161 C C . TRP C 1 36 ? -38.014 21.842 -63.041 1.00 34.80 34 TRP C C 1
ATOM 5162 O O . TRP C 1 36 ? -37.373 20.945 -62.500 1.00 36.02 34 TRP C O 1
ATOM 5173 N N . ASP C 1 37 ? -38.772 21.617 -64.099 1.00 34.59 35 ASP C N 1
ATOM 5174 C CA . ASP C 1 37 ? -38.927 20.266 -64.630 1.00 35.37 35 ASP C CA 1
ATOM 5175 C C . ASP C 1 37 ? -37.770 19.952 -65.591 1.00 34.03 35 ASP C C 1
ATOM 5176 O O . ASP C 1 37 ? -37.920 20.046 -66.806 1.00 33.74 35 ASP C O 1
ATOM 5181 N N . SER C 1 38 ? -36.613 19.626 -65.014 1.00 33.32 36 SER C N 1
ATOM 5182 C CA . SER C 1 38 ? -35.367 19.408 -65.765 1.00 32.77 36 SER C CA 1
ATOM 5183 C C . SER C 1 38 ? -34.346 18.614 -64.951 1.00 32.24 36 SER C C 1
ATOM 5184 O O . SER C 1 38 ? -34.349 18.644 -63.722 1.00 32.13 36 SER C O 1
ATOM 5187 N N . ASP C 1 39 ? -33.502 17.862 -65.649 1.00 31.56 37 ASP C N 1
ATOM 5188 C CA . ASP C 1 39 ? -32.394 17.174 -65.017 1.00 31.13 37 ASP C CA 1
ATOM 5189 C C . ASP C 1 39 ? -31.216 18.124 -64.890 1.00 30.74 37 ASP C C 1
ATOM 5190 O O . ASP C 1 39 ? -30.293 17.876 -64.098 1.00 31.81 37 ASP C O 1
ATOM 5195 N N . GLU C 1 40 ? -31.280 19.221 -65.637 1.00 29.89 38 GLU C N 1
ATOM 5196 C CA . GLU C 1 40 ? -30.248 20.251 -65.651 1.00 29.58 38 GLU C CA 1
ATOM 5197 C C . GLU C 1 40 ? -30.426 21.260 -64.546 1.00 30.37 38 GLU C C 1
ATOM 5198 O O . GLU C 1 40 ? -31.549 21.530 -64.095 1.00 30.46 38 GLU C O 1
ATOM 5204 N N . PRO C 1 41 ? -29.298 21.840 -64.099 1.00 30.59 39 PRO C N 1
ATOM 5205 C CA . PRO C 1 41 ? -29.353 22.727 -62.955 1.00 29.61 39 PRO C CA 1
ATOM 5206 C C . PRO C 1 41 ? -30.055 24.002 -63.395 1.00 29.65 39 PRO C C 1
ATOM 5207 O O . PRO C 1 41 ? -29.951 24.403 -64.557 1.00 27.55 39 PRO C O 1
ATOM 5211 N N . ILE C 1 42 ? -30.769 24.625 -62.460 1.00 29.52 40 ILE C N 1
ATOM 5212 C CA . ILE C 1 42 ? -31.562 25.789 -62.787 1.00 29.89 40 ILE C CA 1
ATOM 5213 C C . ILE C 1 42 ? -30.599 26.971 -62.730 1.00 30.15 40 ILE C C 1
ATOM 5214 O O . ILE C 1 42 ? -29.832 27.081 -61.768 1.00 29.42 40 ILE C O 1
ATOM 5219 N N . PRO C 1 43 ? -30.626 27.862 -63.747 1.00 30.34 41 PRO C N 1
ATOM 5220 C CA . PRO C 1 43 ? -29.891 29.147 -63.577 1.00 30.34 41 PRO C CA 1
ATOM 5221 C C . PRO C 1 43 ? -30.340 29.986 -62.351 1.00 30.21 41 PRO C C 1
ATOM 5222 O O . PRO C 1 43 ? -31.497 29.871 -61.875 1.00 29.33 41 PRO C O 1
ATOM 5226 N N . ALA C 1 44 ? -29.412 30.805 -61.845 1.00 30.23 42 ALA C N 1
ATOM 5227 C CA . ALA C 1 44 ? -29.653 31.651 -60.661 1.00 30.42 42 ALA C CA 1
ATOM 5228 C C . ALA C 1 44 ? -30.804 32.627 -60.960 1.00 30.27 42 ALA C C 1
ATOM 5229 O O . ALA C 1 44 ? -31.726 32.823 -60.118 1.00 30.00 42 ALA C O 1
ATOM 5231 N N . LYS C 1 45 ? -30.773 33.182 -62.172 1.00 28.89 43 LYS C N 1
ATOM 5232 C CA . LYS C 1 45 ? -31.825 34.085 -62.634 1.00 29.59 43 LYS C CA 1
ATOM 5233 C C . LYS C 1 45 ? -33.198 33.423 -62.575 1.00 29.18 43 LYS C C 1
ATOM 5234 O O . LYS C 1 45 ? -34.162 34.054 -62.103 1.00 29.01 43 LYS C O 1
ATOM 5240 N N . GLU C 1 46 ? -33.279 32.177 -63.063 1.00 28.50 44 GLU C N 1
ATOM 5241 C CA . GLU C 1 46 ? -34.531 31.409 -63.035 1.00 28.45 44 GLU C CA 1
ATOM 5242 C C . GLU C 1 46 ? -34.890 30.958 -61.606 1.00 28.85 44 GLU C C 1
ATOM 5243 O O . GLU C 1 46 ? -36.058 30.838 -61.301 1.00 29.23 44 GLU C O 1
ATOM 5249 N N . LEU C 1 47 ? -33.891 30.675 -60.759 1.00 28.72 45 LEU C N 1
ATOM 5250 C CA . LEU C 1 47 ? -34.113 30.339 -59.350 1.00 29.28 45 LEU C CA 1
ATOM 5251 C C . LEU C 1 47 ? -34.756 31.485 -58.551 1.00 30.20 45 LEU C C 1
ATOM 5252 O O . LEU C 1 47 ? -35.765 31.281 -57.880 1.00 30.46 45 LEU C O 1
ATOM 5257 N N . GLU C 1 48 ? -34.131 32.659 -58.594 1.00 31.20 46 GLU C N 1
ATOM 5258 C CA . GLU C 1 48 ? -34.710 33.895 -58.063 1.00 32.73 46 GLU C CA 1
ATOM 5259 C C . GLU C 1 48 ? -36.168 33.990 -58.410 1.00 32.25 46 GLU C C 1
ATOM 5260 O O . GLU C 1 48 ? -36.970 34.246 -57.550 1.00 31.76 46 GLU C O 1
ATOM 5266 N N . ARG C 1 49 ? -36.495 33.787 -59.688 1.00 32.59 47 ARG C N 1
ATOM 5267 C CA . ARG C 1 49 ? -37.870 33.926 -60.180 1.00 33.70 47 ARG C CA 1
ATOM 5268 C C . ARG C 1 49 ? -38.806 32.838 -59.616 1.00 34.14 47 ARG C C 1
ATOM 5269 O O . ARG C 1 49 ? -39.930 33.138 -59.226 1.00 34.25 47 ARG C O 1
ATOM 5277 N N . GLY C 1 50 ? -38.323 31.595 -59.554 1.00 34.19 48 GLY C N 1
ATOM 5278 C CA . GLY C 1 50 ? -39.130 30.471 -59.096 1.00 33.92 48 GLY C CA 1
ATOM 5279 C C . GLY C 1 50 ? -39.408 30.582 -57.613 1.00 34.36 48 GLY C C 1
ATOM 5280 O O . GLY C 1 50 ? -40.524 30.305 -57.152 1.00 34.18 48 GLY C O 1
ATOM 5281 N N . VAL C 1 51 ? -38.406 31.010 -56.849 1.00 33.82 49 VAL C N 1
ATOM 5282 C CA . VAL C 1 51 ? -38.596 31.064 -55.402 1.00 33.85 49 VAL C CA 1
ATOM 5283 C C . VAL C 1 51 ? -39.414 32.246 -54.919 1.00 33.08 49 VAL C C 1
ATOM 5284 O O . VAL C 1 51 ? -39.771 32.245 -53.757 1.00 33.73 49 VAL C O 1
ATOM 5288 N N . ALA C 1 52 ? -39.686 33.249 -55.761 1.00 32.33 50 ALA C N 1
ATOM 5289 C CA . ALA C 1 52 ? -40.440 34.432 -55.300 1.00 32.81 50 ALA C CA 1
ATOM 5290 C C . ALA C 1 52 ? -41.670 34.030 -54.476 1.00 32.37 50 ALA C C 1
ATOM 5291 O O . ALA C 1 52 ? -42.548 33.323 -54.969 1.00 32.75 50 ALA C O 1
ATOM 5293 N N . GLY C 1 53 ? -41.694 34.439 -53.210 1.00 32.73 51 GLY C N 1
ATOM 5294 C CA . GLY C 1 53 ? -42.818 34.165 -52.291 1.00 32.10 51 GLY C CA 1
ATOM 5295 C C . GLY C 1 53 ? -43.031 32.705 -51.901 1.00 32.60 51 GLY C C 1
ATOM 5296 O O . GLY C 1 53 ? -44.138 32.325 -51.514 1.00 32.54 51 GLY C O 1
ATOM 5297 N N . ALA C 1 54 ? -41.996 31.866 -52.038 1.00 32.60 52 ALA C N 1
ATOM 5298 C CA . ALA C 1 54 ? -42.084 30.453 -51.640 1.00 32.11 52 ALA C CA 1
ATOM 5299 C C . ALA C 1 54 ? -42.055 30.371 -50.122 1.00 32.30 52 ALA C C 1
ATOM 5300 O O . ALA C 1 54 ? -41.288 31.106 -49.501 1.00 32.19 52 ALA C O 1
ATOM 5302 N N . HIS C 1 55 ? -42.897 29.513 -49.530 1.00 31.56 53 HIS C N 1
ATOM 5303 C CA . HIS C 1 55 ? -42.838 29.213 -48.091 1.00 31.87 53 HIS C CA 1
ATOM 5304 C C . HIS C 1 55 ? -41.806 28.073 -47.869 1.00 31.83 53 HIS C C 1
ATOM 5305 O O . HIS C 1 55 ? -41.282 27.907 -46.772 1.00 31.68 53 HIS C O 1
ATOM 5312 N N . GLY C 1 56 ? -41.530 27.309 -48.925 1.00 31.53 54 GLY C N 1
ATOM 5313 C CA . GLY C 1 56 ? -40.616 26.176 -48.869 1.00 31.03 54 GLY C CA 1
ATOM 5314 C C . GLY C 1 56 ? -39.796 25.994 -50.121 1.00 30.99 54 GLY C C 1
ATOM 5315 O O . GLY C 1 56 ? -40.314 26.096 -51.230 1.00 30.78 54 GLY C O 1
ATOM 5316 N N . LEU C 1 57 ? -38.506 25.720 -49.926 1.00 31.45 55 LEU C N 1
ATOM 5317 C CA . LEU C 1 57 ? -37.580 25.443 -51.010 1.00 31.76 55 LEU C CA 1
ATOM 5318 C C . LEU C 1 57 ? -36.988 24.035 -50.865 1.00 31.96 55 LEU C C 1
ATOM 5319 O O . LEU C 1 57 ? -36.530 23.638 -49.789 1.00 31.14 55 LEU C O 1
ATOM 5324 N N . LEU C 1 58 ? -37.030 23.258 -51.946 1.00 32.52 56 LEU C N 1
ATOM 5325 C CA . LEU C 1 58 ? -36.302 21.985 -51.979 1.00 32.67 56 LEU C CA 1
ATOM 5326 C C . LEU C 1 58 ? -35.210 22.118 -53.009 1.00 33.56 56 LEU C C 1
ATOM 5327 O O . LEU C 1 58 ? -35.487 22.334 -54.197 1.00 33.36 56 LEU C O 1
ATOM 5332 N N . CYS C 1 59 ? -33.961 22.004 -52.556 1.00 33.69 57 CYS C N 1
ATOM 5333 C CA . CYS C 1 59 ? -32.826 22.264 -53.437 1.00 33.21 57 CYS C CA 1
ATOM 5334 C C . CYS C 1 59 ? -31.847 21.106 -53.414 1.00 32.47 57 CYS C C 1
ATOM 5335 O O . CYS C 1 59 ? -32.015 20.165 -52.651 1.00 31.64 57 CYS C O 1
ATOM 5338 N N . LEU C 1 60 ? -30.821 21.214 -54.272 1.00 31.47 58 LEU C N 1
ATOM 5339 C CA . LEU C 1 60 ? -29.718 20.263 -54.375 1.00 29.52 58 LEU C CA 1
ATOM 5340 C C . LEU C 1 60 ? -28.432 20.954 -53.968 1.00 29.45 58 LEU C C 1
ATOM 5341 O O . LEU C 1 60 ? -28.383 22.201 -53.892 1.00 29.64 58 LEU C O 1
ATOM 5346 N N . LEU C 1 61 ? -27.390 20.155 -53.739 1.00 28.86 59 LEU C N 1
ATOM 5347 C CA . LEU C 1 61 ? -26.109 20.677 -53.272 1.00 28.51 59 LEU C CA 1
ATOM 5348 C C . LEU C 1 61 ? -25.461 21.563 -54.330 1.00 27.82 59 LEU C C 1
ATOM 5349 O O . LEU C 1 61 ? -24.472 22.220 -54.071 1.00 28.75 59 LEU C O 1
ATOM 5354 N N . SER C 1 62 ? -26.001 21.582 -55.534 1.00 28.00 60 SER C N 1
ATOM 5355 C CA . SER C 1 62 ? -25.358 22.401 -56.551 1.00 28.38 60 SER C CA 1
ATOM 5356 C C . SER C 1 62 ? -26.034 23.750 -56.724 1.00 28.14 60 SER C C 1
ATOM 5357 O O . SER C 1 62 ? -25.561 24.553 -57.512 1.00 28.30 60 SER C O 1
ATOM 5360 N N . ASP C 1 63 ? -27.164 23.954 -56.043 1.00 27.63 61 ASP C N 1
ATOM 5361 C CA . ASP C 1 63 ? -27.851 25.249 -56.047 1.00 27.48 61 ASP C CA 1
ATOM 5362 C C . ASP C 1 63 ? -27.191 26.134 -55.035 1.00 27.29 61 ASP C C 1
ATOM 5363 O O . ASP C 1 63 ? -27.005 25.718 -53.907 1.00 27.00 61 ASP C O 1
ATOM 5368 N N . HIS C 1 64 ? -26.847 27.358 -55.446 1.00 27.83 62 HIS C N 1
ATOM 5369 C CA . HIS C 1 64 ? -26.261 28.346 -54.561 1.00 28.63 62 HIS C CA 1
ATOM 5370 C C . HIS C 1 64 ? -27.356 29.172 -53.900 1.00 28.83 62 HIS C C 1
ATOM 5371 O O . HIS C 1 64 ? -27.956 30.054 -54.515 1.00 28.90 62 HIS C O 1
ATOM 5378 N N . VAL C 1 65 ? -27.639 28.849 -52.646 1.00 28.69 63 VAL C N 1
ATOM 5379 C CA . VAL C 1 65 ? -28.725 29.483 -51.906 1.00 28.63 63 VAL C CA 1
ATOM 5380 C C . VAL C 1 65 ? -28.120 30.590 -51.043 1.00 28.99 63 VAL C C 1
ATOM 5381 O O . VAL C 1 65 ? -27.925 30.413 -49.820 1.00 28.49 63 VAL C O 1
ATOM 5385 N N . ASP C 1 66 ? -27.818 31.703 -51.714 1.00 28.57 64 ASP C N 1
ATOM 5386 C CA . ASP C 1 66 ? -27.129 32.854 -51.128 1.00 29.37 64 ASP C CA 1
ATOM 5387 C C . ASP C 1 66 ? -28.169 33.923 -50.805 1.00 29.21 64 ASP C C 1
ATOM 5388 O O . ASP C 1 66 ? -29.373 33.669 -51.012 1.00 29.19 64 ASP C O 1
ATOM 5393 N N . LYS C 1 67 ? -27.710 35.081 -50.298 1.00 29.01 65 LYS C N 1
ATOM 5394 C CA . LYS C 1 67 ? -28.589 36.206 -49.936 1.00 28.83 65 LYS C CA 1
ATOM 5395 C C . LYS C 1 67 ? -29.458 36.679 -51.091 1.00 28.72 65 LYS C C 1
ATOM 5396 O O . LYS C 1 67 ? -30.647 36.938 -50.874 1.00 27.94 65 LYS C O 1
ATOM 5402 N N . ARG C 1 68 ? -28.873 36.766 -52.300 1.00 28.42 66 ARG C N 1
ATOM 5403 C CA . ARG C 1 68 ? -29.644 37.037 -53.534 1.00 28.43 66 ARG C CA 1
ATOM 5404 C C . ARG C 1 68 ? -30.945 36.193 -53.637 1.00 28.12 66 ARG C C 1
ATOM 5405 O O . ARG C 1 68 ? -32.011 36.714 -53.957 1.00 26.86 66 ARG C O 1
ATOM 5413 N N . ILE C 1 69 ? -30.838 34.887 -53.416 1.00 27.94 67 ILE C N 1
ATOM 5414 C CA . ILE C 1 69 ? -31.995 33.997 -53.589 1.00 29.20 67 ILE C CA 1
ATOM 5415 C C . ILE C 1 69 ? -32.956 34.109 -52.387 1.00 28.99 67 ILE C C 1
ATOM 5416 O O . ILE C 1 69 ? -34.169 34.071 -52.568 1.00 28.88 67 ILE C O 1
ATOM 5421 N N . LEU C 1 70 ? -32.396 34.235 -51.183 1.00 28.49 68 LEU C N 1
ATOM 5422 C CA . LEU C 1 70 ? -33.182 34.517 -49.968 1.00 29.82 68 LEU C CA 1
ATOM 5423 C C . LEU C 1 70 ? -33.907 35.844 -50.062 1.00 29.86 68 LEU C C 1
ATOM 5424 O O . LEU C 1 70 ? -35.033 35.961 -49.610 1.00 30.27 68 LEU C O 1
ATOM 5429 N N . ASP C 1 71 ? -33.262 36.841 -50.654 1.00 30.24 69 ASP C N 1
ATOM 5430 C CA . ASP C 1 71 ? -33.908 38.124 -50.864 1.00 30.96 69 ASP C CA 1
ATOM 5431 C C . ASP C 1 71 ? -35.014 38.035 -51.901 1.00 30.59 69 ASP C C 1
ATOM 5432 O O . ASP C 1 71 ? -35.958 38.780 -51.863 1.00 30.87 69 ASP C O 1
ATOM 5437 N N . ALA C 1 72 ? -34.886 37.123 -52.847 1.00 31.00 70 ALA C N 1
ATOM 5438 C CA . ALA C 1 72 ? -35.910 36.989 -53.849 1.00 30.37 70 ALA C CA 1
ATOM 5439 C C . ALA C 1 72 ? -37.099 36.153 -53.350 1.00 30.23 70 ALA C C 1
ATOM 5440 O O . ALA C 1 72 ? -38.217 36.398 -53.768 1.00 30.36 70 ALA C O 1
ATOM 5442 N N . ALA C 1 73 ? -36.865 35.174 -52.468 1.00 29.52 71 ALA C N 1
ATOM 5443 C CA . ALA C 1 73 ? -37.982 34.444 -51.849 1.00 29.26 71 ALA C CA 1
ATOM 5444 C C . ALA C 1 73 ? -38.839 35.372 -50.984 1.00 29.51 71 ALA C C 1
ATOM 5445 O O . ALA C 1 73 ? -40.068 35.402 -51.132 1.00 30.22 71 ALA C O 1
ATOM 5447 N N . GLY C 1 74 ? -38.193 36.141 -50.103 1.00 28.80 72 GLY C N 1
ATOM 5448 C CA . GLY C 1 74 ? -38.892 37.110 -49.251 1.00 27.68 72 GLY C CA 1
ATOM 5449 C C . GLY C 1 74 ? -39.326 36.534 -47.911 1.00 27.42 72 GLY C C 1
ATOM 5450 O O . GLY C 1 74 ? -38.875 35.455 -47.506 1.00 26.79 72 GLY C O 1
ATOM 5451 N N . ALA C 1 75 ? -40.237 37.238 -47.236 1.00 26.86 73 ALA C N 1
ATOM 5452 C CA . ALA C 1 75 ? -40.618 36.894 -45.867 1.00 27.13 73 ALA C CA 1
ATOM 5453 C C . ALA C 1 75 ? -41.471 35.614 -45.714 1.00 27.95 73 ALA C C 1
ATOM 5454 O O . ALA C 1 75 ? -41.732 35.170 -44.573 1.00 28.14 73 ALA C O 1
ATOM 5456 N N . ASN C 1 76 ? -41.927 35.035 -46.833 1.00 27.27 74 ASN C N 1
ATOM 5457 C CA . ASN C 1 76 ? -42.695 33.778 -46.771 1.00 27.56 74 ASN C CA 1
ATOM 5458 C C . ASN C 1 76 ? -41.818 32.564 -46.433 1.00 27.64 74 ASN C C 1
ATOM 5459 O O . ASN C 1 76 ? -42.246 31.623 -45.736 1.00 27.75 74 ASN C O 1
ATOM 5464 N N . LEU C 1 77 ? -40.589 32.576 -46.926 1.00 27.49 75 LEU C N 1
ATOM 5465 C CA . LEU C 1 77 ? -39.734 31.401 -46.802 1.00 27.92 75 LEU C CA 1
ATOM 5466 C C . LEU C 1 77 ? -39.481 31.005 -45.326 1.00 28.35 75 LEU C C 1
ATOM 5467 O O . LEU C 1 77 ? -38.910 31.795 -44.561 1.00 28.75 75 LEU C O 1
ATOM 5472 N N . LYS C 1 78 ? -39.946 29.801 -44.944 1.00 28.38 76 LYS C N 1
ATOM 5473 C CA . LYS C 1 78 ? -39.747 29.250 -43.588 1.00 28.09 76 LYS C CA 1
ATOM 5474 C C . LYS C 1 78 ? -38.759 28.087 -43.576 1.00 27.14 76 LYS C C 1
ATOM 5475 O O . LYS C 1 78 ? -38.112 27.835 -42.566 1.00 26.67 76 LYS C O 1
ATOM 5481 N N . VAL C 1 79 ? -38.693 27.339 -44.671 1.00 26.81 77 VAL C N 1
ATOM 5482 C CA . VAL C 1 79 ? -37.966 26.075 -44.689 1.00 26.08 77 VAL C CA 1
ATOM 5483 C C . VAL C 1 79 ? -37.195 25.911 -45.967 1.00 27.42 77 VAL C C 1
ATOM 5484 O O . VAL C 1 79 ? -37.728 26.184 -47.076 1.00 27.58 77 VAL C O 1
ATOM 5488 N N . ILE C 1 80 ? -35.939 25.498 -45.801 1.00 27.37 78 ILE C N 1
ATOM 5489 C CA . ILE C 1 80 ? -35.105 25.092 -46.914 1.00 28.88 78 ILE C CA 1
ATOM 5490 C C . ILE C 1 80 ? -34.751 23.647 -46.668 1.00 28.67 78 ILE C C 1
ATOM 5491 O O . ILE C 1 80 ? -34.107 23.337 -45.692 1.00 29.73 78 ILE C O 1
ATOM 5496 N N . SER C 1 81 ? -35.170 22.762 -47.550 1.00 29.07 79 SER C N 1
ATOM 5497 C CA . SER C 1 81 ? -34.786 21.351 -47.476 1.00 28.78 79 SER C CA 1
ATOM 5498 C C . SER C 1 81 ? -33.760 20.985 -48.582 1.00 28.84 79 SER C C 1
ATOM 5499 O O . SER C 1 81 ? -34.113 20.942 -49.728 1.00 29.05 79 SER C O 1
ATOM 5502 N N . THR C 1 82 ? -32.495 20.757 -48.249 1.00 29.18 80 THR C N 1
ATOM 5503 C CA . THR C 1 82 ? -31.528 20.377 -49.274 1.00 29.42 80 THR C CA 1
ATOM 5504 C C . THR C 1 82 ? -31.523 18.869 -49.365 1.00 29.67 80 THR C C 1
ATOM 5505 O O . THR C 1 82 ? -31.690 18.205 -48.344 1.00 28.74 80 THR C O 1
ATOM 5509 N N . MET C 1 83 ? -31.348 18.326 -50.579 1.00 30.47 81 MET C N 1
ATOM 5510 C CA . MET C 1 83 ? -31.358 16.882 -50.787 1.00 30.68 81 MET C CA 1
ATOM 5511 C C . MET C 1 83 ? -29.887 16.420 -50.785 1.00 30.03 81 MET C C 1
ATOM 5512 O O . MET C 1 83 ? -29.323 16.021 -51.833 1.00 30.28 81 MET C O 1
ATOM 5517 N N . SER C 1 84 ? -29.254 16.534 -49.614 1.00 28.80 82 SER C N 1
ATOM 5518 C CA . SER C 1 84 ? -27.777 16.376 -49.479 1.00 28.77 82 SER C CA 1
ATOM 5519 C C . SER C 1 84 ? -27.360 16.400 -48.002 1.00 28.42 82 SER C C 1
ATOM 5520 O O . SER C 1 84 ? -28.117 16.933 -47.178 1.00 27.89 82 SER C O 1
ATOM 5523 N N . VAL C 1 85 ? -26.179 15.851 -47.666 1.00 27.77 83 VAL C N 1
ATOM 5524 C CA . VAL C 1 85 ? -25.639 16.009 -46.299 1.00 28.37 83 VAL C CA 1
ATOM 5525 C C . VAL C 1 85 ? -24.824 17.278 -46.214 1.00 27.66 83 VAL C C 1
ATOM 5526 O O . VAL C 1 85 ? -24.838 17.943 -45.220 1.00 27.90 83 VAL C O 1
ATOM 5530 N N . GLY C 1 86 ? -24.023 17.552 -47.222 1.00 28.42 84 GLY C N 1
ATOM 5531 C CA . GLY C 1 86 ? -23.306 18.818 -47.254 1.00 28.41 84 GLY C CA 1
ATOM 5532 C C . GLY C 1 86 ? -24.238 20.022 -47.230 1.00 28.48 84 GLY C C 1
ATOM 5533 O O . GLY C 1 86 ? -25.329 20.017 -47.868 1.00 27.86 84 GLY C O 1
ATOM 5534 N N . ILE C 1 87 ? -23.805 21.074 -46.517 1.00 28.42 85 ILE C N 1
ATOM 5535 C CA . ILE C 1 87 ? -24.619 22.292 -46.414 1.00 28.13 85 ILE C CA 1
ATOM 5536 C C . ILE C 1 87 ? -23.875 23.554 -46.826 1.00 28.54 85 ILE C C 1
ATOM 5537 O O . ILE C 1 87 ? -24.329 24.671 -46.568 1.00 28.77 85 ILE C O 1
ATOM 5542 N N . ASP C 1 88 ? -22.760 23.388 -47.528 1.00 28.66 86 ASP C N 1
ATOM 5543 C CA . ASP C 1 88 ? -21.874 24.528 -47.812 1.00 29.50 86 ASP C CA 1
ATOM 5544 C C . ASP C 1 88 ? -22.379 25.466 -48.927 1.00 29.24 86 ASP C C 1
ATOM 5545 O O . ASP C 1 88 ? -21.790 26.502 -49.177 1.00 27.95 86 ASP C O 1
ATOM 5550 N N . HIS C 1 89 ? -23.454 25.069 -49.602 1.00 29.01 87 HIS C N 1
ATOM 5551 C CA . HIS C 1 89 ? -24.068 25.856 -50.659 1.00 29.08 87 HIS C CA 1
ATOM 5552 C C . HIS C 1 89 ? -25.186 26.785 -50.106 1.00 29.78 87 HIS C C 1
ATOM 5553 O O . HIS C 1 89 ? -25.813 27.537 -50.856 1.00 28.78 87 HIS C O 1
ATOM 5560 N N . LEU C 1 90 ? -25.422 26.702 -48.791 1.00 30.42 88 LEU C N 1
ATOM 5561 C CA . LEU C 1 90 ? -26.429 27.496 -48.118 1.00 31.14 88 LEU C CA 1
ATOM 5562 C C . LEU C 1 90 ? -25.730 28.590 -47.341 1.00 32.05 88 LEU C C 1
ATOM 5563 O O . LEU C 1 90 ? -24.747 28.328 -46.629 1.00 32.89 88 LEU C O 1
ATOM 5568 N N . ALA C 1 91 ? -26.225 29.817 -47.464 1.00 30.99 89 ALA C N 1
ATOM 5569 C CA . ALA C 1 91 ? -25.699 30.906 -46.686 1.00 29.81 89 ALA C CA 1
ATOM 5570 C C . ALA C 1 91 ? -26.324 30.849 -45.253 1.00 29.68 89 ALA C C 1
ATOM 5571 O O . ALA C 1 91 ? -27.321 31.541 -44.944 1.00 29.24 89 ALA C O 1
ATOM 5573 N N . LEU C 1 92 ? -25.701 30.059 -44.379 1.00 29.21 90 LEU C N 1
ATOM 5574 C CA . LEU C 1 92 ? -26.284 29.740 -43.075 1.00 29.87 90 LEU C CA 1
ATOM 5575 C C . LEU C 1 92 ? -26.477 30.902 -42.132 1.00 29.89 90 LEU C C 1
ATOM 5576 O O . LEU C 1 92 ? -27.456 30.904 -41.388 1.00 29.96 90 LEU C O 1
ATOM 5581 N N . ASP C 1 93 ? -25.574 31.892 -42.192 1.00 30.08 91 ASP C N 1
ATOM 5582 C CA . ASP C 1 93 ? -25.724 33.145 -41.449 1.00 30.58 91 ASP C CA 1
ATOM 5583 C C . ASP C 1 93 ? -26.982 33.977 -41.839 1.00 29.97 91 ASP C C 1
ATOM 5584 O O . ASP C 1 93 ? -27.661 34.455 -40.960 1.00 29.16 91 ASP C O 1
ATOM 5589 N N . GLU C 1 94 ? -27.278 34.146 -43.136 1.00 29.90 92 GLU C N 1
ATOM 5590 C CA . GLU C 1 94 ? -28.548 34.793 -43.571 1.00 28.60 92 GLU C CA 1
ATOM 5591 C C . GLU C 1 94 ? -29.773 34.000 -43.163 1.00 27.35 92 GLU C C 1
ATOM 5592 O O . GLU C 1 94 ? -30.736 34.588 -42.638 1.00 27.48 92 GLU C O 1
ATOM 5598 N N . ILE C 1 95 ? -29.727 32.684 -43.407 1.00 25.32 93 ILE C N 1
ATOM 5599 C CA . ILE C 1 95 ? -30.787 31.720 -43.063 1.00 24.42 93 ILE C CA 1
ATOM 5600 C C . ILE C 1 95 ? -31.161 31.686 -41.547 1.00 24.85 93 ILE C C 1
ATOM 5601 O O . ILE C 1 95 ? -32.354 31.667 -41.162 1.00 22.75 93 ILE C O 1
ATOM 5606 N N . LYS C 1 96 ? -30.125 31.628 -40.704 1.00 25.71 94 LYS C N 1
ATOM 5607 C CA . LYS C 1 96 ? -30.296 31.708 -39.261 1.00 26.70 94 LYS C CA 1
ATOM 5608 C C . LYS C 1 96 ? -30.870 33.105 -38.891 1.00 27.91 94 LYS C C 1
ATOM 5609 O O . LYS C 1 96 ? -31.819 33.198 -38.108 1.00 28.01 94 LYS C O 1
ATOM 5615 N N . LYS C 1 97 ? -30.329 34.167 -39.495 1.00 27.86 95 LYS C N 1
ATOM 5616 C CA . LYS C 1 97 ? -30.839 35.504 -39.282 1.00 28.67 95 LYS C CA 1
ATOM 5617 C C . LYS C 1 97 ? -32.343 35.597 -39.646 1.00 28.91 95 LYS C C 1
ATOM 5618 O O . LYS C 1 97 ? -33.140 36.184 -38.905 1.00 29.18 95 LYS C O 1
ATOM 5624 N N . ARG C 1 98 ? -32.725 34.995 -40.770 1.00 28.46 96 ARG C N 1
ATOM 5625 C CA . ARG C 1 98 ? -34.111 35.023 -41.225 1.00 28.29 96 ARG C CA 1
ATOM 5626 C C . ARG C 1 98 ? -35.035 34.101 -40.428 1.00 28.39 96 ARG C C 1
ATOM 5627 O O . ARG C 1 98 ? -36.260 34.141 -40.622 1.00 27.51 96 ARG C O 1
ATOM 5635 N N . GLY C 1 99 ? -34.435 33.284 -39.547 1.00 27.80 97 GLY C N 1
ATOM 5636 C CA . GLY C 1 99 ? -35.156 32.275 -38.784 1.00 27.77 97 GLY C CA 1
ATOM 5637 C C . GLY C 1 99 ? -35.751 31.174 -39.634 1.00 28.06 97 GLY C C 1
ATOM 5638 O O . GLY C 1 99 ? -36.818 30.624 -39.295 1.00 28.51 97 GLY C O 1
ATOM 5639 N N . ILE C 1 100 ? -35.063 30.836 -40.731 1.00 27.29 98 ILE C N 1
ATOM 5640 C CA . ILE C 1 100 ? -35.509 29.779 -41.632 1.00 26.37 98 ILE C CA 1
ATOM 5641 C C . ILE C 1 100 ? -34.941 28.456 -41.099 1.00 26.48 98 ILE C C 1
ATOM 5642 O O . ILE C 1 100 ? -33.763 28.365 -40.731 1.00 26.96 98 ILE C O 1
ATOM 5647 N N . ARG C 1 101 ? -35.774 27.427 -41.073 1.00 26.54 99 ARG C N 1
ATOM 5648 C CA . ARG C 1 101 ? -35.337 26.085 -40.685 1.00 26.41 99 ARG C CA 1
ATOM 5649 C C . ARG C 1 101 ? -34.738 25.309 -41.884 1.00 26.25 99 ARG C C 1
ATOM 5650 O O . ARG C 1 101 ? -35.231 25.408 -42.990 1.00 26.35 99 ARG C O 1
ATOM 5658 N N . VAL C 1 102 ? -33.672 24.558 -41.646 1.00 26.17 100 VAL C N 1
ATOM 5659 C CA . VAL C 1 102 ? -32.995 23.804 -42.675 1.00 25.57 100 VAL C CA 1
ATOM 5660 C C . VAL C 1 102 ? -33.083 22.287 -42.463 1.00 26.68 100 VAL C C 1
ATOM 5661 O O . VAL C 1 102 ? -32.705 21.762 -41.384 1.00 27.52 100 VAL C O 1
ATOM 5665 N N . GLY C 1 103 ? -33.573 21.592 -43.484 1.00 26.36 101 GLY C N 1
ATOM 5666 C CA . GLY C 1 103 ? -33.492 20.128 -43.528 1.00 26.96 101 GLY C CA 1
ATOM 5667 C C . GLY C 1 103 ? -32.288 19.668 -44.343 1.00 26.67 101 GLY C C 1
ATOM 5668 O O . GLY C 1 103 ? -31.867 20.327 -45.293 1.00 26.16 101 GLY C O 1
ATOM 5669 N N . TYR C 1 104 ? -31.712 18.538 -43.972 1.00 27.07 102 TYR C N 1
ATOM 5670 C CA . TYR C 1 104 ? -30.610 17.965 -44.766 1.00 27.44 102 TYR C CA 1
ATOM 5671 C C . TYR C 1 104 ? -30.717 16.454 -44.695 1.00 27.30 102 TYR C C 1
ATOM 5672 O O . TYR C 1 104 ? -31.597 15.942 -43.994 1.00 26.57 102 TYR C O 1
ATOM 5681 N N . THR C 1 105 ? -29.850 15.734 -45.413 1.00 27.39 103 THR C N 1
ATOM 5682 C CA . THR C 1 105 ? -30.011 14.257 -45.461 1.00 28.54 103 THR C CA 1
ATOM 5683 C C . THR C 1 105 ? -28.822 13.467 -44.942 1.00 28.73 103 THR C C 1
ATOM 5684 O O . THR C 1 105 ? -28.172 12.752 -45.744 1.00 29.00 103 THR C O 1
ATOM 5688 N N . PRO C 1 106 ? -28.584 13.501 -43.614 1.00 28.37 104 PRO C N 1
ATOM 5689 C CA . PRO C 1 106 ? -27.507 12.707 -43.091 1.00 28.75 104 PRO C CA 1
ATOM 5690 C C . PRO C 1 106 ? -28.008 11.275 -42.944 1.00 28.39 104 PRO C C 1
ATOM 5691 O O . PRO C 1 106 ? -29.210 11.071 -42.969 1.00 27.92 104 PRO C O 1
ATOM 5695 N N . ASP C 1 107 ? -27.076 10.328 -42.740 1.00 28.99 105 ASP C N 1
ATOM 5696 C CA . ASP C 1 107 ? -27.331 8.899 -42.373 1.00 28.64 105 ASP C CA 1
ATOM 5697 C C . ASP C 1 107 ? -27.776 7.984 -43.488 1.00 27.73 105 ASP C C 1
ATOM 5698 O O . ASP C 1 107 ? -27.254 6.890 -43.640 1.00 25.99 105 ASP C O 1
ATOM 5703 N N . VAL C 1 108 ? -28.754 8.455 -44.237 1.00 27.08 106 VAL C N 1
ATOM 5704 C CA . VAL C 1 108 ? -29.457 7.686 -45.270 1.00 28.76 106 VAL C CA 1
ATOM 5705 C C . VAL C 1 108 ? -28.590 7.516 -46.556 1.00 28.77 106 VAL C C 1
ATOM 5706 O O . VAL C 1 108 ? -28.959 6.792 -47.490 1.00 28.92 106 VAL C O 1
ATOM 5710 N N . LEU C 1 109 ? -27.425 8.169 -46.577 1.00 29.07 107 LEU C N 1
ATOM 5711 C CA . LEU C 1 109 ? -26.476 8.064 -47.700 1.00 29.06 107 LEU C CA 1
ATOM 5712 C C . LEU C 1 109 ? -25.034 7.632 -47.306 1.00 28.96 107 LEU C C 1
ATOM 5713 O O . LEU C 1 109 ? -24.151 7.570 -48.158 1.00 28.11 107 LEU C O 1
ATOM 5718 N N . THR C 1 110 ? -24.799 7.352 -46.028 1.00 28.97 108 THR C N 1
ATOM 5719 C CA . THR C 1 110 ? -23.410 7.093 -45.571 1.00 28.98 108 THR C CA 1
ATOM 5720 C C . THR C 1 110 ? -22.820 5.786 -46.049 1.00 29.31 108 THR C C 1
ATOM 5721 O O . THR C 1 110 ? -21.653 5.781 -46.354 1.00 30.71 108 THR C O 1
ATOM 5725 N N . ASP C 1 111 ? -23.617 4.702 -46.124 1.00 29.72 109 ASP C N 1
ATOM 5726 C CA . ASP C 1 111 ? -23.137 3.379 -46.543 1.00 29.27 109 ASP C CA 1
ATOM 5727 C C . ASP C 1 111 ? -22.791 3.416 -47.993 1.00 28.24 109 ASP C C 1
ATOM 5728 O O . ASP C 1 111 ? -21.723 2.960 -48.381 1.00 27.71 109 ASP C O 1
ATOM 5733 N N . THR C 1 112 ? -23.731 3.949 -48.784 1.00 27.65 110 THR C N 1
ATOM 5734 C CA . THR C 1 112 ? -23.581 4.128 -50.219 1.00 26.87 110 THR C CA 1
ATOM 5735 C C . THR C 1 112 ? -22.409 5.030 -50.602 1.00 26.59 110 THR C C 1
ATOM 5736 O O . THR C 1 112 ? -21.723 4.758 -51.573 1.00 24.76 110 THR C O 1
ATOM 5740 N N . THR C 1 113 ? -22.232 6.130 -49.859 1.00 26.69 111 THR C N 1
ATOM 5741 C CA . THR C 1 113 ? -21.092 7.048 -50.053 1.00 26.86 111 THR C CA 1
ATOM 5742 C C . THR C 1 113 ? -19.737 6.434 -49.602 1.00 26.35 111 THR C C 1
ATOM 5743 O O . THR C 1 113 ? -18.733 6.604 -50.275 1.00 25.55 111 THR C O 1
ATOM 5747 N N . ALA C 1 114 ? -19.763 5.710 -48.472 1.00 25.12 112 ALA C N 1
ATOM 5748 C CA . ALA C 1 114 ? -18.647 4.925 -47.985 1.00 24.24 112 ALA C CA 1
ATOM 5749 C C . ALA C 1 114 ? -18.159 3.912 -49.016 1.00 25.02 112 ALA C C 1
ATOM 5750 O O . ALA C 1 114 ? -16.934 3.689 -49.161 1.00 25.13 112 ALA C O 1
ATOM 5752 N N . GLU C 1 115 ? -19.126 3.348 -49.741 1.00 25.73 113 GLU C N 1
ATOM 5753 C CA . GLU C 1 115 ? -18.943 2.268 -50.679 1.00 25.26 113 GLU C CA 1
ATOM 5754 C C . GLU C 1 115 ? -18.343 2.814 -51.931 1.00 26.00 113 GLU C C 1
ATOM 5755 O O . GLU C 1 115 ? -17.463 2.194 -52.537 1.00 25.21 113 GLU C O 1
ATOM 5761 N N . LEU C 1 116 ? -18.828 3.985 -52.327 1.00 26.58 114 LEU C N 1
ATOM 5762 C CA . LEU C 1 116 ? -18.254 4.662 -53.447 1.00 28.00 114 LEU C CA 1
ATOM 5763 C C . LEU C 1 116 ? -16.802 5.130 -53.129 1.00 28.23 114 LEU C C 1
ATOM 5764 O O . LEU C 1 116 ? -15.876 4.968 -53.959 1.00 29.88 114 LEU C O 1
ATOM 5769 N N . ALA C 1 117 ? -16.582 5.672 -51.937 1.00 28.03 115 ALA C N 1
ATOM 5770 C CA . ALA C 1 117 ? -15.239 6.095 -51.531 1.00 27.92 115 ALA C CA 1
ATOM 5771 C C . ALA C 1 117 ? -14.199 4.928 -51.603 1.00 27.48 115 ALA C C 1
ATOM 5772 O O . ALA C 1 117 ? -13.042 5.095 -52.090 1.00 27.47 115 ALA C O 1
ATOM 5774 N N . VAL C 1 118 ? -14.639 3.745 -51.176 1.00 26.78 116 VAL C N 1
ATOM 5775 C CA . VAL C 1 118 ? -13.829 2.529 -51.278 1.00 25.71 116 VAL C CA 1
ATOM 5776 C C . VAL C 1 118 ? -13.671 2.012 -52.714 1.00 26.44 116 VAL C C 1
ATOM 5777 O O . VAL C 1 118 ? -12.584 1.545 -53.058 1.00 26.55 116 VAL C O 1
ATOM 5781 N N . SER C 1 119 ? -14.723 2.128 -53.544 1.00 26.63 117 SER C N 1
ATOM 5782 C CA . SER C 1 119 ? -14.652 1.852 -54.998 1.00 27.97 117 SER C CA 1
ATOM 5783 C C . SER C 1 119 ? -13.575 2.701 -55.669 1.00 28.65 117 SER C C 1
ATOM 5784 O O . SER C 1 119 ? -12.748 2.193 -56.410 1.00 29.42 117 SER C O 1
ATOM 5787 N N . LEU C 1 120 ? -13.588 3.999 -55.405 1.00 28.66 118 LEU C N 1
ATOM 5788 C CA . LEU C 1 120 ? -12.648 4.909 -56.034 1.00 28.64 118 LEU C CA 1
ATOM 5789 C C . LEU C 1 120 ? -11.255 4.691 -55.513 1.00 28.62 118 LEU C C 1
ATOM 5790 O O . LEU C 1 120 ? -10.294 4.807 -56.260 1.00 29.49 118 LEU C O 1
ATOM 5795 N N . LEU C 1 121 ? -11.123 4.394 -54.233 1.00 28.66 119 LEU C N 1
ATOM 5796 C CA . LEU C 1 121 ? -9.777 4.101 -53.691 1.00 28.26 119 LEU C CA 1
ATOM 5797 C C . LEU C 1 121 ? -9.139 2.832 -54.313 1.00 28.37 119 LEU C C 1
ATOM 5798 O O . LEU C 1 121 ? -7.919 2.783 -54.615 1.00 27.77 119 LEU C O 1
ATOM 5803 N N . LEU C 1 122 ? -9.974 1.831 -54.539 1.00 28.03 120 LEU C N 1
ATOM 5804 C CA . LEU C 1 122 ? -9.493 0.555 -55.020 1.00 27.93 120 LEU C CA 1
ATOM 5805 C C . LEU C 1 122 ? -9.257 0.644 -56.533 1.00 28.73 120 LEU C C 1
ATOM 5806 O O . LEU C 1 122 ? -8.305 0.063 -57.050 1.00 28.96 120 LEU C O 1
ATOM 5811 N N . THR C 1 123 ? -10.102 1.402 -57.234 1.00 28.25 121 THR C N 1
ATOM 5812 C CA . THR C 1 123 ? -9.919 1.602 -58.665 1.00 28.53 121 THR C CA 1
ATOM 5813 C C . THR C 1 123 ? -8.631 2.374 -58.956 1.00 28.29 121 THR C C 1
ATOM 5814 O O . THR C 1 123 ? -7.948 2.100 -59.955 1.00 28.08 121 THR C O 1
ATOM 5818 N N . THR C 1 124 ? -8.331 3.352 -58.101 1.00 27.66 122 THR C N 1
ATOM 5819 C CA . THR C 1 124 ? -7.068 4.137 -58.169 1.00 27.71 122 THR C CA 1
ATOM 5820 C C . THR C 1 124 ? -5.824 3.295 -57.766 1.00 27.74 122 THR C C 1
ATOM 5821 O O . THR C 1 124 ? -4.931 3.106 -58.568 1.00 28.54 122 THR C O 1
ATOM 5825 N N . CYS C 1 125 ? -5.803 2.734 -56.566 1.00 27.97 123 CYS C N 1
ATOM 5826 C CA . CYS C 1 125 ? -4.626 2.008 -56.115 1.00 28.52 123 CYS C CA 1
ATOM 5827 C C . CYS C 1 125 ? -4.316 0.773 -56.938 1.00 28.66 123 CYS C C 1
ATOM 5828 O O . CYS C 1 125 ? -3.157 0.427 -57.178 1.00 29.40 123 CYS C O 1
ATOM 5831 N N . ARG C 1 126 ? -5.352 0.113 -57.411 1.00 29.46 124 ARG C N 1
ATOM 5832 C CA . ARG C 1 126 ? -5.137 -1.046 -58.251 1.00 28.34 124 ARG C CA 1
ATOM 5833 C C . ARG C 1 126 ? -5.073 -0.707 -59.770 1.00 29.19 124 ARG C C 1
ATOM 5834 O O . ARG C 1 126 ? -4.970 -1.622 -60.602 1.00 29.18 124 ARG C O 1
ATOM 5842 N N . ARG C 1 127 ? -5.090 0.597 -60.106 1.00 28.24 125 ARG C N 1
ATOM 5843 C CA . ARG C 1 127 ? -4.828 1.100 -61.480 1.00 28.12 125 ARG C CA 1
ATOM 5844 C C . ARG C 1 127 ? -5.768 0.576 -62.596 1.00 28.54 125 ARG C C 1
ATOM 5845 O O . ARG C 1 127 ? -5.342 0.303 -63.724 1.00 28.15 125 ARG C O 1
ATOM 5853 N N . LEU C 1 128 ? -7.050 0.462 -62.276 1.00 29.39 126 LEU C N 1
ATOM 5854 C CA . LEU C 1 128 ? -8.007 -0.235 -63.145 1.00 30.30 126 LEU C CA 1
ATOM 5855 C C . LEU C 1 128 ? -8.290 0.578 -64.403 1.00 30.90 126 LEU C C 1
ATOM 5856 O O . LEU C 1 128 ? -8.404 0.021 -65.504 1.00 30.49 126 LEU C O 1
ATOM 5861 N N . PRO C 1 129 ? -8.446 1.907 -64.248 1.00 31.96 127 PRO C N 1
ATOM 5862 C CA . PRO C 1 129 ? -8.679 2.687 -65.466 1.00 31.73 127 PRO C CA 1
ATOM 5863 C C . PRO C 1 129 ? -7.566 2.565 -66.480 1.00 31.48 127 PRO C C 1
ATOM 5864 O O . PRO C 1 129 ? -7.882 2.405 -67.653 1.00 30.85 127 PRO C O 1
ATOM 5868 N N . GLU C 1 130 ? -6.289 2.613 -66.077 1.00 31.52 128 GLU C N 1
ATOM 5869 C CA . GLU C 1 130 ? -5.232 2.351 -67.086 1.00 32.08 128 GLU C CA 1
ATOM 5870 C C . GLU C 1 130 ? -5.177 0.909 -67.570 1.00 32.08 128 GLU C C 1
ATOM 5871 O O . GLU C 1 130 ? -4.784 0.640 -68.743 1.00 31.94 128 GLU C O 1
ATOM 5877 N N . ALA C 1 131 ? -5.633 -0.014 -66.717 1.00 30.43 129 ALA C N 1
ATOM 5878 C CA . ALA C 1 131 ? -5.674 -1.427 -67.092 1.00 29.78 129 ALA C CA 1
ATOM 5879 C C . ALA C 1 131 ? -6.707 -1.612 -68.188 1.00 29.19 129 ALA C C 1
ATOM 5880 O O . ALA C 1 131 ? -6.401 -2.174 -69.254 1.00 28.47 129 ALA C O 1
ATOM 5882 N N . ILE C 1 132 ? -7.905 -1.086 -67.932 1.00 29.12 130 ILE C N 1
ATOM 5883 C CA . ILE C 1 132 ? -9.051 -1.132 -68.877 1.00 29.02 130 ILE C CA 1
ATOM 5884 C C . ILE C 1 132 ? -8.669 -0.569 -70.262 1.00 30.35 130 ILE C C 1
ATOM 5885 O O . ILE C 1 132 ? -9.018 -1.125 -71.300 1.00 31.07 130 ILE C O 1
ATOM 5890 N N . GLU C 1 133 ? -7.934 0.527 -70.239 1.00 31.81 131 GLU C N 1
ATOM 5891 C CA . GLU C 1 133 ? -7.384 1.194 -71.433 1.00 33.47 131 GLU C CA 1
ATOM 5892 C C . GLU C 1 133 ? -6.345 0.349 -72.185 1.00 33.04 131 GLU C C 1
ATOM 5893 O O . GLU C 1 133 ? -6.361 0.279 -73.431 1.00 33.96 131 GLU C O 1
ATOM 5899 N N . GLU C 1 134 ? -5.433 -0.282 -71.445 1.00 31.26 132 GLU C N 1
ATOM 5900 C CA . GLU C 1 134 ? -4.437 -1.096 -72.084 1.00 30.65 132 GLU C CA 1
ATOM 5901 C C . GLU C 1 134 ? -5.131 -2.252 -72.799 1.00 31.43 132 GLU C C 1
ATOM 5902 O O . GLU C 1 134 ? -4.677 -2.658 -73.880 1.00 31.86 132 GLU C O 1
ATOM 5908 N N . VAL C 1 135 ? -6.230 -2.764 -72.221 1.00 30.96 133 VAL C N 1
ATOM 5909 C CA . VAL C 1 135 ? -7.107 -3.757 -72.917 1.00 31.98 133 VAL C CA 1
ATOM 5910 C C . VAL C 1 135 ? -7.732 -3.221 -74.238 1.00 31.78 133 VAL C C 1
ATOM 5911 O O . VAL C 1 135 ? -7.694 -3.866 -75.279 1.00 32.03 133 VAL C O 1
ATOM 5915 N N . LYS C 1 136 ? -8.331 -2.048 -74.173 1.00 31.86 134 LYS C N 1
ATOM 5916 C CA . LYS C 1 136 ? -8.946 -1.485 -75.358 1.00 32.20 134 LYS C CA 1
ATOM 5917 C C . LYS C 1 136 ? -7.950 -1.090 -76.475 1.00 32.08 134 LYS C C 1
ATOM 5918 O O . LYS C 1 136 ? -8.304 -1.132 -77.641 1.00 32.46 134 LYS C O 1
ATOM 5924 N N . ASN C 1 137 ? -6.727 -0.687 -76.126 1.00 32.24 135 ASN C N 1
ATOM 5925 C CA . ASN C 1 137 ? -5.835 -0.045 -77.103 1.00 32.59 135 ASN C CA 1
ATOM 5926 C C . ASN C 1 137 ? -4.757 -0.935 -77.687 1.00 32.36 135 ASN C C 1
ATOM 5927 O O . ASN C 1 137 ? -3.829 -0.446 -78.318 1.00 32.87 135 ASN C O 1
ATOM 5932 N N . GLY C 1 138 ? -4.845 -2.234 -77.449 1.00 32.48 136 GLY C N 1
ATOM 5933 C CA . GLY C 1 138 ? -3.803 -3.147 -77.892 1.00 32.76 136 GLY C CA 1
ATOM 5934 C C . GLY C 1 138 ? -2.593 -3.242 -76.980 1.00 33.28 136 GLY C C 1
ATOM 5935 O O . GLY C 1 138 ? -1.629 -3.971 -77.279 1.00 32.82 136 GLY C O 1
ATOM 5936 N N . GLY C 1 139 ? -2.634 -2.524 -75.860 1.00 33.77 137 GLY C N 1
ATOM 5937 C CA . GLY C 1 139 ? -1.493 -2.510 -74.903 1.00 34.18 137 GLY C CA 1
ATOM 5938 C C . GLY C 1 139 ? -1.093 -3.881 -74.389 1.00 33.24 137 GLY C C 1
ATOM 5939 O O . GLY C 1 139 ? 0.080 -4.237 -74.379 1.00 34.63 137 GLY C O 1
ATOM 5940 N N . TRP C 1 140 ? -2.097 -4.650 -73.994 1.00 33.64 138 TRP C N 1
ATOM 5941 C CA . TRP C 1 140 ? -1.980 -6.051 -73.504 1.00 32.48 138 TRP C CA 1
ATOM 5942 C C . TRP C 1 140 ? -1.402 -7.037 -74.518 1.00 33.04 138 TRP C C 1
ATOM 5943 O O . TRP C 1 140 ? -2.028 -7.318 -75.536 1.00 31.96 138 TRP C O 1
ATOM 5954 N N . THR C 1 141 ? -0.231 -7.598 -74.208 1.00 34.40 139 THR C N 1
ATOM 5955 C CA . THR C 1 141 ? 0.367 -8.611 -75.064 1.00 35.28 139 THR C CA 1
ATOM 5956 C C . THR C 1 141 ? 0.427 -9.999 -74.437 1.00 35.74 139 THR C C 1
ATOM 5957 O O . THR C 1 141 ? 0.527 -10.976 -75.166 1.00 36.59 139 THR C O 1
ATOM 5961 N N . SER C 1 142 ? 0.346 -10.092 -73.103 1.00 36.21 140 SER C N 1
ATOM 5962 C CA . SER C 1 142 ? 0.436 -11.351 -72.347 1.00 35.97 140 SER C CA 1
ATOM 5963 C C . SER C 1 142 ? 0.291 -11.082 -70.865 1.00 36.14 140 SER C C 1
ATOM 5964 O O . SER C 1 142 ? 0.031 -9.937 -70.451 1.00 36.89 140 SER C O 1
ATOM 5967 N N . TRP C 1 143 ? 0.461 -12.141 -70.066 1.00 35.14 141 TRP C N 1
ATOM 5968 C CA . TRP C 1 143 ? 0.642 -11.975 -68.624 1.00 35.05 141 TRP C CA 1
ATOM 5969 C C . TRP C 1 143 ? 2.073 -11.398 -68.378 1.00 34.93 141 TRP C C 1
ATOM 5970 O O . TRP C 1 143 ? 3.051 -11.790 -69.020 1.00 35.20 141 TRP C O 1
ATOM 5981 N N . LYS C 1 144 ? 2.163 -10.425 -67.480 1.00 34.99 142 LYS C N 1
ATOM 5982 C CA . LYS C 1 144 ? 3.400 -9.703 -67.267 1.00 34.57 142 LYS C CA 1
ATOM 5983 C C . LYS C 1 144 ? 3.592 -9.368 -65.799 1.00 34.69 142 LYS C C 1
ATOM 5984 O O . LYS C 1 144 ? 2.802 -8.588 -65.232 1.00 34.89 142 LYS C O 1
ATOM 5990 N N . PRO C 1 145 ? 4.679 -9.902 -65.196 1.00 34.12 143 PRO C N 1
ATOM 5991 C CA . PRO C 1 145 ? 4.927 -9.844 -63.751 1.00 33.52 143 PRO C CA 1
ATOM 5992 C C . PRO C 1 145 ? 5.152 -8.444 -63.201 1.00 33.49 143 PRO C C 1
ATOM 5993 O O . PRO C 1 145 ? 4.975 -8.237 -61.994 1.00 33.52 143 PRO C O 1
ATOM 5997 N N . LEU C 1 146 ? 5.584 -7.501 -64.041 1.00 33.12 144 LEU C N 1
ATOM 5998 C CA . LEU C 1 146 ? 5.886 -6.149 -63.546 1.00 33.18 144 LEU C CA 1
ATOM 5999 C C . LEU C 1 146 ? 4.940 -5.056 -64.074 1.00 32.92 144 LEU C C 1
ATOM 6000 O O . LEU C 1 146 ? 5.220 -3.861 -63.966 1.00 33.17 144 LEU C O 1
ATOM 6005 N N . TRP C 1 147 ? 3.796 -5.467 -64.605 1.00 32.86 145 TRP C N 1
ATOM 6006 C CA . TRP C 1 147 ? 2.959 -4.530 -65.313 1.00 32.26 145 TRP C CA 1
ATOM 6007 C C . TRP C 1 147 ? 1.658 -4.248 -64.621 1.00 31.66 145 TRP C C 1
ATOM 6008 O O . TRP C 1 147 ? 0.999 -5.156 -64.041 1.00 30.41 145 TRP C O 1
ATOM 6019 N N . LEU C 1 148 ? 1.345 -2.951 -64.641 1.00 30.76 146 LEU C N 1
ATOM 6020 C CA . LEU C 1 148 ? 0.171 -2.398 -64.012 1.00 29.85 146 LEU C CA 1
ATOM 6021 C C . LEU C 1 148 ? 0.110 -2.797 -62.537 1.00 29.72 146 LEU C C 1
ATOM 6022 O O . LEU C 1 148 ? -0.953 -3.111 -62.025 1.00 30.44 146 LEU C O 1
ATOM 6027 N N . CYS C 1 149 ? 1.254 -2.806 -61.865 1.00 29.52 147 CYS C N 1
ATOM 6028 C CA . CYS C 1 149 ? 1.302 -3.120 -60.452 1.00 29.64 147 CYS C CA 1
ATOM 6029 C C . CYS C 1 149 ? 0.912 -1.868 -59.675 1.00 30.23 147 CYS C C 1
ATOM 6030 O O . CYS C 1 149 ? 1.437 -0.776 -59.917 1.00 29.54 147 CYS C O 1
ATOM 6033 N N . GLY C 1 150 ? 0.005 -2.038 -58.724 1.00 30.76 148 GLY C N 1
ATOM 6034 C CA . GLY C 1 150 ? -0.439 -0.935 -57.895 1.00 31.70 148 GLY C CA 1
ATOM 6035 C C . GLY C 1 150 ? -0.072 -1.122 -56.439 1.00 32.87 148 GLY C C 1
ATOM 6036 O O . GLY C 1 150 ? 0.874 -1.830 -56.120 1.00 33.37 148 GLY C O 1
ATOM 6037 N N . TYR C 1 151 ? -0.825 -0.475 -55.561 1.00 33.66 149 TYR C N 1
ATOM 6038 C CA . TYR C 1 151 ? -0.481 -0.434 -54.151 1.00 34.59 149 TYR C CA 1
ATOM 6039 C C . TYR C 1 151 ? -1.576 -1.097 -53.318 1.00 34.90 149 TYR C C 1
ATOM 6040 O O . TYR C 1 151 ? -2.757 -0.804 -53.486 1.00 35.21 149 TYR C O 1
ATOM 6049 N N . GLY C 1 152 ? -1.167 -2.010 -52.443 1.00 34.42 150 GLY C N 1
ATOM 6050 C CA . GLY C 1 152 ? -2.091 -2.806 -51.670 1.00 33.50 150 GLY C CA 1
ATOM 6051 C C . GLY C 1 152 ? -2.472 -2.250 -50.311 1.00 33.63 150 GLY C C 1
ATOM 6052 O O . GLY C 1 152 ? -1.715 -1.507 -49.677 1.00 32.86 150 GLY C O 1
ATOM 6053 N N . LEU C 1 153 ? -3.642 -2.662 -49.839 1.00 33.65 151 LEU C N 1
ATOM 6054 C CA . LEU C 1 153 ? -4.099 -2.256 -48.514 1.00 33.85 151 LEU C CA 1
ATOM 6055 C C . LEU C 1 153 ? -3.560 -3.131 -47.381 1.00 34.20 151 LEU C C 1
ATOM 6056 O O . LEU C 1 153 ? -3.547 -2.709 -46.228 1.00 35.01 151 LEU C O 1
ATOM 6061 N N . THR C 1 154 ? -3.156 -4.355 -47.680 1.00 34.81 152 THR C N 1
ATOM 6062 C CA . THR C 1 154 ? -2.642 -5.226 -46.610 1.00 36.34 152 THR C CA 1
ATOM 6063 C C . THR C 1 154 ? -1.377 -4.653 -45.943 1.00 36.52 152 THR C C 1
ATOM 6064 O O . THR C 1 154 ? -0.440 -4.232 -46.627 1.00 36.95 152 THR C O 1
ATOM 6068 N N . GLN C 1 155 ? -1.371 -4.624 -44.614 1.00 36.26 153 GLN C N 1
ATOM 6069 C CA . GLN C 1 155 ? -0.280 -4.046 -43.846 1.00 36.42 153 GLN C CA 1
ATOM 6070 C C . GLN C 1 155 ? -0.131 -2.514 -44.006 1.00 35.90 153 GLN C C 1
ATOM 6071 O O . GLN C 1 155 ? 0.888 -1.945 -43.621 1.00 34.96 153 GLN C O 1
ATOM 6077 N N . SER C 1 156 ? -1.165 -1.855 -44.537 1.00 35.35 154 SER C N 1
ATOM 6078 C CA . SER C 1 156 ? -1.127 -0.404 -44.760 1.00 34.95 154 SER C CA 1
ATOM 6079 C C . SER C 1 156 ? -1.428 0.461 -43.540 1.00 34.64 154 SER C C 1
ATOM 6080 O O . SER C 1 156 ? -1.986 -0.020 -42.529 1.00 35.01 154 SER C O 1
ATOM 6083 N N . THR C 1 157 ? -1.018 1.727 -43.631 1.00 33.92 155 THR C N 1
ATOM 6084 C CA . THR C 1 157 ? -1.630 2.796 -42.851 1.00 33.80 155 THR C CA 1
ATOM 6085 C C . THR C 1 157 ? -2.590 3.610 -43.712 1.00 34.00 155 THR C C 1
ATOM 6086 O O . THR C 1 157 ? -2.257 4.041 -44.834 1.00 34.47 155 THR C O 1
ATOM 6090 N N . VAL C 1 158 ? -3.807 3.769 -43.204 1.00 34.62 156 VAL C N 1
ATOM 6091 C CA . VAL C 1 158 ? -4.768 4.661 -43.796 1.00 34.37 156 VAL C CA 1
ATOM 6092 C C . VAL C 1 158 ? -5.129 5.794 -42.839 1.00 34.77 156 VAL C C 1
ATOM 6093 O O . VAL C 1 158 ? -5.473 5.591 -41.645 1.00 33.95 156 VAL C O 1
ATOM 6097 N N . GLY C 1 159 ? -5.038 7.002 -43.373 1.00 34.44 157 GLY C N 1
ATOM 6098 C CA . GLY C 1 159 ? -5.378 8.170 -42.602 1.00 34.23 157 GLY C CA 1
ATOM 6099 C C . GLY C 1 159 ? -6.680 8.729 -43.083 1.00 33.52 157 GLY C C 1
ATOM 6100 O O . GLY C 1 159 ? -6.884 8.882 -44.273 1.00 34.30 157 GLY C O 1
ATOM 6101 N N . ILE C 1 160 ? -7.571 9.051 -42.163 1.00 33.96 158 ILE C N 1
ATOM 6102 C CA . ILE C 1 160 ? -8.853 9.622 -42.548 1.00 34.06 158 ILE C CA 1
ATOM 6103 C C . ILE C 1 160 ? -8.908 11.075 -42.069 1.00 34.35 158 ILE C C 1
ATOM 6104 O O . ILE C 1 160 ? -8.668 11.363 -40.899 1.00 34.25 158 ILE C O 1
ATOM 6109 N N . ILE C 1 161 ? -9.183 11.998 -42.988 1.00 34.31 159 ILE C N 1
ATOM 6110 C CA . ILE C 1 161 ? -9.325 13.406 -42.610 1.00 34.56 159 ILE C CA 1
ATOM 6111 C C . ILE C 1 161 ? -10.806 13.610 -42.440 1.00 34.78 159 ILE C C 1
ATOM 6112 O O . ILE C 1 161 ? -11.587 13.544 -43.413 1.00 35.80 159 ILE C O 1
ATOM 6117 N N . GLY C 1 162 ? -11.193 13.767 -41.187 1.00 34.96 160 GLY C N 1
ATOM 6118 C CA . GLY C 1 162 ? -12.590 13.817 -40.821 1.00 35.40 160 GLY C CA 1
ATOM 6119 C C . GLY C 1 162 ? -13.175 12.445 -40.627 1.00 35.78 160 GLY C C 1
ATOM 6120 O O . GLY C 1 162 ? -13.712 11.852 -41.546 1.00 36.83 160 GLY C O 1
ATOM 6121 N N . LEU C 1 163 ? -13.107 11.941 -39.408 1.00 35.92 161 LEU C N 1
ATOM 6122 C CA . LEU C 1 163 ? -13.705 10.638 -39.102 1.00 36.05 161 LEU C CA 1
ATOM 6123 C C . LEU C 1 163 ? -15.150 10.807 -38.631 1.00 35.83 161 LEU C C 1
ATOM 6124 O O . LEU C 1 163 ? -15.482 10.495 -37.484 1.00 36.50 161 LEU C O 1
ATOM 6129 N N . GLY C 1 164 ? -16.008 11.282 -39.526 1.00 36.15 162 GLY C N 1
ATOM 6130 C CA . GLY C 1 164 ? -17.431 11.417 -39.214 1.00 35.05 162 GLY C CA 1
ATOM 6131 C C . GLY C 1 164 ? -18.045 10.066 -39.509 1.00 35.38 162 GLY C C 1
ATOM 6132 O O . GLY C 1 164 ? -17.329 9.048 -39.581 1.00 34.63 162 GLY C O 1
ATOM 6133 N N . ARG C 1 165 ? -19.354 10.057 -39.752 1.00 34.81 163 ARG C N 1
ATOM 6134 C CA . ARG C 1 165 ? -20.063 8.808 -39.921 1.00 33.54 163 ARG C CA 1
ATOM 6135 C C . ARG C 1 165 ? -19.652 8.198 -41.213 1.00 32.78 163 ARG C C 1
ATOM 6136 O O . ARG C 1 165 ? -19.559 6.981 -41.307 1.00 32.41 163 ARG C O 1
ATOM 6144 N N . ILE C 1 166 ? -19.341 9.036 -42.194 1.00 32.27 164 ILE C N 1
ATOM 6145 C CA . ILE C 1 166 ? -18.893 8.516 -43.490 1.00 31.01 164 ILE C CA 1
ATOM 6146 C C . ILE C 1 166 ? -17.436 8.024 -43.403 1.00 31.88 164 ILE C C 1
ATOM 6147 O O . ILE C 1 166 ? -17.108 6.995 -43.996 1.00 31.72 164 ILE C O 1
ATOM 6152 N N . GLY C 1 167 ? -16.565 8.734 -42.665 1.00 32.32 165 GLY C N 1
ATOM 6153 C CA . GLY C 1 167 ? -15.134 8.325 -42.541 1.00 31.90 165 GLY C CA 1
ATOM 6154 C C . GLY C 1 167 ? -15.048 7.003 -41.785 1.00 32.77 165 GLY C C 1
ATOM 6155 O O . GLY C 1 167 ? -14.335 6.092 -42.178 1.00 33.54 165 GLY C O 1
ATOM 6156 N N . GLN C 1 168 ? -15.816 6.906 -40.700 1.00 33.13 166 GLN C N 1
ATOM 6157 C CA . GLN C 1 168 ? -15.976 5.714 -39.886 1.00 32.66 166 GLN C CA 1
ATOM 6158 C C . GLN C 1 168 ? -16.512 4.529 -40.708 1.00 33.95 166 GLN C C 1
ATOM 6159 O O . GLN C 1 168 ? -16.106 3.382 -40.484 1.00 33.91 166 GLN C O 1
ATOM 6165 N N . ALA C 1 169 ? -17.441 4.804 -41.633 1.00 34.23 167 ALA C N 1
ATOM 6166 C CA . ALA C 1 169 ? -18.013 3.777 -42.514 1.00 34.39 167 ALA C CA 1
ATOM 6167 C C . ALA C 1 169 ? -16.993 3.321 -43.563 1.00 35.08 167 ALA C C 1
ATOM 6168 O O . ALA C 1 169 ? -17.000 2.146 -43.995 1.00 34.65 167 ALA C O 1
ATOM 6170 N N . ILE C 1 170 ? -16.122 4.252 -43.961 1.00 34.80 168 ILE C N 1
ATOM 6171 C CA . ILE C 1 170 ? -15.040 3.932 -44.877 1.00 35.23 168 ILE C CA 1
ATOM 6172 C C . ILE C 1 170 ? -14.047 3.014 -44.141 1.00 36.10 168 ILE C C 1
ATOM 6173 O O . ILE C 1 170 ? -13.736 1.946 -44.649 1.00 36.65 168 ILE C O 1
ATOM 6178 N N . ALA C 1 171 ? -13.626 3.393 -42.926 1.00 34.90 169 ALA C N 1
ATOM 6179 C CA . ALA C 1 171 ? -12.719 2.552 -42.147 1.00 35.13 169 ALA C CA 1
ATOM 6180 C C . ALA C 1 171 ? -13.295 1.143 -41.836 1.00 35.33 169 ALA C C 1
ATOM 6181 O O . ALA C 1 171 ? -12.583 0.138 -41.956 1.00 34.69 169 ALA C O 1
ATOM 6183 N N . ARG C 1 172 ? -14.579 1.090 -41.452 1.00 34.62 170 ARG C N 1
ATOM 6184 C CA . ARG C 1 172 ? -15.307 -0.172 -41.291 1.00 34.27 170 ARG C CA 1
ATOM 6185 C C . ARG C 1 172 ? -15.186 -1.107 -42.512 1.00 34.31 170 ARG C C 1
ATOM 6186 O O . ARG C 1 172 ? -15.082 -2.324 -42.336 1.00 34.65 170 ARG C O 1
ATOM 6194 N N . ARG C 1 173 ? -15.154 -0.529 -43.720 1.00 34.35 171 ARG C N 1
ATOM 6195 C CA . ARG C 1 173 ? -15.066 -1.283 -45.005 1.00 35.10 171 ARG C CA 1
ATOM 6196 C C . ARG C 1 173 ? -13.651 -1.674 -45.375 1.00 35.87 171 ARG C C 1
ATOM 6197 O O . ARG C 1 173 ? -13.436 -2.732 -45.964 1.00 36.42 171 ARG C O 1
ATOM 6205 N N . LEU C 1 174 ? -12.702 -0.804 -45.026 1.00 36.23 172 LEU C N 1
ATOM 6206 C CA . LEU C 1 174 ? -11.282 -1.011 -45.268 1.00 36.64 172 LEU C CA 1
ATOM 6207 C C . LEU C 1 174 ? -10.636 -1.982 -44.283 1.00 36.20 172 LEU C C 1
ATOM 6208 O O . LEU C 1 174 ? -9.637 -2.583 -44.594 1.00 37.79 172 LEU C O 1
ATOM 6213 N N . LYS C 1 175 ? -11.213 -2.165 -43.101 1.00 36.04 173 LYS C N 1
ATOM 6214 C CA . LYS C 1 175 ? -10.578 -2.978 -42.097 1.00 35.02 173 LYS C CA 1
ATOM 6215 C C . LYS C 1 175 ? -10.274 -4.394 -42.618 1.00 34.96 173 LYS C C 1
ATOM 6216 O O . LYS C 1 175 ? -9.102 -4.809 -42.601 1.00 35.31 173 LYS C O 1
ATOM 6222 N N . PRO C 1 176 ? -11.302 -5.134 -43.124 1.00 34.03 174 PRO C N 1
ATOM 6223 C CA . PRO C 1 176 ? -11.013 -6.507 -43.515 1.00 33.56 174 PRO C CA 1
ATOM 6224 C C . PRO C 1 176 ? -10.112 -6.619 -44.739 1.00 33.87 174 PRO C C 1
ATOM 6225 O O . PRO C 1 176 ? -9.873 -7.760 -45.205 1.00 33.32 174 PRO C O 1
ATOM 6229 N N . PHE C 1 177 ? -9.606 -5.476 -45.248 1.00 32.65 175 PHE C N 1
ATOM 6230 C CA . PHE C 1 177 ? -8.604 -5.508 -46.356 1.00 32.38 175 PHE C CA 1
ATOM 6231 C C . PHE C 1 177 ? -7.184 -5.613 -45.790 1.00 32.71 175 PHE C C 1
ATOM 6232 O O . PHE C 1 177 ? -6.206 -5.683 -46.562 1.00 32.88 175 PHE C O 1
ATOM 6240 N N . GLY C 1 178 ? -7.074 -5.584 -44.452 1.00 32.73 176 GLY C N 1
ATOM 6241 C CA . GLY C 1 178 ? -5.800 -5.835 -43.755 1.00 31.60 176 GLY C CA 1
ATOM 6242 C C . GLY C 1 178 ? -5.001 -4.615 -43.329 1.00 31.83 176 GLY C C 1
ATOM 6243 O O . GLY C 1 178 ? -3.799 -4.716 -43.060 1.00 30.99 176 GLY C O 1
ATOM 6244 N N . VAL C 1 179 ? -5.669 -3.466 -43.283 1.00 31.63 177 VAL C N 1
ATOM 6245 C CA . VAL C 1 179 ? -5.134 -2.262 -42.662 1.00 32.11 177 VAL C CA 1
ATOM 6246 C C . VAL C 1 179 ? -4.606 -2.608 -41.272 1.00 34.10 177 VAL C C 1
ATOM 6247 O O . VAL C 1 179 ? -5.328 -3.160 -40.438 1.00 34.74 177 VAL C O 1
ATOM 6251 N N . GLN C 1 180 ? -3.331 -2.330 -41.031 1.00 35.33 178 GLN C N 1
ATOM 6252 C CA . GLN C 1 180 ? -2.736 -2.581 -39.705 1.00 36.19 178 GLN C CA 1
ATOM 6253 C C . GLN C 1 180 ? -2.877 -1.325 -38.811 1.00 36.47 178 GLN C C 1
ATOM 6254 O O . GLN C 1 180 ? -2.940 -1.429 -37.580 1.00 36.98 178 GLN C O 1
ATOM 6260 N N . ARG C 1 181 ? -3.011 -0.149 -39.427 1.00 36.59 179 ARG C N 1
ATOM 6261 C CA . ARG C 1 181 ? -3.020 1.103 -38.666 1.00 37.23 179 ARG C CA 1
ATOM 6262 C C . ARG C 1 181 ? -3.934 2.190 -39.287 1.00 37.40 179 ARG C C 1
ATOM 6263 O O . ARG C 1 181 ? -3.817 2.543 -40.495 1.00 37.26 179 ARG C O 1
ATOM 6271 N N . PHE C 1 182 ? -4.883 2.669 -38.483 1.00 36.66 180 PHE C N 1
ATOM 6272 C CA . PHE C 1 182 ? -5.760 3.777 -38.898 1.00 37.08 180 PHE C CA 1
ATOM 6273 C C . PHE C 1 182 ? -5.360 5.024 -38.156 1.00 37.26 180 PHE C C 1
ATOM 6274 O O . PHE C 1 182 ? -5.091 4.980 -36.932 1.00 38.61 180 PHE C O 1
ATOM 6282 N N . LEU C 1 183 ? -5.292 6.129 -38.884 1.00 36.65 181 LEU C N 1
ATOM 6283 C CA . LEU C 1 183 ? -4.986 7.436 -38.307 1.00 36.88 181 LEU C CA 1
ATOM 6284 C C . LEU C 1 183 ? -6.068 8.434 -38.735 1.00 37.29 181 LEU C C 1
ATOM 6285 O O . LEU C 1 183 ? -6.657 8.300 -39.815 1.00 37.34 181 LEU C O 1
ATOM 6290 N N . TYR C 1 184 ? -6.313 9.446 -37.914 1.00 37.30 182 TYR C N 1
ATOM 6291 C CA . TYR C 1 184 ? -7.354 10.395 -38.239 1.00 37.55 182 TYR C CA 1
ATOM 6292 C C . TYR C 1 184 ? -7.065 11.753 -37.660 1.00 37.92 182 TYR C C 1
ATOM 6293 O O . TYR C 1 184 ? -6.355 11.911 -36.683 1.00 36.72 182 TYR C O 1
ATOM 6302 N N . THR C 1 185 ? -7.729 12.722 -38.264 1.00 38.78 183 THR C N 1
ATOM 6303 C CA . THR C 1 185 ? -7.454 14.127 -38.125 1.00 38.51 183 THR C CA 1
ATOM 6304 C C . THR C 1 185 ? -8.835 14.756 -37.903 1.00 38.76 183 THR C C 1
ATOM 6305 O O . THR C 1 185 ? -9.832 14.317 -38.485 1.00 37.92 183 THR C O 1
ATOM 6309 N N . GLY C 1 186 ? -8.903 15.776 -37.058 1.00 38.84 184 GLY C N 1
ATOM 6310 C CA . GLY C 1 186 ? -10.180 16.447 -36.818 1.00 38.85 184 GLY C CA 1
ATOM 6311 C C . GLY C 1 186 ? -10.024 17.632 -35.902 1.00 38.58 184 GLY C C 1
ATOM 6312 O O . GLY C 1 186 ? -8.909 17.971 -35.511 1.00 37.67 184 GLY C O 1
ATOM 6313 N N . ARG C 1 187 ? -11.142 18.270 -35.574 1.00 38.96 185 ARG C N 1
ATOM 6314 C CA . ARG C 1 187 ? -11.104 19.367 -34.610 1.00 39.89 185 ARG C CA 1
ATOM 6315 C C . ARG C 1 187 ? -10.659 18.821 -33.255 1.00 40.05 185 ARG C C 1
ATOM 6316 O O . ARG C 1 187 ? -9.701 19.326 -32.662 1.00 40.84 185 ARG C O 1
ATOM 6324 N N . GLN C 1 188 ? -11.324 17.760 -32.807 1.00 40.42 186 GLN C N 1
ATOM 6325 C CA . GLN C 1 188 ? -10.980 17.106 -31.553 1.00 40.96 186 GLN C CA 1
ATOM 6326 C C . GLN C 1 188 ? -11.007 15.579 -31.681 1.00 41.27 186 GLN C C 1
ATOM 6327 O O . GLN C 1 188 ? -11.632 15.029 -32.617 1.00 40.77 186 GLN C O 1
ATOM 6333 N N . PRO C 1 189 ? -10.332 14.880 -30.736 1.00 41.53 187 PRO C N 1
ATOM 6334 C CA . PRO C 1 189 ? -10.383 13.419 -30.777 1.00 41.77 187 PRO C CA 1
ATOM 6335 C C . PRO C 1 189 ? -11.821 12.896 -30.784 1.00 41.87 187 PRO C C 1
ATOM 6336 O O . PRO C 1 189 ? -12.713 13.492 -30.158 1.00 42.04 187 PRO C O 1
ATOM 6340 N N . ARG C 1 190 ? -12.049 11.813 -31.518 1.00 41.99 188 ARG C N 1
ATOM 6341 C CA . ARG C 1 190 ? -13.309 11.073 -31.401 1.00 42.07 188 ARG C CA 1
ATOM 6342 C C . ARG C 1 190 ? -12.994 9.695 -30.819 1.00 42.47 188 ARG C C 1
ATOM 6343 O O . ARG C 1 190 ? -12.837 8.736 -31.575 1.00 42.41 188 ARG C O 1
ATOM 6351 N N . PRO C 1 191 ? -12.891 9.603 -29.472 1.00 42.45 189 PRO C N 1
ATOM 6352 C CA . PRO C 1 191 ? -12.382 8.421 -28.779 1.00 42.45 189 PRO C CA 1
ATOM 6353 C C . PRO C 1 191 ? -13.284 7.212 -28.943 1.00 42.41 189 PRO C C 1
ATOM 6354 O O . PRO C 1 191 ? -12.807 6.155 -29.356 1.00 42.50 189 PRO C O 1
ATOM 6358 N N . GLU C 1 192 ? -14.572 7.387 -28.635 1.00 42.12 190 GLU C N 1
ATOM 6359 C CA . GLU C 1 192 ? -15.583 6.337 -28.769 1.00 41.99 190 GLU C CA 1
ATOM 6360 C C . GLU C 1 192 ? -15.660 5.839 -30.225 1.00 42.20 190 GLU C C 1
ATOM 6361 O O . GLU C 1 192 ? -15.586 4.636 -30.468 1.00 42.28 190 GLU C O 1
ATOM 6367 N N . GLU C 1 193 ? -15.767 6.764 -31.179 1.00 42.07 191 GLU C N 1
ATOM 6368 C CA . GLU C 1 193 ? -15.853 6.422 -32.604 1.00 42.96 191 GLU C CA 1
ATOM 6369 C C . GLU C 1 193 ? -14.601 5.711 -33.147 1.00 42.74 191 GLU C C 1
ATOM 6370 O O . GLU C 1 193 ? -14.711 4.823 -33.986 1.00 43.60 191 GLU C O 1
ATOM 6376 N N . ALA C 1 194 ? -13.424 6.123 -32.688 1.00 42.53 192 ALA C N 1
ATOM 6377 C CA . ALA C 1 194 ? -12.121 5.618 -33.179 1.00 42.55 192 ALA C CA 1
ATOM 6378 C C . ALA C 1 194 ? -11.747 4.165 -32.825 1.00 42.47 192 ALA C C 1
ATOM 6379 O O . ALA C 1 194 ? -11.018 3.516 -33.580 1.00 42.45 192 ALA C O 1
ATOM 6381 N N . ALA C 1 195 ? -12.239 3.684 -31.680 1.00 42.07 193 ALA C N 1
ATOM 6382 C CA . ALA C 1 195 ? -11.817 2.418 -31.060 1.00 41.60 193 ALA C CA 1
ATOM 6383 C C . ALA C 1 195 ? -12.219 1.121 -31.784 1.00 41.42 193 ALA C C 1
ATOM 6384 O O . ALA C 1 195 ? -11.528 0.098 -31.698 1.00 41.10 193 ALA C O 1
ATOM 6386 N N . GLU C 1 196 ? -13.347 1.149 -32.477 1.00 41.46 194 GLU C N 1
ATOM 6387 C CA . GLU C 1 196 ? -13.713 0.059 -33.370 1.00 41.80 194 GLU C CA 1
ATOM 6388 C C . GLU C 1 196 ? -12.513 -0.188 -34.304 1.00 41.51 194 GLU C C 1
ATOM 6389 O O . GLU C 1 196 ? -12.275 -1.305 -34.763 1.00 41.63 194 GLU C O 1
ATOM 6395 N N . PHE C 1 197 ? -11.734 0.855 -34.541 1.00 40.93 195 PHE C N 1
ATOM 6396 C CA . PHE C 1 197 ? -10.601 0.731 -35.439 1.00 41.40 195 PHE C CA 1
ATOM 6397 C C . PHE C 1 197 ? -9.255 0.870 -34.751 1.00 41.43 195 PHE C C 1
ATOM 6398 O O . PHE C 1 197 ? -8.220 0.668 -35.393 1.00 41.05 195 PHE C O 1
ATOM 6406 N N . GLN C 1 198 ? -9.279 1.225 -33.463 1.00 41.50 196 GLN C N 1
ATOM 6407 C CA . GLN C 1 198 ? -8.063 1.648 -32.752 1.00 42.78 196 GLN C CA 1
ATOM 6408 C C . GLN C 1 198 ? -7.336 2.777 -33.516 1.00 42.64 196 GLN C C 1
ATOM 6409 O O . GLN C 1 198 ? -6.098 2.834 -33.557 1.00 42.76 196 GLN C O 1
ATOM 6415 N N . ALA C 1 199 ? -8.113 3.673 -34.120 1.00 42.44 197 ALA C N 1
ATOM 6416 C CA . ALA C 1 199 ? -7.558 4.813 -34.844 1.00 42.74 197 ALA C CA 1
ATOM 6417 C C . ALA C 1 199 ? -6.846 5.794 -33.897 1.00 42.74 197 ALA C C 1
ATOM 6418 O O . ALA C 1 199 ? -7.339 6.112 -32.808 1.00 43.76 197 ALA C O 1
ATOM 6420 N N . GLU C 1 200 ? -5.657 6.231 -34.292 1.00 42.31 198 GLU C N 1
ATOM 6421 C CA . GLU C 1 200 ? -4.873 7.159 -33.497 1.00 41.56 198 GLU C CA 1
ATOM 6422 C C . GLU C 1 200 ? -5.132 8.592 -34.002 1.00 41.55 198 GLU C C 1
ATOM 6423 O O . GLU C 1 200 ? -4.977 8.851 -35.199 1.00 40.73 198 GLU C O 1
ATOM 6429 N N . PHE C 1 201 ? -5.541 9.503 -33.106 1.00 41.20 199 PHE C N 1
ATOM 6430 C CA . PHE C 1 201 ? -5.784 10.907 -33.488 1.00 41.15 199 PHE C CA 1
ATOM 6431 C C . PHE C 1 201 ? -4.466 11.640 -33.646 1.00 41.37 199 PHE C C 1
ATOM 6432 O O . PHE C 1 201 ? -3.636 11.628 -32.749 1.00 41.48 199 PHE C O 1
ATOM 6440 N N . VAL C 1 202 ? -4.264 12.281 -34.786 1.00 41.59 200 VAL C N 1
ATOM 6441 C CA . VAL C 1 202 ? -3.004 12.969 -35.016 1.00 41.41 200 VAL C CA 1
ATOM 6442 C C . VAL C 1 202 ? -3.231 14.367 -35.593 1.00 41.98 200 VAL C C 1
ATOM 6443 O O . VAL C 1 202 ? -4.383 14.781 -35.815 1.00 41.67 200 VAL C O 1
ATOM 6447 N N . SER C 1 203 ? -2.124 15.068 -35.829 1.00 42.14 201 SER C N 1
ATOM 6448 C CA . SER C 1 203 ? -2.114 16.321 -36.564 1.00 43.01 201 SER C CA 1
ATOM 6449 C C . SER C 1 203 ? -2.035 16.034 -38.048 1.00 43.86 201 SER C C 1
ATOM 6450 O O . SER C 1 203 ? -1.594 14.949 -38.464 1.00 44.01 201 SER C O 1
ATOM 6453 N N . THR C 1 204 ? -2.456 17.013 -38.847 1.00 44.67 202 THR C N 1
ATOM 6454 C CA . THR C 1 204 ? -2.262 16.960 -40.293 1.00 45.43 202 THR C CA 1
ATOM 6455 C C . THR C 1 204 ? -0.873 16.424 -40.722 1.00 45.45 202 THR C C 1
ATOM 6456 O O . THR C 1 204 ? -0.823 15.416 -41.407 1.00 45.81 202 THR C O 1
ATOM 6460 N N . PRO C 1 205 ? 0.245 17.076 -40.312 1.00 45.87 203 PRO C N 1
ATOM 6461 C CA . PRO C 1 205 ? 1.552 16.576 -40.749 1.00 46.08 203 PRO C CA 1
ATOM 6462 C C . PRO C 1 205 ? 1.895 15.111 -40.404 1.00 46.39 203 PRO C C 1
ATOM 6463 O O . PRO C 1 205 ? 2.544 14.456 -41.226 1.00 46.75 203 PRO C O 1
ATOM 6467 N N . GLU C 1 206 ? 1.493 14.598 -39.234 1.00 46.04 204 GLU C N 1
ATOM 6468 C CA . GLU C 1 206 ? 1.764 13.180 -38.907 1.00 45.88 204 GLU C CA 1
ATOM 6469 C C . GLU C 1 206 ? 0.900 12.202 -39.729 1.00 45.79 204 GLU C C 1
ATOM 6470 O O . GLU C 1 206 ? 1.361 11.116 -40.089 1.00 46.14 204 GLU C O 1
ATOM 6476 N N . LEU C 1 207 ? -0.342 12.575 -40.035 1.00 45.00 205 LEU C N 1
ATOM 6477 C CA . LEU C 1 207 ? -1.186 11.707 -40.858 1.00 44.48 205 LEU C CA 1
ATOM 6478 C C . LEU C 1 207 ? -0.649 11.670 -42.287 1.00 44.29 205 LEU C C 1
ATOM 6479 O O . LEU C 1 207 ? -0.516 10.604 -42.892 1.00 44.56 205 LEU C O 1
ATOM 6484 N N . ALA C 1 208 ? -0.352 12.854 -42.813 1.00 43.36 206 ALA C N 1
ATOM 6485 C CA . ALA C 1 208 ? 0.318 13.004 -44.080 1.00 42.42 206 ALA C CA 1
ATOM 6486 C C . ALA C 1 208 ? 1.587 12.137 -44.146 1.00 41.81 206 ALA C C 1
ATOM 6487 O O . ALA C 1 208 ? 1.778 11.417 -45.117 1.00 41.73 206 ALA C O 1
ATOM 6489 N N . ALA C 1 209 ? 2.427 12.191 -43.107 1.00 40.83 207 ALA C N 1
ATOM 6490 C CA . ALA C 1 209 ? 3.718 11.467 -43.079 1.00 39.75 207 ALA C CA 1
ATOM 6491 C C . ALA C 1 209 ? 3.635 9.929 -43.017 1.00 39.36 207 ALA C C 1
ATOM 6492 O O . ALA C 1 209 ? 4.369 9.228 -43.726 1.00 38.86 207 ALA C O 1
ATOM 6494 N N . GLN C 1 210 ? 2.750 9.410 -42.164 1.00 39.13 208 GLN C N 1
ATOM 6495 C CA . GLN C 1 210 ? 2.677 7.959 -41.873 1.00 38.95 208 GLN C CA 1
ATOM 6496 C C . GLN C 1 210 ? 1.729 7.148 -42.774 1.00 38.73 208 GLN C C 1
ATOM 6497 O O . GLN C 1 210 ? 1.771 5.909 -42.775 1.00 39.20 208 GLN C O 1
ATOM 6503 N N . SER C 1 211 ? 0.875 7.826 -43.526 1.00 37.68 209 SER C N 1
ATOM 6504 C CA . SER C 1 211 ? -0.167 7.130 -44.297 1.00 36.80 209 SER C CA 1
ATOM 6505 C C . SER C 1 211 ? 0.229 6.611 -45.694 1.00 36.39 209 SER C C 1
ATOM 6506 O O . SER C 1 211 ? 0.924 7.278 -46.485 1.00 35.61 209 SER C O 1
ATOM 6509 N N . ASP C 1 212 ? -0.278 5.420 -45.992 1.00 35.85 210 ASP C N 1
ATOM 6510 C CA . ASP C 1 212 ? -0.156 4.832 -47.316 1.00 36.17 210 ASP C CA 1
ATOM 6511 C C . ASP C 1 212 ? -1.319 5.267 -48.230 1.00 35.57 210 ASP C C 1
ATOM 6512 O O . ASP C 1 212 ? -1.131 5.457 -49.443 1.00 36.10 210 ASP C O 1
ATOM 6517 N N . PHE C 1 213 ? -2.495 5.416 -47.622 1.00 35.04 211 PHE C N 1
ATOM 6518 C CA . PHE C 1 213 ? -3.726 5.815 -48.275 1.00 34.73 211 PHE C CA 1
ATOM 6519 C C . PHE C 1 213 ? -4.353 6.924 -47.439 1.00 35.59 211 PHE C C 1
ATOM 6520 O O . PHE C 1 213 ? -4.470 6.810 -46.205 1.00 36.35 211 PHE C O 1
ATOM 6528 N N . ILE C 1 214 ? -4.726 8.012 -48.099 1.00 36.25 212 ILE C N 1
ATOM 6529 C CA . ILE C 1 214 ? -5.343 9.157 -47.433 1.00 35.79 212 ILE C CA 1
ATOM 6530 C C . ILE C 1 214 ? -6.743 9.385 -47.970 1.00 35.93 212 ILE C C 1
ATOM 6531 O O . ILE C 1 214 ? -6.936 9.564 -49.186 1.00 35.20 212 ILE C O 1
ATOM 6536 N N . VAL C 1 215 ? -7.710 9.362 -47.045 1.00 36.58 213 VAL C N 1
ATOM 6537 C CA . VAL C 1 215 ? -9.115 9.580 -47.336 1.00 36.89 213 VAL C CA 1
ATOM 6538 C C . VAL C 1 215 ? -9.612 10.861 -46.662 1.00 37.34 213 VAL C C 1
ATOM 6539 O O . VAL C 1 215 ? -9.546 10.987 -45.430 1.00 37.90 213 VAL C O 1
ATOM 6543 N N . VAL C 1 216 ? -10.123 11.789 -47.473 1.00 36.80 214 VAL C N 1
ATOM 6544 C CA . VAL C 1 216 ? -10.686 13.042 -46.967 1.00 37.03 214 VAL C CA 1
ATOM 6545 C C . VAL C 1 216 ? -12.229 13.018 -46.995 1.00 36.26 214 VAL C C 1
ATOM 6546 O O . VAL C 1 216 ? -12.822 13.041 -48.047 1.00 35.78 214 VAL C O 1
ATOM 6550 N N . ALA C 1 217 ? -12.867 12.921 -45.836 1.00 36.73 215 ALA C N 1
ATOM 6551 C CA . ALA C 1 217 ? -14.343 12.963 -45.746 1.00 36.85 215 ALA C CA 1
ATOM 6552 C C . ALA C 1 217 ? -14.731 13.999 -44.716 1.00 37.49 215 ALA C C 1
ATOM 6553 O O . ALA C 1 217 ? -15.659 13.807 -43.913 1.00 37.40 215 ALA C O 1
ATOM 6555 N N . CYS C 1 218 ? -14.023 15.113 -44.740 1.00 38.31 216 CYS C N 1
ATOM 6556 C CA . CYS C 1 218 ? -14.413 16.249 -43.906 1.00 39.47 216 CYS C CA 1
ATOM 6557 C C . CYS C 1 218 ? -15.523 17.077 -44.577 1.00 39.32 216 CYS C C 1
ATOM 6558 O O . CYS C 1 218 ? -15.860 16.886 -45.746 1.00 39.56 216 CYS C O 1
ATOM 6561 N N . SER C 1 219 ? -16.096 17.992 -43.818 1.00 40.05 217 SER C N 1
ATOM 6562 C CA . SER C 1 219 ? -17.003 18.987 -44.360 1.00 40.54 217 SER C CA 1
ATOM 6563 C C . SER C 1 219 ? -16.180 20.125 -44.962 1.00 39.90 217 SER C C 1
ATOM 6564 O O . SER C 1 219 ? -14.998 20.290 -44.623 1.00 40.37 217 SER C O 1
ATOM 6567 N N . LEU C 1 220 ? -16.786 20.908 -45.848 1.00 39.04 218 LEU C N 1
ATOM 6568 C CA . LEU C 1 220 ? -16.121 22.119 -46.342 1.00 38.44 218 LEU C CA 1
ATOM 6569 C C . LEU C 1 220 ? -16.348 23.304 -45.405 1.00 38.03 218 LEU C C 1
ATOM 6570 O O . LEU C 1 220 ? -17.456 23.802 -45.273 1.00 37.47 218 LEU C O 1
ATOM 6575 N N . THR C 1 221 ? -15.256 23.753 -44.788 1.00 37.86 219 THR C N 1
ATOM 6576 C CA . THR C 1 221 ? -15.236 24.916 -43.897 1.00 36.87 219 THR C CA 1
ATOM 6577 C C . THR C 1 221 ? -14.064 25.839 -44.287 1.00 36.86 219 THR C C 1
ATOM 6578 O O . THR C 1 221 ? -13.243 25.460 -45.122 1.00 35.73 219 THR C O 1
ATOM 6582 N N . PRO C 1 222 ? -14.014 27.066 -43.717 1.00 37.11 220 PRO C N 1
ATOM 6583 C CA . PRO C 1 222 ? -12.807 27.914 -43.783 1.00 38.04 220 PRO C CA 1
ATOM 6584 C C . PRO C 1 222 ? -11.516 27.226 -43.313 1.00 38.55 220 PRO C C 1
ATOM 6585 O O . PRO C 1 222 ? -10.433 27.535 -43.834 1.00 39.34 220 PRO C O 1
ATOM 6589 N N . ALA C 1 223 ? -11.635 26.306 -42.358 1.00 38.72 221 ALA C N 1
ATOM 6590 C CA . ALA C 1 223 ? -10.481 25.602 -41.811 1.00 38.92 221 ALA C CA 1
ATOM 6591 C C . ALA C 1 223 ? -10.055 24.479 -42.734 1.00 39.83 221 ALA C C 1
ATOM 6592 O O . ALA C 1 223 ? -8.868 24.117 -42.754 1.00 40.70 221 ALA C O 1
ATOM 6594 N N . THR C 1 224 ? -11.021 23.920 -43.483 1.00 39.79 222 THR C N 1
ATOM 6595 C CA . THR C 1 224 ? -10.760 22.843 -44.445 1.00 39.49 222 THR C CA 1
ATOM 6596 C C . THR C 1 224 ? -10.522 23.291 -45.921 1.00 39.40 222 THR C C 1
ATOM 6597 O O . THR C 1 224 ? -10.007 22.518 -46.716 1.00 39.37 222 THR C O 1
ATOM 6601 N N . GLU C 1 225 ? -10.854 24.529 -46.277 1.00 39.45 223 GLU C N 1
ATOM 6602 C CA . GLU C 1 225 ? -10.643 25.020 -47.652 1.00 39.96 223 GLU C CA 1
ATOM 6603 C C . GLU C 1 225 ? -9.162 25.180 -48.006 1.00 39.78 223 GLU C C 1
ATOM 6604 O O . GLU C 1 225 ? -8.449 25.938 -47.350 1.00 39.49 223 GLU C O 1
ATOM 6610 N N . GLY C 1 226 ? -8.710 24.482 -49.049 1.00 39.52 224 GLY C N 1
ATOM 6611 C CA . GLY C 1 226 ? -7.310 24.542 -49.454 1.00 39.60 224 GLY C CA 1
ATOM 6612 C C . GLY C 1 226 ? -6.358 23.800 -48.527 1.00 39.78 224 GLY C C 1
ATOM 6613 O O . GLY C 1 226 ? -5.140 23.895 -48.689 1.00 40.11 224 GLY C O 1
ATOM 6614 N N . LEU C 1 227 ? -6.911 23.046 -47.572 1.00 40.00 225 LEU C N 1
ATOM 6615 C CA . LEU C 1 227 ? -6.127 22.223 -46.634 1.00 40.38 225 LEU C CA 1
ATOM 6616 C C . LEU C 1 227 ? -5.117 21.284 -47.330 1.00 40.53 225 LEU C C 1
ATOM 6617 O O . LEU C 1 227 ? -3.925 21.300 -47.014 1.00 40.60 225 LEU C O 1
ATOM 6622 N N . CYS C 1 228 ? -5.577 20.501 -48.294 1.00 40.48 226 CYS C N 1
ATOM 6623 C CA . CYS C 1 228 ? -4.663 19.619 -49.027 1.00 40.69 226 CYS C CA 1
ATOM 6624 C C . CYS C 1 228 ? -3.973 20.351 -50.167 1.00 41.01 226 CYS C C 1
ATOM 6625 O O . CYS C 1 228 ? -4.447 20.321 -51.305 1.00 41.79 226 CYS C O 1
ATOM 6628 N N . ASN C 1 229 ? -2.840 20.991 -49.839 1.00 41.06 227 ASN C N 1
ATOM 6629 C CA . ASN C 1 229 ? -2.097 21.861 -50.749 1.00 41.01 227 ASN C CA 1
ATOM 6630 C C . ASN C 1 229 ? -0.673 21.352 -51.079 1.00 40.60 227 ASN C C 1
ATOM 6631 O O . ASN C 1 229 ? -0.378 20.175 -50.891 1.00 41.11 227 ASN C O 1
ATOM 6636 N N . LYS C 1 230 ? 0.204 22.240 -51.537 1.00 39.95 228 LYS C N 1
ATOM 6637 C CA . LYS C 1 230 ? 1.591 21.880 -51.913 1.00 39.92 228 LYS C CA 1
ATOM 6638 C C . LYS C 1 230 ? 2.405 21.302 -50.749 1.00 39.71 228 LYS C C 1
ATOM 6639 O O . LYS C 1 230 ? 3.089 20.286 -50.899 1.00 39.49 228 LYS C O 1
ATOM 6645 N N . ASP C 1 231 ? 2.306 21.940 -49.591 1.00 39.61 229 ASP C N 1
ATOM 6646 C CA . ASP C 1 231 ? 3.078 21.530 -48.435 1.00 40.05 229 ASP C CA 1
ATOM 6647 C C . ASP C 1 231 ? 2.517 20.221 -47.873 1.00 40.03 229 ASP C C 1
ATOM 6648 O O . ASP C 1 231 ? 3.273 19.387 -47.371 1.00 40.33 229 ASP C O 1
ATOM 6653 N N . PHE C 1 232 ? 1.200 20.032 -47.968 1.00 39.60 230 PHE C N 1
ATOM 6654 C CA . PHE C 1 232 ? 0.563 18.789 -47.508 1.00 39.68 230 PHE C CA 1
ATOM 6655 C C . PHE C 1 232 ? 1.055 17.591 -48.324 1.00 39.73 230 PHE C C 1
ATOM 6656 O O . PHE C 1 232 ? 1.508 16.591 -47.756 1.00 39.65 230 PHE C O 1
ATOM 6664 N N . PHE C 1 233 ? 0.962 17.710 -49.653 1.00 39.78 231 PHE C N 1
ATOM 6665 C CA . PHE C 1 233 ? 1.439 16.678 -50.582 1.00 39.82 231 PHE C CA 1
ATOM 6666 C C . PHE C 1 233 ? 2.929 16.385 -50.425 1.00 40.20 231 PHE C C 1
ATOM 6667 O O . PHE C 1 233 ? 3.368 15.249 -50.571 1.00 40.64 231 PHE C O 1
ATOM 6675 N N . GLN C 1 234 ? 3.693 17.412 -50.078 1.00 41.31 232 GLN C N 1
ATOM 6676 C CA . GLN C 1 234 ? 5.143 17.297 -49.919 1.00 41.79 232 GLN C CA 1
ATOM 6677 C C . GLN C 1 234 ? 5.545 16.421 -48.717 1.00 41.37 232 GLN C C 1
ATOM 6678 O O . GLN C 1 234 ? 6.587 15.767 -48.741 1.00 41.95 232 GLN C O 1
ATOM 6684 N N . LYS C 1 235 ? 4.719 16.413 -47.674 1.00 40.48 233 LYS C N 1
ATOM 6685 C CA . LYS C 1 235 ? 4.932 15.553 -46.517 1.00 39.59 233 LYS C CA 1
ATOM 6686 C C . LYS C 1 235 ? 4.500 14.090 -46.764 1.00 39.88 233 LYS C C 1
ATOM 6687 O O . LYS C 1 235 ? 4.861 13.189 -46.004 1.00 39.34 233 LYS C O 1
ATOM 6693 N N . MET C 1 236 ? 3.709 13.867 -47.820 1.00 39.85 234 MET C N 1
ATOM 6694 C CA . MET C 1 236 ? 3.178 12.540 -48.155 1.00 39.61 234 MET C CA 1
ATOM 6695 C C . MET C 1 236 ? 4.263 11.648 -48.756 1.00 39.21 234 MET C C 1
ATOM 6696 O O . MET C 1 236 ? 5.243 12.157 -49.303 1.00 38.75 234 MET C O 1
ATOM 6701 N N . LYS C 1 237 ? 4.078 10.329 -48.630 1.00 38.94 235 LYS C N 1
ATOM 6702 C CA . LYS C 1 237 ? 4.972 9.336 -49.232 1.00 38.99 235 LYS C CA 1
ATOM 6703 C C . LYS C 1 237 ? 4.844 9.333 -50.752 1.00 38.78 235 LYS C C 1
ATOM 6704 O O . LYS C 1 237 ? 3.733 9.323 -51.283 1.00 39.59 235 LYS C O 1
ATOM 6710 N N . GLU C 1 238 ? 5.980 9.287 -51.438 1.00 38.68 236 GLU C N 1
ATOM 6711 C CA . GLU C 1 238 ? 6.069 9.137 -52.902 1.00 37.65 236 GLU C CA 1
ATOM 6712 C C . GLU C 1 238 ? 5.170 8.019 -53.400 1.00 37.14 236 GLU C C 1
ATOM 6713 O O . GLU C 1 238 ? 4.789 7.944 -54.593 1.00 35.77 236 GLU C O 1
ATOM 6719 N N . THR C 1 239 ? 4.818 7.177 -52.440 1.00 35.89 237 THR C N 1
ATOM 6720 C CA . THR C 1 239 ? 4.206 5.897 -52.676 1.00 35.74 237 THR C CA 1
ATOM 6721 C C . THR C 1 239 ? 2.679 5.904 -52.339 1.00 35.97 237 THR C C 1
ATOM 6722 O O . THR C 1 239 ? 1.938 4.947 -52.645 1.00 35.79 237 THR C O 1
ATOM 6726 N N . ALA C 1 240 ? 2.216 7.011 -51.751 1.00 35.10 238 ALA C N 1
ATOM 6727 C CA . ALA C 1 240 ? 0.885 7.071 -51.205 1.00 35.02 238 ALA C CA 1
ATOM 6728 C C . ALA C 1 240 ? -0.110 7.563 -52.245 1.00 34.88 238 ALA C C 1
ATOM 6729 O O . ALA C 1 240 ? 0.267 8.263 -53.200 1.00 35.40 238 ALA C O 1
ATOM 6731 N N . VAL C 1 241 ? -1.374 7.199 -51.990 1.00 33.87 239 VAL C N 1
ATOM 6732 C CA . VAL C 1 241 ? -2.543 7.403 -52.821 1.00 32.97 239 VAL C CA 1
ATOM 6733 C C . VAL C 1 241 ? -3.517 8.280 -52.038 1.00 33.51 239 VAL C C 1
ATOM 6734 O O . VAL C 1 241 ? -3.814 8.024 -50.847 1.00 34.55 239 VAL C O 1
ATOM 6738 N N . PHE C 1 242 ? -4.039 9.308 -52.696 1.00 33.62 240 PHE C N 1
ATOM 6739 C CA . PHE C 1 242 ? -4.806 10.347 -52.017 1.00 33.11 240 PHE C CA 1
ATOM 6740 C C . PHE C 1 242 ? -6.252 10.301 -52.533 1.00 32.47 240 PHE C C 1
ATOM 6741 O O . PHE C 1 242 ? -6.466 10.320 -53.708 1.00 31.72 240 PHE C O 1
ATOM 6749 N N . ILE C 1 243 ? -7.227 10.252 -51.637 1.00 31.25 241 ILE C N 1
ATOM 6750 C CA . ILE C 1 243 ? -8.608 10.126 -52.043 1.00 30.52 241 ILE C CA 1
ATOM 6751 C C . ILE C 1 243 ? -9.392 11.251 -51.352 1.00 31.17 241 ILE C C 1
ATOM 6752 O O . ILE C 1 243 ? -9.411 11.337 -50.131 1.00 30.56 241 ILE C O 1
ATOM 6757 N N . ASN C 1 244 ? -10.009 12.114 -52.148 1.00 31.84 242 ASN C N 1
ATOM 6758 C CA 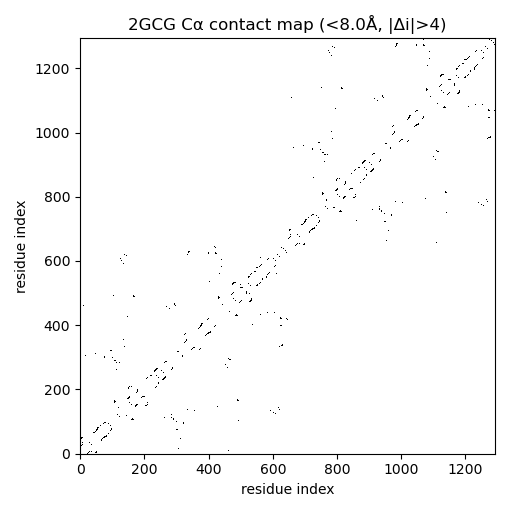. ASN C 1 244 ? -10.905 13.131 -51.634 1.00 32.91 242 ASN C CA 1
ATOM 6759 C C . ASN C 1 244 ? -12.320 12.850 -52.062 1.00 33.30 242 ASN C C 1
ATOM 6760 O O . ASN C 1 244 ? -12.597 12.729 -53.260 1.00 33.87 242 ASN C O 1
ATOM 6765 N N . ILE C 1 245 ? -13.218 12.768 -51.090 1.00 33.67 243 ILE C N 1
ATOM 6766 C CA . ILE C 1 245 ? -14.637 12.634 -51.404 1.00 35.11 243 ILE C CA 1
ATOM 6767 C C . ILE C 1 245 ? -15.484 13.728 -50.760 1.00 35.06 243 ILE C C 1
ATOM 6768 O O . ILE C 1 245 ? -16.710 13.685 -50.850 1.00 34.97 243 ILE C O 1
ATOM 6773 N N . SER C 1 246 ? -14.816 14.711 -50.150 1.00 35.00 244 SER C N 1
ATOM 6774 C CA . SER C 1 246 ? -15.499 15.778 -49.388 1.00 34.69 244 SER C CA 1
ATOM 6775 C C . SER C 1 246 ? -15.990 16.888 -50.322 1.00 33.89 244 SER C C 1
ATOM 6776 O O . SER C 1 246 ? -17.029 16.743 -50.954 1.00 34.63 244 SER C O 1
ATOM 6779 N N . ARG C 1 247 ? -15.238 17.978 -50.431 1.00 33.27 245 ARG C N 1
ATOM 6780 C CA . ARG C 1 247 ? -15.556 19.038 -51.396 1.00 33.34 245 ARG C CA 1
ATOM 6781 C C . ARG C 1 247 ? -14.338 19.447 -52.242 1.00 32.86 245 ARG C C 1
ATOM 6782 O O . ARG C 1 247 ? -13.193 19.274 -51.831 1.00 32.43 245 ARG C O 1
ATOM 6790 N N . GLY C 1 248 ? -14.573 19.982 -53.436 1.00 32.29 246 GLY C N 1
ATOM 6791 C CA . GLY C 1 248 ? -13.458 20.298 -54.309 1.00 31.01 246 GLY C CA 1
ATOM 6792 C C . GLY C 1 248 ? -12.515 21.311 -53.692 1.00 31.38 246 GLY C C 1
ATOM 6793 O O . GLY C 1 248 ? -11.298 21.194 -53.842 1.00 30.47 246 GLY C O 1
ATOM 6794 N N . ASP C 1 249 ? -13.080 22.300 -52.991 1.00 31.24 247 ASP C N 1
ATOM 6795 C CA . ASP C 1 249 ? -12.305 23.424 -52.458 1.00 32.98 247 ASP C CA 1
ATOM 6796 C C . ASP C 1 249 ? -11.340 23.055 -51.330 1.00 32.72 247 ASP C C 1
ATOM 6797 O O . ASP C 1 249 ? -10.556 23.880 -50.908 1.00 32.48 247 ASP C O 1
ATOM 6802 N N . VAL C 1 250 ? -11.406 21.809 -50.865 1.00 32.96 248 VAL C N 1
ATOM 6803 C CA . VAL C 1 250 ? -10.489 21.288 -49.853 1.00 32.04 248 VAL C CA 1
ATOM 6804 C C . VAL C 1 250 ? -9.126 21.040 -50.488 1.00 32.04 248 VAL C C 1
ATOM 6805 O O . VAL C 1 250 ? -8.079 21.189 -49.831 1.00 31.46 248 VAL C O 1
ATOM 6809 N N . VAL C 1 251 ? -9.142 20.690 -51.777 1.00 31.71 249 VAL C N 1
ATOM 6810 C CA . VAL C 1 251 ? -7.907 20.390 -52.507 1.00 31.77 249 VAL C CA 1
ATOM 6811 C C . VAL C 1 251 ? -7.397 21.571 -53.339 1.00 32.34 249 VAL C C 1
ATOM 6812 O O . VAL C 1 251 ? -8.177 22.294 -53.964 1.00 32.64 249 VAL C O 1
ATOM 6816 N N . ASN C 1 252 ? -6.085 21.753 -53.335 1.00 32.34 250 ASN C N 1
ATOM 6817 C CA . ASN C 1 252 ? -5.478 22.694 -54.217 1.00 33.29 250 ASN C CA 1
ATOM 6818 C C . ASN C 1 252 ? -5.053 21.921 -55.442 1.00 33.16 250 ASN C C 1
ATOM 6819 O O . ASN C 1 252 ? -4.015 21.250 -55.440 1.00 33.29 250 ASN C O 1
ATOM 6824 N N . GLN C 1 253 ? -5.869 22.039 -56.487 1.00 32.95 251 GLN C N 1
ATOM 6825 C CA . GLN C 1 253 ? -5.691 21.310 -57.748 1.00 32.00 251 GLN C CA 1
ATOM 6826 C C . GLN C 1 253 ? -4.409 21.591 -58.553 1.00 31.69 251 GLN C C 1
ATOM 6827 O O . GLN C 1 253 ? -3.893 20.704 -59.232 1.00 32.50 251 GLN C O 1
ATOM 6833 N N . ASP C 1 254 ? -3.904 22.806 -58.486 1.00 31.55 252 ASP C N 1
ATOM 6834 C CA . ASP C 1 254 ? -2.614 23.135 -59.092 1.00 31.85 252 ASP C CA 1
ATOM 6835 C C . ASP C 1 254 ? -1.502 22.318 -58.442 1.00 31.52 252 ASP C C 1
ATOM 6836 O O . ASP C 1 254 ? -0.660 21.744 -59.136 1.00 30.71 252 ASP C O 1
ATOM 6841 N N . ASP C 1 255 ? -1.541 22.263 -57.112 1.00 31.43 253 ASP C N 1
ATOM 6842 C CA . ASP C 1 255 ? -0.569 21.537 -56.283 1.00 31.95 253 ASP C CA 1
ATOM 6843 C C . ASP C 1 255 ? -0.630 19.997 -56.431 1.00 32.21 253 ASP C C 1
ATOM 6844 O O . ASP C 1 255 ? 0.416 19.320 -56.393 1.00 32.08 253 ASP C O 1
ATOM 6849 N N . LEU C 1 256 ? -1.843 19.463 -56.606 1.00 31.91 254 LEU C N 1
ATOM 6850 C CA . LEU C 1 256 ? -2.056 18.031 -56.839 1.00 32.11 254 LEU C CA 1
ATOM 6851 C C . LEU C 1 256 ? -1.487 17.612 -58.187 1.00 32.22 254 LEU C C 1
ATOM 6852 O O . LEU C 1 256 ? -0.774 16.617 -58.286 1.00 32.39 254 LEU C O 1
ATOM 6857 N N . TYR C 1 257 ? -1.774 18.385 -59.224 1.00 32.64 255 TYR C N 1
ATOM 6858 C CA . TYR C 1 257 ? -1.215 18.077 -60.538 1.00 32.71 255 TYR C CA 1
ATOM 6859 C C . TYR C 1 257 ? 0.305 18.021 -60.426 1.00 32.70 255 TYR C C 1
ATOM 6860 O O . TYR C 1 257 ? 0.925 17.048 -60.873 1.00 33.45 255 TYR C O 1
ATOM 6869 N N . GLN C 1 258 ? 0.894 19.030 -59.789 1.00 31.49 256 GLN C N 1
ATOM 6870 C CA . GLN C 1 258 ? 2.333 19.069 -59.647 1.00 31.35 256 GLN C CA 1
ATOM 6871 C C . GLN C 1 258 ? 2.841 17.847 -58.890 1.00 30.95 256 GLN C C 1
ATOM 6872 O O . GLN C 1 258 ? 3.807 17.191 -59.329 1.00 31.08 256 GLN C O 1
ATOM 6878 N N . ALA C 1 259 ? 2.183 17.531 -57.773 1.00 29.72 257 ALA C N 1
ATOM 6879 C CA . ALA C 1 259 ? 2.597 16.394 -56.961 1.00 28.46 257 ALA C CA 1
ATOM 6880 C C . ALA C 1 259 ? 2.491 15.111 -57.770 1.00 28.10 257 ALA C C 1
ATOM 6881 O O . ALA C 1 259 ? 3.403 14.324 -57.805 1.00 26.92 257 ALA C O 1
ATOM 6883 N N . LEU C 1 260 ? 1.370 14.908 -58.454 1.00 29.47 258 LEU C N 1
ATOM 6884 C CA . LEU C 1 260 ? 1.212 13.697 -59.255 1.00 29.87 258 LEU C CA 1
ATOM 6885 C C . LEU C 1 260 ? 2.231 13.636 -60.420 1.00 29.97 258 LEU C C 1
ATOM 6886 O O . LEU C 1 260 ? 2.869 12.609 -60.638 1.00 29.82 258 LEU C O 1
ATOM 6891 N N . ALA C 1 261 ? 2.396 14.738 -61.145 1.00 30.48 259 ALA C N 1
ATOM 6892 C CA . ALA C 1 261 ? 3.237 14.721 -62.342 1.00 31.39 259 ALA C CA 1
ATOM 6893 C C . ALA C 1 261 ? 4.707 14.440 -62.002 1.00 32.01 259 ALA C C 1
ATOM 6894 O O . ALA C 1 261 ? 5.421 13.769 -62.774 1.00 32.05 259 ALA C O 1
ATOM 6896 N N . SER C 1 262 ? 5.132 14.927 -60.837 1.00 32.63 260 SER C N 1
ATOM 6897 C CA . SER C 1 262 ? 6.525 14.805 -60.380 1.00 33.10 260 SER C CA 1
ATOM 6898 C C . SER C 1 262 ? 6.797 13.471 -59.659 1.00 33.38 260 SER C C 1
ATOM 6899 O O . SER C 1 262 ? 7.947 13.126 -59.394 1.00 33.59 260 SER C O 1
ATOM 6902 N N . GLY C 1 263 ? 5.741 12.744 -59.304 1.00 33.37 261 GLY C N 1
ATOM 6903 C CA . GLY C 1 263 ? 5.895 11.540 -58.496 1.00 33.13 261 GLY C CA 1
ATOM 6904 C C . GLY C 1 263 ? 6.174 11.868 -57.039 1.00 33.57 261 GLY C C 1
ATOM 6905 O O . GLY C 1 263 ? 6.856 11.117 -56.343 1.00 33.92 261 GLY C O 1
ATOM 6906 N N . LYS C 1 264 ? 5.671 13.012 -56.587 1.00 33.79 262 LYS C N 1
ATOM 6907 C CA . LYS C 1 264 ? 5.701 13.390 -55.178 1.00 33.63 262 LYS C CA 1
ATOM 6908 C C . LYS C 1 264 ? 4.717 12.490 -54.438 1.00 33.73 262 LYS C C 1
ATOM 6909 O O . LYS C 1 264 ? 4.852 12.255 -53.241 1.00 34.14 262 LYS C O 1
ATOM 6915 N N . ILE C 1 265 ? 3.697 12.031 -55.151 1.00 33.15 263 ILE C N 1
ATOM 6916 C CA . ILE C 1 265 ? 2.791 10.987 -54.666 1.00 32.72 263 ILE C CA 1
ATOM 6917 C C . ILE C 1 265 ? 2.395 10.079 -55.832 1.00 33.06 263 ILE C C 1
ATOM 6918 O O . ILE C 1 265 ? 2.485 10.464 -57.004 1.00 33.35 263 ILE C O 1
ATOM 6923 N N . ALA C 1 266 ? 1.935 8.884 -55.495 1.00 32.41 264 ALA C N 1
ATOM 6924 C CA . ALA C 1 266 ? 1.742 7.842 -56.454 1.00 31.78 264 ALA C CA 1
ATOM 6925 C C . ALA C 1 266 ? 0.536 8.100 -57.372 1.00 31.86 264 ALA C C 1
ATOM 6926 O O . ALA C 1 266 ? 0.691 7.972 -58.598 1.00 32.08 264 ALA C O 1
ATOM 6928 N N . ALA C 1 267 ? -0.621 8.486 -56.796 1.00 30.77 265 ALA C N 1
ATOM 6929 C CA . ALA C 1 267 ? -1.931 8.514 -57.499 1.00 31.37 265 ALA C CA 1
ATOM 6930 C C . ALA C 1 267 ? -3.063 9.249 -56.732 1.00 31.46 265 ALA C C 1
ATOM 6931 O O . ALA C 1 267 ? -2.894 9.534 -55.546 1.00 33.06 265 ALA C O 1
ATOM 6933 N N . ALA C 1 268 ? -4.186 9.542 -57.410 1.00 30.95 266 ALA C N 1
ATOM 6934 C CA . ALA C 1 268 ? -5.480 9.986 -56.773 1.00 30.88 266 ALA C CA 1
ATOM 6935 C C . ALA C 1 268 ? -6.651 9.897 -57.763 1.00 30.66 266 ALA C C 1
ATOM 6936 O O . ALA C 1 268 ? -6.435 10.128 -58.927 1.00 30.71 266 ALA C O 1
ATOM 6938 N N . GLY C 1 269 ? -7.913 9.729 -57.354 1.00 31.27 267 GLY C N 1
ATOM 6939 C CA . GLY C 1 269 ? -8.365 9.984 -56.023 1.00 31.83 267 GLY C CA 1
ATOM 6940 C C . GLY C 1 269 ? -9.653 10.798 -55.850 1.00 31.51 267 GLY C C 1
ATOM 6941 O O . GLY C 1 269 ? -10.071 10.933 -54.722 1.00 31.48 267 GLY C O 1
ATOM 6942 N N . LEU C 1 270 ? -10.306 11.295 -56.908 1.00 30.93 268 LEU C N 1
ATOM 6943 C CA . LEU C 1 270 ? -11.312 12.385 -56.714 1.00 31.96 268 LEU C CA 1
ATOM 6944 C C . LEU C 1 270 ? -12.764 12.111 -57.133 1.00 32.53 268 LEU C C 1
ATOM 6945 O O . LEU C 1 270 ? -13.006 11.752 -58.272 1.00 33.57 268 LEU C O 1
ATOM 6950 N N . ASP C 1 271 ? -13.720 12.341 -56.221 1.00 33.32 269 ASP C N 1
ATOM 6951 C CA . ASP C 1 271 ? -15.184 12.267 -56.533 1.00 32.83 269 ASP C CA 1
ATOM 6952 C C . ASP C 1 271 ? -15.759 13.651 -56.614 1.00 32.18 269 ASP C C 1
ATOM 6953 O O . ASP C 1 271 ? -16.898 13.832 -56.984 1.00 32.90 269 ASP C O 1
ATOM 6958 N N . VAL C 1 272 ? -14.947 14.643 -56.286 1.00 32.19 270 VAL C N 1
ATOM 6959 C CA . VAL C 1 272 ? -15.383 16.047 -56.229 1.00 31.22 270 VAL C CA 1
ATOM 6960 C C . VAL C 1 272 ? -14.246 16.951 -56.725 1.00 31.14 270 VAL C C 1
ATOM 6961 O O . VAL C 1 272 ? -13.070 16.676 -56.429 1.00 30.18 270 VAL C O 1
ATOM 6965 N N . THR C 1 273 ? -14.599 18.019 -57.455 1.00 30.66 271 THR C N 1
ATOM 6966 C CA . THR C 1 273 ? -13.607 18.962 -57.992 1.00 31.93 271 THR C CA 1
ATOM 6967 C C . THR C 1 273 ? -14.040 20.446 -57.874 1.00 32.09 271 THR C C 1
ATOM 6968 O O . THR C 1 273 ? -15.144 20.710 -57.425 1.00 32.32 271 THR C O 1
ATOM 6972 N N . SER C 1 274 ? -13.137 21.377 -58.253 1.00 32.76 272 SER C N 1
ATOM 6973 C CA . SER C 1 274 ? -13.413 22.835 -58.362 1.00 33.66 272 SER C CA 1
ATOM 6974 C C . SER C 1 274 ? -13.052 23.395 -59.751 1.00 32.62 272 SER C C 1
ATOM 6975 O O . SER C 1 274 ? -11.914 23.307 -60.164 1.00 33.53 272 SER C O 1
ATOM 6978 N N . PRO C 1 275 ? -14.030 23.891 -60.514 1.00 32.28 273 PRO C N 1
ATOM 6979 C CA . PRO C 1 275 ? -15.483 23.804 -60.350 1.00 32.32 273 PRO C CA 1
ATOM 6980 C C . PRO C 1 275 ? -16.037 22.394 -60.682 1.00 32.64 273 PRO C C 1
ATOM 6981 O O . PRO C 1 275 ? -15.280 21.488 -61.004 1.00 32.61 273 PRO C O 1
ATOM 6985 N N . GLU C 1 276 ? -17.341 22.218 -60.518 1.00 33.01 274 GLU C N 1
ATOM 6986 C CA . GLU C 1 276 ? -18.062 21.080 -61.039 1.00 33.26 274 GLU C CA 1
ATOM 6987 C C . GLU C 1 276 ? -19.061 21.613 -62.063 1.00 33.60 274 GLU C C 1
ATOM 6988 O O . GLU C 1 276 ? -19.821 22.521 -61.748 1.00 32.33 274 GLU C O 1
ATOM 6994 N N . PRO C 1 277 ? -19.079 21.054 -63.289 1.00 34.16 275 PRO C N 1
ATOM 6995 C CA . PRO C 1 277 ? -18.219 20.011 -63.866 1.00 34.16 275 PRO C CA 1
ATOM 6996 C C . PRO C 1 277 ? -16.794 20.521 -64.050 1.00 35.04 275 PRO C C 1
ATOM 6997 O O . PRO C 1 277 ? -16.615 21.719 -64.299 1.00 34.28 275 PRO C O 1
ATOM 7001 N N . LEU C 1 278 ? -15.784 19.651 -63.946 1.00 34.32 276 LEU C N 1
ATOM 7002 C CA . LEU C 1 278 ? -14.444 20.105 -64.296 1.00 34.85 276 LEU C CA 1
ATOM 7003 C C . LEU C 1 278 ? -14.400 20.380 -65.812 1.00 35.33 276 LEU C C 1
ATOM 7004 O O . LEU C 1 278 ? -15.065 19.712 -66.576 1.00 36.19 276 LEU C O 1
ATOM 7009 N N . PRO C 1 279 ? -13.661 21.403 -66.256 1.00 35.98 277 PRO C N 1
ATOM 7010 C CA . PRO C 1 279 ? -13.581 21.546 -67.714 1.00 36.38 277 PRO C CA 1
ATOM 7011 C C . PRO C 1 279 ? -12.798 20.394 -68.341 1.00 36.65 277 PRO C C 1
ATOM 7012 O O . PRO C 1 279 ? -11.768 19.976 -67.797 1.00 37.89 277 PRO C O 1
ATOM 7016 N N . THR C 1 280 ? -13.274 19.908 -69.484 1.00 36.16 278 THR C N 1
ATOM 7017 C CA . THR C 1 280 ? -12.693 18.770 -70.205 1.00 35.48 278 THR C CA 1
ATOM 7018 C C . THR C 1 280 ? -11.190 18.905 -70.512 1.00 35.65 278 THR C C 1
ATOM 7019 O O . THR C 1 280 ? -10.453 17.919 -70.534 1.00 35.61 278 THR C O 1
ATOM 7023 N N . ASN C 1 281 ? -10.724 20.130 -70.710 1.00 35.72 279 ASN C N 1
ATOM 7024 C CA . ASN C 1 281 ? -9.305 20.381 -70.980 1.00 35.15 279 ASN C CA 1
ATOM 7025 C C . ASN C 1 281 ? -8.429 20.519 -69.717 1.00 35.03 279 ASN C C 1
ATOM 7026 O O . ASN C 1 281 ? -7.250 20.859 -69.824 1.00 35.17 279 ASN C O 1
ATOM 7031 N N . HIS C 1 282 ? -8.993 20.260 -68.526 1.00 34.69 280 HIS C N 1
ATOM 7032 C CA . HIS C 1 282 ? -8.249 20.412 -67.251 1.00 34.03 280 HIS C CA 1
ATOM 7033 C C . HIS C 1 282 ? -7.037 19.488 -67.216 1.00 33.15 280 HIS C C 1
ATOM 7034 O O . HIS C 1 282 ? -7.187 18.332 -67.526 1.00 32.65 280 HIS C O 1
ATOM 7041 N N . PRO C 1 283 ? -5.833 20.002 -66.856 1.00 33.16 281 PRO C N 1
ATOM 7042 C CA . PRO C 1 283 ? -4.591 19.187 -66.721 1.00 32.83 281 PRO C CA 1
ATOM 7043 C C . PRO C 1 283 ? -4.782 17.842 -65.983 1.00 33.21 281 PRO C C 1
ATOM 7044 O O . PRO C 1 283 ? -4.291 16.813 -66.432 1.00 33.16 281 PRO C O 1
ATOM 7048 N N . LEU C 1 284 ? -5.504 17.852 -64.866 1.00 33.50 282 LEU C N 1
ATOM 7049 C CA . LEU C 1 284 ? -5.681 16.642 -64.052 1.00 33.70 282 LEU C CA 1
ATOM 7050 C C . LEU C 1 284 ? -6.122 15.502 -64.927 1.00 33.69 282 LEU C C 1
ATOM 7051 O O . LEU C 1 284 ? -5.743 14.347 -64.701 1.00 33.71 282 LEU C O 1
ATOM 7056 N N . LEU C 1 285 ? -6.913 15.837 -65.947 1.00 33.76 283 LEU C N 1
ATOM 7057 C CA . LEU C 1 285 ? -7.516 14.814 -66.808 1.00 33.19 283 LEU C CA 1
ATOM 7058 C C . LEU C 1 285 ? -6.488 14.273 -67.816 1.00 32.92 283 LEU C C 1
ATOM 7059 O O . LEU C 1 285 ? -6.762 13.326 -68.533 1.00 32.94 283 LEU C O 1
ATOM 7064 N N . THR C 1 286 ? -5.294 14.867 -67.867 1.00 32.44 284 THR C N 1
ATOM 7065 C CA . THR C 1 286 ? -4.248 14.343 -68.768 1.00 32.22 284 THR C CA 1
ATOM 7066 C C . THR C 1 286 ? -3.414 13.294 -68.036 1.00 32.33 284 THR C C 1
ATOM 7067 O O . THR C 1 286 ? -2.640 12.576 -68.649 1.00 31.90 284 THR C O 1
ATOM 7071 N N . LEU C 1 287 ? -3.594 13.206 -66.717 1.00 31.94 285 LEU C N 1
ATOM 7072 C CA . LEU C 1 287 ? -2.769 12.323 -65.909 1.00 31.20 285 LEU C CA 1
ATOM 7073 C C . LEU C 1 287 ? -3.291 10.904 -65.813 1.00 31.59 285 LEU C C 1
ATOM 7074 O O . LEU C 1 287 ? -4.417 10.702 -65.370 1.00 30.06 285 LEU C O 1
ATOM 7079 N N . LYS C 1 288 ? -2.438 9.932 -66.160 1.00 32.26 286 LYS C N 1
ATOM 7080 C CA . LYS C 1 288 ? -2.748 8.489 -65.962 1.00 33.23 286 LYS C CA 1
ATOM 7081 C C . LYS C 1 288 ? -2.936 8.090 -64.500 1.00 33.64 286 LYS C C 1
ATOM 7082 O O . LYS C 1 288 ? -3.656 7.125 -64.221 1.00 33.65 286 LYS C O 1
ATOM 7088 N N . ASN C 1 289 ? -2.243 8.774 -63.579 1.00 33.14 287 ASN C N 1
ATOM 7089 C CA . ASN C 1 289 ? -2.363 8.396 -62.168 1.00 32.83 287 ASN C CA 1
ATOM 7090 C C . ASN C 1 289 ? -3.427 9.200 -61.363 1.00 32.86 287 ASN C C 1
ATOM 7091 O O . ASN C 1 289 ? -3.424 9.260 -60.127 1.00 33.37 287 ASN C O 1
ATOM 7096 N N . CYS C 1 290 ? -4.349 9.810 -62.087 1.00 32.59 288 CYS C N 1
ATOM 7097 C CA . CYS C 1 290 ? -5.427 10.568 -61.483 1.00 32.04 288 CYS C CA 1
ATOM 7098 C C . CYS C 1 290 ? -6.805 10.042 -61.928 1.00 31.14 288 CYS C C 1
ATOM 7099 O O . CYS C 1 290 ? -7.137 10.059 -63.134 1.00 31.12 288 CYS C O 1
ATOM 7102 N N . VAL C 1 291 ? -7.577 9.540 -60.968 1.00 30.42 289 VAL C N 1
ATOM 7103 C CA . VAL C 1 291 ? -8.980 9.121 -61.220 1.00 31.17 289 VAL C CA 1
ATOM 7104 C C . VAL C 1 291 ? -9.981 10.218 -60.793 1.00 30.79 289 VAL C C 1
ATOM 7105 O O . VAL C 1 291 ? -9.907 10.706 -59.667 1.00 32.48 289 VAL C O 1
ATOM 7109 N N . ILE C 1 292 ? -10.893 10.613 -61.685 1.00 30.60 290 ILE C N 1
ATOM 7110 C CA . ILE C 1 292 ? -11.943 11.624 -61.348 1.00 29.75 290 ILE C CA 1
ATOM 7111 C C . ILE C 1 292 ? -13.371 11.189 -61.719 1.00 30.23 290 ILE C C 1
ATOM 7112 O O . ILE C 1 292 ? -13.675 10.848 -62.860 1.00 29.27 290 ILE C O 1
ATOM 7117 N N . LEU C 1 293 ? -14.252 11.235 -60.730 1.00 30.05 291 LEU C N 1
ATOM 7118 C CA . LEU C 1 293 ? -15.627 10.792 -60.882 1.00 29.97 291 LEU C CA 1
ATOM 7119 C C . LEU C 1 293 ? -16.509 12.030 -60.740 1.00 30.78 291 LEU C C 1
ATOM 7120 O O . LEU C 1 293 ? -16.143 12.955 -60.015 1.00 32.05 291 LEU C O 1
ATOM 7125 N N . PRO C 1 294 ? -17.659 12.074 -61.446 1.00 31.13 292 PRO C N 1
ATOM 7126 C CA . PRO C 1 294 ? -18.504 13.253 -61.404 1.00 30.48 292 PRO C CA 1
ATOM 7127 C C . PRO C 1 294 ? -19.416 13.292 -60.200 1.00 30.34 292 PRO C C 1
ATOM 7128 O O . PRO C 1 294 ? -20.636 13.444 -60.339 1.00 29.87 292 PRO C O 1
ATOM 7132 N N . HIS C 1 295 ? -18.835 13.187 -59.008 1.00 31.04 293 HIS C N 1
ATOM 7133 C CA . HIS C 1 295 ? -19.625 13.349 -57.785 1.00 30.73 293 HIS C CA 1
ATOM 7134 C C . HIS C 1 295 ? -20.757 12.325 -57.707 1.00 30.30 293 HIS C C 1
ATOM 7135 O O . HIS C 1 295 ? -21.930 12.690 -57.566 1.00 31.23 293 HIS C O 1
ATOM 7142 N N . ILE C 1 296 ? -20.406 11.038 -57.763 1.00 31.22 294 ILE C N 1
ATOM 7143 C CA . ILE C 1 296 ? -21.406 9.931 -57.667 1.00 30.14 294 ILE C CA 1
ATOM 7144 C C . ILE C 1 296 ? -21.477 9.235 -56.274 1.00 30.47 294 ILE C C 1
ATOM 7145 O O . ILE C 1 296 ? -22.184 8.261 -56.109 1.00 30.72 294 ILE C O 1
ATOM 7150 N N . GLY C 1 297 ? -20.789 9.764 -55.262 1.00 30.15 295 GLY C N 1
ATOM 7151 C CA . GLY C 1 297 ? -20.846 9.186 -53.901 1.00 28.71 295 GLY C CA 1
ATOM 7152 C C . GLY C 1 297 ? -22.128 8.415 -53.575 1.00 28.98 295 GLY C C 1
ATOM 7153 O O . GLY C 1 297 ? -22.106 7.200 -53.366 1.00 28.24 295 GLY C O 1
ATOM 7154 N N . SER C 1 298 ? -23.251 9.126 -53.583 1.00 28.67 296 SER C N 1
ATOM 7155 C CA . SER C 1 298 ? -24.527 8.572 -53.123 1.00 29.32 296 SER C CA 1
ATOM 7156 C C . SER C 1 298 ? -25.428 7.952 -54.173 1.00 28.65 296 SER C C 1
ATOM 7157 O O . SER C 1 298 ? -26.555 7.631 -53.853 1.00 28.87 296 SER C O 1
ATOM 7160 N N . ALA C 1 299 ? -24.944 7.758 -55.398 1.00 28.93 297 ALA C N 1
ATOM 7161 C CA . ALA C 1 299 ? -25.794 7.261 -56.493 1.00 29.54 297 ALA C CA 1
ATOM 7162 C C . ALA C 1 299 ? -26.052 5.752 -56.522 1.00 30.37 297 ALA C C 1
ATOM 7163 O O . ALA C 1 299 ? -25.377 5.008 -57.201 1.00 30.72 297 ALA C O 1
ATOM 7165 N N . THR C 1 300 ? -27.067 5.291 -55.807 1.00 32.07 298 THR C N 1
ATOM 7166 C CA . THR C 1 300 ? -27.720 4.043 -56.157 1.00 32.60 298 THR C CA 1
ATOM 7167 C C . THR C 1 300 ? -29.072 4.544 -56.211 1.00 33.11 298 THR C C 1
ATOM 7168 O O . THR C 1 300 ? -29.337 5.619 -55.691 1.00 34.34 298 THR C O 1
ATOM 7172 N N . HIS C 1 301 ? -29.974 3.822 -56.841 1.00 33.58 299 HIS C N 1
ATOM 7173 C CA . HIS C 1 301 ? -31.331 4.351 -56.891 1.00 33.38 299 HIS C CA 1
ATOM 7174 C C . HIS C 1 301 ? -32.058 4.300 -55.516 1.00 32.09 299 HIS C C 1
ATOM 7175 O O . HIS C 1 301 ? -32.901 5.137 -55.221 1.00 30.62 299 HIS C O 1
ATOM 7182 N N . ARG C 1 302 ? -31.718 3.313 -54.693 1.00 31.74 300 ARG C N 1
ATOM 7183 C CA . ARG C 1 302 ? -32.417 3.087 -53.422 1.00 31.49 300 ARG C CA 1
ATOM 7184 C C . ARG C 1 302 ? -32.064 4.207 -52.501 1.00 29.71 300 ARG C C 1
ATOM 7185 O O . ARG C 1 302 ? -32.943 4.807 -51.945 1.00 29.05 300 ARG C O 1
ATOM 7193 N N . THR C 1 303 ? -30.766 4.523 -52.380 1.00 28.92 301 THR C N 1
ATOM 7194 C CA . THR C 1 303 ? -30.336 5.709 -51.637 1.00 27.31 301 THR C CA 1
ATOM 7195 C C . THR C 1 303 ? -30.939 7.068 -52.068 1.00 27.83 301 THR C C 1
ATOM 7196 O O . THR C 1 303 ? -31.468 7.777 -51.224 1.00 27.92 301 THR C O 1
ATOM 7200 N N . ARG C 1 304 ? -30.848 7.423 -53.357 1.00 26.64 302 ARG C N 1
ATOM 7201 C CA . ARG C 1 304 ? -31.376 8.675 -53.860 1.00 26.56 302 ARG C CA 1
ATOM 7202 C C . ARG C 1 304 ? -32.895 8.825 -53.651 1.00 28.31 302 ARG C C 1
ATOM 7203 O O . ARG C 1 304 ? -33.382 9.965 -53.462 1.00 28.08 302 ARG C O 1
ATOM 7211 N N . ASN C 1 305 ? -33.619 7.702 -53.806 1.00 28.23 303 ASN C N 1
ATOM 7212 C CA . ASN C 1 305 ? -35.036 7.593 -53.488 1.00 29.54 303 ASN C CA 1
ATOM 7213 C C . ASN C 1 305 ? -35.251 7.870 -52.006 1.00 28.78 303 ASN C C 1
ATOM 7214 O O . ASN C 1 305 ? -36.196 8.577 -51.633 1.00 29.50 303 ASN C O 1
ATOM 7219 N N . THR C 1 306 ? -34.387 7.326 -51.157 1.00 28.35 304 THR C N 1
ATOM 7220 C CA . THR C 1 306 ? -34.543 7.569 -49.732 1.00 28.22 304 THR C CA 1
ATOM 7221 C C . THR C 1 306 ? -34.285 9.025 -49.393 1.00 29.37 304 THR C C 1
ATOM 7222 O O . THR C 1 306 ? -35.026 9.593 -48.595 1.00 28.85 304 THR C O 1
ATOM 7226 N N . MET C 1 307 ? -33.283 9.636 -50.046 1.00 30.02 305 MET C N 1
ATOM 7227 C CA . MET C 1 307 ? -32.933 11.070 -49.848 1.00 30.09 305 MET C CA 1
ATOM 7228 C C . MET C 1 307 ? -34.058 11.982 -50.276 1.00 30.77 305 MET C C 1
ATOM 7229 O O . MET C 1 307 ? -34.443 12.899 -49.536 1.00 31.56 305 MET C O 1
ATOM 7234 N N . SER C 1 308 ? -34.577 11.708 -51.473 1.00 30.27 306 SER C N 1
ATOM 7235 C CA . SER C 1 308 ? -35.706 12.408 -52.007 1.00 30.84 306 SER C CA 1
ATOM 7236 C C . SER C 1 308 ? -36.867 12.414 -51.028 1.00 30.64 306 SER C C 1
ATOM 7237 O O . SER C 1 308 ? -37.513 13.431 -50.813 1.00 31.03 306 SER C O 1
ATOM 7240 N N . LEU C 1 309 ? -37.157 11.273 -50.443 1.00 30.72 307 LEU C N 1
ATOM 7241 C CA . LEU C 1 309 ? -38.285 11.222 -49.523 1.00 30.39 307 LEU C CA 1
ATOM 7242 C C . LEU C 1 309 ? -37.971 11.961 -48.220 1.00 29.48 307 LEU C C 1
ATOM 7243 O O . LEU C 1 309 ? -38.855 12.593 -47.653 1.00 29.98 307 LEU C O 1
ATOM 7248 N N . LEU C 1 310 ? -36.719 11.911 -47.768 1.00 28.29 308 LEU C N 1
ATOM 7249 C CA . LEU C 1 310 ? -36.311 12.632 -46.545 1.00 27.76 308 LEU C CA 1
ATOM 7250 C C . LEU C 1 310 ? -36.359 14.154 -46.756 1.00 26.32 308 LEU C C 1
ATOM 7251 O O . LEU C 1 310 ? -36.897 14.902 -45.917 1.00 25.01 308 LEU C O 1
ATOM 7256 N N . ALA C 1 311 ? -35.791 14.617 -47.875 1.00 25.26 309 ALA C N 1
ATOM 7257 C CA . ALA C 1 311 ? -35.868 16.040 -48.210 1.00 24.74 309 ALA C CA 1
ATOM 7258 C C . ALA C 1 311 ? -37.337 16.502 -48.206 1.00 24.50 309 ALA C C 1
ATOM 7259 O O . ALA C 1 311 ? -37.683 17.541 -47.609 1.00 25.13 309 ALA C O 1
ATOM 7261 N N . ALA C 1 312 ? -38.203 15.716 -48.835 1.00 24.74 310 ALA C N 1
ATOM 7262 C CA . ALA C 1 312 ? -39.638 16.034 -48.936 1.00 24.81 310 ALA C CA 1
ATOM 7263 C C . ALA C 1 312 ? -40.291 16.091 -47.569 1.00 24.81 310 ALA C C 1
ATOM 7264 O O . ALA C 1 312 ? -41.017 17.032 -47.281 1.00 25.92 310 ALA C O 1
ATOM 7266 N N . ASN C 1 313 ? -40.039 15.086 -46.726 1.00 25.27 311 ASN C N 1
ATOM 7267 C CA . ASN C 1 313 ? -40.619 15.029 -45.368 1.00 25.16 311 ASN C CA 1
ATOM 7268 C C . ASN C 1 313 ? -40.049 16.137 -44.466 1.00 25.41 311 ASN C C 1
ATOM 7269 O O . ASN C 1 313 ? -40.773 16.715 -43.631 1.00 24.31 311 ASN C O 1
ATOM 7274 N N . ASN C 1 314 ? -38.751 16.441 -44.658 1.00 24.92 312 ASN C N 1
ATOM 7275 C CA . ASN C 1 314 ? -38.125 17.592 -44.005 1.00 25.46 312 ASN C CA 1
ATOM 7276 C C . ASN C 1 314 ? -38.890 18.883 -44.276 1.00 26.00 312 ASN C C 1
ATOM 7277 O O . ASN C 1 314 ? -39.313 19.611 -43.313 1.00 25.24 312 ASN C O 1
ATOM 7282 N N . LEU C 1 315 ? -39.120 19.109 -45.571 1.00 25.85 313 LEU C N 1
ATOM 7283 C CA . LEU C 1 315 ? -39.850 20.274 -46.061 1.00 26.97 313 LEU C CA 1
ATOM 7284 C C . LEU C 1 315 ? -41.219 20.416 -45.437 1.00 26.49 313 LEU C C 1
ATOM 7285 O O . LEU C 1 315 ? -41.502 21.439 -44.822 1.00 26.73 313 LEU C O 1
ATOM 7290 N N . LEU C 1 316 ? -42.052 19.396 -45.635 1.00 26.71 314 LEU C N 1
ATOM 7291 C CA . LEU C 1 316 ? -43.429 19.372 -45.141 1.00 27.96 314 LEU C CA 1
ATOM 7292 C C . LEU C 1 316 ? -43.517 19.513 -43.612 1.00 28.82 314 LEU C C 1
ATOM 7293 O O . LEU C 1 316 ? -44.393 20.217 -43.100 1.00 29.32 314 LEU C O 1
ATOM 7298 N N . ALA C 1 317 ? -42.606 18.865 -42.892 1.00 30.03 315 ALA C N 1
ATOM 7299 C CA . ALA C 1 317 ? -42.498 19.077 -41.442 1.00 31.56 315 ALA C CA 1
ATOM 7300 C C . ALA C 1 317 ? -42.210 20.543 -41.084 1.00 32.51 315 ALA C C 1
ATOM 7301 O O . ALA C 1 317 ? -42.882 21.121 -40.220 1.00 33.42 315 ALA C O 1
ATOM 7303 N N . GLY C 1 318 ? -41.256 21.158 -41.782 1.00 34.05 316 GLY C N 1
ATOM 7304 C CA . GLY C 1 318 ? -40.901 22.577 -41.572 1.00 34.95 316 GLY C CA 1
ATOM 7305 C C . GLY C 1 318 ? -42.016 23.537 -41.981 1.00 36.40 316 GLY C C 1
ATOM 7306 O O . GLY C 1 318 ? -42.222 24.594 -41.377 1.00 36.61 316 GLY C O 1
ATOM 7307 N N . LEU C 1 319 ? -42.744 23.175 -43.022 1.00 37.44 317 LEU C N 1
ATOM 7308 C CA . LEU C 1 319 ? -43.892 23.972 -43.464 1.00 37.56 317 LEU C CA 1
ATOM 7309 C C . LEU C 1 319 ? -45.001 23.975 -42.407 1.00 37.63 317 LEU C C 1
ATOM 7310 O O . LEU C 1 319 ? -45.720 24.952 -42.259 1.00 37.90 317 LEU C O 1
ATOM 7315 N N . ARG C 1 320 ? -45.132 22.880 -41.670 1.00 37.90 318 ARG C N 1
ATOM 7316 C CA . ARG C 1 320 ? -46.287 22.668 -40.783 1.00 37.99 318 ARG C CA 1
ATOM 7317 C C . ARG C 1 320 ? -45.963 22.926 -39.300 1.00 38.62 318 ARG C C 1
ATOM 7318 O O . ARG C 1 320 ? -46.763 22.606 -38.417 1.00 38.42 318 ARG C O 1
ATOM 7326 N N . GLY C 1 321 ? -44.780 23.497 -39.044 1.00 38.99 319 GLY C N 1
ATOM 7327 C CA . GLY C 1 321 ? -44.344 23.850 -37.704 1.00 39.30 319 GLY C CA 1
ATOM 7328 C C . GLY C 1 321 ? -44.068 22.645 -36.833 1.00 39.87 319 GLY C C 1
ATOM 7329 O O . GLY C 1 321 ? -44.165 22.723 -35.603 1.00 38.54 319 GLY C O 1
ATOM 7330 N N . GLU C 1 322 ? -43.728 21.524 -37.472 1.00 40.83 320 GLU C N 1
ATOM 7331 C CA . GLU C 1 322 ? -43.495 20.276 -36.743 1.00 42.34 320 GLU C CA 1
ATOM 7332 C C . GLU C 1 322 ? -42.008 19.929 -36.678 1.00 43.49 320 GLU C C 1
ATOM 7333 O O . GLU C 1 322 ? -41.226 20.362 -37.549 1.00 43.61 320 GLU C O 1
ATOM 7339 N N . PRO C 1 323 ? -41.616 19.088 -35.688 1.00 44.41 321 PRO C N 1
ATOM 7340 C CA . PRO C 1 323 ? -40.265 18.490 -35.713 1.00 44.85 321 PRO C CA 1
ATOM 7341 C C . PRO C 1 323 ? -40.001 17.816 -37.051 1.00 45.29 321 PRO C C 1
ATOM 7342 O O . PRO C 1 323 ? -40.922 17.217 -37.622 1.00 44.97 321 PRO C O 1
ATOM 7346 N N . MET C 1 324 ? -38.766 17.948 -37.538 1.00 45.86 322 MET C N 1
ATOM 7347 C CA . MET C 1 324 ? -38.297 17.331 -38.780 1.00 47.37 322 MET C CA 1
ATOM 7348 C C . MET C 1 324 ? -37.546 16.043 -38.484 1.00 45.79 322 MET C C 1
ATOM 7349 O O . MET C 1 324 ? -36.949 15.913 -37.417 1.00 45.66 322 MET C O 1
ATOM 7354 N N . PRO C 1 325 ? -37.555 15.092 -39.439 1.00 45.12 323 PRO C N 1
ATOM 7355 C CA . PRO C 1 325 ? -36.677 13.891 -39.401 1.00 43.99 323 PRO C CA 1
ATOM 7356 C C . PRO C 1 325 ? -35.173 14.203 -39.231 1.00 43.68 323 PRO C C 1
ATOM 7357 O O . PRO C 1 325 ? -34.516 13.655 -38.365 1.00 42.85 323 PRO C O 1
ATOM 7361 N N . SER C 1 326 ? -34.646 15.110 -40.044 1.00 43.54 324 SER C N 1
ATOM 7362 C CA . SER C 1 326 ? -33.262 15.513 -39.939 1.00 42.53 324 SER C CA 1
ATOM 7363 C C . SER C 1 326 ? -33.202 17.018 -40.112 1.00 42.26 324 SER C C 1
ATOM 7364 O O . SER C 1 326 ? -33.044 17.533 -41.220 1.00 42.24 324 SER C O 1
ATOM 7367 N N . GLU C 1 327 ? -33.356 17.743 -39.025 1.00 41.90 325 GLU C N 1
ATOM 7368 C CA . GLU C 1 327 ? -33.179 19.172 -39.112 1.00 41.35 325 GLU C CA 1
ATOM 7369 C C . GLU C 1 327 ? -31.709 19.499 -38.852 1.00 41.72 325 GLU C C 1
ATOM 7370 O O . GLU C 1 327 ? -31.084 18.868 -37.995 1.00 41.49 325 GLU C O 1
ATOM 7376 N N . LEU C 1 328 ? -31.174 20.473 -39.585 1.00 42.11 326 LEU C N 1
ATOM 7377 C CA . LEU C 1 328 ? -29.868 21.046 -39.297 1.00 43.33 326 LEU C CA 1
ATOM 7378 C C . LEU C 1 328 ? -29.972 22.194 -38.298 1.00 44.68 326 LEU C C 1
ATOM 7379 O O . LEU C 1 328 ? -30.547 23.271 -38.616 1.00 44.08 326 LEU C O 1
ATOM 7384 N N . LYS C 1 329 ? -29.371 22.025 -37.117 1.00 46.09 327 LYS C N 1
ATOM 7385 C CA . LYS C 1 329 ? -29.586 23.061 -36.107 1.00 47.84 327 LYS C CA 1
ATOM 7386 C C . LYS C 1 329 ? -28.548 24.176 -36.081 1.00 48.47 327 LYS C C 1
ATOM 7387 O O . LYS C 1 329 ? -27.342 23.947 -35.942 1.00 49.11 327 LYS C O 1
ATOM 7393 N N . LEU C 1 330 ? -29.060 25.393 -36.265 1.00 49.16 328 LEU C N 1
ATOM 7394 C CA . LEU C 1 330 ? -28.254 26.587 -36.543 1.00 49.72 328 LEU C CA 1
ATOM 7395 C C . LEU C 1 330 ? -27.792 27.314 -35.265 1.00 49.96 328 LEU C C 1
ATOM 7396 O O . LEU C 1 330 ? -26.590 27.618 -35.100 1.00 50.46 328 LEU C O 1
ATOM 7401 N N . LEU D 1 8 ? 27.992 -26.010 -60.911 1.00 44.05 6 LEU D N 1
ATOM 7402 C CA . LEU D 1 8 ? 26.923 -25.180 -61.565 1.00 44.38 6 LEU D CA 1
ATOM 7403 C C . LEU D 1 8 ? 25.885 -26.054 -62.275 1.00 44.49 6 LEU D C 1
ATOM 7404 O O . LEU D 1 8 ? 26.249 -26.962 -63.055 1.00 44.61 6 LEU D O 1
ATOM 7409 N N . MET D 1 9 ? 24.606 -25.800 -61.939 1.00 44.59 7 MET D N 1
ATOM 7410 C CA . MET D 1 9 ? 23.454 -26.345 -62.660 1.00 44.18 7 MET D CA 1
ATOM 7411 C C . MET D 1 9 ? 23.019 -25.228 -63.586 1.00 43.76 7 MET D C 1
ATOM 7412 O O . MET D 1 9 ? 23.238 -24.047 -63.273 1.00 43.75 7 MET D O 1
ATOM 7417 N N . LYS D 1 10 ? 22.403 -25.584 -64.713 1.00 42.80 8 LYS D N 1
ATOM 7418 C CA . LYS D 1 10 ? 21.830 -24.574 -65.605 1.00 41.93 8 LYS D CA 1
ATOM 7419 C C . LYS D 1 10 ? 20.336 -24.415 -65.367 1.00 41.36 8 LYS D C 1
ATOM 7420 O O . LYS D 1 10 ? 19.588 -25.388 -65.281 1.00 40.97 8 LYS D O 1
ATOM 7426 N N . VAL D 1 11 ? 19.920 -23.166 -65.250 1.00 41.19 9 VAL D N 1
ATOM 7427 C CA . VAL D 1 11 ? 18.523 -22.830 -65.071 1.00 41.18 9 VAL D CA 1
ATOM 7428 C C . VAL D 1 11 ? 18.059 -22.009 -66.283 1.00 41.22 9 VAL D C 1
ATOM 7429 O O . VAL D 1 11 ? 18.798 -21.143 -66.764 1.00 41.15 9 VAL D O 1
ATOM 7433 N N . PHE D 1 12 ? 16.858 -22.294 -66.792 1.00 41.49 10 PHE D N 1
ATOM 7434 C CA . PHE D 1 12 ? 16.249 -21.413 -67.800 1.00 41.38 10 PHE D CA 1
ATOM 7435 C C . PHE D 1 12 ? 15.072 -20.614 -67.275 1.00 42.09 10 PHE D C 1
ATOM 7436 O O . PHE D 1 12 ? 14.130 -21.167 -66.704 1.00 42.37 10 PHE D O 1
ATOM 7444 N N . VAL D 1 13 ? 15.139 -19.303 -67.508 1.00 42.91 11 VAL D N 1
ATOM 7445 C CA . VAL D 1 13 ? 14.150 -18.342 -67.055 1.00 43.14 11 VAL D CA 1
ATOM 7446 C C . VAL D 1 13 ? 13.593 -17.584 -68.254 1.00 43.64 11 VAL D C 1
ATOM 7447 O O . VAL D 1 13 ? 14.351 -16.976 -69.025 1.00 43.83 11 VAL D O 1
ATOM 7451 N N . THR D 1 14 ? 12.259 -17.593 -68.350 1.00 43.62 12 THR D N 1
ATOM 7452 C CA . THR D 1 14 ? 11.507 -17.323 -69.572 1.00 43.25 12 THR D CA 1
ATOM 7453 C C . THR D 1 14 ? 11.050 -15.863 -69.694 1.00 43.14 12 THR D C 1
ATOM 7454 O O . THR D 1 14 ? 10.302 -15.513 -70.624 1.00 42.19 12 THR D O 1
ATOM 7458 N N . ARG D 1 15 ? 11.478 -15.038 -68.741 1.00 42.57 13 ARG D N 1
ATOM 7459 C CA . ARG D 1 15 ? 11.283 -13.595 -68.795 1.00 42.39 13 ARG D CA 1
ATOM 7460 C C . ARG D 1 15 ? 11.947 -12.875 -67.644 1.00 41.96 13 ARG D C 1
ATOM 7461 O O . ARG D 1 15 ? 12.357 -13.496 -66.684 1.00 42.09 13 ARG D O 1
ATOM 7469 N N . ARG D 1 16 ? 12.027 -11.551 -67.750 1.00 41.75 14 ARG D N 1
ATOM 7470 C CA . ARG D 1 16 ? 12.470 -10.715 -66.649 1.00 41.40 14 ARG D CA 1
ATOM 7471 C C . ARG D 1 16 ? 11.486 -10.902 -65.507 1.00 41.42 14 ARG D C 1
ATOM 7472 O O . ARG D 1 16 ? 10.285 -10.785 -65.704 1.00 42.29 14 ARG D O 1
ATOM 7480 N N . ILE D 1 17 ? 11.996 -11.231 -64.323 1.00 41.65 15 ILE D N 1
ATOM 7481 C CA . ILE D 1 17 ? 11.150 -11.488 -63.153 1.00 41.19 15 ILE D CA 1
ATOM 7482 C C . ILE D 1 17 ? 11.305 -10.424 -62.049 1.00 40.58 15 ILE D C 1
ATOM 7483 O O . ILE D 1 17 ? 12.244 -9.620 -62.085 1.00 40.87 15 ILE D O 1
ATOM 7488 N N . PRO D 1 18 ? 10.340 -10.351 -61.113 1.00 39.57 16 PRO D N 1
ATOM 7489 C CA . PRO D 1 18 ? 10.510 -9.351 -60.061 1.00 39.12 16 PRO D CA 1
ATOM 7490 C C . PRO D 1 18 ? 11.839 -9.488 -59.312 1.00 39.29 16 PRO D C 1
ATOM 7491 O O . PRO D 1 18 ? 12.407 -10.579 -59.261 1.00 38.63 16 PRO D O 1
ATOM 7495 N N . ALA D 1 19 ? 12.356 -8.380 -58.774 1.00 40.13 17 ALA D N 1
ATOM 7496 C CA . ALA D 1 19 ? 13.771 -8.348 -58.325 1.00 40.31 17 ALA D CA 1
ATOM 7497 C C . ALA D 1 19 ? 14.115 -9.379 -57.264 1.00 40.14 17 ALA D C 1
ATOM 7498 O O . ALA D 1 19 ? 15.202 -9.975 -57.332 1.00 41.61 17 ALA D O 1
ATOM 7500 N N . GLU D 1 20 ? 13.201 -9.624 -56.320 1.00 39.13 18 GLU D N 1
ATOM 7501 C CA . GLU D 1 20 ? 13.480 -10.566 -55.217 1.00 38.62 18 GLU D CA 1
ATOM 7502 C C . GLU D 1 20 ? 13.824 -11.980 -55.700 1.00 38.27 18 GLU D C 1
ATOM 7503 O O . GLU D 1 20 ? 14.687 -12.648 -55.124 1.00 38.31 18 GLU D O 1
ATOM 7509 N N . GLY D 1 21 ? 13.176 -12.417 -56.773 1.00 37.58 19 GLY D N 1
ATOM 7510 C CA . GLY D 1 21 ? 13.406 -13.742 -57.323 1.00 37.40 19 GLY D CA 1
ATOM 7511 C C . GLY D 1 21 ? 14.684 -13.726 -58.132 1.00 38.05 19 GLY D C 1
ATOM 7512 O O . GLY D 1 21 ? 15.399 -14.709 -58.171 1.00 37.56 19 GLY D O 1
ATOM 7513 N N . ARG D 1 22 ? 14.968 -12.584 -58.754 1.00 38.30 20 ARG D N 1
ATOM 7514 C CA . ARG D 1 22 ? 16.138 -12.412 -59.582 1.00 39.36 20 ARG D CA 1
ATOM 7515 C C . ARG D 1 22 ? 17.406 -12.422 -58.704 1.00 39.31 20 ARG D C 1
ATOM 7516 O O . ARG D 1 22 ? 18.354 -13.134 -58.983 1.00 39.36 20 ARG D O 1
ATOM 7524 N N . VAL D 1 23 ? 17.391 -11.669 -57.610 1.00 39.78 21 VAL D N 1
ATOM 7525 C CA . VAL D 1 23 ? 18.534 -11.630 -56.681 1.00 39.22 21 VAL D CA 1
ATOM 7526 C C . VAL D 1 23 ? 18.807 -12.978 -55.986 1.00 38.63 21 VAL D C 1
ATOM 7527 O O . VAL D 1 23 ? 19.975 -13.411 -55.851 1.00 39.05 21 VAL D O 1
ATOM 7531 N N . ALA D 1 24 ? 17.744 -13.649 -55.556 1.00 37.58 22 ALA D N 1
ATOM 7532 C CA . ALA D 1 24 ? 17.858 -14.979 -54.966 1.00 37.06 22 ALA D CA 1
ATOM 7533 C C . ALA D 1 24 ? 18.465 -15.997 -55.956 1.00 36.47 22 ALA D C 1
ATOM 7534 O O . ALA D 1 24 ? 19.263 -16.840 -55.573 1.00 36.40 22 ALA D O 1
ATOM 7536 N N . LEU D 1 25 ? 18.138 -15.890 -57.235 1.00 36.42 23 LEU D N 1
ATOM 7537 C CA . LEU D 1 25 ? 18.796 -16.752 -58.244 1.00 35.84 23 LEU D CA 1
ATOM 7538 C C . LEU D 1 25 ? 20.235 -16.317 -58.496 1.00 35.42 23 LEU D C 1
ATOM 7539 O O . LEU D 1 25 ? 21.118 -17.167 -58.747 1.00 35.03 23 LEU D O 1
ATOM 7544 N N . ALA D 1 26 ? 20.474 -15.004 -58.429 1.00 35.20 24 ALA D N 1
ATOM 7545 C CA . ALA D 1 26 ? 21.829 -14.445 -58.602 1.00 35.72 24 ALA D CA 1
ATOM 7546 C C . ALA D 1 26 ? 22.743 -14.788 -57.433 1.00 35.69 24 ALA D C 1
ATOM 7547 O O . ALA D 1 26 ? 23.953 -14.908 -57.604 1.00 36.23 24 ALA D O 1
ATOM 7549 N N . ARG D 1 27 ? 22.138 -14.946 -56.252 1.00 35.95 25 ARG D N 1
ATOM 7550 C CA . ARG D 1 27 ? 22.842 -15.215 -55.013 1.00 35.39 25 ARG D CA 1
ATOM 7551 C C . ARG D 1 27 ? 23.205 -16.705 -54.829 1.00 36.36 25 ARG D C 1
ATOM 7552 O O . ARG D 1 27 ? 23.973 -17.058 -53.917 1.00 35.57 25 ARG D O 1
ATOM 7560 N N . ALA D 1 28 ? 22.700 -17.566 -55.714 1.00 37.14 26 ALA D N 1
ATOM 7561 C CA . ALA D 1 28 ? 22.987 -19.012 -55.656 1.00 37.84 26 ALA D CA 1
ATOM 7562 C C . ALA D 1 28 ? 24.147 -19.413 -56.544 1.00 38.69 26 ALA D C 1
ATOM 7563 O O . ALA D 1 28 ? 23.993 -19.457 -57.760 1.00 38.91 26 ALA D O 1
ATOM 7565 N N . ALA D 1 29 ? 25.291 -19.748 -55.938 1.00 39.85 27 ALA D N 1
ATOM 7566 C CA . ALA D 1 29 ? 26.493 -20.196 -56.668 1.00 40.62 27 ALA D CA 1
ATOM 7567 C C . ALA D 1 29 ? 26.373 -21.533 -57.429 1.00 41.45 27 ALA D C 1
ATOM 7568 O O . ALA D 1 29 ? 27.115 -21.776 -58.392 1.00 41.41 27 ALA D O 1
ATOM 7570 N N . ASP D 1 30 ? 25.455 -22.398 -57.003 1.00 42.52 28 ASP D N 1
ATOM 7571 C CA . ASP D 1 30 ? 25.291 -23.707 -57.637 1.00 43.56 28 ASP D CA 1
ATOM 7572 C C . ASP D 1 30 ? 24.437 -23.637 -58.900 1.00 45.00 28 ASP D C 1
ATOM 7573 O O . ASP D 1 30 ? 24.270 -24.643 -59.589 1.00 45.54 28 ASP D O 1
ATOM 7578 N N . CYS D 1 31 ? 23.907 -22.455 -59.204 1.00 45.71 29 CYS D N 1
ATOM 7579 C CA . CYS D 1 31 ? 23.161 -22.266 -60.443 1.00 47.45 29 CYS D CA 1
ATOM 7580 C C . CYS D 1 31 ? 23.790 -21.285 -61.434 1.00 47.15 29 CYS D C 1
ATOM 7581 O O . CYS D 1 31 ? 24.676 -20.493 -61.096 1.00 47.85 29 CYS D O 1
ATOM 7584 N N . GLU D 1 32 ? 23.332 -21.373 -62.669 1.00 46.70 30 GLU D N 1
ATOM 7585 C CA . GLU D 1 32 ? 23.825 -20.539 -63.739 1.00 45.98 30 GLU D CA 1
ATOM 7586 C C . GLU D 1 32 ? 22.590 -20.155 -64.512 1.00 45.53 30 GLU D C 1
ATOM 7587 O O . GLU D 1 32 ? 21.962 -21.006 -65.141 1.00 45.67 30 GLU D O 1
ATOM 7593 N N . VAL D 1 33 ? 22.231 -18.872 -64.420 1.00 45.22 31 VAL D N 1
ATOM 7594 C CA . VAL D 1 33 ? 21.008 -18.333 -64.982 1.00 43.85 31 VAL D CA 1
ATOM 7595 C C . VAL D 1 33 ? 21.170 -18.129 -66.477 1.00 43.75 31 VAL D C 1
ATOM 7596 O O . VAL D 1 33 ? 21.999 -17.327 -66.904 1.00 43.52 31 VAL D O 1
ATOM 7600 N N . GLU D 1 34 ? 20.383 -18.871 -67.259 1.00 43.37 32 GLU D N 1
ATOM 7601 C CA . GLU D 1 34 ? 20.141 -18.556 -68.677 1.00 43.40 32 GLU D CA 1
ATOM 7602 C C . GLU D 1 34 ? 18.788 -17.841 -68.765 1.00 43.37 32 GLU D C 1
ATOM 7603 O O . GLU D 1 34 ? 17.783 -18.372 -68.297 1.00 42.70 32 GLU D O 1
ATOM 7609 N N . GLN D 1 35 ? 18.775 -16.650 -69.359 1.00 43.25 33 GLN D N 1
ATOM 7610 C CA . GLN D 1 35 ? 17.629 -15.763 -69.225 1.00 44.38 33 GLN D CA 1
ATOM 7611 C C . GLN D 1 35 ? 17.130 -15.081 -70.504 1.00 44.58 33 GLN D C 1
ATOM 7612 O O . GLN D 1 35 ? 17.899 -14.433 -71.236 1.00 44.49 33 GLN D O 1
ATOM 7618 N N . TRP D 1 36 ? 15.828 -15.240 -70.746 1.00 45.01 34 TRP D N 1
ATOM 7619 C CA . TRP D 1 36 ? 15.119 -14.465 -71.748 1.00 45.15 34 TRP D CA 1
ATOM 7620 C C . TRP D 1 36 ? 14.930 -13.065 -71.181 1.00 45.65 34 TRP D C 1
ATOM 7621 O O . TRP D 1 36 ? 14.122 -12.854 -70.276 1.00 45.17 34 TRP D O 1
ATOM 7632 N N . ASP D 1 37 ? 15.702 -12.120 -71.713 1.00 46.29 35 ASP D N 1
ATOM 7633 C CA . ASP D 1 37 ? 15.863 -10.810 -71.081 1.00 47.16 35 ASP D CA 1
ATOM 7634 C C . ASP D 1 37 ? 14.868 -9.808 -71.672 1.00 46.83 35 ASP D C 1
ATOM 7635 O O . ASP D 1 37 ? 15.267 -8.773 -72.219 1.00 47.20 35 ASP D O 1
ATOM 7640 N N . SER D 1 38 ? 13.573 -10.137 -71.545 1.00 46.34 36 SER D N 1
ATOM 7641 C CA . SER D 1 38 ? 12.476 -9.399 -72.204 1.00 46.02 36 SER D CA 1
ATOM 7642 C C . SER D 1 38 ? 11.210 -9.411 -71.350 1.00 45.42 36 SER D C 1
ATOM 7643 O O . SER D 1 38 ? 10.973 -10.333 -70.587 1.00 45.74 36 SER D O 1
ATOM 7646 N N . ASP D 1 39 ? 10.396 -8.381 -71.482 1.00 45.31 37 ASP D N 1
ATOM 7647 C CA . ASP D 1 39 ? 9.106 -8.352 -70.802 1.00 45.18 37 ASP D CA 1
ATOM 7648 C C . ASP D 1 39 ? 8.003 -8.993 -71.640 1.00 44.28 37 ASP D C 1
ATOM 7649 O O . ASP D 1 39 ? 6.895 -9.212 -71.143 1.00 44.24 37 ASP D O 1
ATOM 7654 N N . GLU D 1 40 ? 8.345 -9.329 -72.888 1.00 43.19 38 GLU D N 1
ATOM 7655 C CA . GLU D 1 40 ? 7.463 -10.027 -73.839 1.00 42.36 38 GLU D CA 1
ATOM 7656 C C . GLU D 1 40 ? 7.495 -11.566 -73.733 1.00 42.03 38 GLU D C 1
ATOM 7657 O O . GLU D 1 40 ? 8.521 -12.140 -73.392 1.00 42.25 38 GLU D O 1
ATOM 7663 N N . PRO D 1 41 ? 6.367 -12.241 -74.013 1.00 41.78 39 PRO D N 1
ATOM 7664 C CA . PRO D 1 41 ? 6.344 -13.686 -73.772 1.00 41.80 39 PRO D CA 1
ATOM 7665 C C . PRO D 1 41 ? 7.233 -14.495 -74.728 1.00 41.99 39 PRO D C 1
ATOM 7666 O O . PRO D 1 41 ? 7.381 -14.146 -75.897 1.00 41.32 39 PRO D O 1
ATOM 7670 N N . ILE D 1 42 ? 7.822 -15.570 -74.216 1.00 42.27 40 ILE D N 1
ATOM 7671 C CA . ILE D 1 42 ? 8.735 -16.404 -75.007 1.00 42.78 40 ILE D CA 1
ATOM 7672 C C . ILE D 1 42 ? 7.958 -17.263 -76.015 1.00 43.14 40 ILE D C 1
ATOM 7673 O O . ILE D 1 42 ? 7.028 -17.976 -75.623 1.00 43.73 40 ILE D O 1
ATOM 7678 N N . PRO D 1 43 ? 8.319 -17.182 -77.312 1.00 43.42 41 PRO D N 1
ATOM 7679 C CA . PRO D 1 43 ? 7.783 -18.126 -78.320 1.00 43.72 41 PRO D CA 1
ATOM 7680 C C . PRO D 1 43 ? 8.074 -19.623 -78.035 1.00 44.25 41 PRO D C 1
ATOM 7681 O O . PRO D 1 43 ? 9.103 -19.974 -77.415 1.00 44.21 41 PRO D O 1
ATOM 7685 N N . ALA D 1 44 ? 7.163 -20.493 -78.482 1.00 44.86 42 ALA D N 1
ATOM 7686 C CA . ALA D 1 44 ? 7.230 -21.932 -78.173 1.00 45.29 42 ALA D CA 1
ATOM 7687 C C . ALA D 1 44 ? 8.528 -22.585 -78.669 1.00 45.72 42 ALA D C 1
ATOM 7688 O O . ALA D 1 44 ? 9.039 -23.526 -78.047 1.00 45.84 42 ALA D O 1
ATOM 7690 N N . LYS D 1 45 ? 9.071 -22.068 -79.769 1.00 45.96 43 LYS D N 1
ATOM 7691 C CA . LYS D 1 45 ? 10.377 -22.523 -80.278 1.00 46.07 43 LYS D CA 1
ATOM 7692 C C . LYS D 1 45 ? 11.557 -22.048 -79.421 1.00 45.90 43 LYS D C 1
ATOM 7693 O O . LYS D 1 45 ? 12.546 -22.758 -79.269 1.00 45.70 43 LYS D O 1
ATOM 7699 N N . GLU D 1 46 ? 11.435 -20.844 -78.871 1.00 46.45 44 GLU D N 1
ATOM 7700 C CA . GLU D 1 46 ? 12.488 -20.225 -78.052 1.00 46.99 44 GLU D CA 1
ATOM 7701 C C . GLU D 1 46 ? 12.606 -20.886 -76.667 1.00 47.07 44 GLU D C 1
ATOM 7702 O O . GLU D 1 46 ? 13.694 -20.995 -76.083 1.00 47.11 44 GLU D O 1
ATOM 7708 N N . LEU D 1 47 ? 11.455 -21.319 -76.165 1.00 47.42 45 LEU D N 1
ATOM 7709 C CA . LEU D 1 47 ? 11.338 -22.084 -74.944 1.00 47.01 45 LEU D CA 1
ATOM 7710 C C . LEU D 1 47 ? 11.859 -23.473 -75.260 1.00 46.88 45 LEU D C 1
ATOM 7711 O O . LEU D 1 47 ? 12.534 -24.093 -74.438 1.00 46.74 45 LEU D O 1
ATOM 7716 N N . GLU D 1 48 ? 11.558 -23.955 -76.465 1.00 46.52 46 GLU D N 1
ATOM 7717 C CA . GLU D 1 48 ? 12.157 -25.193 -76.977 1.00 46.08 46 GLU D CA 1
ATOM 7718 C C . GLU D 1 48 ? 13.683 -25.099 -76.861 1.00 46.03 46 GLU D C 1
ATOM 7719 O O . GLU D 1 48 ? 14.295 -25.893 -76.157 1.00 45.93 46 GLU D O 1
ATOM 7725 N N . ARG D 1 49 ? 14.266 -24.084 -77.494 1.00 46.41 47 ARG D N 1
ATOM 7726 C CA . ARG D 1 49 ? 15.713 -23.878 -77.550 1.00 46.91 47 ARG D CA 1
ATOM 7727 C C . ARG D 1 49 ? 16.289 -23.586 -76.177 1.00 47.89 47 ARG D C 1
ATOM 7728 O O . ARG D 1 49 ? 17.239 -24.246 -75.741 1.00 48.28 47 ARG D O 1
ATOM 7736 N N . GLY D 1 50 ? 15.690 -22.615 -75.486 1.00 48.49 48 GLY D N 1
ATOM 7737 C CA . GLY D 1 50 ? 16.200 -22.124 -74.210 1.00 49.29 48 GLY D CA 1
ATOM 7738 C C . GLY D 1 50 ? 16.440 -23.171 -73.140 1.00 49.93 48 GLY D C 1
ATOM 7739 O O . GLY D 1 50 ? 17.469 -23.139 -72.452 1.00 49.52 48 GLY D O 1
ATOM 7740 N N . VAL D 1 51 ? 15.497 -24.105 -73.002 1.00 50.35 49 VAL D N 1
ATOM 7741 C CA . VAL D 1 51 ? 15.572 -25.101 -71.933 1.00 50.66 49 VAL D CA 1
ATOM 7742 C C . VAL D 1 51 ? 16.574 -26.221 -72.213 1.00 51.04 49 VAL D C 1
ATOM 7743 O O . VAL D 1 51 ? 16.501 -27.280 -71.575 1.00 51.90 49 VAL D O 1
ATOM 7747 N N . ALA D 1 52 ? 17.520 -25.980 -73.128 1.00 51.00 50 ALA D N 1
ATOM 7748 C CA . ALA D 1 52 ? 18.496 -27.001 -73.540 1.00 50.61 50 ALA D CA 1
ATOM 7749 C C . ALA D 1 52 ? 19.511 -27.326 -72.441 1.00 50.52 50 ALA D C 1
ATOM 7750 O O . ALA D 1 52 ? 20.480 -26.580 -72.223 1.00 50.58 50 ALA D O 1
ATOM 7752 N N . GLY D 1 53 ? 19.284 -28.448 -71.763 0.10 50.27 51 GLY D N 1
ATOM 7753 C CA . GLY D 1 53 ? 20.169 -28.902 -70.693 0.10 50.01 51 GLY D CA 1
ATOM 7754 C C . GLY D 1 53 ? 19.878 -28.244 -69.359 0.10 49.76 51 GLY D C 1
ATOM 7755 O O . GLY D 1 53 ? 20.728 -28.237 -68.466 0.10 49.73 51 GLY D O 1
ATOM 7756 N N . ALA D 1 54 ? 18.677 -27.683 -69.229 1.00 49.71 52 ALA D N 1
ATOM 7757 C CA . ALA D 1 54 ? 18.229 -27.082 -67.982 1.00 48.99 52 ALA D CA 1
ATOM 7758 C C . ALA D 1 54 ? 17.873 -28.178 -66.980 1.00 48.64 52 ALA D C 1
ATOM 7759 O O . ALA D 1 54 ? 17.100 -29.084 -67.296 1.00 49.33 52 ALA D O 1
ATOM 7761 N N . HIS D 1 55 ? 18.478 -28.110 -65.797 1.00 47.40 53 HIS D N 1
ATOM 7762 C CA . HIS D 1 55 ? 17.993 -28.822 -64.620 1.00 46.43 53 HIS D CA 1
ATOM 7763 C C . HIS D 1 55 ? 16.772 -28.071 -64.067 1.00 46.23 53 HIS D C 1
ATOM 7764 O O . HIS D 1 55 ? 15.997 -28.622 -63.281 1.00 46.46 53 HIS D O 1
ATOM 7771 N N . GLY D 1 56 ? 16.605 -26.814 -64.490 1.00 45.38 54 GLY D N 1
ATOM 7772 C CA . GLY D 1 56 ? 15.628 -25.915 -63.885 1.00 44.42 54 GLY D CA 1
ATOM 7773 C C . GLY D 1 56 ? 14.938 -24.998 -64.867 1.00 43.88 54 GLY D C 1
ATOM 7774 O O . GLY D 1 56 ? 15.556 -24.461 -65.800 1.00 43.86 54 GLY D O 1
ATOM 7775 N N . LEU D 1 57 ? 13.639 -24.828 -64.645 1.00 43.17 55 LEU D N 1
ATOM 7776 C CA . LEU D 1 57 ? 12.796 -23.940 -65.437 1.00 41.94 55 LEU D CA 1
ATOM 7777 C C . LEU D 1 57 ? 11.876 -23.205 -64.491 1.00 41.86 55 LEU D C 1
ATOM 7778 O O . LEU D 1 57 ? 11.019 -23.807 -63.826 1.00 40.83 55 LEU D O 1
ATOM 7783 N N . LEU D 1 58 ? 12.103 -21.899 -64.394 1.00 42.35 56 LEU D N 1
ATOM 7784 C CA . LEU D 1 58 ? 11.135 -21.016 -63.793 1.00 43.55 56 LEU D CA 1
ATOM 7785 C C . LEU D 1 58 ? 10.315 -20.419 -64.950 1.00 44.20 56 LEU D C 1
ATOM 7786 O O . LEU D 1 58 ? 10.872 -19.842 -65.900 1.00 43.92 56 LEU D O 1
ATOM 7791 N N . CYS D 1 59 ? 8.993 -20.602 -64.867 1.00 45.18 57 CYS D N 1
ATOM 7792 C CA . CYS D 1 59 ? 8.062 -20.249 -65.936 1.00 45.83 57 CYS D CA 1
ATOM 7793 C C . CYS D 1 59 ? 6.858 -19.495 -65.389 1.00 46.16 57 CYS D C 1
ATOM 7794 O O . CYS D 1 59 ? 6.607 -19.478 -64.178 1.00 46.29 57 CYS D O 1
ATOM 7797 N N . LEU D 1 60 ? 6.108 -18.886 -66.302 1.00 46.73 58 LEU D N 1
ATOM 7798 C CA . LEU D 1 60 ? 4.957 -18.043 -65.979 1.00 46.94 58 LEU D CA 1
ATOM 7799 C C . LEU D 1 60 ? 3.654 -18.719 -66.451 1.00 48.19 58 LEU D C 1
ATOM 7800 O O . LEU D 1 60 ? 3.668 -19.551 -67.380 1.00 47.74 58 LEU D O 1
ATOM 7805 N N . LEU D 1 61 ? 2.526 -18.358 -65.829 1.00 49.18 59 LEU D N 1
ATOM 7806 C CA . LEU D 1 61 ? 1.208 -18.886 -66.259 1.00 49.90 59 LEU D CA 1
ATOM 7807 C C . LEU D 1 61 ? 0.931 -18.678 -67.751 1.00 50.19 59 LEU D C 1
ATOM 7808 O O . LEU D 1 61 ? 0.090 -19.372 -68.322 1.00 50.94 59 LEU D O 1
ATOM 7813 N N . SER D 1 62 ? 1.626 -17.719 -68.363 1.00 50.30 60 SER D N 1
ATOM 7814 C CA . SER D 1 62 ? 1.589 -17.498 -69.823 1.00 50.50 60 SER D CA 1
ATOM 7815 C C . SER D 1 62 ? 2.173 -18.693 -70.572 1.00 50.28 60 SER D C 1
ATOM 7816 O O . SER D 1 62 ? 1.866 -18.926 -71.731 1.00 50.28 60 SER D O 1
ATOM 7819 N N . ASP D 1 63 ? 3.038 -19.426 -69.888 1.00 51.06 61 ASP D N 1
ATOM 7820 C CA . ASP D 1 63 ? 3.769 -20.554 -70.470 1.00 51.43 61 ASP D CA 1
ATOM 7821 C C . ASP D 1 63 ? 2.985 -21.878 -70.410 1.00 51.28 61 ASP D C 1
ATOM 7822 O O . ASP D 1 63 ? 2.694 -22.412 -69.333 1.00 50.81 61 ASP D O 1
ATOM 7827 N N . HIS D 1 64 ? 2.630 -22.387 -71.583 1.00 51.73 62 HIS D N 1
ATOM 7828 C CA . HIS D 1 64 ? 1.893 -23.639 -71.661 1.00 52.44 62 HIS D CA 1
ATOM 7829 C C . HIS D 1 64 ? 2.893 -24.802 -71.620 1.00 52.37 62 HIS D C 1
ATOM 7830 O O . HIS D 1 64 ? 3.623 -25.050 -72.584 1.00 52.75 62 HIS D O 1
ATOM 7837 N N . VAL D 1 65 ? 2.930 -25.487 -70.483 1.00 51.98 63 VAL D N 1
ATOM 7838 C CA . VAL D 1 65 ? 3.950 -26.505 -70.236 1.00 52.59 63 VAL D CA 1
ATOM 7839 C C . VAL D 1 65 ? 3.479 -27.867 -70.741 1.00 52.83 63 VAL D C 1
ATOM 7840 O O . VAL D 1 65 ? 3.157 -28.759 -69.948 1.00 52.48 63 VAL D O 1
ATOM 7844 N N . ASP D 1 66 ? 3.417 -27.995 -72.070 1.00 53.20 64 ASP D N 1
ATOM 7845 C CA . ASP D 1 66 ? 3.104 -29.261 -72.729 1.00 53.79 64 ASP D CA 1
ATOM 7846 C C . ASP D 1 66 ? 4.254 -30.199 -72.357 1.00 54.03 64 ASP D C 1
ATOM 7847 O O . ASP D 1 66 ? 5.233 -29.702 -71.831 1.00 54.73 64 ASP D O 1
ATOM 7852 N N . LYS D 1 67 ? 4.235 -31.505 -72.625 1.00 54.29 65 LYS D N 1
ATOM 7853 C CA . LYS D 1 67 ? 3.672 -32.218 -73.769 1.00 54.91 65 LYS D CA 1
ATOM 7854 C C . LYS D 1 67 ? 4.875 -32.446 -74.682 1.00 54.77 65 LYS D C 1
ATOM 7855 O O . LYS D 1 67 ? 5.598 -33.418 -74.503 1.00 54.83 65 LYS D O 1
ATOM 7861 N N . ARG D 1 68 ? 5.113 -31.509 -75.601 1.00 54.82 66 ARG D N 1
ATOM 7862 C CA . ARG D 1 68 ? 6.278 -31.529 -76.483 1.00 54.75 66 ARG D CA 1
ATOM 7863 C C . ARG D 1 68 ? 7.529 -30.848 -75.898 1.00 54.90 66 ARG D C 1
ATOM 7864 O O . ARG D 1 68 ? 8.628 -31.033 -76.435 1.00 55.39 66 ARG D O 1
ATOM 7872 N N . ILE D 1 69 ? 7.364 -30.086 -74.811 1.00 54.51 67 ILE D N 1
ATOM 7873 C CA . ILE D 1 69 ? 8.464 -29.322 -74.191 1.00 54.39 67 ILE D CA 1
ATOM 7874 C C . ILE D 1 69 ? 9.050 -29.985 -72.927 1.00 54.28 67 ILE D C 1
ATOM 7875 O O . ILE D 1 69 ? 10.092 -29.568 -72.418 1.00 54.29 67 ILE D O 1
ATOM 7880 N N . LEU D 1 70 ? 8.369 -30.997 -72.404 1.00 54.09 68 LEU D N 1
ATOM 7881 C CA . LEU D 1 70 ? 8.956 -31.816 -71.359 1.00 53.99 68 LEU D CA 1
ATOM 7882 C C . LEU D 1 70 ? 9.921 -32.773 -72.034 1.00 53.97 68 LEU D C 1
ATOM 7883 O O . LEU D 1 70 ? 10.919 -33.173 -71.443 1.00 53.38 68 LEU D O 1
ATOM 7888 N N . ASP D 1 71 ? 9.612 -33.108 -73.291 1.00 54.15 69 ASP D N 1
ATOM 7889 C CA . ASP D 1 71 ? 10.372 -34.085 -74.085 1.00 53.98 69 ASP D CA 1
ATOM 7890 C C . ASP D 1 71 ? 11.509 -33.457 -74.928 1.00 54.07 69 ASP D C 1
ATOM 7891 O O . ASP D 1 71 ? 11.901 -33.998 -75.985 1.00 54.07 69 ASP D O 1
ATOM 7896 N N . ALA D 1 72 ? 11.992 -32.299 -74.453 1.00 53.76 70 ALA D N 1
ATOM 7897 C CA . ALA D 1 72 ? 13.280 -31.688 -74.833 1.00 53.39 70 ALA D CA 1
ATOM 7898 C C . ALA D 1 72 ? 13.551 -30.466 -73.944 0.10 53.05 70 ALA D C 1
ATOM 7899 O O . ALA D 1 72 ? 12.722 -29.557 -73.892 0.10 53.01 70 ALA D O 1
ATOM 7901 N N . ALA D 1 73 ? 14.689 -30.421 -73.244 0.10 52.53 71 ALA D N 1
ATOM 7902 C CA . ALA D 1 73 ? 15.752 -31.435 -73.294 0.10 52.05 71 ALA D CA 1
ATOM 7903 C C . ALA D 1 73 ? 15.275 -32.823 -72.873 0.10 51.66 71 ALA D C 1
ATOM 7904 O O . ALA D 1 73 ? 15.612 -33.818 -73.520 0.10 51.62 71 ALA D O 1
ATOM 7906 N N . GLY D 1 74 ? 14.501 -32.886 -71.792 0.10 51.17 72 GLY D N 1
ATOM 7907 C CA . GLY D 1 74 ? 13.803 -34.118 -71.442 1.00 50.51 72 GLY D CA 1
ATOM 7908 C C . GLY D 1 74 ? 13.863 -34.619 -70.013 1.00 50.24 72 GLY D C 1
ATOM 7909 O O . GLY D 1 74 ? 13.021 -34.259 -69.181 1.00 49.77 72 GLY D O 1
ATOM 7910 N N . ALA D 1 75 ? 14.865 -35.457 -69.739 0.10 49.96 73 ALA D N 1
ATOM 7911 C CA . ALA D 1 75 ? 14.867 -36.333 -68.559 0.10 49.77 73 ALA D CA 1
ATOM 7912 C C . ALA D 1 75 ? 15.824 -35.969 -67.414 1.00 49.58 73 ALA D C 1
ATOM 7913 O O . ALA D 1 75 ? 15.912 -36.697 -66.427 1.00 49.39 73 ALA D O 1
ATOM 7915 N N . ASN D 1 76 ? 16.528 -34.848 -67.538 1.00 49.67 74 ASN D N 1
ATOM 7916 C CA . ASN D 1 76 ? 17.283 -34.300 -66.407 1.00 49.62 74 ASN D CA 1
ATOM 7917 C C . ASN D 1 76 ? 16.467 -33.256 -65.611 1.00 50.07 74 ASN D C 1
ATOM 7918 O O . ASN D 1 76 ? 16.716 -33.041 -64.417 1.00 50.48 74 ASN D O 1
ATOM 7923 N N . LEU D 1 77 ? 15.504 -32.614 -66.272 1.00 49.52 75 LEU D N 1
ATOM 7924 C CA . LEU D 1 77 ? 14.599 -31.679 -65.602 1.00 49.72 75 LEU D CA 1
ATOM 7925 C C . LEU D 1 77 ? 14.074 -32.199 -64.258 1.00 49.59 75 LEU D C 1
ATOM 7926 O O . LEU D 1 77 ? 13.171 -33.045 -64.206 1.00 49.01 75 LEU D O 1
ATOM 7931 N N . LYS D 1 78 ? 14.663 -31.688 -63.179 1.00 49.62 76 LYS D N 1
ATOM 7932 C CA . LYS D 1 78 ? 14.203 -31.986 -61.832 1.00 49.68 76 LYS D CA 1
ATOM 7933 C C . LYS D 1 78 ? 12.883 -31.246 -61.598 1.00 49.85 76 LYS D C 1
ATOM 7934 O O . LYS D 1 78 ? 11.829 -31.871 -61.415 1.00 50.35 76 LYS D O 1
ATOM 7940 N N . VAL D 1 79 ? 12.933 -29.918 -61.632 1.00 49.59 77 VAL D N 1
ATOM 7941 C CA . VAL D 1 79 ? 11.778 -29.123 -61.207 1.00 49.58 77 VAL D CA 1
ATOM 7942 C C . VAL D 1 79 ? 11.311 -28.055 -62.196 1.00 49.54 77 VAL D C 1
ATOM 7943 O O . VAL D 1 79 ? 12.113 -27.352 -62.821 1.00 48.93 77 VAL D O 1
ATOM 7947 N N . ILE D 1 80 ? 9.988 -27.994 -62.339 1.00 50.20 78 ILE D N 1
ATOM 7948 C CA . ILE D 1 80 ? 9.269 -26.857 -62.914 1.00 50.35 78 ILE D CA 1
ATOM 7949 C C . ILE D 1 80 ? 8.814 -25.951 -61.766 1.00 50.72 78 ILE D C 1
ATOM 7950 O O . ILE D 1 80 ? 8.088 -26.400 -60.855 1.00 50.86 78 ILE D O 1
ATOM 7955 N N . SER D 1 81 ? 9.223 -24.681 -61.809 1.00 50.83 79 SER D N 1
ATOM 7956 C CA . SER D 1 81 ? 8.734 -23.698 -60.837 1.00 50.22 79 SER D CA 1
ATOM 7957 C C . SER D 1 81 ? 7.998 -22.634 -61.581 1.00 50.13 79 SER D C 1
ATOM 7958 O O . SER D 1 81 ? 8.608 -21.882 -62.337 1.00 50.38 79 SER D O 1
ATOM 7961 N N . THR D 1 82 ? 6.689 -22.568 -61.348 1.00 49.46 80 THR D N 1
ATOM 7962 C CA . THR D 1 82 ? 5.824 -21.623 -62.014 1.00 49.10 80 THR D CA 1
ATOM 7963 C C . THR D 1 82 ? 5.442 -20.430 -61.108 1.00 48.77 80 THR D C 1
ATOM 7964 O O . THR D 1 82 ? 5.273 -20.565 -59.896 1.00 47.94 80 THR D O 1
ATOM 7968 N N . MET D 1 83 ? 5.289 -19.253 -61.702 1.00 48.77 81 MET D N 1
ATOM 7969 C CA . MET D 1 83 ? 5.088 -18.069 -60.877 1.00 48.72 81 MET D CA 1
ATOM 7970 C C . MET D 1 83 ? 3.613 -17.694 -60.857 1.00 48.80 81 MET D C 1
ATOM 7971 O O . MET D 1 83 ? 3.224 -16.610 -61.340 1.00 49.84 81 MET D O 1
ATOM 7976 N N . SER D 1 84 ? 2.811 -18.602 -60.277 1.00 49.05 82 SER D N 1
ATOM 7977 C CA . SER D 1 84 ? 1.318 -18.569 -60.305 1.00 50.00 82 SER D CA 1
ATOM 7978 C C . SER D 1 84 ? 0.666 -19.539 -59.304 1.00 50.67 82 SER D C 1
ATOM 7979 O O . SER D 1 84 ? 1.243 -20.579 -58.993 1.00 51.14 82 SER D O 1
ATOM 7982 N N . VAL D 1 85 ? -0.524 -19.215 -58.803 1.00 51.26 83 VAL D N 1
ATOM 7983 C CA . VAL D 1 85 ? -1.294 -20.174 -57.986 1.00 52.33 83 VAL D CA 1
ATOM 7984 C C . VAL D 1 85 ? -1.924 -21.212 -58.875 1.00 52.92 83 VAL D C 1
ATOM 7985 O O . VAL D 1 85 ? -2.013 -22.381 -58.504 1.00 53.60 83 VAL D O 1
ATOM 7989 N N . GLY D 1 86 ? -2.386 -20.764 -60.040 1.00 53.56 84 GLY D N 1
ATOM 7990 C CA . GLY D 1 86 ? -2.958 -21.654 -61.040 1.00 53.58 84 GLY D CA 1
ATOM 7991 C C . GLY D 1 86 ? -1.881 -22.553 -61.623 1.00 53.55 84 GLY D C 1
ATOM 7992 O O . GLY D 1 86 ? -0.722 -22.154 -61.730 1.00 51.97 84 GLY D O 1
ATOM 7993 N N . ILE D 1 87 ? -2.290 -23.773 -61.981 1.00 54.99 85 ILE D N 1
ATOM 7994 C CA . ILE D 1 87 ? -1.399 -24.808 -62.568 1.00 55.99 85 ILE D CA 1
ATOM 7995 C C . ILE D 1 87 ? -1.916 -25.380 -63.896 1.00 56.49 85 ILE D C 1
ATOM 7996 O O . ILE D 1 87 ? -1.197 -26.123 -64.585 1.00 57.02 85 ILE D O 1
ATOM 8001 N N . ASP D 1 88 ? -3.154 -25.012 -64.243 1.00 56.54 86 ASP D N 1
ATOM 8002 C CA . ASP D 1 88 ? -3.876 -25.507 -65.436 1.00 56.83 86 ASP D CA 1
ATOM 8003 C C . ASP D 1 88 ? -3.159 -25.330 -66.812 1.00 56.72 86 ASP D C 1
ATOM 8004 O O . ASP D 1 88 ? -3.664 -25.726 -67.870 1.00 56.13 86 ASP D O 1
ATOM 8009 N N . HIS D 1 89 ? -1.981 -24.726 -66.769 1.00 56.52 87 HIS D N 1
ATOM 8010 C CA . HIS D 1 89 ? -1.123 -24.574 -67.929 1.00 55.92 87 HIS D CA 1
ATOM 8011 C C . HIS D 1 89 ? 0.013 -25.611 -67.883 1.00 55.10 87 HIS D C 1
ATOM 8012 O O . HIS D 1 89 ? 0.897 -25.595 -68.745 1.00 54.37 87 HIS D O 1
ATOM 8019 N N . LEU D 1 90 ? 0.002 -26.479 -66.868 1.00 54.39 88 LEU D N 1
ATOM 8020 C CA . LEU D 1 90 ? 1.061 -27.486 -66.700 1.00 55.05 88 LEU D CA 1
ATOM 8021 C C . LEU D 1 90 ? 0.541 -28.923 -66.710 1.00 55.47 88 LEU D C 1
ATOM 8022 O O . LEU D 1 90 ? -0.300 -29.289 -65.884 1.00 55.99 88 LEU D O 1
ATOM 8027 N N . ALA D 1 91 ? 1.075 -29.731 -67.629 1.00 55.49 89 ALA D N 1
ATOM 8028 C CA . ALA D 1 91 ? 0.615 -31.124 -67.875 1.00 55.73 89 ALA D CA 1
ATOM 8029 C C . ALA D 1 91 ? 0.829 -32.113 -66.713 1.00 55.23 89 ALA D C 1
ATOM 8030 O O . ALA D 1 91 ? 1.518 -33.131 -66.867 1.00 55.46 89 ALA D O 1
ATOM 8032 N N . LEU D 1 92 ? 0.199 -31.817 -65.573 1.00 54.85 90 LEU D N 1
ATOM 8033 C CA . LEU D 1 92 ? 0.285 -32.628 -64.331 1.00 54.12 90 LEU D CA 1
ATOM 8034 C C . LEU D 1 92 ? 0.353 -34.168 -64.517 1.00 53.92 90 LEU D C 1
ATOM 8035 O O . LEU D 1 92 ? 1.181 -34.836 -63.888 1.00 53.56 90 LEU D O 1
ATOM 8040 N N . ASP D 1 93 ? -0.512 -34.716 -65.373 1.00 53.64 91 ASP D N 1
ATOM 8041 C CA . ASP D 1 93 ? -0.550 -36.163 -65.654 1.00 53.35 91 ASP D CA 1
ATOM 8042 C C . ASP D 1 93 ? 0.778 -36.708 -66.188 1.00 53.20 91 ASP D C 1
ATOM 8043 O O . ASP D 1 93 ? 1.114 -37.849 -65.924 1.00 53.07 91 ASP D O 1
ATOM 8048 N N . GLU D 1 94 ? 1.528 -35.878 -66.915 1.00 53.30 92 GLU D N 1
ATOM 8049 C CA . GLU D 1 94 ? 2.809 -36.284 -67.506 1.00 53.18 92 GLU D CA 1
ATOM 8050 C C . GLU D 1 94 ? 4.008 -35.997 -66.599 1.00 53.00 92 GLU D C 1
ATOM 8051 O O . GLU D 1 94 ? 4.988 -36.754 -66.589 1.00 52.98 92 GLU D O 1
ATOM 8057 N N . ILE D 1 95 ? 3.920 -34.892 -65.863 1.00 52.49 93 ILE D N 1
ATOM 8058 C CA . ILE D 1 95 ? 4.957 -34.453 -64.924 1.00 51.89 93 ILE D CA 1
ATOM 8059 C C . ILE D 1 95 ? 5.077 -35.439 -63.752 1.00 51.64 93 ILE D C 1
ATOM 8060 O O . ILE D 1 95 ? 6.189 -35.828 -63.361 1.00 51.64 93 ILE D O 1
ATOM 8065 N N . LYS D 1 96 ? 3.924 -35.844 -63.216 1.00 51.27 94 LYS D N 1
ATOM 8066 C CA . LYS D 1 96 ? 3.840 -36.927 -62.246 1.00 50.74 94 LYS D CA 1
ATOM 8067 C C . LYS D 1 96 ? 4.493 -38.192 -62.797 1.00 50.85 94 LYS D C 1
ATOM 8068 O O . LYS D 1 96 ? 5.277 -38.849 -62.100 1.00 50.98 94 LYS D O 1
ATOM 8074 N N . LYS D 1 97 ? 4.172 -38.512 -64.051 1.00 50.74 95 LYS D N 1
ATOM 8075 C CA . LYS D 1 97 ? 4.644 -39.728 -64.714 1.00 50.62 95 LYS D CA 1
ATOM 8076 C C . LYS D 1 97 ? 6.152 -39.701 -64.982 1.00 50.72 95 LYS D C 1
ATOM 8077 O O . LYS D 1 97 ? 6.803 -40.761 -65.038 1.00 50.96 95 LYS D O 1
ATOM 8083 N N . ARG D 1 98 ? 6.700 -38.495 -65.148 1.00 50.58 96 ARG D N 1
ATOM 8084 C CA . ARG D 1 98 ? 8.147 -38.313 -65.342 1.00 50.40 96 ARG D CA 1
ATOM 8085 C C . ARG D 1 98 ? 8.925 -38.026 -64.039 1.00 50.41 96 ARG D C 1
ATOM 8086 O O . ARG D 1 98 ? 10.146 -37.830 -64.074 1.00 50.31 96 ARG D O 1
ATOM 8094 N N . GLY D 1 99 ? 8.210 -38.003 -62.906 1.00 50.11 97 GLY D N 1
ATOM 8095 C CA . GLY D 1 99 ? 8.816 -37.879 -61.569 1.00 49.50 97 GLY D CA 1
ATOM 8096 C C . GLY D 1 99 ? 9.259 -36.473 -61.191 1.00 49.15 97 GLY D C 1
ATOM 8097 O O . GLY D 1 99 ? 10.100 -36.291 -60.313 1.00 49.34 97 GLY D O 1
ATOM 8098 N N . ILE D 1 100 ? 8.667 -35.476 -61.838 1.00 48.99 98 ILE D N 1
ATOM 8099 C CA . ILE D 1 100 ? 9.072 -34.085 -61.669 1.00 48.36 98 ILE D CA 1
ATOM 8100 C C . ILE D 1 100 ? 8.266 -33.395 -60.557 1.00 48.73 98 ILE D C 1
ATOM 8101 O O . ILE D 1 100 ? 7.036 -33.539 -60.461 1.00 49.23 98 ILE D O 1
ATOM 8106 N N . ARG D 1 101 ? 8.973 -32.654 -59.709 1.00 48.21 99 ARG D N 1
ATOM 8107 C CA . ARG D 1 101 ? 8.334 -31.901 -58.643 1.00 47.61 99 ARG D CA 1
ATOM 8108 C C . ARG D 1 101 ? 7.959 -30.545 -59.214 1.00 47.00 99 ARG D C 1
ATOM 8109 O O . ARG D 1 101 ? 8.605 -30.059 -60.135 1.00 47.32 99 ARG D O 1
ATOM 8117 N N . VAL D 1 102 ? 6.905 -29.943 -58.681 1.00 46.00 100 VAL D N 1
ATOM 8118 C CA . VAL D 1 102 ? 6.402 -28.698 -59.225 1.00 45.02 100 VAL D CA 1
ATOM 8119 C C . VAL D 1 102 ? 6.319 -27.654 -58.123 1.00 44.28 100 VAL D C 1
ATOM 8120 O O . VAL D 1 102 ? 5.857 -27.953 -57.023 1.00 44.36 100 VAL D O 1
ATOM 8124 N N . GLY D 1 103 ? 6.767 -26.437 -58.425 1.00 43.34 101 GLY D N 1
ATOM 8125 C CA . GLY D 1 103 ? 6.560 -25.308 -57.523 1.00 42.10 101 GLY D CA 1
ATOM 8126 C C . GLY D 1 103 ? 5.456 -24.422 -58.068 1.00 41.23 101 GLY D C 1
ATOM 8127 O O . GLY D 1 103 ? 5.390 -24.197 -59.275 1.00 41.02 101 GLY D O 1
ATOM 8128 N N . TYR D 1 104 ? 4.589 -23.934 -57.181 1.00 39.86 102 TYR D N 1
ATOM 8129 C CA . TYR D 1 104 ? 3.559 -22.949 -57.539 1.00 39.31 102 TYR D CA 1
ATOM 8130 C C . TYR D 1 104 ? 3.447 -21.912 -56.419 1.00 39.10 102 TYR D C 1
ATOM 8131 O O . TYR D 1 104 ? 4.095 -22.062 -55.361 1.00 38.99 102 TYR D O 1
ATOM 8140 N N . THR D 1 105 ? 2.637 -20.873 -56.629 1.00 38.08 103 THR D N 1
ATOM 8141 C CA . THR D 1 105 ? 2.613 -19.751 -55.687 1.00 37.34 103 THR D CA 1
ATOM 8142 C C . THR D 1 105 ? 1.236 -19.453 -55.027 1.00 37.07 103 THR D C 1
ATOM 8143 O O . THR D 1 105 ? 0.580 -18.521 -55.400 1.00 36.83 103 THR D O 1
ATOM 8147 N N . PRO D 1 106 ? 0.794 -20.270 -54.045 1.00 37.07 104 PRO D N 1
ATOM 8148 C CA . PRO D 1 106 ? -0.443 -19.972 -53.311 1.00 36.81 104 PRO D CA 1
ATOM 8149 C C . PRO D 1 106 ? -0.281 -19.209 -51.982 1.00 36.79 104 PRO D C 1
ATOM 8150 O O . PRO D 1 106 ? 0.827 -19.143 -51.439 1.00 36.53 104 PRO D O 1
ATOM 8154 N N . ASP D 1 107 ? -1.400 -18.663 -51.476 1.00 35.90 105 ASP D N 1
ATOM 8155 C CA . ASP D 1 107 ? -1.492 -17.842 -50.243 1.00 35.85 105 ASP D CA 1
ATOM 8156 C C . ASP D 1 107 ? -0.674 -16.552 -50.261 1.00 35.67 105 ASP D C 1
ATOM 8157 O O . ASP D 1 107 ? -1.101 -15.535 -49.711 1.00 35.98 105 ASP D O 1
ATOM 8162 N N . VAL D 1 108 ? 0.490 -16.606 -50.893 1.00 34.69 106 VAL D N 1
ATOM 8163 C CA . VAL D 1 108 ? 1.294 -15.433 -51.146 1.00 34.65 106 VAL D CA 1
ATOM 8164 C C . VAL D 1 108 ? 0.494 -14.332 -51.889 1.00 34.17 106 VAL D C 1
ATOM 8165 O O . VAL D 1 108 ? 0.693 -13.141 -51.647 1.00 34.27 106 VAL D O 1
ATOM 8169 N N . LEU D 1 109 ? -0.434 -14.746 -52.745 1.00 33.07 107 LEU D N 1
ATOM 8170 C CA . LEU D 1 109 ? -1.262 -13.828 -53.528 1.00 32.78 107 LEU D CA 1
ATOM 8171 C C . LEU D 1 109 ? -2.755 -13.717 -53.125 1.00 32.92 107 LEU D C 1
ATOM 8172 O O . LEU D 1 109 ? -3.534 -13.009 -53.808 1.00 33.31 107 LEU D O 1
ATOM 8177 N N . THR D 1 110 ? -3.170 -14.435 -52.075 1.00 32.35 108 THR D N 1
ATOM 8178 C CA . THR D 1 110 ? -4.607 -14.631 -51.774 1.00 31.37 108 THR D CA 1
ATOM 8179 C C . THR D 1 110 ? -5.287 -13.324 -51.395 1.00 31.71 108 THR D C 1
ATOM 8180 O O . THR D 1 110 ? -6.403 -13.065 -51.839 1.00 31.98 108 THR D O 1
ATOM 8184 N N . ASP D 1 111 ? -4.627 -12.503 -50.575 1.00 31.42 109 ASP D N 1
ATOM 8185 C CA . ASP D 1 111 ? -5.220 -11.232 -50.123 1.00 31.41 109 ASP D CA 1
ATOM 8186 C C . ASP D 1 111 ? -5.409 -10.218 -51.260 1.00 31.78 109 ASP D C 1
ATOM 8187 O O . ASP D 1 111 ? -6.511 -9.710 -51.462 1.00 31.70 109 ASP D O 1
ATOM 8192 N N . THR D 1 112 ? -4.344 -10.029 -52.037 1.00 31.56 110 THR D N 1
ATOM 8193 C CA . THR D 1 112 ? -4.263 -9.140 -53.215 1.00 32.00 110 THR D CA 1
ATOM 8194 C C . THR D 1 112 ? -5.217 -9.392 -54.427 1.00 31.62 110 THR D C 1
ATOM 8195 O O . THR D 1 112 ? -5.812 -8.463 -54.971 1.00 32.23 110 THR D O 1
ATOM 8199 N N . THR D 1 113 ? -5.318 -10.646 -54.846 1.00 30.69 111 THR D N 1
ATOM 8200 C CA . THR D 1 113 ? -6.330 -11.103 -55.761 1.00 30.16 111 THR D CA 1
ATOM 8201 C C . THR D 1 113 ? -7.783 -10.829 -55.247 1.00 29.85 111 THR D C 1
ATOM 8202 O O . THR D 1 113 ? -8.646 -10.341 -55.987 1.00 29.02 111 THR D O 1
ATOM 8206 N N . ALA D 1 114 ? -8.040 -11.131 -53.975 1.00 28.70 112 ALA D N 1
ATOM 8207 C CA . ALA D 1 114 ? -9.343 -10.855 -53.387 1.00 28.40 112 ALA D CA 1
ATOM 8208 C C . ALA D 1 114 ? -9.554 -9.355 -53.352 1.00 28.53 112 ALA D C 1
ATOM 8209 O O . ALA D 1 114 ? -10.638 -8.877 -53.613 1.00 28.74 112 ALA D O 1
ATOM 8211 N N . GLU D 1 115 ? -8.505 -8.604 -53.010 1.00 28.99 113 GLU D N 1
ATOM 8212 C CA . GLU D 1 115 ? -8.522 -7.166 -53.203 1.00 29.60 113 GLU D CA 1
ATOM 8213 C C . GLU D 1 115 ? -8.936 -6.795 -54.637 1.00 29.20 113 GLU D C 1
ATOM 8214 O O . GLU D 1 115 ? -9.713 -5.862 -54.845 1.00 29.73 113 GLU D O 1
ATOM 8220 N N . LEU D 1 116 ? -8.441 -7.522 -55.630 1.00 28.95 114 LEU D N 1
ATOM 8221 C CA . LEU D 1 116 ? -8.696 -7.118 -56.995 1.00 27.65 114 LEU D CA 1
ATOM 8222 C C . LEU D 1 116 ? -10.132 -7.450 -57.379 1.00 27.31 114 LEU D C 1
ATOM 8223 O O . LEU D 1 116 ? -10.792 -6.622 -57.980 1.00 25.05 114 LEU D O 1
ATOM 8228 N N . ALA D 1 117 ? -10.622 -8.627 -56.957 1.00 27.09 115 ALA D N 1
ATOM 8229 C CA . ALA D 1 117 ? -11.978 -9.056 -57.319 1.00 26.36 115 ALA D CA 1
ATOM 8230 C C . ALA D 1 117 ? -12.979 -8.048 -56.821 1.00 25.99 115 ALA D C 1
ATOM 8231 O O . ALA D 1 117 ? -13.912 -7.728 -57.544 1.00 26.18 115 ALA D O 1
ATOM 8233 N N . VAL D 1 118 ? -12.760 -7.519 -55.614 1.00 25.79 116 VAL D N 1
ATOM 8234 C CA . VAL D 1 118 ? -13.694 -6.530 -55.013 1.00 25.52 116 VAL D CA 1
ATOM 8235 C C . VAL D 1 118 ? -13.517 -5.174 -55.662 1.00 26.26 116 VAL D C 1
ATOM 8236 O O . VAL D 1 118 ? -14.489 -4.437 -55.860 1.00 26.33 116 VAL D O 1
ATOM 8240 N N . SER D 1 119 ? -12.280 -4.849 -56.038 1.00 26.19 117 SER D N 1
ATOM 8241 C CA . SER D 1 119 ? -12.036 -3.641 -56.850 1.00 25.72 117 SER D CA 1
ATOM 8242 C C . SER D 1 119 ? -12.837 -3.692 -58.161 1.00 26.07 117 SER D C 1
ATOM 8243 O O . SER D 1 119 ? -13.503 -2.669 -58.544 1.00 25.56 117 SER D O 1
ATOM 8246 N N . LEU D 1 120 ? -12.836 -4.872 -58.811 1.00 24.30 118 LEU D N 1
ATOM 8247 C CA . LEU D 1 120 ? -13.601 -5.060 -60.066 1.00 25.50 118 LEU D CA 1
ATOM 8248 C C . LEU D 1 120 ? -15.083 -4.981 -59.867 1.00 24.75 118 LEU D C 1
ATOM 8249 O O . LEU D 1 120 ? -15.751 -4.299 -60.607 1.00 24.44 118 LEU D O 1
ATOM 8254 N N . LEU D 1 121 ? -15.571 -5.763 -58.905 1.00 26.45 119 LEU D N 1
ATOM 8255 C CA . LEU D 1 121 ? -16.986 -5.827 -58.514 1.00 27.11 119 LEU D CA 1
ATOM 8256 C C . LEU D 1 121 ? -17.527 -4.420 -58.314 1.00 26.67 119 LEU D C 1
ATOM 8257 O O . LEU D 1 121 ? -18.612 -4.102 -58.771 1.00 28.69 119 LEU D O 1
ATOM 8262 N N . LEU D 1 122 ? -16.734 -3.571 -57.693 1.00 26.51 120 LEU D N 1
ATOM 8263 C CA . LEU D 1 122 ? -17.148 -2.213 -57.292 1.00 25.99 120 LEU D CA 1
ATOM 8264 C C . LEU D 1 122 ? -17.042 -1.216 -58.488 1.00 26.01 120 LEU D C 1
ATOM 8265 O O . LEU D 1 122 ? -17.938 -0.420 -58.754 1.00 26.78 120 LEU D O 1
ATOM 8270 N N . THR D 1 123 ? -15.965 -1.323 -59.250 1.00 26.81 121 THR D N 1
ATOM 8271 C CA . THR D 1 123 ? -15.780 -0.548 -60.448 1.00 27.22 121 THR D CA 1
ATOM 8272 C C . THR D 1 123 ? -16.940 -0.818 -61.395 1.00 26.62 121 THR D C 1
ATOM 8273 O O . THR D 1 123 ? -17.543 0.110 -61.937 1.00 27.50 121 THR D O 1
ATOM 8277 N N . THR D 1 124 ? -17.297 -2.087 -61.547 1.00 26.02 122 THR D N 1
ATOM 8278 C CA . THR D 1 124 ? -18.423 -2.483 -62.404 1.00 25.07 122 THR D CA 1
ATOM 8279 C C . THR D 1 124 ? -19.775 -2.029 -61.764 1.00 25.35 122 THR D C 1
ATOM 8280 O O . THR D 1 124 ? -20.541 -1.278 -62.373 1.00 24.79 122 THR D O 1
ATOM 8284 N N . CYS D 1 125 ? -20.064 -2.438 -60.525 1.00 24.90 123 CYS D N 1
ATOM 8285 C CA . CYS D 1 125 ? -21.369 -2.160 -60.033 1.00 24.72 123 CYS D CA 1
ATOM 8286 C C . CYS D 1 125 ? -21.671 -0.683 -59.774 1.00 24.18 123 CYS D C 1
ATOM 8287 O O . CYS D 1 125 ? -22.841 -0.256 -59.914 1.00 22.26 123 CYS D O 1
ATOM 8290 N N . ARG D 1 126 ? -20.656 0.088 -59.361 1.00 23.93 124 ARG D N 1
ATOM 8291 C CA . ARG D 1 126 ? -20.886 1.527 -59.200 1.00 24.13 124 ARG D CA 1
ATOM 8292 C C . ARG D 1 126 ? -20.622 2.298 -60.519 1.00 24.74 124 ARG D C 1
ATOM 8293 O O . ARG D 1 126 ? -20.700 3.516 -60.531 1.00 26.24 124 ARG D O 1
ATOM 8301 N N . ARG D 1 127 ? -20.315 1.574 -61.602 1.00 24.58 125 ARG D N 1
ATOM 8302 C CA . ARG D 1 127 ? -20.301 2.087 -62.984 1.00 24.40 125 ARG D CA 1
ATOM 8303 C C . ARG D 1 127 ? -19.244 3.118 -63.207 1.00 24.53 125 ARG D C 1
ATOM 8304 O O . ARG D 1 127 ? -19.491 4.107 -63.908 1.00 24.23 125 ARG D O 1
ATOM 8312 N N . LEU D 1 128 ? -18.068 2.912 -62.601 1.00 24.25 126 LEU D N 1
ATOM 8313 C CA . LEU D 1 128 ? -17.011 3.927 -62.600 1.00 23.20 126 LEU D CA 1
ATOM 8314 C C . LEU D 1 128 ? -16.376 4.203 -63.983 1.00 24.40 126 LEU D C 1
ATOM 8315 O O . LEU D 1 128 ? -16.102 5.331 -64.296 1.00 23.31 126 LEU D O 1
ATOM 8320 N N . PRO D 1 129 ? -16.149 3.184 -64.828 1.00 26.19 127 PRO D N 1
ATOM 8321 C CA . PRO D 1 129 ? -15.661 3.594 -66.160 1.00 27.64 127 PRO D CA 1
ATOM 8322 C C . PRO D 1 129 ? -16.601 4.555 -66.919 1.00 28.50 127 PRO D C 1
ATOM 8323 O O . PRO D 1 129 ? -16.126 5.536 -67.533 1.00 29.14 127 PRO D O 1
ATOM 8327 N N . GLU D 1 130 ? -17.902 4.278 -66.899 1.00 28.90 128 GLU D N 1
ATOM 8328 C CA . GLU D 1 130 ? -18.877 5.133 -67.528 1.00 29.49 128 GLU D CA 1
ATOM 8329 C C . GLU D 1 130 ? -18.748 6.553 -66.938 1.00 30.29 128 GLU D C 1
ATOM 8330 O O . GLU D 1 130 ? -18.719 7.535 -67.698 1.00 31.45 128 GLU D O 1
ATOM 8336 N N . ALA D 1 131 ? -18.692 6.640 -65.592 1.00 30.64 129 ALA D N 1
ATOM 8337 C CA . ALA D 1 131 ? -18.543 7.881 -64.820 1.00 30.49 129 ALA D CA 1
ATOM 8338 C C . ALA D 1 131 ? -17.251 8.653 -65.152 1.00 31.04 129 ALA D C 1
ATOM 8339 O O . ALA D 1 131 ? -17.262 9.897 -65.380 1.00 31.21 129 ALA D O 1
ATOM 8341 N N . ILE D 1 132 ? -16.139 7.927 -65.179 1.00 30.64 130 ILE D N 1
ATOM 8342 C CA . ILE D 1 132 ? -14.894 8.509 -65.649 1.00 29.86 130 ILE D CA 1
ATOM 8343 C C . ILE D 1 132 ? -15.068 9.083 -67.071 1.00 30.16 130 ILE D C 1
ATOM 8344 O O . ILE D 1 132 ? -14.600 10.206 -67.338 1.00 29.62 130 ILE D O 1
ATOM 8349 N N . GLU D 1 133 ? -15.724 8.332 -67.968 1.00 29.31 131 GLU D N 1
ATOM 8350 C CA . GLU D 1 133 ? -15.898 8.787 -69.350 1.00 29.69 131 GLU D CA 1
ATOM 8351 C C . GLU D 1 133 ? -16.761 10.062 -69.401 1.00 29.95 131 GLU D C 1
ATOM 8352 O O . GLU D 1 133 ? -16.479 10.985 -70.175 1.00 29.61 131 GLU D O 1
ATOM 8358 N N . GLU D 1 134 ? -17.834 10.086 -68.604 1.00 29.46 132 GLU D N 1
ATOM 8359 C CA . GLU D 1 134 ? -18.734 11.233 -68.568 1.00 28.61 132 GLU D CA 1
ATOM 8360 C C . GLU D 1 134 ? -18.032 12.528 -68.168 1.00 28.20 132 GLU D C 1
ATOM 8361 O O . GLU D 1 134 ? -18.387 13.600 -68.640 1.00 27.89 132 GLU D O 1
ATOM 8367 N N . VAL D 1 135 ? -16.976 12.451 -67.367 1.00 28.67 133 VAL D N 1
ATOM 8368 C CA . VAL D 1 135 ? -16.238 13.687 -67.122 1.00 28.75 133 VAL D CA 1
ATOM 8369 C C . VAL D 1 135 ? -15.343 14.106 -68.276 1.00 27.79 133 VAL D C 1
ATOM 8370 O O . VAL D 1 135 ? -15.233 15.280 -68.575 1.00 28.15 133 VAL D O 1
ATOM 8374 N N . LYS D 1 136 ? -14.696 13.145 -68.902 1.00 28.91 134 LYS D N 1
ATOM 8375 C CA . LYS D 1 136 ? -13.813 13.387 -70.032 1.00 29.31 134 LYS D CA 1
ATOM 8376 C C . LYS D 1 136 ? -14.526 13.823 -71.308 1.00 29.63 134 LYS D C 1
ATOM 8377 O O . LYS D 1 136 ? -13.975 14.625 -72.058 1.00 30.41 134 LYS D O 1
ATOM 8383 N N . ASN D 1 137 ? -15.747 13.319 -71.559 1.00 29.64 135 ASN D N 1
ATOM 8384 C CA . ASN D 1 137 ? -16.470 13.663 -72.788 1.00 29.33 135 ASN D CA 1
ATOM 8385 C C . ASN D 1 137 ? -17.415 14.879 -72.659 1.00 29.82 135 ASN D C 1
ATOM 8386 O O . ASN D 1 137 ? -18.026 15.305 -73.628 1.00 29.21 135 ASN D O 1
ATOM 8391 N N . GLY D 1 138 ? -17.565 15.420 -71.455 1.00 30.23 136 GLY D N 1
ATOM 8392 C CA . GLY D 1 138 ? -18.299 16.650 -71.317 1.00 29.59 136 GLY D CA 1
ATOM 8393 C C . GLY D 1 138 ? -19.753 16.392 -71.063 1.00 29.48 136 GLY D C 1
ATOM 8394 O O . GLY D 1 138 ? -20.521 17.332 -70.961 1.00 30.00 136 GLY D O 1
ATOM 8395 N N . GLY D 1 139 ? -20.131 15.122 -70.922 1.00 29.14 137 GLY D N 1
ATOM 8396 C CA . GLY D 1 139 ? -21.489 14.773 -70.436 1.00 28.65 137 GLY D CA 1
ATOM 8397 C C . GLY D 1 139 ? -21.853 15.368 -69.068 1.00 27.51 137 GLY D C 1
ATOM 8398 O O . GLY D 1 139 ? -23.018 15.616 -68.761 1.00 26.76 137 GLY D O 1
ATOM 8399 N N . TRP D 1 140 ? -20.850 15.588 -68.236 1.00 27.18 138 TRP D N 1
ATOM 8400 C CA . TRP D 1 140 ? -21.063 16.058 -66.856 1.00 26.51 138 TRP D CA 1
ATOM 8401 C C . TRP D 1 140 ? -21.494 17.494 -66.947 1.00 26.79 138 TRP D C 1
ATOM 8402 O O . TRP D 1 140 ? -20.766 18.318 -67.528 1.00 27.19 138 TRP D O 1
ATOM 8413 N N . THR D 1 141 ? -22.697 17.788 -66.445 1.00 27.57 139 THR D N 1
ATOM 8414 C CA . THR D 1 141 ? -23.218 19.174 -66.414 1.00 27.76 139 THR D CA 1
ATOM 8415 C C . THR D 1 141 ? -23.530 19.677 -65.008 1.00 27.24 139 THR D C 1
ATOM 8416 O O . THR D 1 141 ? -23.413 20.868 -64.734 1.00 28.37 139 THR D O 1
ATOM 8420 N N . SER D 1 142 ? -23.938 18.787 -64.111 1.00 26.60 140 SER D N 1
ATOM 8421 C CA . SER D 1 142 ? -24.165 19.151 -62.688 1.00 25.82 140 SER D CA 1
ATOM 8422 C C . SER D 1 142 ? -24.148 17.872 -61.842 1.00 25.03 140 SER D C 1
ATOM 8423 O O . SER D 1 142 ? -23.938 16.782 -62.356 1.00 24.83 140 SER D O 1
ATOM 8426 N N . TRP D 1 143 ? -24.388 18.013 -60.548 1.00 23.57 141 TRP D N 1
ATOM 8427 C CA . TRP D 1 143 ? -24.809 16.888 -59.724 1.00 23.48 141 TRP D CA 1
ATOM 8428 C C . TRP D 1 143 ? -26.243 16.524 -60.111 1.00 23.01 141 TRP D C 1
ATOM 8429 O O . TRP D 1 143 ? -27.083 17.409 -60.276 1.00 23.25 141 TRP D O 1
ATOM 8440 N N . LYS D 1 144 ? -26.545 15.248 -60.312 1.00 22.60 142 LYS D N 1
ATOM 8441 C CA . LYS D 1 144 ? -27.885 14.901 -60.741 1.00 23.46 142 LYS D CA 1
ATOM 8442 C C . LYS D 1 144 ? -28.408 13.740 -59.964 1.00 23.40 142 LYS D C 1
ATOM 8443 O O . LYS D 1 144 ? -27.717 12.720 -59.851 1.00 24.16 142 LYS D O 1
ATOM 8449 N N . PRO D 1 145 ? -29.629 13.864 -59.423 1.00 23.94 143 PRO D N 1
ATOM 8450 C CA . PRO D 1 145 ? -30.192 12.802 -58.544 1.00 24.63 143 PRO D CA 1
ATOM 8451 C C . PRO D 1 145 ? -30.350 11.368 -59.133 1.00 25.94 143 PRO D C 1
ATOM 8452 O O . PRO D 1 145 ? -30.350 10.395 -58.382 1.00 25.69 143 PRO D O 1
ATOM 8456 N N . LEU D 1 146 ? -30.466 11.216 -60.445 1.00 26.29 144 LEU D N 1
ATOM 8457 C CA . LEU D 1 146 ? -30.819 9.913 -60.986 1.00 27.44 144 LEU D CA 1
ATOM 8458 C C . LEU D 1 146 ? -29.821 9.516 -62.038 1.00 28.75 144 LEU D C 1
ATOM 8459 O O . LEU D 1 146 ? -30.130 8.688 -62.901 1.00 29.20 144 LEU D O 1
ATOM 8464 N N . TRP D 1 147 ? -28.624 10.107 -61.960 1.00 29.29 145 TRP D N 1
ATOM 8465 C CA . TRP D 1 147 ? -27.610 9.967 -62.992 1.00 29.35 145 TRP D CA 1
ATOM 8466 C C . TRP D 1 147 ? -26.484 9.064 -62.502 1.00 30.24 145 TRP D C 1
ATOM 8467 O O . TRP D 1 147 ? -25.930 9.260 -61.425 1.00 31.16 145 TRP D O 1
ATOM 8478 N N . LEU D 1 148 ? -26.162 8.055 -63.317 1.00 31.60 146 LEU D N 1
ATOM 8479 C CA . LEU D 1 148 ? -25.039 7.162 -63.092 1.00 31.33 146 LEU D CA 1
ATOM 8480 C C . LEU D 1 148 ? -25.229 6.356 -61.810 1.00 31.78 146 LEU D C 1
ATOM 8481 O O . LEU D 1 148 ? -24.265 6.056 -61.082 1.00 32.42 146 LEU D O 1
ATOM 8486 N N . CYS D 1 149 ? -26.478 5.984 -61.554 1.00 31.33 147 CYS D N 1
ATOM 8487 C CA . CYS D 1 149 ? -26.805 5.218 -60.368 1.00 31.50 147 CYS D CA 1
ATOM 8488 C C . CYS D 1 149 ? -26.411 3.780 -60.612 1.00 31.33 147 CYS D C 1
ATOM 8489 O O . CYS D 1 149 ? -26.634 3.283 -61.685 1.00 32.27 147 CYS D O 1
ATOM 8492 N N . GLY D 1 150 ? -25.806 3.131 -59.617 1.00 31.78 148 GLY D N 1
ATOM 8493 C CA . GLY D 1 150 ? -25.486 1.721 -59.690 1.00 32.16 148 GLY D CA 1
ATOM 8494 C C . GLY D 1 150 ? -26.175 0.865 -58.632 1.00 33.24 148 GLY D C 1
ATOM 8495 O O . GLY D 1 150 ? -27.190 1.238 -58.061 1.00 31.91 148 GLY D O 1
ATOM 8496 N N . TYR D 1 151 ? -25.588 -0.306 -58.375 1.00 33.48 149 TYR D N 1
ATOM 8497 C CA . TYR D 1 151 ? -26.217 -1.349 -57.588 1.00 33.35 149 TYR D CA 1
ATOM 8498 C C . TYR D 1 151 ? -25.411 -1.527 -56.337 1.00 33.00 149 TYR D C 1
ATOM 8499 O O . TYR D 1 151 ? -24.257 -1.972 -56.399 1.00 34.14 149 TYR D O 1
ATOM 8508 N N . GLY D 1 152 ? -25.994 -1.170 -55.200 1.00 31.79 150 GLY D N 1
ATOM 8509 C CA . GLY D 1 152 ? -25.281 -1.248 -53.928 1.00 31.09 150 GLY D CA 1
ATOM 8510 C C . GLY D 1 152 ? -25.113 -2.670 -53.449 1.00 30.59 150 GLY D C 1
ATOM 8511 O O . GLY D 1 152 ? -25.811 -3.590 -53.946 1.00 29.14 150 GLY D O 1
ATOM 8512 N N . LEU D 1 153 ? -24.141 -2.839 -52.544 1.00 30.97 151 LEU D N 1
ATOM 8513 C CA . LEU D 1 153 ? -23.934 -4.062 -51.737 1.00 31.31 151 LEU D CA 1
ATOM 8514 C C . LEU D 1 153 ? -24.791 -4.147 -50.457 1.00 31.30 151 LEU D C 1
ATOM 8515 O O . LEU D 1 153 ? -25.044 -5.248 -49.935 1.00 31.35 151 LEU D O 1
ATOM 8520 N N . THR D 1 154 ? -25.213 -3.022 -49.916 1.00 30.77 152 THR D N 1
ATOM 8521 C CA . THR D 1 154 ? -25.972 -3.119 -48.698 1.00 31.41 152 THR D CA 1
ATOM 8522 C C . THR D 1 154 ? -27.262 -3.874 -48.943 1.00 30.87 152 THR D C 1
ATOM 8523 O O . THR D 1 154 ? -27.919 -3.686 -49.957 1.00 30.19 152 THR D O 1
ATOM 8527 N N . GLN D 1 155 ? -27.590 -4.766 -48.015 1.00 30.03 153 GLN D N 1
ATOM 8528 C CA . GLN D 1 155 ? -28.780 -5.626 -48.135 1.00 30.52 153 GLN D CA 1
ATOM 8529 C C . GLN D 1 155 ? -28.793 -6.529 -49.362 1.00 29.11 153 GLN D C 1
ATOM 8530 O O . GLN D 1 155 ? -29.819 -7.092 -49.643 1.00 28.87 153 GLN D O 1
ATOM 8536 N N . SER D 1 156 ? -27.665 -6.647 -50.068 1.00 28.16 154 SER D N 1
ATOM 8537 C CA . SER D 1 156 ? -27.525 -7.583 -51.195 1.00 28.26 154 SER D CA 1
ATOM 8538 C C . SER D 1 156 ? -27.337 -9.053 -50.755 1.00 28.22 154 SER D C 1
ATOM 8539 O O . SER D 1 156 ? -27.206 -9.373 -49.556 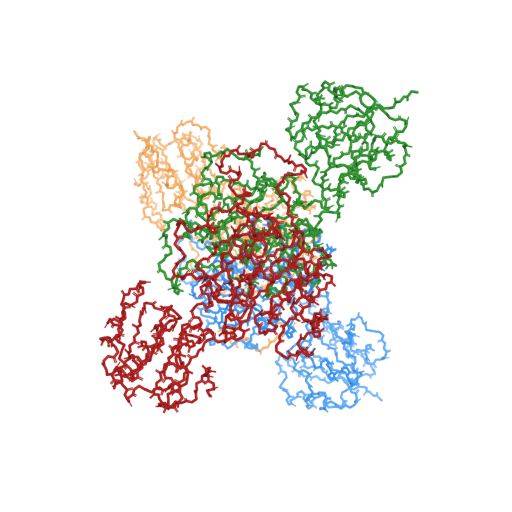1.00 27.06 154 SER D O 1
ATOM 8542 N N . THR D 1 157 ? -27.373 -9.940 -51.749 1.00 28.09 155 THR D N 1
ATOM 8543 C CA . THR D 1 157 ? -27.057 -11.367 -51.578 1.00 27.71 155 THR D CA 1
ATOM 8544 C C . THR D 1 157 ? -25.932 -11.652 -52.552 1.00 27.08 155 THR D C 1
ATOM 8545 O O . THR D 1 157 ? -26.103 -11.460 -53.714 1.00 25.94 155 THR D O 1
ATOM 8549 N N . VAL D 1 158 ? -24.746 -12.030 -52.093 1.00 27.99 156 VAL D N 1
ATOM 8550 C CA . VAL D 1 158 ? -23.729 -12.420 -53.061 1.00 28.08 156 VAL D CA 1
ATOM 8551 C C . VAL D 1 158 ? -23.501 -13.913 -53.092 1.00 28.16 156 VAL D C 1
ATOM 8552 O O . VAL D 1 158 ? -23.569 -14.589 -52.051 1.00 28.49 156 VAL D O 1
ATOM 8556 N N . GLY D 1 159 ? -23.297 -14.388 -54.315 1.00 27.95 157 GLY D N 1
ATOM 8557 C CA . GLY D 1 159 ? -23.062 -15.774 -54.665 1.00 28.66 157 GLY D CA 1
ATOM 8558 C C . GLY D 1 159 ? -21.627 -15.935 -55.108 1.00 29.24 157 GLY D C 1
ATOM 8559 O O . GLY D 1 159 ? -21.141 -15.214 -55.974 1.00 29.12 157 GLY D O 1
ATOM 8560 N N . ILE D 1 160 ? -20.932 -16.840 -54.438 1.00 29.61 158 ILE D N 1
ATOM 8561 C CA . ILE D 1 160 ? -19.545 -17.103 -54.682 1.00 29.44 158 ILE D CA 1
ATOM 8562 C C . ILE D 1 160 ? -19.467 -18.523 -55.214 1.00 29.33 158 ILE D C 1
ATOM 8563 O O . ILE D 1 160 ? -19.876 -19.467 -54.531 1.00 29.10 158 ILE D O 1
ATOM 8568 N N . ILE D 1 161 ? -18.956 -18.661 -56.441 1.00 28.38 159 ILE D N 1
ATOM 8569 C CA . ILE D 1 161 ? -18.653 -19.965 -57.028 1.00 28.25 159 ILE D CA 1
ATOM 8570 C C . ILE D 1 161 ? -17.205 -20.351 -56.659 1.00 28.68 159 ILE D C 1
ATOM 8571 O O . ILE D 1 161 ? -16.242 -19.839 -57.265 1.00 27.61 159 ILE D O 1
ATOM 8576 N N . GLY D 1 162 ? -17.055 -21.251 -55.669 1.00 28.53 160 GLY D N 1
ATOM 8577 C CA . GLY D 1 162 ? -15.736 -21.640 -55.125 1.00 28.14 160 GLY D CA 1
ATOM 8578 C C . GLY D 1 162 ? -15.271 -20.869 -53.885 1.00 28.53 160 GLY D C 1
ATOM 8579 O O . GLY D 1 162 ? -14.593 -19.845 -53.989 1.00 28.94 160 GLY D O 1
ATOM 8580 N N . LEU D 1 163 ? -15.612 -21.367 -52.707 1.00 28.28 161 LEU D N 1
ATOM 8581 C CA . LEU D 1 163 ? -15.218 -20.721 -51.474 1.00 28.31 161 LEU D CA 1
ATOM 8582 C C . LEU D 1 163 ? -13.882 -21.246 -50.961 1.00 27.25 161 LEU D C 1
ATOM 8583 O O . LEU D 1 163 ? -13.733 -21.654 -49.820 1.00 26.60 161 LEU D O 1
ATOM 8588 N N . GLY D 1 164 ? -12.896 -21.207 -51.834 1.00 27.43 162 GLY D N 1
ATOM 8589 C CA . GLY D 1 164 ? -11.560 -21.556 -51.449 1.00 27.97 162 GLY D CA 1
ATOM 8590 C C . GLY D 1 164 ? -10.889 -20.394 -50.762 1.00 29.20 162 GLY D C 1
ATOM 8591 O O . GLY D 1 164 ? -11.539 -19.556 -50.082 1.00 29.25 162 GLY D O 1
ATOM 8592 N N . ARG D 1 165 ? -9.582 -20.318 -50.941 1.00 29.76 163 ARG D N 1
ATOM 8593 C CA . ARG D 1 165 ? -8.810 -19.374 -50.140 1.00 30.67 163 ARG D CA 1
ATOM 8594 C C . ARG D 1 165 ? -9.160 -17.982 -50.620 1.00 29.31 163 ARG D C 1
ATOM 8595 O O . ARG D 1 165 ? -9.464 -17.081 -49.821 1.00 30.04 163 ARG D O 1
ATOM 8603 N N . ILE D 1 166 ? -9.153 -17.819 -51.937 1.00 28.67 164 ILE D N 1
ATOM 8604 C CA . ILE D 1 166 ? -9.463 -16.526 -52.572 1.00 27.36 164 ILE D CA 1
ATOM 8605 C C . ILE D 1 166 ? -10.914 -16.126 -52.372 1.00 26.97 164 ILE D C 1
ATOM 8606 O O . ILE D 1 166 ? -11.147 -15.048 -51.873 1.00 26.49 164 ILE D O 1
ATOM 8611 N N . GLY D 1 167 ? -11.875 -16.984 -52.714 1.00 26.41 165 GLY D N 1
ATOM 8612 C CA . GLY D 1 167 ? -13.313 -16.696 -52.462 1.00 27.81 165 GLY D CA 1
ATOM 8613 C C . GLY D 1 167 ? -13.681 -16.402 -50.987 1.00 29.13 165 GLY D C 1
ATOM 8614 O O . GLY D 1 167 ? -14.653 -15.636 -50.694 1.00 29.13 165 GLY D O 1
ATOM 8615 N N . GLN D 1 168 ? -12.922 -17.025 -50.070 1.00 29.31 166 GLN D N 1
ATOM 8616 C CA . GLN D 1 168 ? -13.024 -16.803 -48.621 1.00 29.87 166 GLN D CA 1
ATOM 8617 C C . GLN D 1 168 ? -12.631 -15.385 -48.299 1.00 29.62 166 GLN D C 1
ATOM 8618 O O . GLN D 1 168 ? -13.322 -14.714 -47.533 1.00 28.65 166 GLN D O 1
ATOM 8624 N N . ALA D 1 169 ? -11.530 -14.932 -48.913 1.00 29.52 167 ALA D N 1
ATOM 8625 C CA . ALA D 1 169 ? -10.977 -13.582 -48.629 1.00 29.59 167 ALA D CA 1
ATOM 8626 C C . ALA D 1 169 ? -11.776 -12.470 -49.306 1.00 29.54 167 ALA D C 1
ATOM 8627 O O . ALA D 1 169 ? -11.769 -11.315 -48.871 1.00 30.11 167 ALA D O 1
ATOM 8629 N N . ILE D 1 170 ? -12.457 -12.835 -50.381 1.00 30.64 168 ILE D N 1
ATOM 8630 C CA . ILE D 1 170 ? -13.450 -11.984 -51.055 1.00 30.63 168 ILE D CA 1
ATOM 8631 C C . ILE D 1 170 ? -14.668 -11.727 -50.174 1.00 30.92 168 ILE D C 1
ATOM 8632 O O . ILE D 1 170 ? -15.029 -10.561 -49.906 1.00 30.90 168 ILE D O 1
ATOM 8637 N N . ALA D 1 171 ? -15.271 -12.814 -49.700 1.00 30.54 169 ALA D N 1
ATOM 8638 C CA . ALA D 1 171 ? -16.438 -12.743 -48.806 1.00 31.03 169 ALA D CA 1
ATOM 8639 C C . ALA D 1 171 ? -16.150 -11.882 -47.581 1.00 30.37 169 ALA D C 1
ATOM 8640 O O . ALA D 1 171 ? -16.991 -11.094 -47.155 1.00 30.72 169 ALA D O 1
ATOM 8642 N N . ARG D 1 172 ? -14.956 -12.079 -47.029 1.00 30.25 170 ARG D N 1
ATOM 8643 C CA . ARG D 1 172 ? -14.445 -11.420 -45.806 1.00 30.80 170 ARG D CA 1
ATOM 8644 C C . ARG D 1 172 ? -14.364 -9.904 -46.032 1.00 30.37 170 ARG D C 1
ATOM 8645 O O . ARG D 1 172 ? -14.729 -9.102 -45.175 1.00 30.37 170 ARG D O 1
ATOM 8653 N N . ARG D 1 173 ? -13.888 -9.543 -47.217 1.00 28.97 171 ARG D N 1
ATOM 8654 C CA . ARG D 1 173 ? -13.779 -8.174 -47.622 1.00 28.42 171 ARG D CA 1
ATOM 8655 C C . ARG D 1 173 ? -15.126 -7.538 -47.940 1.00 28.50 171 ARG D C 1
ATOM 8656 O O . ARG D 1 173 ? -15.348 -6.386 -47.583 1.00 28.88 171 ARG D O 1
ATOM 8664 N N . LEU D 1 174 ? -16.037 -8.304 -48.560 1.00 28.95 172 LEU D N 1
ATOM 8665 C CA . LEU D 1 174 ? -17.422 -7.850 -48.864 1.00 28.53 172 LEU D CA 1
ATOM 8666 C C . LEU D 1 174 ? -18.383 -7.731 -47.682 1.00 29.73 172 LEU D C 1
ATOM 8667 O O . LEU D 1 174 ? -19.354 -6.953 -47.770 1.00 29.75 172 LEU D O 1
ATOM 8672 N N . LYS D 1 175 ? -18.144 -8.501 -46.610 1.00 30.75 173 LYS D N 1
ATOM 8673 C CA . LYS D 1 175 ? -19.062 -8.559 -45.436 1.00 31.23 173 LYS D CA 1
ATOM 8674 C C . LYS D 1 175 ? -19.440 -7.205 -44.817 1.00 31.88 173 LYS D C 1
ATOM 8675 O O . LYS D 1 175 ? -20.648 -6.970 -44.550 1.00 32.36 173 LYS D O 1
ATOM 8681 N N . PRO D 1 176 ? -18.445 -6.307 -44.568 1.00 31.52 174 PRO D N 1
ATOM 8682 C CA . PRO D 1 176 ? -18.793 -4.961 -44.017 1.00 30.69 174 PRO D CA 1
ATOM 8683 C C . PRO D 1 176 ? -19.501 -3.958 -44.959 1.00 29.75 174 PRO D C 1
ATOM 8684 O O . PRO D 1 176 ? -19.832 -2.852 -44.531 1.00 27.18 174 PRO D O 1
ATOM 8688 N N . PHE D 1 177 ? -19.700 -4.350 -46.220 1.00 29.40 175 PHE D N 1
ATOM 8689 C CA . PHE D 1 177 ? -20.461 -3.560 -47.195 1.00 28.20 175 PHE D CA 1
ATOM 8690 C C . PHE D 1 177 ? -21.996 -3.774 -47.049 1.00 29.02 175 PHE D C 1
ATOM 8691 O O . PHE D 1 177 ? -22.768 -3.270 -47.866 1.00 28.64 175 PHE D O 1
ATOM 8699 N N . GLY D 1 178 ? -22.441 -4.457 -45.971 1.00 28.95 176 GLY D N 1
ATOM 8700 C CA . GLY D 1 178 ? -23.881 -4.609 -45.627 1.00 27.74 176 GLY D CA 1
ATOM 8701 C C . GLY D 1 178 ? -24.555 -5.828 -46.252 1.00 28.58 176 GLY D C 1
ATOM 8702 O O . GLY D 1 178 ? -25.814 -5.939 -46.289 1.00 28.11 176 GLY D O 1
ATOM 8703 N N . VAL D 1 179 ? -23.731 -6.736 -46.776 1.00 29.17 177 VAL D N 1
ATOM 8704 C CA . VAL D 1 179 ? -24.206 -7.971 -47.412 1.00 30.83 177 VAL D CA 1
ATOM 8705 C C . VAL D 1 179 ? -25.069 -8.743 -46.421 1.00 31.95 177 VAL D C 1
ATOM 8706 O O . VAL D 1 179 ? -24.644 -9.057 -45.297 1.00 30.76 177 VAL D O 1
ATOM 8710 N N . GLN D 1 180 ? -26.308 -8.975 -46.849 1.00 33.05 178 GLN D N 1
ATOM 8711 C CA . GLN D 1 180 ? -27.346 -9.608 -46.049 1.00 34.39 178 GLN D CA 1
ATOM 8712 C C . GLN D 1 180 ? -27.167 -11.127 -46.027 1.00 34.69 178 GLN D C 1
ATOM 8713 O O . GLN D 1 180 ? -27.464 -11.774 -45.036 1.00 35.30 178 GLN D O 1
ATOM 8719 N N . ARG D 1 181 ? -26.708 -11.691 -47.141 1.00 35.49 179 ARG D N 1
ATOM 8720 C CA . ARG D 1 181 ? -26.430 -13.122 -47.225 1.00 35.71 179 ARG D CA 1
ATOM 8721 C C . ARG D 1 181 ? -25.415 -13.556 -48.255 1.00 35.81 179 ARG D C 1
ATOM 8722 O O . ARG D 1 181 ? -25.380 -13.069 -49.387 1.00 35.28 179 ARG D O 1
ATOM 8730 N N . PHE D 1 182 ? -24.603 -14.519 -47.816 1.00 35.62 180 PHE D N 1
ATOM 8731 C CA . PHE D 1 182 ? -23.739 -15.258 -48.687 1.00 35.01 180 PHE D CA 1
ATOM 8732 C C . PHE D 1 182 ? -24.291 -16.623 -49.025 1.00 34.75 180 PHE D C 1
ATOM 8733 O O . PHE D 1 182 ? -24.946 -17.272 -48.212 1.00 35.57 180 PHE D O 1
ATOM 8741 N N . LEU D 1 183 ? -24.050 -17.023 -50.263 1.00 33.96 181 LEU D N 1
ATOM 8742 C CA . LEU D 1 183 ? -24.251 -18.385 -50.699 1.00 33.67 181 LEU D CA 1
ATOM 8743 C C . LEU D 1 183 ? -22.993 -18.745 -51.426 1.00 33.68 181 LEU D C 1
ATOM 8744 O O . LEU D 1 183 ? -22.253 -17.849 -51.870 1.00 33.78 181 LEU D O 1
ATOM 8749 N N . TYR D 1 184 ? -22.746 -20.040 -51.565 1.00 33.29 182 TYR D N 1
ATOM 8750 C CA . TYR D 1 184 ? -21.587 -20.514 -52.318 1.00 33.36 182 TYR D CA 1
ATOM 8751 C C . TYR D 1 184 ? -21.904 -21.839 -52.968 1.00 33.81 182 TYR D C 1
ATOM 8752 O O . TYR D 1 184 ? -22.765 -22.631 -52.502 1.00 33.89 182 TYR D O 1
ATOM 8761 N N . THR D 1 185 ? -21.180 -22.088 -54.045 1.00 33.84 183 THR D N 1
ATOM 8762 C CA . THR D 1 185 ? -21.384 -23.292 -54.827 1.00 33.31 183 THR D CA 1
ATOM 8763 C C . THR D 1 185 ? -20.072 -24.046 -54.920 1.00 33.25 183 THR D C 1
ATOM 8764 O O . THR D 1 185 ? -18.999 -23.456 -54.751 1.00 32.28 183 THR D O 1
ATOM 8768 N N . GLY D 1 186 ? -20.169 -25.367 -55.112 1.00 34.17 184 GLY D N 1
ATOM 8769 C CA . GLY D 1 186 ? -18.992 -26.232 -55.130 1.00 34.71 184 GLY D CA 1
ATOM 8770 C C . GLY D 1 186 ? -19.279 -27.709 -55.287 1.00 35.67 184 GLY D C 1
ATOM 8771 O O . GLY D 1 186 ? -20.437 -28.119 -55.353 1.00 35.60 184 GLY D O 1
ATOM 8772 N N . ARG D 1 187 ? -18.210 -28.507 -55.350 1.00 36.71 185 ARG D N 1
ATOM 8773 C CA . ARG D 1 187 ? -18.322 -29.971 -55.402 1.00 37.74 185 ARG D CA 1
ATOM 8774 C C . ARG D 1 187 ? -18.757 -30.469 -54.051 1.00 37.42 185 ARG D C 1
ATOM 8775 O O . ARG D 1 187 ? -19.744 -31.188 -53.958 1.00 37.15 185 ARG D O 1
ATOM 8783 N N . GLN D 1 188 ? -18.050 -30.039 -53.008 1.00 37.66 186 GLN D N 1
ATOM 8784 C CA . GLN D 1 188 ? -18.463 -30.304 -51.630 1.00 38.03 186 GLN D CA 1
ATOM 8785 C C . GLN D 1 188 ? -18.651 -29.050 -50.771 1.00 38.09 186 GLN D C 1
ATOM 8786 O O . GLN D 1 188 ? -18.050 -28.006 -51.061 1.00 37.01 186 GLN D O 1
ATOM 8792 N N . PRO D 1 189 ? -19.499 -29.157 -49.709 1.00 38.01 187 PRO D N 1
ATOM 8793 C CA . PRO D 1 189 ? -19.673 -28.060 -48.772 1.00 37.62 187 PRO D CA 1
ATOM 8794 C C . PRO D 1 189 ? -18.402 -27.912 -47.948 1.00 36.96 187 PRO D C 1
ATOM 8795 O O . PRO D 1 189 ? -17.715 -28.904 -47.668 1.00 36.19 187 PRO D O 1
ATOM 8799 N N . ARG D 1 190 ? -18.108 -26.682 -47.566 1.00 36.36 188 ARG D N 1
ATOM 8800 C CA . ARG D 1 190 ? -17.046 -26.406 -46.623 1.00 36.76 188 ARG D CA 1
ATOM 8801 C C . ARG D 1 190 ? -17.677 -25.771 -45.365 1.00 36.16 188 ARG D C 1
ATOM 8802 O O . ARG D 1 190 ? -17.613 -24.548 -45.195 1.00 35.05 188 ARG D O 1
ATOM 8810 N N . PRO D 1 191 ? -18.290 -26.600 -44.478 1.00 36.38 189 PRO D N 1
ATOM 8811 C CA . PRO D 1 191 ? -19.051 -26.055 -43.345 1.00 36.50 189 PRO D CA 1
ATOM 8812 C C . PRO D 1 191 ? -18.289 -25.039 -42.520 1.00 36.65 189 PRO D C 1
ATOM 8813 O O . PRO D 1 191 ? -18.846 -23.998 -42.151 1.00 36.44 189 PRO D O 1
ATOM 8817 N N . GLU D 1 192 ? -17.038 -25.365 -42.210 1.00 37.10 190 GLU D N 1
ATOM 8818 C CA . GLU D 1 192 ? -16.249 -24.595 -41.248 1.00 37.71 190 GLU D CA 1
ATOM 8819 C C . GLU D 1 192 ? -15.874 -23.249 -41.870 1.00 37.52 190 GLU D C 1
ATOM 8820 O O . GLU D 1 192 ? -15.954 -22.198 -41.215 1.00 37.16 190 GLU D O 1
ATOM 8826 N N . GLU D 1 193 ? -15.496 -23.318 -43.148 1.00 37.17 191 GLU D N 1
ATOM 8827 C CA . GLU D 1 193 ? -15.130 -22.179 -43.937 1.00 37.99 191 GLU D CA 1
ATOM 8828 C C . GLU D 1 193 ? -16.326 -21.217 -44.125 1.00 36.99 191 GLU D C 1
ATOM 8829 O O . GLU D 1 193 ? -16.178 -19.998 -44.009 1.00 36.71 191 GLU D O 1
ATOM 8835 N N . ALA D 1 194 ? -17.510 -21.775 -44.377 1.00 36.36 192 ALA D N 1
ATOM 8836 C CA . ALA D 1 194 ? -18.700 -20.968 -44.674 1.00 34.72 192 ALA D CA 1
ATOM 8837 C C . ALA D 1 194 ? -19.270 -20.357 -43.409 1.00 34.75 192 ALA D C 1
ATOM 8838 O O . ALA D 1 194 ? -19.987 -19.359 -43.482 1.00 34.71 192 ALA D O 1
ATOM 8840 N N . ALA D 1 195 ? -18.943 -20.939 -42.255 1.00 33.77 193 ALA D N 1
ATOM 8841 C CA . ALA D 1 195 ? -19.495 -20.466 -40.985 1.00 33.77 193 ALA D CA 1
ATOM 8842 C C . ALA D 1 195 ? -19.156 -19.007 -40.695 1.00 33.83 193 ALA D C 1
ATOM 8843 O O . ALA D 1 195 ? -20.021 -18.267 -40.196 1.00 33.83 193 ALA D O 1
ATOM 8845 N N . GLU D 1 196 ? -17.924 -18.602 -41.037 1.00 32.97 194 GLU D N 1
ATOM 8846 C CA . GLU D 1 196 ? -17.456 -17.218 -40.917 1.00 32.55 194 GLU D CA 1
ATOM 8847 C C . GLU D 1 196 ? -18.422 -16.183 -41.565 1.00 32.36 194 GLU D C 1
ATOM 8848 O O . GLU D 1 196 ? -18.574 -15.051 -41.052 1.00 31.82 194 GLU D O 1
ATOM 8854 N N . PHE D 1 197 ? -19.055 -16.567 -42.682 1.00 31.66 195 PHE D N 1
ATOM 8855 C CA . PHE D 1 197 ? -20.022 -15.698 -43.390 1.00 31.34 195 PHE D CA 1
ATOM 8856 C C . PHE D 1 197 ? -21.481 -16.164 -43.343 1.00 30.64 195 PHE D C 1
ATOM 8857 O O . PHE D 1 197 ? -22.354 -15.515 -43.902 1.00 31.15 195 PHE D O 1
ATOM 8865 N N . GLN D 1 198 ? -21.748 -17.266 -42.649 1.00 30.91 196 GLN D N 1
ATOM 8866 C CA . GLN D 1 198 ? -23.058 -17.922 -42.699 1.00 29.97 196 GLN D CA 1
ATOM 8867 C C . GLN D 1 198 ? -23.464 -18.229 -44.135 1.00 30.07 196 GLN D C 1
ATOM 8868 O O . GLN D 1 198 ? -24.632 -18.100 -44.507 1.00 30.77 196 GLN D O 1
ATOM 8874 N N . ALA D 1 199 ? -22.505 -18.618 -44.967 1.00 30.62 197 ALA D N 1
ATOM 8875 C CA . ALA D 1 199 ? -22.807 -18.801 -46.402 1.00 30.92 197 ALA D CA 1
ATOM 8876 C C . ALA D 1 199 ? -23.569 -20.117 -46.523 1.00 32.15 197 ALA D C 1
ATOM 8877 O O . ALA D 1 199 ? -23.161 -21.111 -45.889 1.00 31.68 197 ALA D O 1
ATOM 8879 N N . GLU D 1 200 ? -24.682 -20.111 -47.276 1.00 32.05 198 GLU D N 1
ATOM 8880 C CA . GLU D 1 200 ? -25.430 -21.346 -47.573 1.00 31.16 198 GLU D CA 1
ATOM 8881 C C . GLU D 1 200 ? -24.904 -22.044 -48.832 1.00 31.44 198 GLU D C 1
ATOM 8882 O O . GLU D 1 200 ? -24.608 -21.399 -49.857 1.00 29.92 198 GLU D O 1
ATOM 8888 N N . PHE D 1 201 ? -24.815 -23.364 -48.760 1.00 31.18 199 PHE D N 1
ATOM 8889 C CA . PHE D 1 201 ? -24.352 -24.165 -49.880 1.00 32.36 199 PHE D CA 1
ATOM 8890 C C . PHE D 1 201 ? -25.583 -24.493 -50.741 1.00 32.44 199 PHE D C 1
ATOM 8891 O O . PHE D 1 201 ? -26.565 -25.039 -50.249 1.00 32.20 199 PHE D O 1
ATOM 8899 N N . VAL D 1 202 ? -25.553 -24.097 -52.010 1.00 32.50 200 VAL D N 1
ATOM 8900 C CA . VAL D 1 202 ? -26.730 -24.227 -52.878 1.00 31.99 200 VAL D CA 1
ATOM 8901 C C . VAL D 1 202 ? -26.300 -24.733 -54.235 1.00 32.57 200 VAL D C 1
ATOM 8902 O O . VAL D 1 202 ? -25.092 -24.752 -54.562 1.00 32.60 200 VAL D O 1
ATOM 8906 N N . SER D 1 203 ? -27.288 -25.151 -55.023 1.00 32.75 201 SER D N 1
ATOM 8907 C CA . SER D 1 203 ? -27.049 -25.561 -56.384 1.00 33.57 201 SER D CA 1
ATOM 8908 C C . SER D 1 203 ? -26.661 -24.290 -57.153 1.00 33.67 201 SER D C 1
ATOM 8909 O O . SER D 1 203 ? -26.936 -23.191 -56.685 1.00 32.87 201 SER D O 1
ATOM 8912 N N . THR D 1 204 ? -26.011 -24.443 -58.303 1.00 34.20 202 THR D N 1
ATOM 8913 C CA . THR D 1 204 ? -25.714 -23.301 -59.158 1.00 35.13 202 THR D CA 1
ATOM 8914 C C . THR D 1 204 ? -26.993 -22.607 -59.659 1.00 35.07 202 THR D C 1
ATOM 8915 O O . THR D 1 204 ? -27.058 -21.409 -59.626 1.00 34.24 202 THR D O 1
ATOM 8919 N N . PRO D 1 205 ? -28.001 -23.364 -60.167 1.00 36.27 203 PRO D N 1
ATOM 8920 C CA . PRO D 1 205 ? -29.282 -22.711 -60.481 1.00 36.50 203 PRO D CA 1
ATOM 8921 C C . PRO D 1 205 ? -29.892 -21.889 -59.341 1.00 37.08 203 PRO D C 1
ATOM 8922 O O . PRO D 1 205 ? -30.469 -20.836 -59.611 1.00 36.78 203 PRO D O 1
ATOM 8926 N N . GLU D 1 206 ? -29.768 -22.345 -58.089 1.00 37.61 204 GLU D N 1
ATOM 8927 C CA . GLU D 1 206 ? -30.237 -21.527 -56.978 1.00 37.85 204 GLU D CA 1
ATOM 8928 C C . GLU D 1 206 ? -29.312 -20.342 -56.704 1.00 37.35 204 GLU D C 1
ATOM 8929 O O . GLU D 1 206 ? -29.765 -19.281 -56.255 1.00 37.42 204 GLU D O 1
ATOM 8935 N N . LEU D 1 207 ? -28.027 -20.512 -56.997 1.00 36.18 205 LEU D N 1
ATOM 8936 C CA . LEU D 1 207 ? -27.060 -19.435 -56.833 1.00 35.48 205 LEU D CA 1
ATOM 8937 C C . LEU D 1 207 ? -27.374 -18.290 -57.812 1.00 35.11 205 LEU D C 1
ATOM 8938 O O . LEU D 1 207 ? -27.428 -17.098 -57.431 1.00 34.00 205 LEU D O 1
ATOM 8943 N N . ALA D 1 208 ? -27.577 -18.676 -59.071 1.00 34.68 206 ALA D N 1
ATOM 8944 C CA . ALA D 1 208 ? -27.881 -17.747 -60.146 1.00 34.12 206 ALA D CA 1
ATOM 8945 C C . ALA D 1 208 ? -29.163 -16.993 -59.799 1.00 34.26 206 ALA D C 1
ATOM 8946 O O . ALA D 1 208 ? -29.183 -15.761 -59.864 1.00 34.12 206 ALA D O 1
ATOM 8948 N N . ALA D 1 209 ? -30.203 -17.726 -59.377 1.00 34.09 207 ALA D N 1
ATOM 8949 C CA . ALA D 1 209 ? -31.548 -17.150 -59.135 1.00 33.91 207 ALA D CA 1
ATOM 8950 C C . ALA D 1 209 ? -31.629 -16.111 -57.999 1.00 33.59 207 ALA D C 1
ATOM 8951 O O . ALA D 1 209 ? -32.337 -15.112 -58.104 1.00 34.09 207 ALA D O 1
ATOM 8953 N N . GLN D 1 210 ? -30.842 -16.332 -56.963 1.00 33.73 208 GLN D N 1
ATOM 8954 C CA . GLN D 1 210 ? -30.932 -15.619 -55.691 1.00 33.76 208 GLN D CA 1
ATOM 8955 C C . GLN D 1 210 ? -29.941 -14.466 -55.552 1.00 33.34 208 GLN D C 1
ATOM 8956 O O . GLN D 1 210 ? -30.190 -13.522 -54.802 1.00 34.61 208 GLN D O 1
ATOM 8962 N N . SER D 1 211 ? -28.822 -14.543 -56.265 1.00 31.98 209 SER D N 1
ATOM 8963 C CA . SER D 1 211 ? -27.729 -13.565 -56.107 1.00 30.86 209 SER D CA 1
ATOM 8964 C C . SER D 1 211 ? -27.956 -12.211 -56.731 1.00 28.43 209 SER D C 1
ATOM 8965 O O . SER D 1 211 ? -28.462 -12.103 -57.840 1.00 28.35 209 SER D O 1
ATOM 8968 N N . ASP D 1 212 ? -27.582 -11.181 -55.995 1.00 26.32 210 ASP D N 1
ATOM 8969 C CA . ASP D 1 212 ? -27.504 -9.849 -56.563 1.00 24.74 210 ASP D CA 1
ATOM 8970 C C . ASP D 1 212 ? -26.126 -9.686 -57.259 1.00 23.79 210 ASP D C 1
ATOM 8971 O O . ASP D 1 212 ? -26.018 -9.036 -58.270 1.00 23.74 210 ASP D O 1
ATOM 8976 N N . PHE D 1 213 ? -25.107 -10.355 -56.734 1.00 23.16 211 PHE D N 1
ATOM 8977 C CA . PHE D 1 213 ? -23.763 -10.313 -57.302 1.00 21.22 211 PHE D CA 1
ATOM 8978 C C . PHE D 1 213 ? -23.241 -11.722 -57.334 1.00 21.29 211 PHE D C 1
ATOM 8979 O O . PHE D 1 213 ? -23.485 -12.512 -56.437 1.00 19.94 211 PHE D O 1
ATOM 8987 N N . ILE D 1 214 ? -22.491 -12.019 -58.379 1.00 21.12 212 ILE D N 1
ATOM 8988 C CA . ILE D 1 214 ? -21.901 -13.309 -58.499 1.00 21.35 212 ILE D CA 1
ATOM 8989 C C . ILE D 1 214 ? -20.417 -13.114 -58.763 1.00 21.01 212 ILE D C 1
ATOM 8990 O O . ILE D 1 214 ? -20.042 -12.456 -59.771 1.00 20.58 212 ILE D O 1
ATOM 8995 N N . VAL D 1 215 ? -19.612 -13.666 -57.839 1.00 19.23 213 VAL D N 1
ATOM 8996 C CA . VAL D 1 215 ? -18.160 -13.797 -58.000 1.00 18.74 213 VAL D CA 1
ATOM 8997 C C . VAL D 1 215 ? -17.710 -15.269 -58.220 1.00 18.26 213 VAL D C 1
ATOM 8998 O O . VAL D 1 215 ? -18.011 -16.148 -57.415 1.00 15.99 213 VAL D O 1
ATOM 9002 N N . VAL D 1 216 ? -17.011 -15.500 -59.345 1.00 18.29 214 VAL D N 1
ATOM 9003 C CA . VAL D 1 216 ? -16.442 -16.809 -59.728 1.00 18.77 214 VAL D CA 1
ATOM 9004 C C . VAL D 1 216 ? -14.931 -16.820 -59.384 1.00 20.01 214 VAL D C 1
ATOM 9005 O O . VAL D 1 216 ? -14.128 -16.046 -59.979 1.00 20.34 214 VAL D O 1
ATOM 9009 N N . ALA D 1 217 ? -14.558 -17.619 -58.382 1.00 19.44 215 ALA D N 1
ATOM 9010 C CA . ALA D 1 217 ? -13.177 -17.729 -57.946 1.00 20.90 215 ALA D CA 1
ATOM 9011 C C . ALA D 1 217 ? -12.673 -19.192 -57.916 1.00 21.94 215 ALA D C 1
ATOM 9012 O O . ALA D 1 217 ? -11.852 -19.569 -57.094 1.00 23.08 215 ALA D O 1
ATOM 9014 N N . CYS D 1 218 ? -13.154 -20.020 -58.822 1.00 23.57 216 CYS D N 1
ATOM 9015 C CA . CYS D 1 218 ? -12.779 -21.437 -58.826 1.00 25.34 216 CYS D CA 1
ATOM 9016 C C . CYS D 1 218 ? -11.538 -21.755 -59.685 1.00 25.77 216 CYS D C 1
ATOM 9017 O O . CYS D 1 218 ? -11.128 -20.940 -60.514 1.00 25.91 216 CYS D O 1
ATOM 9020 N N . SER D 1 219 ? -10.940 -22.930 -59.441 1.00 26.08 217 SER D N 1
ATOM 9021 C CA . SER D 1 219 ? -9.988 -23.565 -60.368 1.00 26.78 217 SER D CA 1
ATOM 9022 C C . SER D 1 219 ? -10.621 -23.968 -61.698 1.00 27.19 217 SER D C 1
ATOM 9023 O O . SER D 1 219 ? -11.781 -24.382 -61.746 1.00 27.84 217 SER D O 1
ATOM 9026 N N . LEU D 1 220 ? -9.848 -23.874 -62.775 1.00 27.06 218 LEU D N 1
ATOM 9027 C CA . LEU D 1 220 ? -10.327 -24.332 -64.064 1.00 27.11 218 LEU D CA 1
ATOM 9028 C C . LEU D 1 220 ? -10.016 -25.833 -64.164 1.00 27.58 218 LEU D C 1
ATOM 9029 O O . LEU D 1 220 ? -8.850 -26.252 -64.133 1.00 26.58 218 LEU D O 1
ATOM 9034 N N . THR D 1 221 ? -11.087 -26.618 -64.233 1.00 28.24 219 THR D N 1
ATOM 9035 C CA . THR D 1 221 ? -11.046 -28.078 -64.288 1.00 28.98 219 THR D CA 1
ATOM 9036 C C . THR D 1 221 ? -12.071 -28.496 -65.341 1.00 29.84 219 THR D C 1
ATOM 9037 O O . THR D 1 221 ? -12.837 -27.641 -65.802 1.00 29.57 219 THR D O 1
ATOM 9041 N N . PRO D 1 222 ? -12.098 -29.796 -65.731 1.00 30.73 220 PRO D N 1
ATOM 9042 C CA . PRO D 1 222 ? -13.142 -30.268 -66.641 1.00 31.35 220 PRO D CA 1
ATOM 9043 C C . PRO D 1 222 ? -14.527 -29.723 -66.287 1.00 31.69 220 PRO D C 1
ATOM 9044 O O . PRO D 1 222 ? -15.148 -29.080 -67.128 1.00 31.18 220 PRO D O 1
ATOM 9048 N N . ALA D 1 223 ? -14.953 -29.943 -65.039 1.00 32.76 221 ALA D N 1
ATOM 9049 C CA . ALA D 1 223 ? -16.253 -29.482 -64.492 1.00 33.67 221 ALA D CA 1
ATOM 9050 C C . ALA D 1 223 ? -16.428 -27.968 -64.188 1.00 34.31 221 ALA D C 1
ATOM 9051 O O . ALA D 1 223 ? -17.488 -27.557 -63.685 1.00 34.87 221 ALA D O 1
ATOM 9053 N N . THR D 1 224 ? -15.413 -27.144 -64.459 1.00 35.02 222 THR D N 1
ATOM 9054 C CA . THR D 1 224 ? -15.582 -25.674 -64.395 1.00 35.48 222 THR D CA 1
ATOM 9055 C C . THR D 1 224 ? -15.509 -25.002 -65.774 1.00 35.94 222 THR D C 1
ATOM 9056 O O . THR D 1 224 ? -16.134 -23.966 -65.978 1.00 35.47 222 THR D O 1
ATOM 9060 N N . GLU D 1 225 ? -14.731 -25.579 -66.702 1.00 36.52 223 GLU D N 1
ATOM 9061 C CA . GLU D 1 225 ? -14.764 -25.161 -68.096 1.00 36.88 223 GLU D CA 1
ATOM 9062 C C . GLU D 1 225 ? -16.236 -25.047 -68.521 1.00 36.80 223 GLU D C 1
ATOM 9063 O O . GLU D 1 225 ? -17.017 -25.960 -68.255 1.00 36.48 223 GLU D O 1
ATOM 9069 N N . GLY D 1 226 ? -16.623 -23.898 -69.103 1.00 37.37 224 GLY D N 1
ATOM 9070 C CA . GLY D 1 226 ? -17.991 -23.674 -69.650 1.00 37.23 224 GLY D CA 1
ATOM 9071 C C . GLY D 1 226 ? -19.168 -23.613 -68.664 1.00 38.22 224 GLY D C 1
ATOM 9072 O O . GLY D 1 226 ? -20.347 -23.539 -69.077 1.00 37.83 224 GLY D O 1
ATOM 9073 N N . LEU D 1 227 ? -18.870 -23.617 -67.361 1.00 38.80 225 LEU D N 1
ATOM 9074 C CA . LEU D 1 227 ? -19.918 -23.537 -66.346 1.00 38.99 225 LEU D CA 1
ATOM 9075 C C . LEU D 1 227 ? -20.745 -22.246 -66.486 1.00 38.72 225 LEU D C 1
ATOM 9076 O O . LEU D 1 227 ? -21.968 -22.263 -66.331 1.00 39.23 225 LEU D O 1
ATOM 9081 N N . CYS D 1 228 ? -20.100 -21.130 -66.803 1.00 38.44 226 CYS D N 1
ATOM 9082 C CA . CYS D 1 228 ? -20.848 -19.858 -66.869 1.00 37.67 226 CYS D CA 1
ATOM 9083 C C . CYS D 1 228 ? -21.311 -19.534 -68.281 1.00 36.68 226 CYS D C 1
ATOM 9084 O O . CYS D 1 228 ? -20.664 -18.785 -69.042 1.00 36.93 226 CYS D O 1
ATOM 9087 N N . ASN D 1 229 ? -22.453 -20.127 -68.615 1.00 35.78 227 ASN D N 1
ATOM 9088 C CA . ASN D 1 229 ? -22.967 -20.131 -69.976 1.00 35.46 227 ASN D CA 1
ATOM 9089 C C . ASN D 1 229 ? -24.366 -19.585 -69.986 1.00 34.42 227 ASN D C 1
ATOM 9090 O O . ASN D 1 229 ? -24.835 -19.065 -68.967 1.00 34.12 227 ASN D O 1
ATOM 9095 N N . LYS D 1 230 ? -25.032 -19.794 -71.119 1.00 33.22 228 LYS D N 1
ATOM 9096 C CA . LYS D 1 230 ? -26.367 -19.291 -71.393 1.00 33.24 228 LYS D CA 1
ATOM 9097 C C . LYS D 1 230 ? -27.357 -19.728 -70.333 1.00 32.86 228 LYS D C 1
ATOM 9098 O O . LYS D 1 230 ? -28.180 -18.931 -69.908 1.00 33.20 228 LYS D O 1
ATOM 9104 N N . ASP D 1 231 ? -27.280 -20.989 -69.922 1.00 33.02 229 ASP D N 1
ATOM 9105 C CA . ASP D 1 231 ? -28.251 -21.566 -68.985 1.00 33.70 229 ASP D CA 1
ATOM 9106 C C . ASP D 1 231 ? -28.086 -20.862 -67.649 1.00 34.33 229 ASP D C 1
ATOM 9107 O O . ASP D 1 231 ? -29.049 -20.457 -67.001 1.00 34.49 229 ASP D O 1
ATOM 9112 N N . PHE D 1 232 ? -26.831 -20.730 -67.253 1.00 34.90 230 PHE D N 1
ATOM 9113 C CA . PHE D 1 232 ? -26.472 -19.910 -66.129 1.00 35.38 230 PHE D CA 1
ATOM 9114 C C . PHE D 1 232 ? -27.024 -18.478 -66.216 1.00 34.72 230 PHE D C 1
ATOM 9115 O O . PHE D 1 232 ? -27.725 -18.054 -65.293 1.00 34.19 230 PHE D O 1
ATOM 9123 N N . PHE D 1 233 ? -26.734 -17.747 -67.309 1.00 34.00 231 PHE D N 1
ATOM 9124 C CA . PHE D 1 233 ? -27.102 -16.300 -67.394 1.00 33.16 231 PHE D CA 1
ATOM 9125 C C . PHE D 1 233 ? -28.621 -16.037 -67.431 1.00 33.33 231 PHE D C 1
ATOM 9126 O O . PHE D 1 233 ? -29.099 -14.997 -66.932 1.00 32.49 231 PHE D O 1
ATOM 9134 N N . GLN D 1 234 ? -29.361 -17.000 -67.992 1.00 32.98 232 GLN D N 1
ATOM 9135 C CA . GLN D 1 234 ? -30.823 -16.935 -68.089 1.00 33.34 232 GLN D CA 1
ATOM 9136 C C . GLN D 1 234 ? -31.519 -16.937 -66.715 1.00 33.16 232 GLN D C 1
ATOM 9137 O O . GLN D 1 234 ? -32.524 -16.226 -66.511 1.00 32.40 232 GLN D O 1
ATOM 9143 N N . LYS D 1 235 ? -30.980 -17.726 -65.782 1.00 33.52 233 LYS D N 1
ATOM 9144 C CA . LYS D 1 235 ? -31.545 -17.850 -64.428 1.00 33.53 233 LYS D CA 1
ATOM 9145 C C . LYS D 1 235 ? -31.091 -16.761 -63.435 1.00 33.62 233 LYS D C 1
ATOM 9146 O O . LYS D 1 235 ? -31.613 -16.694 -62.324 1.00 34.64 233 LYS D O 1
ATOM 9152 N N . MET D 1 236 ? -30.105 -15.947 -63.812 1.00 33.06 234 MET D N 1
ATOM 9153 C CA . MET D 1 236 ? -29.689 -14.784 -63.016 1.00 32.48 234 MET D CA 1
ATOM 9154 C C . MET D 1 236 ? -30.777 -13.711 -62.979 1.00 32.50 234 MET D C 1
ATOM 9155 O O . MET D 1 236 ? -31.687 -13.757 -63.800 1.00 33.03 234 MET D O 1
ATOM 9160 N N . LYS D 1 237 ? -30.729 -12.782 -62.013 1.00 32.02 235 LYS D N 1
ATOM 9161 C CA . LYS D 1 237 ? -31.649 -11.635 -62.030 1.00 31.44 235 LYS D CA 1
ATOM 9162 C C . LYS D 1 237 ? -31.129 -10.633 -63.068 1.00 32.32 235 LYS D C 1
ATOM 9163 O O . LYS D 1 237 ? -29.919 -10.560 -63.316 1.00 31.03 235 LYS D O 1
ATOM 9169 N N . GLU D 1 238 ? -32.031 -9.840 -63.646 1.00 32.57 236 GLU D N 1
ATOM 9170 C CA . GLU D 1 238 ? -31.635 -8.897 -64.689 1.00 32.66 236 GLU D CA 1
ATOM 9171 C C . GLU D 1 238 ? -30.878 -7.738 -64.092 1.00 31.82 236 GLU D C 1
ATOM 9172 O O . GLU D 1 238 ? -30.063 -7.096 -64.774 1.00 31.52 236 GLU D O 1
ATOM 9178 N N . THR D 1 239 ? -31.086 -7.516 -62.795 1.00 31.78 237 THR D N 1
ATOM 9179 C CA . THR D 1 239 ? -30.367 -6.487 -62.038 1.00 30.90 237 THR D CA 1
ATOM 9180 C C . THR D 1 239 ? -29.030 -6.976 -61.492 1.00 31.15 237 THR D C 1
ATOM 9181 O O . THR D 1 239 ? -28.317 -6.204 -60.854 1.00 31.78 237 THR D O 1
ATOM 9185 N N . ALA D 1 240 ? -28.693 -8.251 -61.686 1.00 30.86 238 ALA D N 1
ATOM 9186 C CA . ALA D 1 240 ? -27.488 -8.836 -61.024 1.00 31.60 238 ALA D CA 1
ATOM 9187 C C . ALA D 1 240 ? -26.188 -8.433 -61.691 1.00 31.70 238 ALA D C 1
ATOM 9188 O O . ALA D 1 240 ? -26.162 -8.181 -62.899 1.00 30.77 238 ALA D O 1
ATOM 9190 N N . VAL D 1 241 ? -25.096 -8.483 -60.923 1.00 31.88 239 VAL D N 1
ATOM 9191 C CA . VAL D 1 241 ? -23.757 -8.200 -61.477 1.00 31.84 239 VAL D CA 1
ATOM 9192 C C . VAL D 1 241 ? -22.893 -9.474 -61.458 1.00 31.64 239 VAL D C 1
ATOM 9193 O O . VAL D 1 241 ? -22.873 -10.179 -60.442 1.00 30.57 239 VAL D O 1
ATOM 9197 N N . PHE D 1 242 ? -22.213 -9.767 -62.582 1.00 32.16 240 PHE D N 1
ATOM 9198 C CA . PHE D 1 242 ? -21.409 -11.011 -62.761 1.00 31.67 240 PHE D CA 1
ATOM 9199 C C . PHE D 1 242 ? -19.894 -10.746 -62.916 1.00 32.29 240 PHE D C 1
ATOM 9200 O O . PHE D 1 242 ? -19.449 -10.098 -63.845 1.00 30.40 240 PHE D O 1
ATOM 9208 N N . ILE D 1 243 ? -19.120 -11.268 -61.963 1.00 33.14 241 ILE D N 1
ATOM 9209 C CA . ILE D 1 243 ? -17.660 -11.083 -61.884 1.00 33.00 241 ILE D CA 1
ATOM 9210 C C . ILE D 1 243 ? -16.975 -12.446 -62.050 1.00 33.00 241 ILE D C 1
ATOM 9211 O O . ILE D 1 243 ? -17.294 -13.385 -61.339 1.00 32.73 241 ILE D O 1
ATOM 9216 N N . ASN D 1 244 ? -16.028 -12.552 -62.986 1.00 33.08 242 ASN D N 1
ATOM 9217 C CA . ASN D 1 244 ? -15.181 -13.741 -63.037 1.00 32.95 242 ASN D CA 1
ATOM 9218 C C . ASN D 1 244 ? -13.698 -13.375 -62.913 1.00 33.01 242 ASN D C 1
ATOM 9219 O O . ASN D 1 244 ? -13.193 -12.576 -63.667 1.00 33.46 242 ASN D O 1
ATOM 9224 N N . ILE D 1 245 ? -13.011 -13.966 -61.953 1.00 33.94 243 ILE D N 1
ATOM 9225 C CA . ILE D 1 245 ? -11.563 -13.785 -61.787 1.00 34.51 243 ILE D CA 1
ATOM 9226 C C . ILE D 1 245 ? -10.803 -15.116 -61.932 1.00 34.96 243 ILE D C 1
ATOM 9227 O O . ILE D 1 245 ? -9.558 -15.144 -61.806 1.00 36.12 243 ILE D O 1
ATOM 9232 N N . SER D 1 246 ? -11.534 -16.197 -62.228 1.00 34.11 244 SER D N 1
ATOM 9233 C CA . SER D 1 246 ? -10.982 -17.537 -62.208 1.00 33.69 244 SER D CA 1
ATOM 9234 C C . SER D 1 246 ? -10.112 -17.801 -63.443 1.00 34.31 244 SER D C 1
ATOM 9235 O O . SER D 1 246 ? -8.931 -17.465 -63.408 1.00 34.77 244 SER D O 1
ATOM 9238 N N . ARG D 1 247 ? -10.636 -18.367 -64.525 1.00 34.60 245 ARG D N 1
ATOM 9239 C CA . ARG D 1 247 ? -9.766 -18.590 -65.681 1.00 36.02 245 ARG D CA 1
ATOM 9240 C C . ARG D 1 247 ? -10.232 -18.019 -67.016 1.00 36.66 245 ARG D C 1
ATOM 9241 O O . ARG D 1 247 ? -9.399 -17.604 -67.857 1.00 37.48 245 ARG D O 1
ATOM 9249 N N . GLY D 1 248 ? -11.535 -17.970 -67.249 1.00 36.52 246 GLY D N 1
ATOM 9250 C CA . GLY D 1 248 ? -11.951 -17.457 -68.570 1.00 36.74 246 GLY D CA 1
ATOM 9251 C C . GLY D 1 248 ? -12.600 -18.501 -69.443 1.00 35.85 246 GLY D C 1
ATOM 9252 O O . GLY D 1 248 ? -13.647 -18.256 -70.004 1.00 36.58 246 GLY D O 1
ATOM 9253 N N . ASP D 1 249 ? -12.005 -19.684 -69.532 1.00 36.06 247 ASP D N 1
ATOM 9254 C CA . ASP D 1 249 ? -12.684 -20.810 -70.148 1.00 35.79 247 ASP D CA 1
ATOM 9255 C C . ASP D 1 249 ? -13.822 -21.308 -69.256 1.00 35.57 247 ASP D C 1
ATOM 9256 O O . ASP D 1 249 ? -14.662 -22.065 -69.714 1.00 36.49 247 ASP D O 1
ATOM 9261 N N . VAL D 1 250 ? -13.857 -20.884 -67.995 1.00 35.25 248 VAL D N 1
ATOM 9262 C CA . VAL D 1 250 ? -15.049 -21.089 -67.136 1.00 35.41 248 VAL D CA 1
ATOM 9263 C C . VAL D 1 250 ? -16.323 -20.382 -67.712 1.00 34.85 248 VAL D C 1
ATOM 9264 O O . VAL D 1 250 ? -17.435 -20.948 -67.638 1.00 34.78 248 VAL D O 1
ATOM 9268 N N . VAL D 1 251 ? -16.142 -19.198 -68.313 1.00 33.31 249 VAL D N 1
ATOM 9269 C CA . VAL D 1 251 ? -17.233 -18.457 -68.994 1.00 32.93 249 VAL D CA 1
ATOM 9270 C C . VAL D 1 251 ? -17.428 -18.788 -70.514 1.00 33.38 249 VAL D C 1
ATOM 9271 O O . VAL D 1 251 ? -16.451 -18.856 -71.267 1.00 32.51 249 VAL D O 1
ATOM 9275 N N . ASN D 1 252 ? -18.682 -18.978 -70.954 1.00 33.42 250 ASN D N 1
ATOM 9276 C CA . ASN D 1 252 ? -19.005 -18.951 -72.400 1.00 33.81 250 ASN D CA 1
ATOM 9277 C C . ASN D 1 252 ? -19.169 -17.502 -72.832 1.00 33.34 250 ASN D C 1
ATOM 9278 O O . ASN D 1 252 ? -20.062 -16.800 -72.333 1.00 33.53 250 ASN D O 1
ATOM 9283 N N . GLN D 1 253 ? -18.305 -17.037 -73.735 1.00 33.03 251 GLN D N 1
ATOM 9284 C CA . GLN D 1 253 ? -18.185 -15.573 -73.970 1.00 32.71 251 GLN D CA 1
ATOM 9285 C C . GLN D 1 253 ? -19.274 -14.961 -74.831 1.00 32.73 251 GLN D C 1
ATOM 9286 O O . GLN D 1 253 ? -19.694 -13.799 -74.613 1.00 33.22 251 GLN D O 1
ATOM 9292 N N . ASP D 1 254 ? -19.737 -15.754 -75.788 1.00 32.12 252 ASP D N 1
ATOM 9293 C CA . ASP D 1 254 ? -20.831 -15.375 -76.654 1.00 31.54 252 ASP D CA 1
ATOM 9294 C C . ASP D 1 254 ? -22.139 -15.289 -75.868 1.00 31.83 252 ASP D C 1
ATOM 9295 O O . ASP D 1 254 ? -22.923 -14.351 -76.077 1.00 30.99 252 ASP D O 1
ATOM 9300 N N . ASP D 1 255 ? -22.336 -16.253 -74.949 1.00 31.29 253 ASP D N 1
ATOM 9301 C CA . ASP D 1 255 ? -23.478 -16.267 -74.021 1.00 31.24 253 ASP D CA 1
ATOM 9302 C C . ASP D 1 255 ? -23.453 -15.046 -73.155 1.00 30.81 253 ASP D C 1
ATOM 9303 O O . ASP D 1 255 ? -24.439 -14.313 -73.045 1.00 29.71 253 ASP D O 1
ATOM 9308 N N . LEU D 1 256 ? -22.299 -14.794 -72.556 1.00 32.12 254 LEU D N 1
ATOM 9309 C CA . LEU D 1 256 ? -22.149 -13.598 -71.743 1.00 32.02 254 LEU D CA 1
ATOM 9310 C C . LEU D 1 256 ? -22.477 -12.343 -72.529 1.00 32.20 254 LEU D C 1
ATOM 9311 O O . LEU D 1 256 ? -23.207 -11.478 -72.024 1.00 31.42 254 LEU D O 1
ATOM 9316 N N . TYR D 1 257 ? -21.964 -12.257 -73.768 1.00 32.50 255 TYR D N 1
ATOM 9317 C CA . TYR D 1 257 ? -22.212 -11.092 -74.637 1.00 33.13 255 TYR D CA 1
ATOM 9318 C C . TYR D 1 257 ? -23.713 -10.936 -74.872 1.00 33.82 255 TYR D C 1
ATOM 9319 O O . TYR D 1 257 ? -24.283 -9.847 -74.637 1.00 35.20 255 TYR D O 1
ATOM 9328 N N . GLN D 1 258 ? -24.332 -12.018 -75.345 1.00 33.32 256 GLN D N 1
ATOM 9329 C CA . GLN D 1 258 ? -25.766 -12.065 -75.653 1.00 33.20 256 GLN D CA 1
ATOM 9330 C C . GLN D 1 258 ? -26.581 -11.574 -74.446 1.00 32.51 256 GLN D C 1
ATOM 9331 O O . GLN D 1 258 ? -27.481 -10.756 -74.620 1.00 32.35 256 GLN D O 1
ATOM 9337 N N . ALA D 1 259 ? -26.206 -12.045 -73.248 1.00 31.78 257 ALA D N 1
ATOM 9338 C CA . ALA D 1 259 ? -26.874 -11.739 -71.971 1.00 31.25 257 ALA D CA 1
ATOM 9339 C C . ALA D 1 259 ? -26.765 -10.289 -71.520 1.00 31.35 257 ALA D C 1
ATOM 9340 O O . ALA D 1 259 ? -27.719 -9.753 -70.928 1.00 31.23 257 ALA D O 1
ATOM 9342 N N . LEU D 1 260 ? -25.593 -9.694 -71.756 1.00 30.53 258 LEU D N 1
ATOM 9343 C CA . LEU D 1 260 ? -25.353 -8.279 -71.504 1.00 30.74 258 LEU D CA 1
ATOM 9344 C C . LEU D 1 260 ? -26.071 -7.389 -72.494 1.00 31.09 258 LEU D C 1
ATOM 9345 O O . LEU D 1 260 ? -26.760 -6.443 -72.067 1.00 31.26 258 LEU D O 1
ATOM 9350 N N . ALA D 1 261 ? -25.939 -7.692 -73.792 1.00 31.46 259 ALA D N 1
ATOM 9351 C CA . ALA D 1 261 ? -26.611 -6.905 -74.823 1.00 32.62 259 ALA D CA 1
ATOM 9352 C C . ALA D 1 261 ? -28.148 -6.967 -74.765 1.00 34.07 259 ALA D C 1
ATOM 9353 O O . ALA D 1 261 ? -28.818 -5.976 -75.110 1.00 35.36 259 ALA D O 1
ATOM 9355 N N . SER D 1 262 ? -28.708 -8.117 -74.368 1.00 33.42 260 SER D N 1
ATOM 9356 C CA . SER D 1 262 ? -30.153 -8.251 -74.292 1.00 33.90 260 SER D CA 1
ATOM 9357 C C . SER D 1 262 ? -30.743 -7.807 -72.952 1.00 33.54 260 SER D C 1
ATOM 9358 O O . SER D 1 262 ? -31.950 -7.662 -72.816 1.00 33.47 260 SER D O 1
ATOM 9361 N N . GLY D 1 263 ? -29.905 -7.591 -71.951 1.00 34.05 261 GLY D N 1
ATOM 9362 C CA . GLY D 1 263 ? -30.413 -7.102 -70.651 1.00 33.67 261 GLY D CA 1
ATOM 9363 C C . GLY D 1 263 ? -30.891 -8.158 -69.675 1.00 33.81 261 GLY D C 1
ATOM 9364 O O . GLY D 1 263 ? -31.604 -7.841 -68.725 1.00 34.20 261 GLY D O 1
ATOM 9365 N N . LYS D 1 264 ? -30.489 -9.413 -69.872 1.00 33.94 262 LYS D N 1
ATOM 9366 C CA . LYS D 1 264 ? -30.851 -10.458 -68.898 1.00 34.47 262 LYS D CA 1
ATOM 9367 C C . LYS D 1 264 ? -29.967 -10.475 -67.642 1.00 33.97 262 LYS D C 1
ATOM 9368 O O . LYS D 1 264 ? -30.360 -11.049 -66.613 1.00 34.45 262 LYS D O 1
ATOM 9374 N N . ILE D 1 265 ? -28.781 -9.866 -67.737 1.00 33.35 263 ILE D N 1
ATOM 9375 C CA . ILE D 1 265 ? -28.021 -9.451 -66.548 1.00 32.85 263 ILE D CA 1
ATOM 9376 C C . ILE D 1 265 ? -27.662 -7.945 -66.644 1.00 32.91 263 ILE D C 1
ATOM 9377 O O . ILE D 1 265 ? -27.796 -7.343 -67.696 1.00 32.30 263 ILE D O 1
ATOM 9382 N N . ALA D 1 266 ? -27.277 -7.329 -65.530 1.00 32.03 264 ALA D N 1
ATOM 9383 C CA . ALA D 1 266 ? -27.030 -5.890 -65.515 1.00 31.79 264 ALA D CA 1
ATOM 9384 C C . ALA D 1 266 ? -25.653 -5.449 -66.058 1.00 31.39 264 ALA D C 1
ATOM 9385 O O . ALA D 1 266 ? -25.528 -4.437 -66.771 1.00 31.68 264 ALA D O 1
ATOM 9387 N N . ALA D 1 267 ? -24.620 -6.206 -65.707 1.00 31.30 265 ALA D N 1
ATOM 9388 C CA . ALA D 1 267 ? -23.243 -5.830 -66.011 1.00 31.22 265 ALA D CA 1
ATOM 9389 C C . ALA D 1 267 ? -22.321 -6.958 -65.583 1.00 31.42 265 ALA D C 1
ATOM 9390 O O . ALA D 1 267 ? -22.739 -7.827 -64.806 1.00 31.83 265 ALA D O 1
ATOM 9392 N N . ALA D 1 268 ? -21.102 -6.947 -66.125 1.00 31.86 266 ALA D N 1
ATOM 9393 C CA . ALA D 1 268 ? -19.978 -7.868 -65.814 1.00 33.32 266 ALA D CA 1
ATOM 9394 C C . ALA D 1 268 ? -18.707 -6.991 -65.997 1.00 34.21 266 ALA D C 1
ATOM 9395 O O . ALA D 1 268 ? -18.749 -6.059 -66.782 1.00 35.60 266 ALA D O 1
ATOM 9397 N N . GLY D 1 269 ? -17.575 -7.230 -65.343 1.00 35.45 267 GLY D N 1
ATOM 9398 C CA . GLY D 1 269 ? -17.291 -8.423 -64.615 1.00 35.25 267 GLY D CA 1
ATOM 9399 C C . GLY D 1 269 ? -15.891 -9.031 -64.633 1.00 34.22 267 GLY D C 1
ATOM 9400 O O . GLY D 1 269 ? -15.602 -9.736 -63.695 1.00 34.99 267 GLY D O 1
ATOM 9401 N N . LEU D 1 270 ? -15.028 -8.777 -65.626 1.00 33.64 268 LEU D N 1
ATOM 9402 C CA . LEU D 1 270 ? -13.926 -9.770 -65.939 1.00 33.44 268 LEU D CA 1
ATOM 9403 C C . LEU D 1 270 ? -12.416 -9.474 -65.794 1.00 33.45 268 LEU D C 1
ATOM 9404 O O . LEU D 1 270 ? -11.915 -8.481 -66.327 1.00 34.40 268 LEU D O 1
ATOM 9409 N N . ASP D 1 271 ? -11.680 -10.409 -65.178 1.00 33.12 269 ASP D N 1
ATOM 9410 C CA . ASP D 1 271 ? -10.203 -10.304 -65.057 1.00 32.39 269 ASP D CA 1
ATOM 9411 C C . ASP D 1 271 ? -9.417 -11.305 -65.892 1.00 32.03 269 ASP D C 1
ATOM 9412 O O . ASP D 1 271 ? -8.189 -11.222 -65.952 1.00 32.84 269 ASP D O 1
ATOM 9417 N N . VAL D 1 272 ? -10.122 -12.230 -66.535 1.00 31.69 270 VAL D N 1
ATOM 9418 C CA . VAL D 1 272 ? -9.538 -13.313 -67.356 1.00 30.92 270 VAL D CA 1
ATOM 9419 C C . VAL D 1 272 ? -10.436 -13.487 -68.571 1.00 30.95 270 VAL D C 1
ATOM 9420 O O . VAL D 1 272 ? -11.627 -13.219 -68.487 1.00 30.58 270 VAL D O 1
ATOM 9424 N N . THR D 1 273 ? -9.893 -13.925 -69.698 1.00 30.50 271 THR D N 1
ATOM 9425 C CA . THR D 1 273 ? -10.687 -14.046 -70.932 1.00 31.15 271 THR D CA 1
ATOM 9426 C C . THR D 1 273 ? -10.102 -15.164 -71.776 1.00 31.34 271 THR D C 1
ATOM 9427 O O . THR D 1 273 ? -8.961 -15.620 -71.501 1.00 31.05 271 THR D O 1
ATOM 9431 N N . SER D 1 274 ? -10.865 -15.551 -72.816 1.00 30.80 272 SER D N 1
ATOM 9432 C CA . SER D 1 274 ? -10.447 -16.516 -73.830 1.00 31.03 272 SER D CA 1
ATOM 9433 C C . SER D 1 274 ? -10.392 -15.883 -75.235 1.00 30.85 272 SER D C 1
ATOM 9434 O O . SER D 1 274 ? -11.434 -15.516 -75.799 1.00 32.00 272 SER D O 1
ATOM 9437 N N . PRO D 1 275 ? -9.188 -15.724 -75.806 1.00 29.99 273 PRO D N 1
ATOM 9438 C CA . PRO D 1 275 ? -7.911 -16.009 -75.167 1.00 29.40 273 PRO D CA 1
ATOM 9439 C C . PRO D 1 275 ? -7.380 -14.777 -74.442 1.00 28.82 273 PRO D C 1
ATOM 9440 O O . PRO D 1 275 ? -8.120 -13.797 -74.303 1.00 28.59 273 PRO D O 1
ATOM 9444 N N . GLU D 1 276 ? -6.149 -14.857 -73.925 1.00 27.59 274 GLU D N 1
ATOM 9445 C CA . GLU D 1 276 ? -5.444 -13.685 -73.449 1.00 26.95 274 GLU D CA 1
ATOM 9446 C C . GLU D 1 276 ? -4.211 -13.414 -74.305 1.00 26.64 274 GLU D C 1
ATOM 9447 O O . GLU D 1 276 ? -3.404 -14.320 -74.527 1.00 26.82 274 GLU D O 1
ATOM 9453 N N . PRO D 1 277 ? -4.041 -12.158 -74.783 1.00 26.21 275 PRO D N 1
ATOM 9454 C CA . PRO D 1 277 ? -4.921 -10.985 -74.579 1.00 25.86 275 PRO D CA 1
ATOM 9455 C C . PRO D 1 277 ? -6.200 -11.130 -75.386 1.00 26.26 275 PRO D C 1
ATOM 9456 O O . PRO D 1 277 ? -6.214 -11.856 -76.390 1.00 25.32 275 PRO D O 1
ATOM 9460 N N . LEU D 1 278 ? -7.254 -10.447 -74.954 1.00 26.68 276 LEU D N 1
ATOM 9461 C CA . LEU D 1 278 ? -8.524 -10.447 -75.687 1.00 28.32 276 LEU D CA 1
ATOM 9462 C C . LEU D 1 278 ? -8.429 -9.522 -76.905 1.00 29.03 276 LEU D C 1
ATOM 9463 O O . LEU D 1 278 ? -7.934 -8.375 -76.777 1.00 30.48 276 LEU D O 1
ATOM 9468 N N . PRO D 1 279 ? -8.888 -9.982 -78.096 1.00 29.40 277 PRO D N 1
ATOM 9469 C CA . PRO D 1 279 ? -8.659 -9.080 -79.234 1.00 28.61 277 PRO D CA 1
ATOM 9470 C C . PRO D 1 279 ? -9.400 -7.754 -79.034 1.00 28.99 277 PRO D C 1
ATOM 9471 O O . PRO D 1 279 ? -10.453 -7.725 -78.398 1.00 29.64 277 PRO D O 1
ATOM 9475 N N . THR D 1 280 ? -8.832 -6.656 -79.531 1.00 27.87 278 THR D N 1
ATOM 9476 C CA . THR D 1 280 ? -9.369 -5.307 -79.275 1.00 26.88 278 THR D CA 1
ATOM 9477 C C . THR D 1 280 ? -10.690 -5.036 -80.001 1.00 27.17 278 THR D C 1
ATOM 9478 O O . THR D 1 280 ? -11.461 -4.156 -79.597 1.00 27.44 278 THR D O 1
ATOM 9482 N N . ASN D 1 281 ? -10.965 -5.801 -81.060 1.00 26.44 279 ASN D N 1
ATOM 9483 C CA . ASN D 1 281 ? -12.270 -5.745 -81.741 1.00 26.41 279 ASN D CA 1
ATOM 9484 C C . ASN D 1 281 ? -13.281 -6.807 -81.262 1.00 25.88 279 ASN D C 1
ATOM 9485 O O . ASN D 1 281 ? -14.250 -7.101 -81.934 1.00 26.13 279 ASN D O 1
ATOM 9490 N N . HIS D 1 282 ? -13.043 -7.404 -80.112 1.00 27.25 280 HIS D N 1
ATOM 9491 C CA . HIS D 1 282 ? -13.986 -8.381 -79.587 1.00 28.03 280 HIS D CA 1
ATOM 9492 C C . HIS D 1 282 ? -15.308 -7.721 -79.216 1.00 28.04 280 HIS D C 1
ATOM 9493 O O . HIS D 1 282 ? -15.319 -6.609 -78.727 1.00 28.58 280 HIS D O 1
ATOM 9500 N N . PRO D 1 283 ? -16.429 -8.378 -79.546 1.00 28.34 281 PRO D N 1
ATOM 9501 C CA . PRO D 1 283 ? -17.782 -8.011 -79.129 1.00 28.21 281 PRO D CA 1
ATOM 9502 C C . PRO D 1 283 ? -17.942 -7.569 -77.654 1.00 29.31 281 PRO D C 1
ATOM 9503 O O . PRO D 1 283 ? -18.747 -6.680 -77.362 1.00 30.99 281 PRO D O 1
ATOM 9507 N N . LEU D 1 284 ? -17.251 -8.191 -76.721 1.00 28.19 282 LEU D N 1
ATOM 9508 C CA . LEU D 1 284 ? -17.506 -7.850 -75.328 1.00 28.68 282 LEU D CA 1
ATOM 9509 C C . LEU D 1 284 ? -16.933 -6.429 -75.079 1.00 28.73 282 LEU D C 1
ATOM 9510 O O . LEU D 1 284 ? -17.416 -5.679 -74.211 1.00 28.80 282 LEU D O 1
ATOM 9515 N N . LEU D 1 285 ? -15.960 -6.038 -75.899 1.00 28.33 283 LEU D N 1
ATOM 9516 C CA . LEU D 1 285 ? -15.359 -4.707 -75.762 1.00 29.22 283 LEU D CA 1
ATOM 9517 C C . LEU D 1 285 ? -16.185 -3.589 -76.419 1.00 28.72 283 LEU D C 1
ATOM 9518 O O . LEU D 1 285 ? -15.756 -2.425 -76.436 1.00 29.33 283 LEU D O 1
ATOM 9523 N N . THR D 1 286 ? -17.342 -3.944 -76.974 1.00 28.34 284 THR D N 1
ATOM 9524 C CA . THR D 1 286 ? -18.276 -2.974 -77.561 1.00 29.08 284 THR D CA 1
ATOM 9525 C C . THR D 1 286 ? -19.348 -2.502 -76.580 1.00 29.82 284 THR D C 1
ATOM 9526 O O . THR D 1 286 ? -20.068 -1.539 -76.884 1.00 30.36 284 THR D O 1
ATOM 9530 N N . LEU D 1 287 ? -19.449 -3.147 -75.413 1.00 29.32 285 LEU D N 1
ATOM 9531 C CA . LEU D 1 287 ? -20.564 -2.901 -74.487 1.00 30.09 285 LEU D CA 1
ATOM 9532 C C . LEU D 1 287 ? -20.180 -1.966 -73.341 1.00 30.46 285 LEU D C 1
ATOM 9533 O O . LEU D 1 287 ? -19.114 -2.123 -72.748 1.00 29.34 285 LEU D O 1
ATOM 9538 N N . LYS D 1 288 ? -21.054 -1.036 -72.979 1.00 30.66 286 LYS D N 1
ATOM 9539 C CA . LYS D 1 288 ? -20.701 -0.214 -71.841 1.00 32.65 286 LYS D CA 1
ATOM 9540 C C . LYS D 1 288 ? -21.039 -0.817 -70.485 1.00 31.91 286 LYS D C 1
ATOM 9541 O O . LYS D 1 288 ? -20.799 -0.186 -69.453 1.00 32.51 286 LYS D O 1
ATOM 9547 N N . ASN D 1 289 ? -21.554 -2.053 -70.480 1.00 30.85 287 ASN D N 1
ATOM 9548 C CA . ASN D 1 289 ? -21.886 -2.739 -69.202 1.00 29.68 287 ASN D CA 1
ATOM 9549 C C . ASN D 1 289 ? -20.978 -3.965 -68.954 1.00 29.03 287 ASN D C 1
ATOM 9550 O O . ASN D 1 289 ? -21.167 -4.732 -68.003 1.00 27.50 287 ASN D O 1
ATOM 9555 N N . CYS D 1 290 ? -19.942 -4.081 -69.793 1.00 27.99 288 CYS D N 1
ATOM 9556 C CA . CYS D 1 290 ? -18.825 -4.988 -69.564 1.00 28.12 288 CYS D CA 1
ATOM 9557 C C . CYS D 1 290 ? -17.543 -4.213 -69.171 1.00 28.74 288 CYS D C 1
ATOM 9558 O O . CYS D 1 290 ? -17.162 -3.235 -69.869 1.00 28.65 288 CYS D O 1
ATOM 9561 N N . VAL D 1 291 ? -16.926 -4.593 -68.049 1.00 28.76 289 VAL D N 1
ATOM 9562 C CA . VAL D 1 291 ? -15.562 -4.175 -67.676 1.00 29.57 289 VAL D CA 1
ATOM 9563 C C . VAL D 1 291 ? -14.542 -5.349 -67.877 1.00 30.06 289 VAL D C 1
ATOM 9564 O O . VAL D 1 291 ? -14.745 -6.472 -67.380 1.00 30.29 289 VAL D O 1
ATOM 9568 N N . ILE D 1 292 ? -13.442 -5.090 -68.583 1.00 31.29 290 ILE D N 1
ATOM 9569 C CA . ILE D 1 292 ? -12.385 -6.118 -68.808 1.00 30.58 290 ILE D CA 1
ATOM 9570 C C . ILE D 1 292 ? -10.992 -5.647 -68.384 1.00 30.31 290 ILE D C 1
ATOM 9571 O O . ILE D 1 292 ? -10.500 -4.628 -68.866 1.00 30.09 290 ILE D O 1
ATOM 9576 N N . LEU D 1 293 ? -10.357 -6.405 -67.488 1.00 30.04 291 LEU D N 1
ATOM 9577 C CA . LEU D 1 293 ? -8.973 -6.107 -67.012 1.00 30.02 291 LEU D CA 1
ATOM 9578 C C . LEU D 1 293 ? -7.993 -7.143 -67.515 1.00 29.53 291 LEU D C 1
ATOM 9579 O O . LEU D 1 293 ? -8.375 -8.301 -67.660 1.00 30.38 291 LEU D O 1
ATOM 9584 N N . PRO D 1 294 ? -6.738 -6.740 -67.773 1.00 28.94 292 PRO D N 1
ATOM 9585 C CA . PRO D 1 294 ? -5.623 -7.591 -68.279 1.00 29.71 292 PRO D CA 1
ATOM 9586 C C . PRO D 1 294 ? -4.947 -8.587 -67.306 1.00 29.69 292 PRO D C 1
ATOM 9587 O O . PRO D 1 294 ? -3.723 -8.801 -67.368 1.00 29.04 292 PRO D O 1
ATOM 9591 N N . HIS D 1 295 ? -5.785 -9.236 -66.490 1.00 30.37 293 HIS D N 1
ATOM 9592 C CA . HIS D 1 295 ? -5.390 -10.340 -65.577 1.00 30.39 293 HIS D CA 1
ATOM 9593 C C . HIS D 1 295 ? -4.433 -9.902 -64.513 1.00 29.52 293 HIS D C 1
ATOM 9594 O O . HIS D 1 295 ? -3.364 -10.469 -64.356 1.00 28.84 293 HIS D O 1
ATOM 9601 N N . ILE D 1 296 ? -4.876 -8.901 -63.765 1.00 29.94 294 ILE D N 1
ATOM 9602 C CA . ILE D 1 296 ? -4.050 -8.173 -62.832 1.00 29.69 294 ILE D CA 1
ATOM 9603 C C . ILE D 1 296 ? -4.458 -8.581 -61.417 1.00 30.31 294 ILE D C 1
ATOM 9604 O O . ILE D 1 296 ? -4.290 -7.813 -60.492 1.00 31.18 294 ILE D O 1
ATOM 9609 N N . GLY D 1 297 ? -5.002 -9.781 -61.238 1.00 30.46 295 GLY D N 1
ATOM 9610 C CA . GLY D 1 297 ? -5.337 -10.238 -59.878 1.00 31.17 295 GLY D CA 1
ATOM 9611 C C . GLY D 1 297 ? -4.219 -10.042 -58.866 1.00 31.97 295 GLY D C 1
ATOM 9612 O O . GLY D 1 297 ? -4.462 -9.601 -57.760 1.00 31.84 295 GLY D O 1
ATOM 9613 N N . SER D 1 298 ? -2.973 -10.328 -59.238 1.00 32.40 296 SER D N 1
ATOM 9614 C CA . SER D 1 298 ? -1.903 -10.292 -58.241 1.00 33.26 296 SER D CA 1
ATOM 9615 C C . SER D 1 298 ? -0.998 -9.067 -58.342 1.00 32.75 296 SER D C 1
ATOM 9616 O O . SER D 1 298 ? 0.009 -8.991 -57.629 1.00 32.81 296 SER D O 1
ATOM 9619 N N . ALA D 1 299 ? -1.346 -8.136 -59.231 1.00 31.20 297 ALA D N 1
ATOM 9620 C CA . ALA D 1 299 ? -0.474 -7.056 -59.579 1.00 30.66 297 ALA D CA 1
ATOM 9621 C C . ALA D 1 299 ? -0.356 -5.954 -58.534 1.00 31.69 297 ALA D C 1
ATOM 9622 O O . ALA D 1 299 ? -0.934 -4.874 -58.703 1.00 31.45 297 ALA D O 1
ATOM 9624 N N . THR D 1 300 ? 0.409 -6.223 -57.473 1.00 31.39 298 THR D N 1
ATOM 9625 C CA . THR D 1 300 ? 0.975 -5.159 -56.653 1.00 31.99 298 THR D CA 1
ATOM 9626 C C . THR D 1 300 ? 2.451 -5.498 -56.522 1.00 32.76 298 THR D C 1
ATOM 9627 O O . THR D 1 300 ? 2.838 -6.670 -56.593 1.00 33.11 298 THR D O 1
ATOM 9631 N N . HIS D 1 301 ? 3.274 -4.485 -56.303 1.00 33.18 299 HIS D N 1
ATOM 9632 C CA . HIS D 1 301 ? 4.701 -4.681 -56.260 1.00 33.49 299 HIS D CA 1
ATOM 9633 C C . HIS D 1 301 ? 5.071 -5.729 -55.208 1.00 33.51 299 HIS D C 1
ATOM 9634 O O . HIS D 1 301 ? 5.903 -6.612 -55.467 1.00 33.44 299 HIS D O 1
ATOM 9641 N N . ARG D 1 302 ? 4.444 -5.643 -54.034 1.00 32.73 300 ARG D N 1
ATOM 9642 C CA . ARG D 1 302 ? 4.888 -6.447 -52.906 1.00 32.82 300 ARG D CA 1
ATOM 9643 C C . ARG D 1 302 ? 4.536 -7.905 -53.176 1.00 32.39 300 ARG D C 1
ATOM 9644 O O . ARG D 1 302 ? 5.364 -8.802 -52.970 1.00 32.19 300 ARG D O 1
ATOM 9652 N N . THR D 1 303 ? 3.320 -8.122 -53.679 1.00 31.40 301 THR D N 1
ATOM 9653 C CA . THR D 1 303 ? 2.840 -9.461 -53.942 1.00 30.53 301 THR D CA 1
ATOM 9654 C C . THR D 1 303 ? 3.612 -10.154 -55.072 1.00 30.35 301 THR D C 1
ATOM 9655 O O . THR D 1 303 ? 3.934 -11.331 -54.943 1.00 30.21 301 THR D O 1
ATOM 9659 N N . ARG D 1 304 ? 3.897 -9.429 -56.160 1.00 30.88 302 ARG D N 1
ATOM 9660 C CA . ARG D 1 304 ? 4.708 -9.942 -57.298 1.00 31.50 302 ARG D CA 1
ATOM 9661 C C . ARG D 1 304 ? 6.162 -10.250 -56.962 1.00 31.71 302 ARG D C 1
ATOM 9662 O O . ARG D 1 304 ? 6.747 -11.178 -57.537 1.00 32.18 302 ARG D O 1
ATOM 9670 N N . ASN D 1 305 ? 6.745 -9.467 -56.047 1.00 31.66 303 ASN D N 1
ATOM 9671 C CA . ASN D 1 305 ? 8.102 -9.727 -55.560 1.00 31.31 303 ASN D CA 1
ATOM 9672 C C . ASN D 1 305 ? 8.170 -11.018 -54.752 1.00 30.76 303 ASN D C 1
ATOM 9673 O O . ASN D 1 305 ? 9.109 -11.793 -54.892 1.00 30.04 303 ASN D O 1
ATOM 9678 N N . THR D 1 306 ? 7.135 -11.250 -53.945 1.00 29.94 304 THR D N 1
ATOM 9679 C CA . THR D 1 306 ? 7.029 -12.417 -53.071 1.00 29.66 304 THR D CA 1
ATOM 9680 C C . THR D 1 306 ? 6.858 -13.721 -53.893 1.00 30.08 304 THR D C 1
ATOM 9681 O O . THR D 1 306 ? 7.598 -14.712 -53.689 1.00 28.96 304 THR D O 1
ATOM 9685 N N . MET D 1 307 ? 5.886 -13.696 -54.818 1.00 30.39 305 MET D N 1
ATOM 9686 C CA . MET D 1 307 ? 5.731 -14.672 -55.907 1.00 31.27 305 MET D CA 1
ATOM 9687 C C . MET D 1 307 ? 7.088 -15.040 -56.555 1.00 31.45 305 MET D C 1
ATOM 9688 O O . MET D 1 307 ? 7.462 -16.205 -56.583 1.00 31.45 305 MET D O 1
ATOM 9693 N N . SER D 1 308 ? 7.810 -14.028 -57.040 1.00 31.88 306 SER D N 1
ATOM 9694 C CA . SER D 1 308 ? 9.155 -14.165 -57.598 1.00 32.88 306 SER D CA 1
ATOM 9695 C C . SER D 1 308 ? 9.987 -15.040 -56.680 1.00 32.83 306 SER D C 1
ATOM 9696 O O . SER D 1 308 ? 10.507 -16.068 -57.094 1.00 33.25 306 SER D O 1
ATOM 9699 N N . LEU D 1 309 ? 10.042 -14.632 -55.418 1.00 33.04 307 LEU D N 1
ATOM 9700 C CA . LEU D 1 309 ? 10.873 -15.233 -54.393 1.00 33.25 307 LEU D CA 1
ATOM 9701 C C . LEU D 1 309 ? 10.461 -16.664 -54.075 1.00 33.23 307 LEU D C 1
ATOM 9702 O O . LEU D 1 309 ? 11.327 -17.540 -53.937 1.00 33.40 307 LEU D O 1
ATOM 9707 N N . LEU D 1 310 ? 9.144 -16.878 -53.965 1.00 32.51 308 LEU D N 1
ATOM 9708 C CA . LEU D 1 310 ? 8.561 -18.205 -53.774 1.00 31.83 308 LEU D CA 1
ATOM 9709 C C . LEU D 1 310 ? 8.994 -19.097 -54.931 1.00 30.32 308 LEU D C 1
ATOM 9710 O O . LEU D 1 310 ? 9.570 -20.160 -54.730 1.00 29.86 308 LEU D O 1
ATOM 9715 N N . ALA D 1 311 ? 8.717 -18.619 -56.139 1.00 30.19 309 ALA D N 1
ATOM 9716 C CA . ALA D 1 311 ? 9.024 -19.320 -57.379 1.00 30.00 309 ALA D CA 1
ATOM 9717 C C . ALA D 1 311 ? 10.501 -19.709 -57.410 1.00 30.07 309 ALA D C 1
ATOM 9718 O O . ALA D 1 311 ? 10.809 -20.873 -57.594 1.00 30.75 309 ALA D O 1
ATOM 9720 N N . ALA D 1 312 ? 11.396 -18.751 -57.147 1.00 29.96 310 ALA D N 1
ATOM 9721 C CA . ALA D 1 312 ? 12.850 -18.983 -57.148 1.00 29.72 310 ALA D CA 1
ATOM 9722 C C . ALA D 1 312 ? 13.332 -19.903 -56.027 1.00 29.84 310 ALA D C 1
ATOM 9723 O O . ALA D 1 312 ? 14.219 -20.728 -56.233 1.00 29.76 310 ALA D O 1
ATOM 9725 N N . ASN D 1 313 ? 12.740 -19.794 -54.848 1.00 30.33 311 ASN D N 1
ATOM 9726 C CA . ASN D 1 313 ? 13.096 -20.715 -53.780 1.00 30.72 311 ASN D CA 1
ATOM 9727 C C . ASN D 1 313 ? 12.521 -22.103 -53.977 1.00 30.74 311 ASN D C 1
ATOM 9728 O O . ASN D 1 313 ? 13.139 -23.071 -53.555 1.00 31.64 311 ASN D O 1
ATOM 9733 N N . ASN D 1 314 ? 11.346 -22.206 -54.598 1.00 31.46 312 ASN D N 1
ATOM 9734 C CA . ASN D 1 314 ? 10.830 -23.500 -55.080 1.00 31.58 312 ASN D CA 1
ATOM 9735 C C . ASN D 1 314 ? 11.774 -24.043 -56.145 1.00 31.67 312 ASN D C 1
ATOM 9736 O O . ASN D 1 314 ? 12.137 -25.213 -56.110 1.00 32.03 312 ASN D O 1
ATOM 9741 N N . LEU D 1 315 ? 12.204 -23.191 -57.074 1.00 32.35 313 LEU D N 1
ATOM 9742 C CA . LEU D 1 315 ? 13.163 -23.632 -58.094 1.00 33.03 313 LEU D CA 1
ATOM 9743 C C . LEU D 1 315 ? 14.402 -24.216 -57.438 1.00 33.30 313 LEU D C 1
ATOM 9744 O O . LEU D 1 315 ? 14.564 -25.440 -57.403 1.00 34.60 313 LEU D O 1
ATOM 9749 N N . LEU D 1 316 ? 15.254 -23.333 -56.906 1.00 33.22 314 LEU D N 1
ATOM 9750 C CA . LEU D 1 316 ? 16.436 -23.709 -56.126 1.00 32.51 314 LEU D CA 1
ATOM 9751 C C . LEU D 1 316 ? 16.269 -24.977 -55.300 1.00 32.68 314 LEU D C 1
ATOM 9752 O O . LEU D 1 316 ? 17.135 -25.842 -55.370 1.00 33.03 314 LEU D O 1
ATOM 9757 N N . ALA D 1 317 ? 15.176 -25.111 -54.536 1.00 32.53 315 ALA D N 1
ATOM 9758 C CA . ALA D 1 317 ? 15.036 -26.289 -53.638 1.00 33.28 315 ALA D CA 1
ATOM 9759 C C . ALA D 1 317 ? 14.993 -27.629 -54.402 1.00 33.63 315 ALA D C 1
ATOM 9760 O O . ALA D 1 317 ? 15.685 -28.596 -54.043 1.00 33.80 315 ALA D O 1
ATOM 9762 N N . GLY D 1 318 ? 14.210 -27.661 -55.477 1.00 34.02 316 GLY D N 1
ATOM 9763 C CA . GLY D 1 318 ? 14.074 -28.843 -56.324 1.00 34.31 316 GLY D CA 1
ATOM 9764 C C . GLY D 1 318 ? 15.362 -29.255 -56.994 1.00 34.78 316 GLY D C 1
ATOM 9765 O O . GLY D 1 318 ? 15.574 -30.441 -57.231 1.00 35.51 316 GLY D O 1
ATOM 9766 N N . LEU D 1 319 ? 16.225 -28.284 -57.297 1.00 34.74 317 LEU D N 1
ATOM 9767 C CA . LEU D 1 319 ? 17.581 -28.561 -57.815 1.00 34.68 317 LEU D CA 1
ATOM 9768 C C . LEU D 1 319 ? 18.514 -29.170 -56.764 1.00 34.17 317 LEU D C 1
ATOM 9769 O O . LEU D 1 319 ? 19.434 -29.930 -57.086 1.00 33.78 317 LEU D O 1
ATOM 9774 N N . ARG D 1 320 ? 18.279 -28.799 -55.514 1.00 33.78 318 ARG D N 1
ATOM 9775 C CA . ARG D 1 320 ? 19.098 -29.214 -54.390 1.00 33.42 318 ARG D CA 1
ATOM 9776 C C . ARG D 1 320 ? 18.519 -30.435 -53.690 1.00 34.17 318 ARG D C 1
ATOM 9777 O O . ARG D 1 320 ? 19.130 -30.980 -52.767 1.00 34.21 318 ARG D O 1
ATOM 9785 N N . GLY D 1 321 ? 17.336 -30.855 -54.135 1.00 35.03 319 GLY D N 1
ATOM 9786 C CA . GLY D 1 321 ? 16.639 -32.000 -53.560 1.00 36.15 319 GLY D CA 1
ATOM 9787 C C . GLY D 1 321 ? 16.009 -31.730 -52.208 1.00 37.18 319 GLY D C 1
ATOM 9788 O O . GLY D 1 321 ? 15.693 -32.661 -51.487 1.00 37.11 319 GLY D O 1
ATOM 9789 N N . GLU D 1 322 ? 15.806 -30.460 -51.867 1.00 38.64 320 GLU D N 1
ATOM 9790 C CA . GLU D 1 322 ? 15.237 -30.092 -50.565 1.00 40.03 320 GLU D CA 1
ATOM 9791 C C . GLU D 1 322 ? 13.705 -30.112 -50.615 1.00 41.26 320 GLU D C 1
ATOM 9792 O O . GLU D 1 322 ? 13.122 -30.050 -51.701 1.00 40.70 320 GLU D O 1
ATOM 9798 N N . PRO D 1 323 ? 13.044 -30.217 -49.439 1.00 42.58 321 PRO D N 1
ATOM 9799 C CA . PRO D 1 323 ? 11.622 -29.855 -49.394 1.00 43.63 321 PRO D CA 1
ATOM 9800 C C . PRO D 1 323 ? 11.422 -28.423 -49.887 1.00 45.05 321 PRO D C 1
ATOM 9801 O O . PRO D 1 323 ? 12.232 -27.543 -49.593 1.00 45.21 321 PRO D O 1
ATOM 9805 N N . MET D 1 324 ? 10.368 -28.195 -50.658 1.00 46.81 322 MET D N 1
ATOM 9806 C CA . MET D 1 324 ? 10.097 -26.861 -51.164 1.00 48.64 322 MET D CA 1
ATOM 9807 C C . MET D 1 324 ? 9.127 -26.145 -50.232 1.00 49.36 322 MET D C 1
ATOM 9808 O O . MET D 1 324 ? 8.332 -26.805 -49.551 1.00 48.97 322 MET D O 1
ATOM 9813 N N . PRO D 1 325 ? 9.237 -24.799 -50.152 1.00 50.61 323 PRO D N 1
ATOM 9814 C CA . PRO D 1 325 ? 8.275 -23.952 -49.410 1.00 51.35 323 PRO D CA 1
ATOM 9815 C C . PRO D 1 325 ? 6.816 -24.176 -49.871 1.00 52.45 323 PRO D C 1
ATOM 9816 O O . PRO D 1 325 ? 5.921 -24.337 -49.036 1.00 51.65 323 PRO D O 1
ATOM 9820 N N . SER D 1 326 ? 6.593 -24.218 -51.187 1.00 53.43 324 SER D N 1
ATOM 9821 C CA . SER D 1 326 ? 5.279 -24.562 -51.724 1.00 54.48 324 SER D CA 1
ATOM 9822 C C . SER D 1 326 ? 5.401 -25.416 -52.973 1.00 54.95 324 SER D C 1
ATOM 9823 O O . SER D 1 326 ? 5.518 -24.881 -54.067 1.00 54.57 324 SER D O 1
ATOM 9826 N N . GLU D 1 327 ? 5.357 -26.734 -52.820 1.00 56.05 325 GLU D N 1
ATOM 9827 C CA . GLU D 1 327 ? 5.169 -27.599 -53.984 1.00 57.26 325 GLU D CA 1
ATOM 9828 C C . GLU D 1 327 ? 3.737 -28.162 -54.100 1.00 57.47 325 GLU D C 1
ATOM 9829 O O . GLU D 1 327 ? 3.010 -28.308 -53.110 1.00 56.41 325 GLU D O 1
ATOM 9835 N N . LEU D 1 328 ? 3.371 -28.489 -55.334 1.00 58.64 326 LEU D N 1
ATOM 9836 C CA . LEU D 1 328 ? 2.079 -29.078 -55.671 1.00 60.04 326 LEU D CA 1
ATOM 9837 C C . LEU D 1 328 ? 2.146 -30.608 -55.536 1.00 60.85 326 LEU D C 1
ATOM 9838 O O . LEU D 1 328 ? 2.898 -31.280 -56.257 1.00 60.31 326 LEU D O 1
ATOM 9843 N N . LYS D 1 329 ? 1.353 -31.160 -54.628 1.00 61.81 327 LYS D N 1
ATOM 9844 C CA . LYS D 1 329 ? 1.328 -32.606 -54.459 1.00 63.02 327 LYS D CA 1
ATOM 9845 C C . LYS D 1 329 ? 0.509 -33.245 -55.577 1.00 63.75 327 LYS D C 1
ATOM 9846 O O . LYS D 1 329 ? -0.723 -33.207 -55.559 1.00 64.63 327 LYS D O 1
ATOM 9852 N N . LEU D 1 330 ? 1.197 -33.793 -56.573 1.00 64.39 328 LEU D N 1
ATOM 9853 C CA . LEU D 1 330 ? 0.513 -34.473 -57.672 1.00 64.76 328 LEU D CA 1
ATOM 9854 C C . LEU D 1 330 ? 0.012 -35.839 -57.198 1.00 65.16 328 LEU D C 1
ATOM 9855 O O . LEU D 1 330 ? -0.980 -36.366 -57.710 1.00 65.80 328 LEU D O 1
#